Protein AF-0000000082343891 (afdb_homodimer)

Sequence (1034 aa):
MRSTQLPNGQSFSVTPVFGGFTFKSNNLSLGSSLLPPGWTVVLGTRRHPDELPDEELPDHERGRARELEKRGSNVSQVTRFTVPTLSQDELYISYIVNPPDTDFKPVTSPTRQIAMMLWVTLYWYFHEPEPERQLSTAASSNTPAAGRPKGDWRVNINREGIFTGRNVLQKLERMGLIACDNSSVGADPNSMDNWSHMFVSQHSFWQLDPRLYLFTLSPQSFTRSLGGSPFGRVASPSRESLYQNDPNSRPRSAGSGHYIPSEGPFASHSHLPTFFPAPPSQFTFTNGVRHPIRQKPPHQGEVFYVRYIPSVQQYLSFRVPYLPPRGDETKRPTPARAFSPVSTIDKQAENSPSDLDYLHKWMNDPRVNASWGEAGPIEHQEKFLRQNLSSKHSFPVIGCWDGQPFGYFEIYWVKEDRLGSLIGGADNYDRGIHLLIGEQDYRGPHRVNAWLSSLVHFCWLADMRTQTVMLEPRVDNTKVISYLQGAGFHKDGEVTFPHKQSALMKIRREHWDAPAKMRSTQLPNGQSFSVTPVFGGFTFKSNNLSLGSSLLPPGWTVVLGTRRHPDELPDEELPDHERGRARELEKRGSNVSQVTRFTVPTLSQDELYISYIVNPPDTDFKPVTSPTRQIAMMLWVTLYWYFHEPEPERQLSTAASSNTPAAGRPKGDWRVNINREGIFTGRNVLQKLERMGLIACDNSSVGADPNSMDNWSHMFVSQHSFWQLDPRLYLFTLSPQSFTRSLGGSPFGRVASPSRESLYQNDPNSRPRSAGSGHYIPSEGPFASHSHLPTFFPAPPSQFTFTNGVRHPIRQKPPHQGEVFYVRYIPSVQQYLSFRVPYLPPRGDETKRPTPARAFSPVSTIDKQAENSPSDLDYLHKWMNDPRVNASWGEAGPIEHQEKFLRQNLSSKHSFPVIGCWDGQPFGYFEIYWVKEDRLGSLIGGADNYDRGIHLLIGEQDYRGPHRVNAWLSSLVHFCWLADMRTQTVMLEPRVDNTKVISYLQGAGFHKDGEVTFPHKQSALMKIRREHWDAPAK

Radius of gyration: 30.87 Å; Cα contacts (8 Å, |Δi|>4): 1860; chains: 2; bounding box: 103×84×77 Å

Solvent-accessible surface area (backbone atoms only — not comparable to full-atom values): 57870 Å² total; per-residue (Å²): 127,51,68,46,66,42,52,75,38,49,36,30,43,43,40,81,47,94,56,25,37,33,39,31,44,64,75,64,66,53,88,80,59,91,65,64,34,29,38,33,34,39,33,29,28,55,36,52,71,90,70,57,67,84,82,73,55,56,76,78,58,43,55,58,46,49,54,43,53,69,68,67,61,86,62,65,44,72,37,76,62,84,68,62,48,36,66,38,26,36,32,33,46,56,49,74,41,72,66,57,64,81,55,26,49,76,73,72,46,67,67,56,51,51,48,27,52,50,49,53,50,47,55,49,57,73,65,47,72,77,45,74,42,55,46,87,43,84,90,35,66,85,42,56,71,91,69,25,57,70,57,71,50,27,38,30,43,46,74,36,58,59,42,60,42,86,62,42,56,57,50,38,34,57,55,38,68,36,45,43,80,61,17,24,51,38,54,40,76,78,48,65,70,63,63,62,58,28,30,39,38,48,47,38,54,65,49,53,54,59,36,64,44,52,58,50,83,48,66,38,74,74,74,73,67,76,65,68,52,83,72,65,75,81,68,85,74,57,87,73,74,58,67,66,59,68,84,71,66,60,75,70,73,71,69,84,67,68,79,56,62,74,53,47,70,60,62,42,93,61,35,45,56,72,61,56,58,67,56,59,82,46,75,45,73,52,96,85,34,78,37,52,65,48,76,58,56,68,47,52,32,22,44,73,46,56,40,55,28,69,75,76,70,39,37,41,34,36,23,24,56,50,58,74,58,87,84,54,72,81,58,67,62,73,65,59,66,44,64,30,63,73,46,77,60,63,77,65,55,94,83,58,80,49,57,60,50,50,49,35,57,30,29,56,33,68,77,47,22,74,75,68,66,60,54,64,58,62,67,53,41,50,53,52,52,38,51,37,25,52,25,56,54,35,42,50,30,33,33,17,55,64,44,40,77,36,31,44,34,33,49,29,41,29,39,75,33,73,64,9,65,72,66,78,53,54,55,86,47,24,32,28,49,49,82,45,76,49,42,71,89,67,58,55,71,72,50,47,42,34,56,53,32,43,55,53,46,47,51,44,48,66,30,82,74,32,50,38,41,34,38,60,53,49,59,84,46,53,67,62,53,50,53,39,43,74,69,61,29,44,76,70,55,71,44,79,50,99,88,45,54,19,34,31,31,38,33,46,51,91,76,51,50,67,56,54,91,129,52,68,45,64,43,52,76,37,50,35,30,43,42,41,82,47,96,57,25,37,32,42,30,46,63,76,66,66,53,89,80,59,91,68,65,35,30,36,33,33,38,34,28,26,52,37,53,71,89,70,57,66,84,80,74,55,56,75,79,57,44,54,58,46,50,53,44,52,69,71,67,59,87,64,65,46,72,39,76,60,84,68,62,48,37,66,39,26,35,32,33,46,56,51,75,41,73,65,57,65,81,54,26,50,74,74,74,44,66,66,56,52,52,49,26,53,51,49,52,49,47,55,49,56,72,67,46,72,79,45,73,42,55,46,87,44,83,88,35,66,84,42,57,70,90,69,25,57,70,58,69,49,28,38,31,44,47,74,37,56,58,41,60,41,86,62,43,56,58,50,39,35,57,55,36,68,36,46,45,80,61,17,25,50,38,54,41,74,77,47,64,70,62,64,62,58,27,30,40,38,47,49,36,54,66,48,53,54,59,36,64,44,50,58,50,82,47,68,37,74,74,73,73,68,75,67,68,52,84,72,65,75,81,66,84,74,59,88,73,72,59,67,64,60,67,86,70,67,58,75,70,72,71,70,82,64,67,80,54,62,74,52,46,68,58,60,42,96,62,36,44,57,72,61,57,59,68,55,59,81,46,76,46,74,52,96,86,35,78,37,54,64,47,76,59,56,68,47,53,33,23,42,73,46,56,39,55,27,68,77,77,69,40,37,43,35,35,22,24,56,49,58,71,57,87,84,54,71,81,58,67,66,73,62,58,66,43,62,30,63,72,46,77,60,62,77,64,54,95,82,59,80,49,57,59,51,49,49,33,56,29,30,54,32,68,77,48,21,74,75,69,66,60,54,65,59,62,68,52,41,50,53,50,51,40,52,38,24,52,26,55,53,36,40,51,32,35,33,19,56,66,44,42,76,35,29,43,33,34,48,29,41,28,40,76,34,75,63,9,64,74,65,77,52,52,54,84,48,25,33,29,49,49,81,46,74,50,42,71,88,65,57,56,70,73,49,46,42,35,56,52,32,43,54,52,48,47,52,44,49,65,30,83,74,32,50,39,41,34,37,61,52,48,60,83,46,53,65,61,53,49,53,39,43,74,68,60,31,43,75,70,56,70,46,80,50,98,88,46,54,20,33,30,33,37,33,46,52,93,77,52,50,67,57,54,93

Structure (mmCIF, N/CA/C/O backbone):
data_AF-0000000082343891-model_v1
#
loop_
_entity.id
_entity.type
_entity.pdbx_description
1 polymer 'Acyltransferase MbtK/IucB-like conserved domain-containing protein'
#
loop_
_atom_site.group_PDB
_atom_site.id
_atom_site.type_symbol
_atom_site.label_atom_id
_atom_site.label_alt_id
_atom_site.label_comp_id
_atom_site.label_asym_id
_atom_site.label_entity_id
_atom_site.label_seq_id
_atom_site.pdbx_PDB_ins_code
_atom_site.Cartn_x
_atom_site.Cartn_y
_atom_site.Cartn_z
_atom_site.occupancy
_atom_site.B_iso_or_equiv
_atom_site.auth_seq_id
_atom_site.auth_comp_id
_atom_site.auth_asym_id
_atom_site.auth_atom_id
_atom_site.pdbx_PDB_model_num
ATOM 1 N N . MET A 1 1 ? 26.312 -6.777 -26.938 1 51.5 1 MET A N 1
ATOM 2 C CA . MET A 1 1 ? 25.172 -5.945 -26.594 1 51.5 1 MET A CA 1
ATOM 3 C C . MET A 1 1 ? 24.281 -6.625 -25.562 1 51.5 1 MET A C 1
ATOM 5 O O . MET A 1 1 ? 23.906 -7.789 -25.719 1 51.5 1 MET A O 1
ATOM 9 N N . ARG A 1 2 ? 24.25 -6.027 -24.312 1 82.81 2 ARG A N 1
ATOM 10 C CA . ARG A 1 2 ? 23.453 -6.648 -23.266 1 82.81 2 ARG A CA 1
ATOM 11 C C . ARG A 1 2 ? 22 -6.176 -23.344 1 82.81 2 ARG A C 1
ATOM 13 O O . ARG A 1 2 ? 21.734 -5.043 -23.75 1 82.81 2 ARG A O 1
ATOM 20 N N . SER A 1 3 ? 21.109 -7.094 -23.438 1 88.75 3 SER A N 1
ATOM 21 C CA . SER A 1 3 ? 19.688 -6.773 -23.438 1 88.75 3 SER A CA 1
ATOM 22 C C . SER A 1 3 ? 19.047 -7.059 -22.094 1 88.75 3 SER A C 1
ATOM 24 O O . SER A 1 3 ? 19.547 -7.883 -21.328 1 88.75 3 SER A O 1
ATOM 26 N N . THR A 1 4 ? 18.188 -6.195 -21.797 1 92.75 4 THR A N 1
ATOM 27 C CA . THR A 1 4 ? 17.391 -6.43 -20.594 1 92.75 4 THR A CA 1
ATOM 28 C C . THR A 1 4 ? 15.93 -6.703 -20.953 1 92.75 4 THR A C 1
ATOM 30 O O . THR A 1 4 ? 15.305 -5.918 -21.672 1 92.75 4 THR A O 1
ATOM 33 N N . GLN A 1 5 ? 15.398 -7.859 -20.516 1 93.44 5 GLN A N 1
ATOM 34 C CA . GLN A 1 5 ? 14.016 -8.273 -20.75 1 93.44 5 GLN A CA 1
ATOM 35 C C . GLN A 1 5 ? 13.141 -7.977 -19.531 1 93.44 5 GLN A C 1
ATOM 37 O O . GLN A 1 5 ? 13.469 -8.391 -18.422 1 93.44 5 GLN A O 1
ATOM 42 N N . LEU A 1 6 ? 12.102 -7.246 -19.797 1 93.81 6 LEU A N 1
ATOM 43 C CA . LEU A 1 6 ? 11.242 -6.805 -18.703 1 93.81 6 LEU A CA 1
ATOM 44 C C . LEU A 1 6 ? 10.062 -7.758 -18.516 1 93.81 6 LEU A C 1
ATOM 46 O O . LEU A 1 6 ? 9.742 -8.539 -19.422 1 93.81 6 LEU A O 1
ATOM 50 N N . PRO A 1 7 ? 9.422 -7.707 -17.344 1 91.81 7 PRO A N 1
ATOM 51 C CA . PRO A 1 7 ? 8.289 -8.602 -17.062 1 91.81 7 PRO A CA 1
ATOM 52 C C . PRO A 1 7 ? 7.109 -8.375 -18 1 91.81 7 PRO A C 1
ATOM 54 O O . PRO A 1 7 ? 6.332 -9.297 -18.25 1 91.81 7 PRO A O 1
ATOM 57 N N . ASN A 1 8 ? 6.922 -7.184 -18.5 1 87.38 8 ASN A N 1
ATOM 58 C CA . ASN A 1 8 ? 5.781 -6.906 -19.375 1 87.38 8 ASN A CA 1
ATOM 59 C C . ASN A 1 8 ? 6.086 -7.242 -20.828 1 87.38 8 ASN A C 1
ATOM 61 O O . ASN A 1 8 ? 5.328 -6.875 -21.719 1 87.38 8 ASN A O 1
ATOM 65 N N . GLY A 1 9 ? 7.211 -7.875 -21.062 1 86.19 9 GLY A N 1
ATOM 66 C CA . GLY A 1 9 ? 7.559 -8.336 -22.391 1 86.19 9 GLY A CA 1
ATOM 67 C C . GLY A 1 9 ? 8.422 -7.348 -23.156 1 86.19 9 GLY A C 1
ATOM 68 O O . GLY A 1 9 ? 8.992 -7.688 -24.203 1 86.19 9 GLY A O 1
ATOM 69 N N . GLN A 1 10 ? 8.508 -6.129 -22.688 1 86.5 10 GLN A N 1
ATOM 70 C CA . GLN A 1 10 ? 9.398 -5.156 -23.312 1 86.5 10 GLN A CA 1
ATOM 71 C C . GLN A 1 10 ? 10.859 -5.535 -23.109 1 86.5 10 GLN A C 1
ATOM 73 O O . GLN A 1 10 ? 11.203 -6.227 -22.141 1 86.5 10 GLN A O 1
ATOM 78 N N . SER A 1 11 ? 11.602 -5.133 -24.094 1 90.25 11 SER A N 1
ATOM 79 C CA . SER A 1 11 ? 13.039 -5.383 -24.016 1 90.25 11 SER A CA 1
ATOM 80 C C . SER A 1 11 ? 13.836 -4.168 -24.484 1 90.25 11 SER A C 1
ATOM 82 O O . SER A 1 11 ? 13.383 -3.416 -25.344 1 90.25 11 SER A O 1
ATOM 84 N N . PHE A 1 12 ? 14.945 -4.027 -23.891 1 92.44 12 PHE A N 1
ATOM 85 C CA . PHE A 1 12 ? 15.812 -2.896 -24.203 1 92.44 12 PHE A CA 1
ATOM 86 C C . PHE A 1 12 ? 17.234 -3.361 -24.469 1 92.44 12 PHE A C 1
ATOM 88 O O . PHE A 1 12 ? 17.75 -4.254 -23.781 1 92.44 12 PHE A O 1
ATOM 95 N N . SER A 1 13 ? 17.844 -2.773 -25.516 1 93.81 13 SER A N 1
ATOM 96 C CA . SER A 1 13 ? 19.266 -2.947 -25.766 1 93.81 13 SER A CA 1
ATOM 97 C C . SER A 1 13 ? 20.094 -1.937 -24.969 1 93.81 13 SER A C 1
ATOM 99 O O . SER A 1 13 ? 19.812 -0.735 -25.016 1 93.81 13 SER A O 1
ATOM 101 N N . VAL A 1 14 ? 21.016 -2.432 -24.188 1 95.12 14 VAL A N 1
ATOM 102 C CA . VAL A 1 14 ? 21.875 -1.589 -23.359 1 95.12 14 VAL A CA 1
ATOM 103 C C . VAL A 1 14 ? 23.281 -1.538 -23.938 1 95.12 14 VAL A C 1
ATOM 105 O O . VAL A 1 14 ? 23.984 -2.555 -23.984 1 95.12 14 VAL A O 1
ATOM 108 N N . THR A 1 15 ? 23.719 -0.348 -24.375 1 94.06 15 THR A N 1
ATOM 109 C CA . THR A 1 15 ? 25.016 -0.176 -25.031 1 94.06 15 THR A CA 1
ATOM 110 C C . THR A 1 15 ? 25.891 0.792 -24.234 1 94.06 15 THR A C 1
ATOM 112 O O . THR A 1 15 ? 25.438 1.867 -23.844 1 94.06 15 THR A O 1
ATOM 115 N N . PRO A 1 16 ? 27.125 0.393 -24 1 93.44 16 PRO A N 1
ATOM 116 C CA . PRO A 1 16 ? 28.031 1.32 -23.312 1 93.44 16 PRO A CA 1
ATOM 117 C C . PRO A 1 16 ? 28.375 2.543 -24.156 1 93.44 16 PRO A C 1
ATOM 119 O O . PRO A 1 16 ? 28.562 2.428 -25.359 1 93.44 16 PRO A O 1
ATOM 122 N N . VAL A 1 17 ? 28.297 3.658 -23.594 1 91.31 17 VAL A N 1
ATOM 123 C CA . VAL A 1 17 ? 28.734 4.914 -24.188 1 91.31 17 VAL A CA 1
ATOM 124 C C . VAL A 1 17 ? 29.703 5.613 -23.234 1 91.31 17 VAL A C 1
ATOM 126 O O . VAL A 1 17 ? 30 5.098 -22.156 1 91.31 17 VAL A O 1
ATOM 129 N N . PHE A 1 18 ? 30.219 6.738 -23.703 1 86.12 18 PHE A N 1
ATOM 130 C CA . PHE A 1 18 ? 31.156 7.465 -22.859 1 86.12 18 PHE A CA 1
ATOM 131 C C . PHE A 1 18 ? 30.5 7.902 -21.562 1 86.12 18 PHE A C 1
ATOM 133 O O . PHE A 1 18 ? 29.562 8.688 -21.562 1 86.12 18 PHE A O 1
ATOM 140 N N . GLY A 1 19 ? 30.922 7.27 -20.484 1 90.19 19 GLY A N 1
ATOM 141 C CA . GLY A 1 19 ? 30.5 7.688 -19.156 1 90.19 19 GLY A CA 1
ATOM 142 C C . GLY A 1 19 ? 29.25 6.996 -18.688 1 90.19 19 GLY A C 1
ATOM 143 O O . GLY A 1 19 ? 28.734 7.293 -17.594 1 90.19 19 GLY A O 1
ATOM 144 N N . GLY A 1 20 ? 28.734 6.102 -19.547 1 95.06 20 GLY A N 1
ATOM 145 C CA . GLY A 1 20 ? 27.516 5.457 -19.094 1 95.06 20 GLY A CA 1
ATOM 146 C C . GLY A 1 20 ? 26.969 4.469 -20.109 1 95.06 20 GLY A C 1
ATOM 147 O O . GLY A 1 20 ? 27.719 3.686 -20.688 1 95.06 20 GLY A O 1
ATOM 148 N N . PHE A 1 21 ? 25.641 4.41 -20.125 1 96 21 PHE A N 1
ATOM 149 C CA . PHE A 1 21 ? 24.953 3.434 -20.969 1 96 21 PHE A CA 1
ATOM 150 C C . PHE A 1 21 ? 23.75 4.059 -21.656 1 96 21 PHE A C 1
ATOM 152 O O . PHE A 1 21 ? 23.094 4.934 -21.078 1 96 21 PHE A O 1
ATOM 159 N N . THR A 1 22 ? 23.469 3.604 -22.828 1 94.62 22 THR A N 1
ATOM 160 C CA . THR A 1 22 ? 22.25 3.984 -23.531 1 94.62 22 THR A CA 1
ATOM 161 C C . THR A 1 22 ? 21.266 2.814 -23.609 1 94.62 22 THR A C 1
ATOM 163 O O . THR A 1 22 ? 21.672 1.68 -23.875 1 94.62 22 THR A O 1
ATOM 166 N N . PHE A 1 23 ? 20.047 3.1 -23.297 1 95.12 23 PHE A N 1
ATOM 167 C CA . PHE A 1 23 ? 18.953 2.135 -23.391 1 95.12 23 PHE A CA 1
ATOM 168 C C . PHE A 1 23 ? 18.094 2.41 -24.609 1 95.12 23 PHE A C 1
ATOM 170 O O . PHE A 1 23 ? 17.562 3.514 -24.781 1 95.12 23 PHE A O 1
ATOM 177 N N . LYS A 1 24 ? 17.969 1.403 -25.453 1 91.31 24 LYS A N 1
ATOM 178 C CA . LYS A 1 24 ? 17.141 1.521 -26.656 1 91.31 24 LYS A CA 1
ATOM 179 C C . LYS A 1 24 ? 16.062 0.445 -26.688 1 91.31 24 LYS A C 1
ATOM 181 O O . LYS A 1 24 ? 16.344 -0.734 -26.469 1 91.31 24 LYS A O 1
ATOM 186 N N . SER A 1 25 ? 14.875 0.912 -26.922 1 88.5 25 SER A N 1
ATOM 187 C CA . SER A 1 25 ? 13.758 -0.025 -26.953 1 88.5 25 SER A CA 1
ATOM 188 C C . SER A 1 25 ? 13.828 -0.931 -28.172 1 88.5 25 SER A C 1
ATOM 190 O O . SER A 1 25 ? 14.055 -0.459 -29.297 1 88.5 25 SER A O 1
ATOM 192 N N . ASN A 1 26 ? 13.617 -2.193 -27.969 1 84.31 26 ASN A N 1
ATOM 193 C CA . ASN A 1 26 ? 13.594 -3.156 -29.062 1 84.31 26 ASN A CA 1
ATOM 194 C C . ASN A 1 26 ? 12.18 -3.33 -29.625 1 84.31 26 ASN A C 1
ATOM 196 O O . ASN A 1 26 ? 12.008 -3.914 -30.688 1 84.31 26 ASN A O 1
ATOM 200 N N . ASN A 1 27 ? 11.195 -2.979 -28.891 1 73.5 27 ASN A N 1
ATOM 201 C CA . ASN A 1 27 ? 9.805 -3.135 -29.297 1 73.5 27 ASN A CA 1
ATOM 202 C C . ASN A 1 27 ? 9.344 -1.968 -30.172 1 73.5 27 ASN A C 1
ATOM 204 O O . ASN A 1 27 ? 8.391 -2.102 -30.938 1 73.5 27 ASN A O 1
ATOM 208 N N . LEU A 1 28 ? 9.852 -0.84 -29.984 1 59.34 28 LEU A N 1
ATOM 209 C CA . LEU A 1 28 ? 9.406 0.35 -30.703 1 59.34 28 LEU A CA 1
ATOM 210 C C . LEU A 1 28 ? 10.211 0.558 -31.969 1 59.34 28 LEU A C 1
ATOM 212 O O . LEU A 1 28 ? 10.203 1.647 -32.562 1 59.34 28 LEU A O 1
ATOM 216 N N . SER A 1 29 ? 11.039 -0.386 -32.438 1 52 29 SER A N 1
ATOM 217 C CA . SER A 1 29 ? 11.812 -0.163 -33.656 1 52 29 SER A CA 1
ATOM 218 C C . SER A 1 29 ? 10.898 0.127 -34.844 1 52 29 SER A C 1
ATOM 220 O O . SER A 1 29 ? 10.273 -0.784 -35.375 1 52 29 SER A O 1
ATOM 222 N N . LEU A 1 30 ? 10.328 1.321 -34.719 1 49.75 30 LEU A N 1
ATOM 223 C CA . LEU A 1 30 ? 9.539 1.753 -35.844 1 49.75 30 LEU A CA 1
ATOM 224 C C . LEU A 1 30 ? 10.438 2.029 -37.062 1 49.75 30 LEU A C 1
ATOM 226 O O . LEU A 1 30 ? 11.602 2.402 -36.875 1 49.75 30 LEU A O 1
ATOM 230 N N . GLY A 1 31 ? 10.227 1.329 -38.094 1 43.66 31 GLY A N 1
ATOM 231 C CA . GLY A 1 31 ? 10.852 1.391 -39.406 1 43.66 31 GLY A CA 1
ATOM 232 C C . GLY A 1 31 ? 11.539 2.715 -39.688 1 43.66 31 GLY A C 1
ATOM 233 O O . GLY A 1 31 ? 12.547 2.764 -40.375 1 43.66 31 GLY A O 1
ATOM 234 N N . SER A 1 32 ? 10.844 3.85 -39.594 1 43.19 32 SER A N 1
ATOM 235 C CA . SER A 1 32 ? 11.281 5.062 -40.281 1 43.19 32 SER A CA 1
ATOM 236 C C . SER A 1 32 ? 12.125 5.938 -39.344 1 43.19 32 SER A C 1
ATOM 238 O O . SER A 1 32 ? 12.656 6.965 -39.781 1 43.19 32 SER A O 1
ATOM 240 N N . SER A 1 33 ? 12.023 5.805 -38.094 1 48.12 33 SER A N 1
ATOM 241 C CA . SER A 1 33 ? 12.672 6.844 -37.312 1 48.12 33 SER A CA 1
ATOM 242 C C . SER A 1 33 ? 14.156 6.547 -37.125 1 48.12 33 SER A C 1
ATOM 244 O O . SER A 1 33 ? 14.547 5.395 -36.906 1 48.12 33 SER A O 1
ATOM 246 N N . LEU A 1 34 ? 15.062 7.426 -37.594 1 49.34 34 LEU A N 1
ATOM 247 C CA . LEU A 1 34 ? 16.516 7.445 -37.562 1 49.34 34 LEU A CA 1
ATOM 248 C C . LEU A 1 34 ? 17.031 7.188 -36.125 1 49.34 34 LEU A C 1
ATOM 250 O O . LEU A 1 34 ? 18.109 6.629 -35.969 1 49.34 34 LEU A O 1
ATOM 254 N N . LEU A 1 35 ? 16.281 7.641 -35.062 1 51.75 35 LEU A N 1
ATOM 255 C CA . LEU A 1 35 ? 16.812 7.375 -33.719 1 51.75 35 LEU A CA 1
ATOM 256 C C . LEU A 1 35 ? 15.805 6.586 -32.906 1 51.75 35 LEU A C 1
ATOM 258 O O . LEU A 1 35 ? 14.703 7.066 -32.625 1 51.75 35 LEU A O 1
ATOM 262 N N . PRO A 1 36 ? 16.156 5.434 -32.562 1 60.25 36 PRO A N 1
ATOM 263 C CA . PRO A 1 36 ? 15.25 4.648 -31.719 1 60.25 36 PRO A CA 1
ATOM 264 C C . PRO A 1 36 ? 14.984 5.297 -30.359 1 60.25 36 PRO A C 1
ATOM 266 O O . PRO A 1 36 ? 15.898 5.871 -29.766 1 60.25 36 PRO A O 1
ATOM 269 N N . PRO A 1 37 ? 13.688 5.34 -29.922 1 79.81 37 PRO A N 1
ATOM 270 C CA . PRO A 1 37 ? 13.367 5.91 -28.609 1 79.81 37 PRO A CA 1
ATOM 271 C C . PRO A 1 37 ? 14.133 5.246 -27.484 1 79.81 37 PRO A C 1
ATOM 273 O O . PRO A 1 37 ? 14.406 4.047 -27.531 1 79.81 37 PRO A O 1
ATOM 276 N N . GLY A 1 38 ? 14.688 6.07 -26.703 1 89.31 38 GLY A N 1
ATOM 277 C CA . GLY A 1 38 ? 15.469 5.598 -25.562 1 89.31 38 GLY A CA 1
ATOM 278 C C . GLY A 1 38 ? 15.969 6.723 -24.688 1 89.31 38 GLY A C 1
ATOM 279 O O . GLY A 1 38 ? 15.391 7.809 -24.656 1 89.31 38 GLY A O 1
ATOM 280 N N . TRP A 1 39 ? 16.891 6.328 -23.828 1 94 39 TRP A N 1
ATOM 281 C CA . TRP A 1 39 ? 17.5 7.309 -22.938 1 94 39 TRP A CA 1
ATOM 282 C C . TRP A 1 39 ? 18.938 6.918 -22.594 1 94 39 TRP A C 1
ATOM 284 O O . TRP A 1 39 ? 19.344 5.785 -22.859 1 94 39 TRP A O 1
ATOM 294 N N . THR A 1 40 ? 19.703 7.898 -22.188 1 95.31 40 THR A N 1
ATOM 295 C CA . THR A 1 40 ? 21.094 7.676 -21.797 1 95.31 40 THR A CA 1
ATOM 296 C C . THR A 1 40 ? 21.297 7.953 -20.312 1 95.31 40 THR A C 1
ATOM 298 O O . THR A 1 40 ? 20.781 8.945 -19.781 1 95.31 40 THR A O 1
ATOM 301 N N . VAL A 1 41 ? 21.969 7.031 -19.703 1 96.62 41 VAL A N 1
ATOM 302 C CA . VAL A 1 41 ? 22.281 7.133 -18.281 1 96.62 41 VAL A CA 1
ATOM 303 C C . VAL A 1 41 ? 23.797 7.297 -18.094 1 96.62 41 VAL A C 1
ATOM 305 O O . VAL A 1 41 ? 24.578 6.598 -18.719 1 96.62 41 VAL A O 1
ATOM 308 N N . VAL A 1 42 ? 24.125 8.289 -17.328 1 96.75 42 VAL A N 1
ATOM 309 C CA . VAL A 1 42 ? 25.5 8.367 -16.844 1 96.75 42 VAL A CA 1
ATOM 310 C C . VAL A 1 42 ? 25.641 7.535 -15.57 1 96.75 42 VAL A C 1
ATOM 312 O O . VAL A 1 42 ? 24.828 7.641 -14.656 1 96.75 42 VAL A O 1
ATOM 315 N N . LEU A 1 43 ? 26.547 6.676 -15.562 1 96.81 43 LEU A N 1
ATOM 316 C CA . LEU A 1 43 ? 26.812 5.773 -14.445 1 96.81 43 LEU A CA 1
ATOM 317 C C . LEU A 1 43 ? 28.312 5.734 -14.133 1 96.81 43 LEU A C 1
ATOM 319 O O . LEU A 1 43 ? 29.125 5.395 -14.992 1 96.81 43 LEU A O 1
ATOM 323 N N . GLY A 1 44 ? 28.641 6.184 -12.961 1 95.75 44 GLY A N 1
ATOM 324 C CA . GLY A 1 44 ? 30.031 6.195 -12.531 1 95.75 44 GLY A CA 1
ATOM 325 C C . GLY A 1 44 ? 30.219 5.652 -11.125 1 95.75 44 GLY A C 1
ATOM 326 O O . GLY A 1 44 ? 29.234 5.367 -10.43 1 95.75 44 GLY A O 1
ATOM 327 N N . THR A 1 45 ? 31.438 5.395 -10.828 1 95.19 45 THR A N 1
ATOM 328 C CA . THR A 1 45 ? 31.797 4.91 -9.5 1 95.19 45 THR A CA 1
ATOM 329 C C . THR A 1 45 ? 32.656 5.93 -8.773 1 95.19 45 THR A C 1
ATOM 331 O O . THR A 1 45 ? 33.688 6.367 -9.297 1 95.19 45 THR A O 1
ATOM 334 N N . ARG A 1 46 ? 32.156 6.301 -7.598 1 92 46 ARG A N 1
ATOM 335 C CA . ARG A 1 46 ? 32.938 7.25 -6.793 1 92 46 ARG A CA 1
ATOM 336 C C . ARG A 1 46 ? 34.094 6.555 -6.082 1 92 46 ARG A C 1
ATOM 338 O O . ARG A 1 46 ? 33.906 5.527 -5.43 1 92 46 ARG A O 1
ATOM 345 N N . ARG A 1 47 ? 35.281 7.059 -6.266 1 85.25 47 ARG A N 1
ATOM 346 C CA . ARG A 1 47 ? 36.469 6.477 -5.629 1 85.25 47 ARG A CA 1
ATOM 347 C C . ARG A 1 47 ? 37.219 7.523 -4.805 1 85.25 47 ARG A C 1
ATOM 349 O O . ARG A 1 47 ? 37.281 8.688 -5.195 1 85.25 47 ARG A O 1
ATOM 356 N N . HIS A 1 48 ? 37.469 7.109 -3.623 1 72.75 48 HIS A N 1
ATOM 357 C CA . HIS A 1 48 ? 38.312 7.98 -2.818 1 72.75 48 HIS A CA 1
ATOM 358 C C . HIS A 1 48 ? 39.75 7.984 -3.336 1 72.75 48 HIS A C 1
ATOM 360 O O . HIS A 1 48 ? 40.25 6.977 -3.861 1 72.75 48 HIS A O 1
ATOM 366 N N . PRO A 1 49 ? 40.344 9.18 -3.418 1 59.75 49 PRO A N 1
ATOM 367 C CA . PRO A 1 49 ? 41.688 9.305 -3.934 1 59.75 49 PRO A CA 1
ATOM 368 C C . PRO A 1 49 ? 42.625 8.242 -3.363 1 59.75 49 PRO A C 1
ATOM 370 O O . PRO A 1 49 ? 43.562 7.785 -4.055 1 59.75 49 PRO A O 1
ATOM 373 N N . ASP A 1 50 ? 42.469 7.895 -2.139 1 56.88 50 ASP A N 1
ATOM 374 C CA . ASP A 1 50 ? 43.406 6.949 -1.543 1 56.88 50 ASP A CA 1
ATOM 375 C C . ASP A 1 50 ? 43.219 5.547 -2.123 1 56.88 50 ASP A C 1
ATOM 377 O O . ASP A 1 50 ? 44.062 4.668 -1.921 1 56.88 50 ASP A O 1
ATOM 381 N N . GLU A 1 51 ? 42.156 5.344 -2.879 1 56.22 51 GLU A N 1
ATOM 382 C CA . GLU A 1 51 ? 41.875 4.004 -3.381 1 56.22 51 GLU A CA 1
ATOM 383 C C . GLU A 1 51 ? 42.281 3.859 -4.84 1 56.22 51 GLU A C 1
ATOM 385 O O . GLU A 1 51 ? 42.125 2.793 -5.438 1 56.22 51 GLU A O 1
ATOM 390 N N . LEU A 1 52 ? 42.625 4.922 -5.535 1 47.41 52 LEU A N 1
ATOM 391 C CA . LEU A 1 52 ? 43 4.863 -6.945 1 47.41 52 LEU A CA 1
ATOM 392 C C . LEU A 1 52 ? 44.406 4.273 -7.121 1 47.41 52 LEU A C 1
ATOM 394 O O . LEU A 1 52 ? 45.344 4.711 -6.469 1 47.41 52 LEU A O 1
ATOM 398 N N . PRO A 1 53 ? 44.469 3.17 -7.75 1 45.75 53 PRO A N 1
ATOM 399 C CA . PRO A 1 53 ? 45.812 2.682 -8.047 1 45.75 53 PRO A CA 1
ATOM 400 C C . PRO A 1 53 ? 46.625 3.648 -8.914 1 45.75 53 PRO A C 1
ATOM 402 O O . PRO A 1 53 ? 46.062 4.395 -9.703 1 45.75 53 PRO A O 1
ATOM 405 N N . ASP A 1 54 ? 47.938 3.984 -8.586 1 43.91 54 ASP A N 1
ATOM 406 C CA . ASP A 1 54 ? 48.906 4.828 -9.289 1 43.91 54 ASP A CA 1
ATOM 407 C C . ASP A 1 54 ? 48.844 4.586 -10.797 1 43.91 54 ASP A C 1
ATOM 409 O O . ASP A 1 54 ? 49.094 5.504 -11.586 1 43.91 54 ASP A O 1
ATOM 413 N N . GLU A 1 55 ? 48.781 3.395 -11.25 1 43.81 55 GLU A N 1
ATOM 414 C CA . GLU A 1 55 ? 49.156 3.014 -12.609 1 43.81 55 GLU A CA 1
ATOM 415 C C . GLU A 1 55 ? 48.062 3.422 -13.602 1 43.81 55 GLU A C 1
ATOM 417 O O . GLU A 1 55 ? 48.281 3.387 -14.82 1 43.81 55 GLU A O 1
ATOM 422 N N . GLU A 1 56 ? 46.812 3.51 -13.258 1 41.19 56 GLU A N 1
ATOM 423 C CA . GLU A 1 56 ? 45.844 3.545 -14.328 1 41.19 56 GLU A CA 1
ATOM 424 C C . GLU A 1 56 ? 45.5 4.98 -14.734 1 41.19 56 GLU A C 1
ATOM 426 O O . GLU A 1 56 ? 44.562 5.223 -15.492 1 41.19 56 GLU A O 1
ATOM 431 N N . LEU A 1 57 ? 46.031 5.961 -14.148 1 37.94 57 LEU A N 1
ATOM 432 C CA . LEU A 1 57 ? 45.719 7.281 -14.695 1 37.94 57 LEU A CA 1
ATOM 433 C C . LEU A 1 57 ? 46.469 7.535 -15.984 1 37.94 57 LEU A C 1
ATOM 435 O O . LEU A 1 57 ? 47.688 7.328 -16.047 1 37.94 57 LEU A O 1
ATOM 439 N N . PRO A 1 58 ? 45.844 7.629 -17.094 1 35.91 58 PRO A N 1
ATOM 440 C CA . PRO A 1 58 ? 46.625 8.07 -18.25 1 35.91 58 PRO A CA 1
ATOM 441 C C . PRO A 1 58 ? 47.469 9.32 -17.953 1 35.91 58 PRO A C 1
ATOM 443 O O . PRO A 1 58 ? 47.156 10.07 -17.016 1 35.91 58 PRO A O 1
ATOM 446 N N . ASP A 1 59 ? 48.656 9.484 -18.609 1 39.12 59 ASP A N 1
ATOM 447 C CA . ASP A 1 59 ? 49.688 10.516 -18.438 1 39.12 59 ASP A CA 1
ATOM 448 C C . ASP A 1 59 ? 49.031 11.898 -18.266 1 39.12 59 ASP A C 1
ATOM 450 O O . ASP A 1 59 ? 49.469 12.695 -17.438 1 39.12 59 ASP A O 1
ATOM 454 N N . HIS A 1 60 ? 48.188 12.266 -19.219 1 38.78 60 HIS A N 1
ATOM 455 C CA . HIS A 1 60 ? 47.656 13.633 -19.281 1 38.78 60 HIS A CA 1
ATOM 456 C C . HIS A 1 60 ? 46.781 13.945 -18.094 1 38.78 60 HIS A C 1
ATOM 458 O O . HIS A 1 60 ? 46.594 15.117 -17.734 1 38.78 60 HIS A O 1
ATOM 464 N N . GLU A 1 61 ? 46.094 12.969 -17.594 1 37.12 61 GLU A N 1
ATOM 465 C CA . GLU A 1 61 ? 45.156 13.211 -16.484 1 37.12 61 GLU A CA 1
ATOM 466 C C . GLU A 1 61 ? 45.875 13.148 -15.141 1 37.12 61 GLU A C 1
ATOM 468 O O . GLU A 1 61 ? 45.312 13.477 -14.102 1 37.12 61 GLU A O 1
ATOM 473 N N . ARG A 1 62 ? 47.094 12.633 -15.117 1 41.53 62 ARG A N 1
ATOM 474 C CA . ARG A 1 62 ? 47.969 12.68 -13.938 1 41.53 62 ARG A CA 1
ATOM 475 C C . ARG A 1 62 ? 48.25 14.117 -13.539 1 41.53 62 ARG A C 1
ATOM 477 O O . ARG A 1 62 ? 48.406 14.422 -12.352 1 41.53 62 ARG A O 1
ATOM 484 N N . GLY A 1 63 ? 48.531 14.898 -14.586 1 36.94 63 GLY A N 1
ATOM 485 C CA . GLY A 1 63 ? 48.844 16.297 -14.305 1 36.94 63 GLY A CA 1
ATOM 486 C C . GLY A 1 63 ? 47.719 17.016 -13.57 1 36.94 63 GLY A C 1
ATOM 487 O O . GLY A 1 63 ? 47.969 17.703 -12.586 1 36.94 63 GLY A O 1
ATOM 488 N N . ARG A 1 64 ? 46.469 16.828 -14.094 1 37.78 64 ARG A N 1
ATOM 489 C CA . ARG A 1 64 ? 45.375 17.516 -13.43 1 37.78 64 ARG A CA 1
ATOM 490 C C . ARG A 1 64 ? 45.094 16.922 -12.062 1 37.78 64 ARG A C 1
ATOM 492 O O . ARG A 1 64 ? 44.594 17.609 -11.172 1 37.78 64 ARG A O 1
ATOM 499 N N . ALA A 1 65 ? 45.375 15.68 -11.914 1 39.56 65 ALA A N 1
ATOM 500 C CA . ALA A 1 65 ? 45.219 15.055 -10.609 1 39.56 65 ALA A CA 1
ATOM 501 C C . ALA A 1 65 ? 46.25 15.555 -9.625 1 39.56 65 ALA A C 1
ATOM 503 O O . ALA A 1 65 ? 45.969 15.789 -8.453 1 39.56 65 ALA A O 1
ATOM 504 N N . ARG A 1 66 ? 47.438 15.727 -10.086 1 41.41 66 ARG A N 1
ATOM 505 C CA . ARG A 1 66 ? 48.5 16.25 -9.227 1 41.41 66 ARG A CA 1
ATOM 506 C C . ARG A 1 66 ? 48.188 17.688 -8.805 1 41.41 66 ARG A C 1
ATOM 508 O O . ARG A 1 66 ? 48.469 18.078 -7.676 1 41.41 66 ARG A O 1
ATOM 515 N N . GLU A 1 67 ? 47.719 18.422 -9.789 1 40.69 67 GLU A N 1
ATOM 516 C CA . GLU A 1 67 ? 47.344 19.797 -9.43 1 40.69 67 GLU A CA 1
ATOM 517 C C . GLU A 1 67 ? 46.156 19.812 -8.492 1 40.69 67 GLU A C 1
ATOM 519 O O . GLU A 1 67 ? 46.062 20.641 -7.586 1 40.69 67 GLU A O 1
ATOM 524 N N . LEU A 1 68 ? 45.188 18.891 -8.766 1 39.72 68 LEU A N 1
ATOM 525 C CA . LEU A 1 68 ? 44.062 18.781 -7.828 1 39.72 68 LEU A CA 1
ATOM 526 C C . LEU A 1 68 ? 44.531 18.172 -6.512 1 39.72 68 LEU A C 1
ATOM 528 O O . LEU A 1 68 ? 43.938 18.422 -5.461 1 39.72 68 LEU A O 1
ATOM 532 N N . GLU A 1 69 ? 45.5 17.297 -6.488 1 41.34 69 GLU A N 1
ATOM 533 C CA . GLU A 1 69 ? 46.094 16.859 -5.223 1 41.34 69 GLU A CA 1
ATOM 534 C C . GLU A 1 69 ? 46.719 18.031 -4.469 1 41.34 69 GLU A C 1
ATOM 536 O O . GLU A 1 69 ? 46.625 18.109 -3.24 1 41.34 69 GLU A O 1
ATOM 541 N N . LYS A 1 70 ? 47.5 18.859 -5.113 1 40.22 70 LYS A N 1
ATOM 542 C CA . LYS A 1 70 ? 48.188 19.953 -4.426 1 40.22 70 LYS A CA 1
ATOM 543 C C . LYS A 1 70 ? 47.188 20.906 -3.768 1 40.22 70 LYS A C 1
ATOM 545 O O . LYS A 1 70 ? 47.562 21.656 -2.861 1 40.22 70 LYS A O 1
ATOM 550 N N . ARG A 1 71 ? 46.125 21.281 -4.543 1 39.06 71 ARG A N 1
ATOM 551 C CA . ARG A 1 71 ? 45.281 22.25 -3.861 1 39.06 71 ARG A CA 1
ATOM 552 C C . ARG A 1 71 ? 44.469 21.578 -2.773 1 39.06 71 ARG A C 1
ATOM 554 O O . ARG A 1 71 ? 43.562 22.203 -2.195 1 39.06 71 ARG A O 1
ATOM 561 N N . GLY A 1 72 ? 44.875 20.453 -1.991 1 40.78 72 GLY A N 1
ATOM 562 C CA . GLY A 1 72 ? 44.375 19.844 -0.764 1 40.78 72 GLY A CA 1
ATOM 563 C C . GLY A 1 72 ? 43 19.266 -0.901 1 40.78 72 GLY A C 1
ATOM 564 O O . GLY A 1 72 ? 42.375 18.891 0.094 1 40.78 72 GLY A O 1
ATOM 565 N N . SER A 1 73 ? 42.125 19.641 -1.846 1 40 73 SER A N 1
ATOM 566 C CA . SER A 1 73 ? 40.688 19.297 -1.826 1 40 73 SER A CA 1
ATOM 567 C C . SER A 1 73 ? 40.5 17.812 -2.119 1 40 73 SER A C 1
ATOM 569 O O . SER A 1 73 ? 40.969 17.297 -3.131 1 40 73 SER A O 1
ATOM 571 N N . ASN A 1 74 ? 40.531 16.781 -1.204 1 47.19 74 ASN A N 1
ATOM 572 C CA . ASN A 1 74 ? 40.062 15.391 -1.123 1 47.19 74 ASN A CA 1
ATOM 573 C C . ASN A 1 74 ? 38.812 15.164 -1.943 1 47.19 74 ASN A C 1
ATOM 575 O O . ASN A 1 74 ? 37.719 14.984 -1.383 1 47.19 74 ASN A O 1
ATOM 579 N N . VAL A 1 75 ? 38.688 15.734 -3.01 1 54.62 75 VAL A N 1
ATOM 580 C CA . VAL A 1 75 ? 37.438 15.641 -3.789 1 54.62 75 VAL A CA 1
ATOM 581 C C . VAL A 1 75 ? 37.344 14.25 -4.414 1 54.62 75 VAL A C 1
ATOM 583 O O . VAL A 1 75 ? 38.25 13.805 -5.121 1 54.62 75 VAL A O 1
ATOM 586 N N . SER A 1 76 ? 36.5 13.344 -3.99 1 66.44 76 SER A N 1
ATOM 587 C CA . SER A 1 76 ? 36.125 12.07 -4.613 1 66.44 76 SER A CA 1
ATOM 588 C C . SER A 1 76 ? 35.938 12.227 -6.117 1 66.44 76 SER A C 1
ATOM 590 O O . SER A 1 76 ? 35.5 13.273 -6.59 1 66.44 76 SER A O 1
ATOM 592 N N . GLN A 1 77 ? 36.781 11.383 -6.902 1 78.62 77 GLN A N 1
ATOM 593 C CA . GLN A 1 77 ? 36.656 11.383 -8.359 1 78.62 77 GLN A CA 1
ATOM 594 C C . GLN A 1 77 ? 35.719 10.273 -8.828 1 78.62 77 GLN A C 1
ATOM 596 O O . GLN A 1 77 ? 35.75 9.164 -8.297 1 78.62 77 GLN A O 1
ATOM 601 N N . VAL A 1 78 ? 34.844 10.609 -9.695 1 86 78 VAL A N 1
ATOM 602 C CA . VAL A 1 78 ? 33.969 9.633 -10.305 1 86 78 VAL A CA 1
ATOM 603 C C . VAL A 1 78 ? 34.656 8.969 -11.492 1 86 78 VAL A C 1
ATOM 605 O O . VAL A 1 78 ? 35.156 9.656 -12.391 1 86 78 VAL A O 1
ATOM 608 N N . THR A 1 79 ? 34.875 7.668 -11.352 1 89.25 79 THR A N 1
ATOM 609 C CA . THR A 1 79 ? 35.5 6.898 -12.43 1 89.25 79 THR A CA 1
ATOM 610 C C . THR A 1 79 ? 34.438 6.137 -13.219 1 89.25 79 THR A C 1
ATOM 612 O O . THR A 1 79 ? 33.281 6.117 -12.844 1 89.25 79 THR A O 1
ATOM 615 N N . ARG A 1 80 ? 34.938 5.582 -14.281 1 90.56 80 ARG A N 1
ATOM 616 C CA . ARG A 1 80 ? 34.062 4.809 -15.148 1 90.56 80 ARG A CA 1
ATOM 617 C C . ARG A 1 80 ? 33.531 3.574 -14.422 1 90.56 80 ARG A C 1
ATOM 619 O O . ARG A 1 80 ? 34.281 2.906 -13.703 1 90.56 80 ARG A O 1
ATOM 626 N N . PHE A 1 81 ? 32.312 3.236 -14.664 1 94 81 PHE A N 1
ATOM 627 C CA . PHE A 1 81 ? 31.656 2.059 -14.102 1 94 81 PHE A CA 1
ATOM 628 C C . PHE A 1 81 ? 32.156 0.788 -14.781 1 94 81 PHE A C 1
ATOM 630 O O . PHE A 1 81 ? 32.188 0.708 -16 1 94 81 PHE A O 1
ATOM 637 N N . THR A 1 82 ? 32.5 -0.212 -14.031 1 91.56 82 THR A N 1
ATOM 638 C CA . THR A 1 82 ? 32.906 -1.51 -14.555 1 91.56 82 THR A CA 1
ATOM 639 C C . THR A 1 82 ? 32.062 -2.627 -13.969 1 91.56 82 THR A C 1
ATOM 641 O O . THR A 1 82 ? 31.312 -3.287 -14.688 1 91.56 82 THR A O 1
ATOM 644 N N . VAL A 1 83 ? 32.125 -2.678 -12.672 1 93.38 83 VAL A N 1
ATOM 645 C CA . VAL A 1 83 ? 31.297 -3.625 -11.93 1 93.38 83 VAL A CA 1
ATOM 646 C C . VAL A 1 83 ? 30.625 -2.918 -10.758 1 93.38 83 VAL A C 1
ATOM 648 O O . VAL A 1 83 ? 31.172 -1.942 -10.227 1 93.38 83 VAL A O 1
ATOM 651 N N . PRO A 1 84 ? 29.516 -3.477 -10.414 1 95.81 84 PRO A N 1
ATOM 652 C CA . PRO A 1 84 ? 28.812 -2.807 -9.312 1 95.81 84 PRO A CA 1
ATOM 653 C C . PRO A 1 84 ? 29.641 -2.787 -8.023 1 95.81 84 PRO A C 1
ATOM 655 O O . PRO A 1 84 ? 30.344 -3.748 -7.723 1 95.81 84 PRO A O 1
ATOM 658 N N . THR A 1 85 ? 29.547 -1.737 -7.359 1 95.38 85 THR A N 1
ATOM 659 C CA . THR A 1 85 ? 30.078 -1.612 -6.004 1 95.38 85 THR A CA 1
ATOM 660 C C . THR A 1 85 ? 28.953 -1.58 -4.98 1 95.38 85 THR A C 1
ATOM 662 O O . THR A 1 85 ? 27.781 -1.467 -5.348 1 95.38 85 THR A O 1
ATOM 665 N N . LEU A 1 86 ? 29.328 -1.765 -3.771 1 94.69 86 LEU A N 1
ATOM 666 C CA . LEU A 1 86 ? 28.328 -1.857 -2.713 1 94.69 86 LEU A CA 1
ATOM 667 C C . LEU A 1 86 ? 27.594 -0.534 -2.545 1 94.69 86 LEU A C 1
ATOM 669 O O . LEU A 1 86 ? 26.359 -0.514 -2.408 1 94.69 86 LEU A O 1
ATOM 673 N N . SER A 1 87 ? 28.25 0.635 -2.562 1 93.75 87 SER A N 1
ATOM 674 C CA . SER A 1 87 ? 27.547 1.879 -2.273 1 93.75 87 SER A CA 1
ATOM 675 C C . SER A 1 87 ? 28.219 3.064 -2.967 1 93.75 87 SER A C 1
ATOM 677 O O . SER A 1 87 ? 27.922 4.219 -2.643 1 93.75 87 SER A O 1
ATOM 679 N N . GLN A 1 88 ? 29.078 2.865 -3.898 1 94.75 88 GLN A N 1
ATOM 680 C CA . GLN A 1 88 ? 29.875 3.957 -4.457 1 94.75 88 GLN A CA 1
ATOM 681 C C . GLN A 1 88 ? 29.406 4.316 -5.863 1 94.75 88 GLN A C 1
ATOM 683 O O . GLN A 1 88 ? 29.875 5.293 -6.449 1 94.75 88 GLN A O 1
ATOM 688 N N . ASP A 1 89 ? 28.531 3.516 -6.387 1 96.81 89 ASP A N 1
ATOM 689 C CA . ASP A 1 89 ? 28.047 3.801 -7.727 1 96.81 89 ASP A CA 1
ATOM 690 C C . ASP A 1 89 ? 27.031 4.941 -7.707 1 96.81 89 ASP A C 1
ATOM 692 O O . ASP A 1 89 ? 26.25 5.074 -6.754 1 96.81 89 ASP A O 1
ATOM 696 N N . GLU A 1 90 ? 27.031 5.777 -8.711 1 96.56 90 GLU A N 1
ATOM 697 C CA . GLU A 1 90 ? 26.109 6.895 -8.852 1 96.56 90 GLU A CA 1
ATOM 698 C C . GLU A 1 90 ? 25.594 7.008 -10.281 1 96.56 90 GLU A C 1
ATOM 700 O O . GLU A 1 90 ? 26.344 6.773 -11.234 1 96.56 90 GLU A O 1
ATOM 705 N N . LEU A 1 91 ? 24.328 7.359 -10.375 1 96.19 91 LEU A N 1
ATOM 706 C CA . LEU A 1 91 ? 23.828 7.473 -11.742 1 96.19 91 LEU A CA 1
ATOM 707 C C . LEU A 1 91 ? 22.797 8.602 -11.844 1 96.19 91 LEU A C 1
ATOM 709 O O . LEU A 1 91 ? 22.297 9.094 -10.828 1 96.19 91 LEU A O 1
ATOM 713 N N . TYR A 1 92 ? 22.625 9.117 -12.992 1 95.81 92 TYR A N 1
ATOM 714 C CA . TYR A 1 92 ? 21.531 10 -13.375 1 95.81 92 TYR A CA 1
ATOM 715 C C . TYR A 1 92 ? 21.188 9.828 -14.852 1 95.81 92 TYR A C 1
ATOM 717 O O . TYR A 1 92 ? 22 9.32 -15.625 1 95.81 92 TYR A O 1
ATOM 725 N N . ILE A 1 93 ? 20 10.125 -15.227 1 95.62 93 ILE A N 1
ATOM 726 C CA . ILE A 1 93 ? 19.578 10.109 -16.625 1 95.62 93 ILE A CA 1
ATOM 727 C C . ILE A 1 93 ? 20 11.414 -17.297 1 95.62 93 ILE A C 1
ATOM 729 O O . ILE A 1 93 ? 19.562 12.492 -16.906 1 95.62 93 ILE A O 1
ATOM 733 N N . SER A 1 94 ? 20.781 11.336 -18.328 1 94.12 94 SER A N 1
ATOM 734 C CA . SER A 1 94 ? 21.359 12.523 -18.953 1 94.12 94 SER A CA 1
ATOM 735 C C . SER A 1 94 ? 20.406 13.094 -20.016 1 94.12 94 SER A C 1
ATOM 737 O O . SER A 1 94 ? 20.203 14.305 -20.078 1 94.12 94 SER A O 1
ATOM 739 N N . TYR A 1 95 ? 19.891 12.266 -20.812 1 90.38 95 TYR A N 1
ATOM 740 C CA . TYR A 1 95 ? 18.953 12.766 -21.812 1 90.38 95 TYR A CA 1
ATOM 741 C C . TYR A 1 95 ? 17.984 11.664 -22.25 1 90.38 95 TYR A C 1
ATOM 743 O O . TYR A 1 95 ? 18.234 10.477 -22 1 90.38 95 TYR A O 1
ATOM 751 N N . ILE A 1 96 ? 16.875 12.078 -22.797 1 89.62 96 ILE A N 1
ATOM 752 C CA . ILE A 1 96 ? 15.789 11.211 -23.25 1 89.62 96 ILE A CA 1
ATOM 753 C C . ILE A 1 96 ? 15.523 11.445 -24.734 1 89.62 96 ILE A C 1
ATOM 755 O O . ILE A 1 96 ? 15.531 12.586 -25.203 1 89.62 96 ILE A O 1
ATOM 759 N N . VAL A 1 97 ? 15.391 10.406 -25.453 1 84.62 97 VAL A N 1
ATOM 760 C CA . VAL A 1 97 ? 14.945 10.461 -26.844 1 84.62 97 VAL A CA 1
ATOM 761 C C . VAL A 1 97 ? 13.516 9.938 -26.938 1 84.62 97 VAL A C 1
ATOM 763 O O . VAL A 1 97 ? 13.281 8.727 -26.844 1 84.62 97 VAL A O 1
ATOM 766 N N . ASN A 1 98 ? 12.594 10.812 -27.156 1 80.94 98 ASN A N 1
ATOM 767 C CA . ASN A 1 98 ? 11.195 10.43 -27.266 1 80.94 98 ASN A CA 1
ATOM 768 C C . ASN A 1 98 ? 10.852 9.953 -28.688 1 80.94 98 ASN A C 1
ATOM 770 O O . ASN A 1 98 ? 11.461 10.406 -29.656 1 80.94 98 ASN A O 1
ATOM 774 N N . PRO A 1 99 ? 9.906 9.062 -28.688 1 77.06 99 PRO A N 1
ATOM 775 C CA . PRO A 1 99 ? 9.445 8.711 -30.031 1 77.06 99 PRO A CA 1
ATOM 776 C C . PRO A 1 99 ? 8.719 9.859 -30.719 1 77.06 99 PRO A C 1
ATOM 778 O O . PRO A 1 99 ? 8.227 10.773 -30.062 1 77.06 99 PRO A O 1
ATOM 781 N N . PRO A 1 100 ? 8.703 9.742 -32.031 1 73.5 100 PRO A N 1
ATOM 782 C CA . PRO A 1 100 ? 8.016 10.805 -32.75 1 73.5 100 PRO A CA 1
ATOM 783 C C . PRO A 1 100 ? 6.523 10.875 -32.438 1 73.5 100 PRO A C 1
ATOM 785 O O . PRO A 1 100 ? 5.883 9.836 -32.219 1 73.5 100 PRO A O 1
ATOM 788 N N . ASP A 1 101 ? 5.973 12.039 -32.344 1 74.56 101 ASP A N 1
ATOM 789 C CA . ASP A 1 101 ? 4.562 12.266 -32.062 1 74.56 101 ASP A CA 1
ATOM 790 C C . ASP A 1 101 ? 3.672 11.664 -33.125 1 74.56 101 ASP A C 1
ATOM 792 O O . ASP A 1 101 ? 2.471 11.477 -32.938 1 74.56 101 ASP A O 1
ATOM 796 N N . THR A 1 102 ? 4.25 11.391 -34.25 1 70 102 THR A N 1
ATOM 797 C CA . THR A 1 102 ? 3.498 10.797 -35.344 1 70 102 THR A CA 1
ATOM 798 C C . THR A 1 102 ? 3.133 9.352 -35.031 1 70 102 THR A C 1
ATOM 800 O O . THR A 1 102 ? 2.117 8.836 -35.531 1 70 102 THR A O 1
ATOM 803 N N . ASP A 1 103 ? 3.945 8.844 -34.25 1 68.94 103 ASP A N 1
ATOM 804 C CA . ASP A 1 103 ? 3.758 7.422 -33.969 1 68.94 103 ASP A CA 1
ATOM 805 C C . ASP A 1 103 ? 3.09 7.203 -32.625 1 68.94 103 ASP A C 1
ATOM 807 O O . ASP A 1 103 ? 2.297 6.273 -32.469 1 68.94 103 ASP A O 1
ATOM 811 N N . PHE A 1 104 ? 3.412 8.055 -31.703 1 71.88 104 PHE A N 1
ATOM 812 C CA . PHE A 1 104 ? 2.889 7.887 -30.359 1 71.88 104 PHE A CA 1
ATOM 813 C C . PHE A 1 104 ? 2.377 9.211 -29.797 1 71.88 104 PHE A C 1
ATOM 815 O O . PHE A 1 104 ? 2.969 10.266 -30.062 1 71.88 104 PHE A O 1
ATOM 822 N N . LYS A 1 105 ? 1.27 9.047 -29.047 1 71.94 105 LYS A N 1
ATOM 823 C CA . LYS A 1 105 ? 0.779 10.227 -28.344 1 71.94 105 LYS A CA 1
ATOM 824 C C . LYS A 1 105 ? 1.782 10.695 -27.281 1 71.94 105 LYS A C 1
ATOM 826 O O . LYS A 1 105 ? 2.484 9.875 -26.688 1 71.94 105 LYS A O 1
ATOM 831 N N . PRO A 1 106 ? 1.864 11.969 -27.188 1 69.62 106 PRO A N 1
ATOM 832 C CA . PRO A 1 106 ? 2.723 12.453 -26.109 1 69.62 106 PRO A CA 1
ATOM 833 C C . PRO A 1 106 ? 2.354 11.852 -24.75 1 69.62 106 PRO A C 1
ATOM 835 O O . PRO A 1 106 ? 1.184 11.547 -24.516 1 69.62 106 PRO A O 1
ATOM 838 N N . VAL A 1 107 ? 3.367 11.711 -24 1 69.75 107 VAL A N 1
ATOM 839 C CA . VAL A 1 107 ? 3.16 11.102 -22.688 1 69.75 107 VAL A CA 1
ATOM 840 C C . VAL A 1 107 ? 2.287 12.016 -21.828 1 69.75 107 VAL A C 1
ATOM 842 O O . VAL A 1 107 ? 2.479 13.234 -21.828 1 69.75 107 VAL A O 1
ATOM 845 N N . THR A 1 108 ? 1.376 11.398 -21.188 1 70.38 108 THR A N 1
ATOM 846 C CA . THR A 1 108 ? 0.419 12.133 -20.359 1 70.38 108 THR A CA 1
ATOM 847 C C . THR A 1 108 ? 1.093 12.688 -19.109 1 70.38 108 THR A C 1
ATOM 849 O O . THR A 1 108 ? 0.752 13.773 -18.641 1 70.38 108 THR A O 1
ATOM 852 N N . SER A 1 109 ? 2.123 11.93 -18.656 1 77.75 109 SER A N 1
ATOM 853 C CA . SER A 1 109 ? 2.846 12.336 -17.453 1 77.75 109 SER A CA 1
ATOM 854 C C . SER A 1 109 ? 4.352 12.164 -17.641 1 77.75 109 SER A C 1
ATOM 856 O O . SER A 1 109 ? 4.863 11.047 -17.594 1 77.75 109 SER A O 1
ATOM 858 N N . PRO A 1 110 ? 5.059 13.227 -17.781 1 82.81 110 PRO A N 1
ATOM 859 C CA . PRO A 1 110 ? 6.508 13.148 -17.969 1 82.81 110 PRO A CA 1
ATOM 860 C C . PRO A 1 110 ? 7.211 12.484 -16.781 1 82.81 110 PRO A C 1
ATOM 862 O O . PRO A 1 110 ? 8.164 11.727 -16.969 1 82.81 110 PRO A O 1
ATOM 865 N N . THR A 1 111 ? 6.715 12.75 -15.586 1 86 111 THR A N 1
ATOM 866 C CA . THR A 1 111 ? 7.344 12.172 -14.406 1 86 111 THR A CA 1
ATOM 867 C C . THR A 1 111 ? 7.199 10.656 -14.406 1 86 111 THR A C 1
ATOM 869 O O . THR A 1 111 ? 8.125 9.938 -14.016 1 86 111 THR A O 1
ATOM 872 N N . ARG A 1 112 ? 6.07 10.195 -14.852 1 87.81 112 ARG A N 1
ATOM 873 C CA . ARG A 1 112 ? 5.867 8.75 -14.93 1 87.81 112 ARG A CA 1
ATOM 874 C C . ARG A 1 112 ? 6.805 8.117 -15.945 1 87.81 112 ARG A C 1
ATOM 876 O O . ARG A 1 112 ? 7.273 6.992 -15.75 1 87.81 112 ARG A O 1
ATOM 883 N N . GLN A 1 113 ? 7 8.797 -16.984 1 89.44 113 GLN A N 1
ATOM 884 C CA . GLN A 1 113 ? 7.934 8.297 -17.984 1 89.44 113 GLN A CA 1
ATOM 885 C C . GLN A 1 113 ? 9.352 8.203 -17.422 1 89.44 113 GLN A C 1
ATOM 887 O O . GLN A 1 113 ? 10.039 7.199 -17.625 1 89.44 113 GLN A O 1
ATOM 892 N N . ILE A 1 114 ? 9.734 9.25 -16.75 1 92.81 114 ILE A N 1
ATOM 893 C CA . ILE A 1 114 ? 11.055 9.273 -16.125 1 92.81 114 ILE A CA 1
ATOM 894 C C . ILE A 1 114 ? 11.156 8.148 -15.109 1 92.81 114 ILE A C 1
ATOM 896 O O . ILE A 1 114 ? 12.188 7.473 -15.023 1 92.81 114 ILE A O 1
ATOM 900 N N . ALA A 1 115 ? 10.078 7.977 -14.352 1 93.81 115 ALA A N 1
ATOM 901 C CA . ALA A 1 115 ? 10.047 6.902 -13.359 1 93.81 115 ALA A CA 1
ATOM 902 C C . ALA A 1 115 ? 10.227 5.539 -14.023 1 93.81 115 ALA A C 1
ATOM 904 O O . ALA A 1 115 ? 10.945 4.684 -13.508 1 93.81 115 ALA A O 1
ATOM 905 N N . MET A 1 116 ? 9.578 5.324 -15.094 1 93.81 116 MET A N 1
ATOM 906 C CA . MET A 1 116 ? 9.703 4.062 -15.82 1 93.81 116 MET A CA 1
ATOM 907 C C . MET A 1 116 ? 11.141 3.859 -16.312 1 93.81 116 MET A C 1
ATOM 909 O O . MET A 1 116 ? 11.703 2.773 -16.156 1 93.81 116 MET A O 1
ATOM 913 N N . MET A 1 117 ? 11.734 4.914 -16.859 1 95.19 117 MET A N 1
ATOM 914 C CA . MET A 1 117 ? 13.094 4.836 -17.375 1 95.19 117 MET A CA 1
ATOM 915 C C . MET A 1 117 ? 14.078 4.512 -16.25 1 95.19 117 MET A C 1
ATOM 917 O O . MET A 1 117 ? 14.977 3.688 -16.422 1 95.19 117 MET A O 1
ATOM 921 N N . LEU A 1 118 ? 13.859 5.188 -15.164 1 97.12 118 LEU A N 1
ATOM 922 C CA . LEU A 1 118 ? 14.727 4.914 -14.016 1 97.12 118 LEU A CA 1
ATOM 923 C C . LEU A 1 118 ? 14.516 3.49 -13.508 1 97.12 118 LEU A C 1
ATOM 925 O O . LEU A 1 118 ? 15.484 2.793 -13.195 1 97.12 118 LEU A O 1
ATOM 929 N N . TRP A 1 119 ? 13.281 3.061 -13.414 1 97.19 119 TRP A N 1
ATOM 930 C CA . TRP A 1 119 ? 12.984 1.703 -12.969 1 97.19 119 TRP A CA 1
ATOM 931 C C . TRP A 1 119 ? 13.664 0.675 -13.875 1 97.19 119 TRP A C 1
ATOM 933 O O . TRP A 1 119 ? 14.273 -0.278 -13.383 1 97.19 119 TRP A O 1
ATOM 943 N N . VAL A 1 120 ? 13.555 0.842 -15.141 1 96.94 120 VAL A N 1
ATOM 944 C CA . VAL A 1 120 ? 14.148 -0.078 -16.094 1 96.94 120 VAL A CA 1
ATOM 945 C C . VAL A 1 120 ? 15.672 -0.076 -15.938 1 96.94 120 VAL A C 1
ATOM 947 O O . VAL A 1 120 ? 16.312 -1.132 -15.984 1 96.94 120 VAL A O 1
ATOM 950 N N . THR A 1 121 ? 16.219 1.107 -15.773 1 97.56 121 THR A N 1
ATOM 951 C CA . THR A 1 121 ? 17.656 1.231 -15.555 1 97.56 121 THR A CA 1
ATOM 952 C C . THR A 1 121 ? 18.078 0.451 -14.312 1 97.56 121 THR A C 1
ATOM 954 O O . THR A 1 121 ? 19.062 -0.288 -14.344 1 97.56 121 THR A O 1
ATOM 957 N N . LEU A 1 122 ? 17.359 0.652 -13.297 1 98.12 122 LEU A N 1
ATOM 958 C CA . LEU A 1 122 ? 17.656 -0.018 -12.039 1 98.12 122 LEU A CA 1
ATOM 959 C C . LEU A 1 122 ? 17.453 -1.524 -12.164 1 98.12 122 LEU A C 1
ATOM 961 O O . LEU A 1 122 ? 18.188 -2.307 -11.547 1 98.12 122 LEU A O 1
ATOM 965 N N . TYR A 1 123 ? 16.406 -1.914 -12.914 1 97.81 123 TYR A N 1
ATOM 966 C CA . TYR A 1 123 ? 16.172 -3.326 -13.188 1 97.81 123 TYR A CA 1
ATOM 967 C C . TYR A 1 123 ? 17.391 -3.969 -13.836 1 97.81 123 TYR A C 1
ATOM 969 O O . TYR A 1 123 ? 17.828 -5.051 -13.438 1 97.81 123 TYR A O 1
ATOM 977 N N . TRP A 1 124 ? 17.938 -3.299 -14.781 1 96.94 124 TRP A N 1
ATOM 978 C CA . TRP A 1 124 ? 19.156 -3.752 -15.43 1 96.94 124 TRP A CA 1
ATOM 979 C C . TRP A 1 124 ? 20.312 -3.773 -14.438 1 96.94 124 TRP A C 1
ATOM 981 O O . TRP A 1 124 ? 21.031 -4.77 -14.328 1 96.94 124 TRP A O 1
ATOM 991 N N . TYR A 1 125 ? 20.5 -2.709 -13.688 1 97.38 125 TYR A N 1
ATOM 992 C CA . TYR A 1 125 ? 21.625 -2.545 -12.766 1 97.38 125 TYR A CA 1
ATOM 993 C C . TYR A 1 125 ? 21.625 -3.645 -11.711 1 97.38 125 TYR A C 1
ATOM 995 O O . TYR A 1 125 ? 22.656 -4.25 -11.438 1 97.38 125 TYR A O 1
ATOM 1003 N N . PHE A 1 126 ? 20.516 -3.949 -11.141 1 97.44 126 PHE A N 1
ATOM 1004 C CA . PHE A 1 126 ? 20.453 -4.902 -10.039 1 97.44 126 PHE A CA 1
ATOM 1005 C C . PHE A 1 126 ? 20.422 -6.332 -10.562 1 97.44 126 PHE A C 1
ATOM 1007 O O . PHE A 1 126 ? 20.312 -7.281 -9.781 1 97.44 126 PHE A O 1
ATOM 1014 N N . HIS A 1 127 ? 20.453 -6.516 -11.875 1 96.19 127 HIS A N 1
ATOM 1015 C CA . HIS A 1 127 ? 20.688 -7.836 -12.453 1 96.19 127 HIS A CA 1
ATOM 1016 C C . HIS A 1 127 ? 22.172 -8.07 -12.703 1 96.19 127 HIS A C 1
ATOM 1018 O O . HIS A 1 127 ? 22.594 -9.195 -13.008 1 96.19 127 HIS A O 1
ATOM 1024 N N . GLU A 1 128 ? 22.969 -7.008 -12.594 1 95.38 128 GLU A N 1
ATOM 1025 C CA . GLU A 1 128 ? 24.422 -7.164 -12.68 1 95.38 128 GLU A CA 1
ATOM 1026 C C . GLU A 1 128 ? 24.953 -8.023 -11.531 1 95.38 128 GLU A C 1
ATOM 1028 O O . GLU A 1 128 ? 24.25 -8.25 -10.547 1 95.38 128 GLU A O 1
ATOM 1033 N N . PRO A 1 129 ? 26.188 -8.555 -11.703 1 94.56 129 PRO A N 1
ATOM 1034 C CA . PRO A 1 129 ? 26.734 -9.383 -10.633 1 94.56 129 PRO A CA 1
ATOM 1035 C C . PRO A 1 129 ? 26.812 -8.656 -9.289 1 94.56 129 PRO A C 1
ATOM 1037 O O . PRO A 1 129 ? 27.234 -7.5 -9.227 1 94.56 129 PRO A O 1
ATOM 1040 N N . GLU A 1 130 ? 26.375 -9.312 -8.32 1 94.56 130 GLU A N 1
ATOM 1041 C CA . GLU A 1 130 ? 26.328 -8.727 -6.984 1 94.56 130 GLU A CA 1
ATOM 1042 C C . GLU A 1 130 ? 27.719 -8.453 -6.449 1 94.56 130 GLU A C 1
ATOM 1044 O O . GLU A 1 130 ? 28.609 -9.297 -6.555 1 94.56 130 GLU A O 1
ATOM 1049 N N . PRO A 1 131 ? 27.875 -7.277 -5.883 1 95.19 131 PRO A N 1
ATOM 1050 C CA . PRO A 1 131 ? 29.172 -6.984 -5.254 1 95.19 131 PRO A CA 1
ATOM 1051 C C . PRO A 1 131 ? 29.359 -7.715 -3.926 1 95.19 131 PRO A C 1
ATOM 1053 O O . PRO A 1 131 ? 28.391 -8.25 -3.369 1 95.19 131 PRO A O 1
ATOM 1056 N N . GLU A 1 132 ? 30.625 -7.742 -3.543 1 92 132 GLU A N 1
ATOM 1057 C CA . GLU A 1 132 ? 30.891 -8.266 -2.207 1 92 132 GLU A CA 1
ATOM 1058 C C . GLU A 1 132 ? 30.219 -7.418 -1.135 1 92 132 GLU A C 1
ATOM 1060 O O . GLU A 1 132 ? 30.375 -6.191 -1.118 1 92 132 GLU A O 1
ATOM 1065 N N . ARG A 1 133 ? 29.562 -8.07 -0.293 1 93.31 133 ARG A N 1
ATOM 1066 C CA . ARG A 1 133 ? 28.734 -7.336 0.666 1 93.31 133 ARG A CA 1
ATOM 1067 C C . ARG A 1 133 ? 29.516 -7.082 1.959 1 93.31 133 ARG A C 1
ATOM 1069 O O . ARG A 1 133 ? 29.094 -6.262 2.783 1 93.31 133 ARG A O 1
ATOM 1076 N N . GLN A 1 134 ? 30.594 -7.75 2.162 1 92.44 134 GLN A N 1
ATOM 1077 C CA . GLN A 1 134 ? 31.344 -7.652 3.408 1 92.44 134 GLN A CA 1
ATOM 1078 C C . GLN A 1 134 ? 32.094 -6.316 3.508 1 92.44 134 GLN A C 1
ATOM 1080 O O . GLN A 1 134 ? 32.719 -5.887 2.549 1 92.44 134 GLN A O 1
ATOM 1085 N N . LEU A 1 135 ? 31.938 -5.723 4.633 1 90.19 135 LEU A N 1
ATOM 1086 C CA . LEU A 1 135 ? 32.531 -4.422 4.887 1 90.19 135 LEU A CA 1
ATOM 1087 C C . LEU A 1 135 ? 33.875 -4.574 5.637 1 90.19 135 LEU A C 1
ATOM 1089 O O . LEU A 1 135 ? 33.969 -5.398 6.543 1 90.19 135 LEU A O 1
ATOM 1093 N N . SER A 1 136 ? 34.812 -3.812 5.16 1 87.88 136 SER A N 1
ATOM 1094 C CA . SER A 1 136 ? 36.094 -3.719 5.883 1 87.88 136 SER A CA 1
ATOM 1095 C C . SER A 1 136 ? 36.156 -2.428 6.691 1 87.88 136 SER A C 1
ATOM 1097 O O . SER A 1 136 ? 36.25 -1.339 6.125 1 87.88 136 SER A O 1
ATOM 1099 N N . THR A 1 137 ? 36 -2.57 7.926 1 88.06 137 THR A N 1
ATOM 1100 C CA . THR A 1 137 ? 36.094 -1.444 8.852 1 88.06 137 THR A CA 1
ATOM 1101 C C . THR A 1 137 ? 37.25 -1.643 9.828 1 88.06 137 THR A C 1
ATOM 1103 O O . THR A 1 137 ? 37.875 -2.711 9.867 1 88.06 137 THR A O 1
ATOM 1106 N N . ALA A 1 138 ? 37.531 -0.592 10.602 1 90.19 138 ALA A N 1
ATOM 1107 C CA . ALA A 1 138 ? 38.531 -0.721 11.656 1 90.19 138 ALA A CA 1
ATOM 1108 C C . ALA A 1 138 ? 38.125 -1.786 12.672 1 90.19 138 ALA A C 1
ATOM 1110 O O . ALA A 1 138 ? 38.969 -2.586 13.102 1 90.19 138 ALA A O 1
ATOM 1111 N N . ALA A 1 139 ? 36.938 -1.841 12.969 1 91.5 139 ALA A N 1
ATOM 1112 C CA . ALA A 1 139 ? 36.406 -2.768 13.977 1 91.5 139 ALA A CA 1
ATOM 1113 C C . ALA A 1 139 ? 36.469 -4.207 13.477 1 91.5 139 ALA A C 1
ATOM 1115 O O . ALA A 1 139 ? 36.625 -5.141 14.266 1 91.5 139 ALA A O 1
ATOM 1116 N N . SER A 1 140 ? 36.406 -4.434 12.164 1 90.75 140 SER A N 1
ATOM 1117 C CA . SER A 1 140 ? 36.375 -5.789 11.625 1 90.75 140 SER A CA 1
ATOM 1118 C C . SER A 1 140 ? 37.719 -6.211 11.078 1 90.75 140 SER A C 1
ATOM 1120 O O . SER A 1 140 ? 37.812 -7.172 10.305 1 90.75 140 SER A O 1
ATOM 1122 N N . SER A 1 141 ? 38.75 -5.504 11.414 1 90.88 141 SER A N 1
ATOM 1123 C CA . SER A 1 141 ? 40.062 -5.754 10.852 1 90.88 141 SER A CA 1
ATOM 1124 C C . SER A 1 141 ? 40.562 -7.156 11.188 1 90.88 141 SER A C 1
ATOM 1126 O O . SER A 1 141 ? 41.281 -7.777 10.398 1 90.88 141 SER A O 1
ATOM 1128 N N . ASN A 1 142 ? 40.125 -7.664 12.281 1 92.62 142 ASN A N 1
ATOM 1129 C CA . ASN A 1 142 ? 40.594 -8.984 12.711 1 92.62 142 ASN A CA 1
ATOM 1130 C C . ASN A 1 142 ? 39.531 -10.055 12.422 1 92.62 142 ASN A C 1
ATOM 1132 O O . ASN A 1 142 ? 39.719 -11.219 12.789 1 92.62 142 ASN A O 1
ATOM 1136 N N . THR A 1 143 ? 38.531 -9.648 11.852 1 93.44 143 THR A N 1
ATOM 1137 C CA . THR A 1 143 ? 37.469 -10.594 11.516 1 93.44 143 THR A CA 1
ATOM 1138 C C . THR A 1 143 ? 37.688 -11.203 10.133 1 93.44 143 THR A C 1
ATOM 1140 O O . THR A 1 143 ? 37.969 -10.484 9.172 1 93.44 143 THR A O 1
ATOM 1143 N N . PRO A 1 144 ? 37.656 -12.547 10.07 1 93.25 144 PRO A N 1
ATOM 1144 C CA . PRO A 1 144 ? 37.75 -13.141 8.734 1 93.25 144 PRO A CA 1
ATOM 1145 C C . PRO A 1 144 ? 36.719 -12.578 7.766 1 93.25 144 PRO A C 1
ATOM 1147 O O . PRO A 1 144 ? 35.625 -12.203 8.18 1 93.25 144 PRO A O 1
ATOM 1150 N N . ALA A 1 145 ? 37.031 -12.547 6.547 1 90.44 145 ALA A N 1
ATOM 1151 C CA . ALA A 1 145 ? 36.219 -11.906 5.52 1 90.44 145 ALA A CA 1
ATOM 1152 C C . ALA A 1 145 ? 34.781 -12.414 5.566 1 90.44 145 ALA A C 1
ATOM 1154 O O . ALA A 1 145 ? 33.844 -11.617 5.512 1 90.44 145 ALA A O 1
ATOM 1155 N N . ALA A 1 146 ? 34.656 -13.625 5.734 1 90.56 146 ALA A N 1
ATOM 1156 C CA . ALA A 1 146 ? 33.312 -14.234 5.688 1 90.56 146 ALA A CA 1
ATOM 1157 C C . ALA A 1 146 ? 32.5 -13.828 6.902 1 90.56 146 ALA A C 1
ATOM 1159 O O . ALA A 1 146 ? 31.266 -13.922 6.879 1 90.56 146 ALA A O 1
ATOM 1160 N N . GLY A 1 147 ? 33.156 -13.344 7.891 1 93.5 147 GLY A N 1
ATOM 1161 C CA . GLY A 1 147 ? 32.469 -12.984 9.125 1 93.5 147 GLY A CA 1
ATOM 1162 C C . GLY A 1 147 ? 32.281 -11.492 9.297 1 93.5 147 GLY A C 1
ATOM 1163 O O . GLY A 1 147 ? 31.766 -11.031 10.312 1 93.5 147 GLY A O 1
ATOM 1164 N N . ARG A 1 148 ? 32.75 -10.766 8.422 1 92.44 148 ARG A N 1
ATOM 1165 C CA . ARG A 1 148 ? 32.656 -9.312 8.508 1 92.44 148 ARG A CA 1
ATOM 1166 C C . ARG A 1 148 ? 31.234 -8.844 8.328 1 92.44 148 ARG A C 1
ATOM 1168 O O . ARG A 1 148 ? 30.406 -9.555 7.754 1 92.44 148 ARG A O 1
ATOM 1175 N N . PRO A 1 149 ? 30.906 -7.645 8.852 1 92.81 149 PRO A N 1
ATOM 1176 C CA . PRO A 1 149 ? 29.562 -7.102 8.648 1 92.81 149 PRO A CA 1
ATOM 1177 C C . PRO A 1 149 ? 29.234 -6.895 7.168 1 92.81 149 PRO A C 1
ATOM 1179 O O . PRO A 1 149 ? 30.141 -6.684 6.355 1 92.81 149 PRO A O 1
ATOM 1182 N N . LYS A 1 150 ? 27.984 -7.035 6.934 1 92.38 150 LYS A N 1
ATOM 1183 C CA . LYS A 1 150 ? 27.516 -6.883 5.555 1 92.38 150 LYS A CA 1
ATOM 1184 C C . LYS A 1 150 ? 26.812 -5.539 5.359 1 92.38 150 LYS A C 1
ATOM 1186 O O . LYS A 1 150 ? 26.078 -5.086 6.238 1 92.38 150 LYS A O 1
ATOM 1191 N N . GLY A 1 151 ? 27.062 -4.938 4.242 1 92 151 GLY A N 1
ATOM 1192 C CA . GLY A 1 151 ? 26.359 -3.725 3.855 1 92 151 GLY A CA 1
ATOM 1193 C C . GLY A 1 151 ? 25.266 -3.973 2.844 1 92 151 GLY A C 1
ATOM 1194 O O . GLY A 1 151 ? 25.125 -5.082 2.32 1 92 151 GLY A O 1
ATOM 1195 N N . ASP A 1 152 ? 24.484 -2.896 2.588 1 92.88 152 ASP A N 1
ATOM 1196 C CA . ASP A 1 152 ? 23.422 -2.961 1.595 1 92.88 152 ASP A CA 1
ATOM 1197 C C . ASP A 1 152 ? 23.922 -2.529 0.219 1 92.88 152 ASP A C 1
ATOM 1199 O O . ASP A 1 152 ? 24.672 -1.557 0.104 1 92.88 152 ASP A O 1
ATOM 1203 N N . TRP A 1 153 ? 23.609 -3.346 -0.743 1 97 153 TRP A N 1
ATOM 1204 C CA . TRP A 1 153 ? 23.906 -2.949 -2.117 1 97 153 TRP A CA 1
ATOM 1205 C C . TRP A 1 153 ? 23 -1.8 -2.553 1 97 153 TRP A C 1
ATOM 1207 O O . TRP A 1 153 ? 21.781 -1.957 -2.629 1 97 153 TRP A O 1
ATOM 1217 N N . ARG A 1 154 ? 23.609 -0.606 -2.779 1 96.44 154 ARG A N 1
ATOM 1218 C CA . ARG A 1 154 ? 22.828 0.569 -3.146 1 96.44 154 ARG A CA 1
ATOM 1219 C C . ARG A 1 154 ? 23.5 1.347 -4.27 1 96.44 154 ARG A C 1
ATOM 1221 O O . ARG A 1 154 ? 24.719 1.266 -4.445 1 96.44 154 ARG A O 1
ATOM 1228 N N . VAL A 1 155 ? 22.734 2.051 -5.043 1 97.81 155 VAL A N 1
ATOM 1229 C CA . VAL A 1 155 ? 23.219 2.977 -6.059 1 97.81 155 VAL A CA 1
ATOM 1230 C C . VAL A 1 155 ? 22.703 4.383 -5.77 1 97.81 155 VAL A C 1
ATOM 1232 O O . VAL A 1 155 ? 21.531 4.559 -5.402 1 97.81 155 VAL A O 1
ATOM 1235 N N . ASN A 1 156 ? 23.625 5.324 -5.844 1 97.06 156 ASN A N 1
ATOM 1236 C CA . ASN A 1 156 ? 23.266 6.711 -5.566 1 97.06 156 ASN A CA 1
ATOM 1237 C C . ASN A 1 156 ? 22.656 7.391 -6.789 1 97.06 156 ASN A C 1
ATOM 1239 O O . ASN A 1 156 ? 23.094 7.152 -7.918 1 97.06 156 ASN A O 1
ATOM 1243 N N . ILE A 1 157 ? 21.672 8.18 -6.574 1 96.88 157 ILE A N 1
ATOM 1244 C CA . ILE A 1 157 ? 21.016 8.961 -7.613 1 96.88 157 ILE A CA 1
ATOM 1245 C C . ILE A 1 157 ? 21.438 10.43 -7.5 1 96.88 157 ILE A C 1
ATOM 1247 O O . ILE A 1 157 ? 21.078 11.109 -6.535 1 96.88 157 ILE A O 1
ATOM 1251 N N . ASN A 1 158 ? 22.094 10.891 -8.484 1 93.38 158 ASN A N 1
ATOM 1252 C CA . ASN A 1 158 ? 22.609 12.25 -8.453 1 93.38 158 ASN A CA 1
ATOM 1253 C C . ASN A 1 158 ? 21.609 13.242 -9.039 1 93.38 158 ASN A C 1
ATOM 1255 O O . ASN A 1 158 ? 20.953 12.945 -10.039 1 93.38 158 ASN A O 1
ATOM 1259 N N . ARG A 1 159 ? 21.609 14.359 -8.43 1 91.5 159 ARG A N 1
ATOM 1260 C CA . ARG A 1 159 ? 20.781 15.438 -8.961 1 91.5 159 ARG A CA 1
ATOM 1261 C C . ARG A 1 159 ? 21.453 16.109 -10.148 1 91.5 159 ARG A C 1
ATOM 1263 O O . ARG A 1 159 ? 21.891 17.266 -10.055 1 91.5 159 ARG A O 1
ATOM 1270 N N . GLU A 1 160 ? 21.5 15.469 -11.227 1 91.94 160 GLU A N 1
ATOM 1271 C CA . GLU A 1 160 ? 22.078 15.93 -12.484 1 91.94 160 GLU A CA 1
ATOM 1272 C C . GLU A 1 160 ? 21.203 15.531 -13.672 1 91.94 160 GLU A C 1
ATOM 1274 O O . GLU A 1 160 ? 20.281 14.727 -13.523 1 91.94 160 GLU A O 1
ATOM 1279 N N . GLY A 1 161 ? 21.406 16.188 -14.742 1 92.81 161 GLY A N 1
ATOM 1280 C CA . GLY A 1 161 ? 20.625 15.867 -15.93 1 92.81 161 GLY A CA 1
ATOM 1281 C C . GLY A 1 161 ? 19.141 16.125 -15.75 1 92.81 161 GLY A C 1
ATOM 1282 O O . GLY A 1 161 ? 18.75 17.219 -15.32 1 92.81 161 GLY A O 1
ATOM 1283 N N . ILE A 1 162 ? 18.391 15.062 -16.078 1 91.88 162 ILE A N 1
ATOM 1284 C CA . ILE A 1 162 ? 16.938 15.18 -16.047 1 91.88 162 ILE A CA 1
ATOM 1285 C C . ILE A 1 162 ? 16.469 15.422 -14.609 1 91.88 162 ILE A C 1
ATOM 1287 O O . ILE A 1 162 ? 15.414 16.016 -14.383 1 91.88 162 ILE A O 1
ATOM 1291 N N . PHE A 1 163 ? 17.234 15.062 -13.648 1 91.12 163 PHE A N 1
ATOM 1292 C CA . PHE A 1 163 ? 16.828 15.102 -12.25 1 91.12 163 PHE A CA 1
ATOM 1293 C C . PHE A 1 163 ? 17 16.5 -11.68 1 91.12 163 PHE A C 1
ATOM 1295 O O . PHE A 1 163 ? 16.641 16.766 -10.523 1 91.12 163 PHE A O 1
ATOM 1302 N N . THR A 1 164 ? 17.484 17.391 -12.461 1 86.94 164 THR A N 1
ATOM 1303 C CA . THR A 1 164 ? 17.578 18.781 -12.039 1 86.94 164 THR A CA 1
ATOM 1304 C C . THR A 1 164 ? 16.234 19.484 -12.211 1 86.94 164 THR A C 1
ATOM 1306 O O . THR A 1 164 ? 16.031 20.578 -11.695 1 86.94 164 THR A O 1
ATOM 1309 N N . GLY A 1 165 ? 15.367 18.703 -12.961 1 80.75 165 GLY A N 1
ATOM 1310 C CA . GLY A 1 165 ? 14.047 19.281 -13.141 1 80.75 165 GLY A CA 1
ATOM 1311 C C . GLY A 1 165 ? 13.312 19.531 -11.836 1 80.75 165 GLY A C 1
ATOM 1312 O O . GLY A 1 165 ? 13.562 18.844 -10.844 1 80.75 165 GLY A O 1
ATOM 1313 N N . ARG A 1 166 ? 12.406 20.469 -11.938 1 76.25 166 ARG A N 1
ATOM 1314 C CA . ARG A 1 166 ? 11.664 20.875 -10.75 1 76.25 166 ARG A CA 1
ATOM 1315 C C . ARG A 1 166 ? 10.844 19.703 -10.188 1 76.25 166 ARG A C 1
ATOM 1317 O O 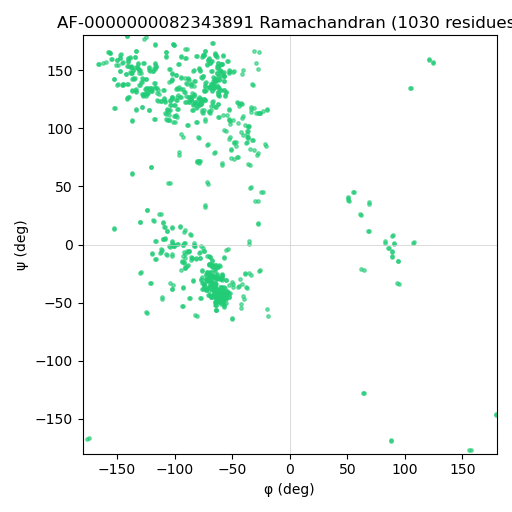. ARG A 1 166 ? 10.039 19.109 -10.906 1 76.25 166 ARG A O 1
ATOM 1324 N N . ASN A 1 167 ? 11.055 19.297 -8.984 1 80.5 167 ASN A N 1
ATOM 1325 C CA . ASN A 1 167 ? 10.297 18.391 -8.148 1 80.5 167 ASN A CA 1
ATOM 1326 C C . ASN A 1 167 ? 10.367 16.953 -8.68 1 80.5 167 ASN A C 1
ATOM 1328 O O . ASN A 1 167 ? 9.539 16.109 -8.32 1 80.5 167 ASN A O 1
ATOM 1332 N N . VAL A 1 168 ? 11.258 16.719 -9.625 1 87.88 168 VAL A N 1
ATOM 1333 C CA . VAL A 1 168 ? 11.32 15.383 -10.188 1 87.88 168 VAL A CA 1
ATOM 1334 C C . VAL A 1 168 ? 11.758 14.391 -9.117 1 87.88 168 VAL A C 1
ATOM 1336 O O . VAL A 1 168 ? 11.102 13.367 -8.906 1 87.88 168 VAL A O 1
ATOM 1339 N N . LEU A 1 169 ? 12.844 14.766 -8.438 1 89.81 169 LEU A N 1
ATOM 1340 C CA . LEU A 1 169 ? 13.359 13.859 -7.422 1 89.81 169 LEU A CA 1
ATOM 1341 C C . LEU A 1 169 ? 12.359 13.688 -6.281 1 89.81 169 LEU A C 1
ATOM 1343 O O . LEU A 1 169 ? 12.203 12.594 -5.746 1 89.81 169 LEU A O 1
ATOM 1347 N N . GLN A 1 170 ? 11.703 14.727 -6.008 1 87.12 170 GLN A N 1
ATOM 1348 C CA . GLN A 1 170 ? 10.688 14.688 -4.961 1 87.12 170 GLN A CA 1
ATOM 1349 C C . GLN A 1 170 ? 9.547 13.742 -5.34 1 87.12 170 GLN A C 1
ATOM 1351 O O . GLN A 1 170 ? 9.086 12.961 -4.512 1 87.12 170 GLN A O 1
ATOM 1356 N N . LYS A 1 171 ? 9.148 13.875 -6.504 1 88.81 171 LYS A N 1
ATOM 1357 C CA . LYS A 1 171 ? 8.062 13.016 -6.984 1 88.81 171 LYS A CA 1
ATOM 1358 C C . LYS A 1 171 ? 8.5 11.555 -7.035 1 88.81 171 LYS A C 1
ATOM 1360 O O . LYS A 1 171 ? 7.73 10.664 -6.672 1 88.81 171 LYS A O 1
ATOM 1365 N N . LEU A 1 172 ? 9.719 11.32 -7.461 1 93.12 172 LEU A N 1
ATOM 1366 C CA . LEU A 1 172 ? 10.234 9.953 -7.52 1 93.12 172 LEU A CA 1
ATOM 1367 C C . LEU A 1 172 ? 10.344 9.352 -6.125 1 93.12 172 LEU A C 1
ATOM 1369 O O . LEU A 1 172 ? 10.109 8.156 -5.938 1 93.12 172 LEU A O 1
ATOM 1373 N N . GLU A 1 173 ? 10.734 10.211 -5.18 1 93.25 173 GLU A N 1
ATOM 1374 C CA . GLU A 1 173 ? 10.781 9.766 -3.789 1 93.25 173 GLU A CA 1
ATOM 1375 C C . GLU A 1 173 ? 9.391 9.438 -3.262 1 93.25 173 GLU A C 1
ATOM 1377 O O . GLU A 1 173 ? 9.195 8.43 -2.588 1 93.25 173 GLU A O 1
ATOM 1382 N N . ARG A 1 174 ? 8.445 10.203 -3.609 1 89.44 174 ARG A N 1
ATOM 1383 C CA . ARG A 1 174 ? 7.066 9.977 -3.189 1 89.44 174 ARG A CA 1
ATOM 1384 C C . ARG A 1 174 ? 6.504 8.703 -3.809 1 89.44 174 ARG A C 1
ATOM 1386 O O . ARG A 1 174 ? 5.66 8.039 -3.209 1 89.44 174 ARG A O 1
ATOM 1393 N N . MET A 1 175 ? 7.035 8.383 -4.922 1 90.56 175 MET A N 1
ATOM 1394 C CA . MET A 1 175 ? 6.605 7.168 -5.605 1 90.56 175 MET A CA 1
ATOM 1395 C C . MET A 1 175 ? 7.238 5.934 -4.977 1 90.56 175 MET A C 1
ATOM 1397 O O . MET A 1 175 ? 6.914 4.805 -5.352 1 90.56 175 MET A O 1
ATOM 1401 N N . GLY A 1 176 ? 8.117 6.148 -4.09 1 92.44 176 GLY A N 1
ATOM 1402 C CA . GLY A 1 176 ? 8.805 5.051 -3.424 1 92.44 176 GLY A CA 1
ATOM 1403 C C . GLY A 1 176 ? 9.977 4.512 -4.219 1 92.44 176 GLY A C 1
ATOM 1404 O O . GLY A 1 176 ? 10.641 3.561 -3.793 1 92.44 176 GLY A O 1
ATOM 1405 N N . LEU A 1 177 ? 10.281 5.102 -5.355 1 95.12 177 LEU A N 1
ATOM 1406 C CA . LEU A 1 177 ? 11.312 4.602 -6.258 1 95.12 177 LEU A CA 1
ATOM 1407 C C . LEU A 1 177 ? 12.703 4.926 -5.723 1 95.12 177 LEU A C 1
ATOM 1409 O O . LEU A 1 177 ? 13.633 4.125 -5.863 1 95.12 177 LEU A O 1
ATOM 1413 N N . ILE A 1 178 ? 12.828 6.137 -5.129 1 95.69 178 ILE A N 1
ATOM 1414 C CA . ILE A 1 178 ? 14.109 6.559 -4.566 1 95.69 178 ILE A CA 1
ATOM 1415 C C . ILE A 1 178 ? 13.938 6.871 -3.082 1 95.69 178 ILE A C 1
ATOM 1417 O O . ILE A 1 178 ? 12.844 7.215 -2.633 1 95.69 178 ILE A O 1
ATOM 1421 N N . ALA A 1 179 ? 14.969 6.668 -2.373 1 96.38 179 ALA A N 1
ATOM 1422 C CA . ALA A 1 179 ? 14.984 6.977 -0.946 1 96.38 179 ALA A CA 1
ATOM 1423 C C . ALA A 1 179 ? 16.016 8.062 -0.63 1 96.38 179 ALA A C 1
ATOM 1425 O O . ALA A 1 179 ? 16.906 8.328 -1.429 1 96.38 179 ALA A O 1
ATOM 1426 N N . CYS A 1 180 ? 15.758 8.711 0.436 1 93.38 180 CYS A N 1
ATOM 1427 C CA . CYS A 1 180 ? 16.656 9.75 0.933 1 93.38 180 CYS A CA 1
ATOM 1428 C C . CYS A 1 180 ? 17.078 9.469 2.373 1 93.38 180 CYS A C 1
ATOM 1430 O O . CYS A 1 180 ? 16.219 9.18 3.221 1 93.38 180 CYS A O 1
ATOM 1432 N N . ASP A 1 181 ? 18.375 9.586 2.623 1 89.56 181 ASP A N 1
ATOM 1433 C CA . ASP A 1 181 ? 18.844 9.367 3.988 1 89.56 181 ASP A CA 1
ATOM 1434 C C . ASP A 1 181 ? 18.344 10.469 4.922 1 89.56 181 ASP A C 1
ATOM 1436 O O . ASP A 1 181 ? 18.141 10.227 6.117 1 89.56 181 ASP A O 1
ATOM 1440 N N . ASN A 1 182 ? 18.219 11.633 4.383 1 92.12 182 ASN A N 1
ATOM 1441 C CA . ASN A 1 182 ? 17.656 12.742 5.145 1 92.12 182 ASN A CA 1
ATOM 1442 C C . ASN A 1 182 ? 16.141 12.805 4.996 1 92.12 182 ASN A C 1
ATOM 1444 O O . ASN A 1 182 ? 15.633 13.32 4 1 92.12 182 ASN A O 1
ATOM 1448 N N . SER A 1 183 ? 15.453 12.367 5.984 1 93.25 183 SER A N 1
ATOM 1449 C CA . SER A 1 183 ? 14 12.281 5.906 1 93.25 183 SER A CA 1
ATOM 1450 C C . SER A 1 183 ? 13.336 13.516 6.508 1 93.25 183 SER A C 1
ATOM 1452 O O . SER A 1 183 ? 12.148 13.492 6.844 1 93.25 183 SER A O 1
ATOM 1454 N N . SER A 1 184 ? 14.047 14.602 6.711 1 95 184 SER A N 1
ATOM 1455 C CA . SER A 1 184 ? 13.461 15.828 7.242 1 95 184 SER A CA 1
ATOM 1456 C C . SER A 1 184 ? 12.758 16.625 6.145 1 95 184 SER A C 1
ATOM 1458 O O . SER A 1 184 ? 12.977 16.375 4.957 1 95 184 SER A O 1
ATOM 1460 N N . VAL A 1 185 ? 11.906 17.531 6.598 1 93.75 185 VAL A N 1
ATOM 1461 C CA . VAL A 1 185 ? 11.32 18.484 5.664 1 93.75 185 VAL A CA 1
ATOM 1462 C C . VAL A 1 185 ? 12.422 19.375 5.07 1 93.75 185 VAL A C 1
ATOM 1464 O O . VAL A 1 185 ? 12.445 19.609 3.863 1 93.75 185 VAL A O 1
ATOM 1467 N N . GLY A 1 186 ? 13.297 19.812 5.855 1 90.62 186 GLY A N 1
ATOM 1468 C CA . GLY A 1 186 ? 14.352 20.75 5.5 1 90.62 186 GLY A CA 1
ATOM 1469 C C . GLY A 1 186 ? 14.102 22.156 6.012 1 90.62 186 GLY A C 1
ATOM 1470 O O . GLY A 1 186 ? 12.992 22.672 5.875 1 90.62 186 GLY A O 1
ATOM 1471 N N . ALA A 1 187 ? 15.109 22.75 6.57 1 88.94 187 ALA A N 1
ATOM 1472 C CA . ALA A 1 187 ? 14.984 24.062 7.199 1 88.94 187 ALA A CA 1
ATOM 1473 C C . ALA A 1 187 ? 14.883 25.156 6.148 1 88.94 187 ALA A C 1
ATOM 1475 O O . ALA A 1 187 ? 14.258 26.203 6.391 1 88.94 187 ALA A O 1
ATOM 1476 N N . ASP A 1 188 ? 15.539 24.938 5.105 1 85.19 188 ASP A N 1
ATOM 1477 C CA . ASP A 1 188 ? 15.508 25.906 4.012 1 85.19 188 ASP A CA 1
ATOM 1478 C C . ASP A 1 188 ? 14.703 25.359 2.834 1 85.19 188 ASP A C 1
ATOM 1480 O O . ASP A 1 188 ? 15.109 24.406 2.18 1 85.19 188 ASP A O 1
ATOM 1484 N N . PRO A 1 189 ? 13.586 26 2.6 1 79.56 189 PRO A N 1
ATOM 1485 C CA . PRO A 1 189 ? 12.711 25.5 1.533 1 79.56 189 PRO A CA 1
ATOM 1486 C C . PRO A 1 189 ? 13.375 25.562 0.158 1 79.56 189 PRO A C 1
ATOM 1488 O O . PRO A 1 189 ? 12.961 24.844 -0.759 1 79.56 189 PRO A O 1
ATOM 1491 N N . ASN A 1 190 ? 14.406 26.375 0.052 1 75.62 190 ASN A N 1
ATOM 1492 C CA . ASN A 1 190 ? 15.062 26.562 -1.24 1 75.62 190 ASN A CA 1
ATOM 1493 C C . ASN A 1 190 ? 16.344 25.734 -1.343 1 75.62 190 ASN A C 1
ATOM 1495 O O . ASN A 1 190 ? 17 25.734 -2.383 1 75.62 190 ASN A O 1
ATOM 1499 N N . SER A 1 191 ? 16.578 25.078 -0.265 1 77.5 191 SER A N 1
ATOM 1500 C CA . SER A 1 191 ? 17.828 24.312 -0.276 1 77.5 191 SER A CA 1
ATOM 1501 C C . SER A 1 191 ? 17.688 23.031 -1.087 1 77.5 191 SER A C 1
ATOM 1503 O O . SER A 1 191 ? 16.812 22.203 -0.804 1 77.5 191 SER A O 1
ATOM 1505 N N . MET A 1 192 ? 18.531 23 -2.049 1 71.88 192 MET A N 1
ATOM 1506 C CA . MET A 1 192 ? 18.562 21.766 -2.846 1 71.88 192 MET A CA 1
ATOM 1507 C C . MET A 1 192 ? 19.312 20.672 -2.115 1 71.88 192 MET A C 1
ATOM 1509 O O . MET A 1 192 ? 19.219 19.5 -2.482 1 71.88 192 MET A O 1
ATOM 1513 N N . ASP A 1 193 ? 19.984 21.031 -1.076 1 74.56 193 ASP A N 1
ATOM 1514 C CA . ASP A 1 193 ? 20.781 20.078 -0.31 1 74.56 193 ASP A CA 1
ATOM 1515 C C . ASP A 1 193 ? 19.875 19.062 0.393 1 74.56 193 ASP A C 1
ATOM 1517 O O . ASP A 1 193 ? 20.328 17.969 0.723 1 74.56 193 ASP A O 1
ATOM 1521 N N . ASN A 1 194 ? 18.672 19.469 0.494 1 79.56 194 ASN A N 1
ATOM 1522 C CA . ASN A 1 194 ? 17.734 18.578 1.161 1 79.56 194 ASN A CA 1
ATOM 1523 C C . ASN A 1 194 ? 17.484 17.312 0.338 1 79.56 194 ASN A C 1
ATOM 1525 O O . ASN A 1 194 ? 16.969 16.328 0.858 1 79.56 194 ASN A O 1
ATOM 1529 N N . TRP A 1 195 ? 17.891 17.359 -0.871 1 79.62 195 TRP A N 1
ATOM 1530 C CA . TRP A 1 195 ? 17.672 16.25 -1.783 1 79.62 195 TRP A CA 1
ATOM 1531 C C . TRP A 1 195 ? 18.984 15.766 -2.383 1 79.62 195 TRP A C 1
ATOM 1533 O O . TRP A 1 195 ? 19.016 15.305 -3.529 1 79.62 195 TRP A O 1
ATOM 1543 N N . SER A 1 196 ? 20.078 15.875 -1.709 1 79.44 196 SER A N 1
ATOM 1544 C CA . SER A 1 196 ? 21.391 15.555 -2.248 1 79.44 196 SER A CA 1
ATOM 1545 C C . SER A 1 196 ? 21.766 14.102 -1.965 1 79.44 196 SER A C 1
ATOM 1547 O O . SER A 1 196 ? 22.641 13.539 -2.635 1 79.44 196 SER A O 1
ATOM 1549 N N . HIS A 1 197 ? 21.156 13.359 -1.1 1 86.81 197 HIS A N 1
ATOM 1550 C CA . HIS A 1 197 ? 21.578 12 -0.754 1 86.81 197 HIS A CA 1
ATOM 1551 C C . HIS A 1 197 ? 20.469 10.992 -1.048 1 86.81 197 HIS A C 1
ATOM 1553 O O . HIS A 1 197 ? 20 10.289 -0.146 1 86.81 197 HIS A O 1
ATOM 1559 N N . MET A 1 198 ? 20.297 10.945 -2.367 1 94.69 198 MET A N 1
ATOM 1560 C CA . MET A 1 198 ? 19.266 10.008 -2.812 1 94.69 198 MET A CA 1
ATOM 1561 C C . MET A 1 198 ? 19.875 8.695 -3.264 1 94.69 198 MET A C 1
ATOM 1563 O O . MET A 1 198 ? 21 8.672 -3.775 1 94.69 198 MET A O 1
ATOM 1567 N N . PHE A 1 199 ? 19.203 7.598 -3.047 1 97.19 199 PHE A N 1
ATOM 1568 C CA . PHE A 1 199 ? 19.734 6.293 -3.418 1 97.19 199 PHE A CA 1
ATOM 1569 C C . PHE A 1 199 ? 18.609 5.285 -3.623 1 97.19 199 PHE A C 1
ATOM 1571 O O . PHE A 1 199 ? 17.453 5.57 -3.314 1 97.19 199 PHE A O 1
ATOM 1578 N N . VAL A 1 200 ? 18.922 4.188 -4.242 1 98 200 VAL A N 1
ATOM 1579 C CA . VAL A 1 200 ? 18.078 3.006 -4.332 1 98 200 VAL A CA 1
ATOM 1580 C C . VAL A 1 200 ? 18.859 1.772 -3.885 1 98 200 VAL A C 1
ATOM 1582 O O . VAL A 1 200 ? 19.984 1.554 -4.324 1 98 200 VAL A O 1
ATOM 1585 N N . SER A 1 201 ? 18.297 1.015 -2.971 1 97.44 201 SER A N 1
ATOM 1586 C CA . SER A 1 201 ? 18.922 -0.24 -2.562 1 97.44 201 SER A CA 1
ATOM 1587 C C . SER A 1 201 ? 18.312 -1.427 -3.299 1 97.44 201 SER A C 1
ATOM 1589 O O . SER A 1 201 ? 17.172 -1.364 -3.744 1 97.44 201 SER A O 1
ATOM 1591 N N . GLN A 1 202 ? 19.078 -2.473 -3.41 1 97.69 202 GLN A N 1
ATOM 1592 C CA . GLN A 1 202 ? 18.578 -3.697 -4.027 1 97.69 202 GLN A CA 1
ATOM 1593 C C . GLN A 1 202 ? 17.344 -4.215 -3.295 1 97.69 202 GLN A C 1
ATOM 1595 O O . GLN A 1 202 ? 16.359 -4.594 -3.928 1 97.69 202 GLN A O 1
ATOM 1600 N N . HIS A 1 203 ? 17.453 -4.188 -2.004 1 96.38 203 HIS A N 1
ATOM 1601 C CA . HIS A 1 203 ? 16.375 -4.688 -1.15 1 96.38 203 HIS A CA 1
ATOM 1602 C C . HIS A 1 203 ? 15.07 -3.957 -1.431 1 96.38 203 HIS A C 1
ATOM 1604 O O . HIS A 1 203 ? 14.023 -4.59 -1.592 1 96.38 203 HIS A O 1
ATOM 1610 N N . SER A 1 204 ? 15.156 -2.691 -1.499 1 96.75 204 SER A N 1
ATOM 1611 C CA . SER A 1 204 ? 13.961 -1.884 -1.745 1 96.75 204 SER A CA 1
ATOM 1612 C C . SER A 1 204 ? 13.461 -2.057 -3.176 1 96.75 204 SER A C 1
ATOM 1614 O O . SER A 1 204 ? 12.266 -2.223 -3.404 1 96.75 204 SER A O 1
ATOM 1616 N N . PHE A 1 205 ? 14.375 -2.047 -4.113 1 97.94 205 PHE A N 1
ATOM 1617 C CA . PHE A 1 205 ? 14.008 -2.076 -5.523 1 97.94 205 PHE A CA 1
ATOM 1618 C C . PHE A 1 205 ? 13.164 -3.305 -5.84 1 97.94 205 PHE A C 1
ATOM 1620 O O . PHE A 1 205 ? 12.117 -3.199 -6.484 1 97.94 205 PHE A O 1
ATOM 1627 N N . TRP A 1 206 ? 13.578 -4.418 -5.391 1 98 206 TRP A N 1
ATOM 1628 C CA . TRP A 1 206 ? 12.922 -5.664 -5.789 1 98 206 TRP A CA 1
ATOM 1629 C C . TRP A 1 206 ? 11.578 -5.816 -5.098 1 98 206 TRP A C 1
ATOM 1631 O O . TRP A 1 206 ? 10.812 -6.734 -5.406 1 98 206 TRP A O 1
ATOM 1641 N N . GLN A 1 207 ? 11.258 -4.969 -4.23 1 96.81 207 GLN A N 1
ATOM 1642 C CA . GLN A 1 207 ? 9.953 -5.008 -3.582 1 96.81 207 GLN A CA 1
ATOM 1643 C C . GLN A 1 207 ? 9.008 -3.967 -4.176 1 96.81 207 GLN A C 1
ATOM 1645 O O . GLN A 1 207 ? 7.879 -3.807 -3.709 1 96.81 207 GLN A O 1
ATOM 1650 N N . LEU A 1 208 ? 9.492 -3.223 -5.16 1 95.81 208 LEU A N 1
ATOM 1651 C CA . LEU A 1 208 ? 8.641 -2.322 -5.93 1 95.81 208 LEU A CA 1
ATOM 1652 C C . LEU A 1 208 ? 7.84 -3.094 -6.973 1 95.81 208 LEU A C 1
ATOM 1654 O O . LEU A 1 208 ? 8.414 -3.773 -7.824 1 95.81 208 LEU A O 1
ATOM 1658 N N . ASP A 1 209 ? 6.551 -3.023 -6.867 1 94.12 209 ASP A N 1
ATOM 1659 C CA . ASP A 1 209 ? 5.707 -3.707 -7.844 1 94.12 209 ASP A CA 1
ATOM 1660 C C . ASP A 1 209 ? 5.887 -3.117 -9.234 1 94.12 209 ASP A C 1
ATOM 1662 O O . ASP A 1 209 ? 5.625 -1.932 -9.453 1 94.12 209 ASP A O 1
ATOM 1666 N N . PRO A 1 210 ? 6.344 -3.889 -10.219 1 93.81 210 PRO A N 1
ATOM 1667 C CA . PRO A 1 210 ? 6.582 -3.359 -11.562 1 93.81 210 PRO A CA 1
ATOM 1668 C C . PRO A 1 210 ? 5.328 -2.764 -12.195 1 93.81 210 PRO A C 1
ATOM 1670 O O . PRO A 1 210 ? 5.426 -1.915 -13.086 1 93.81 210 PRO A O 1
ATOM 1673 N N . ARG A 1 211 ? 4.137 -3.176 -11.82 1 91.19 211 ARG A N 1
ATOM 1674 C CA . ARG A 1 211 ? 2.885 -2.697 -12.398 1 91.19 211 ARG A CA 1
ATOM 1675 C C . ARG A 1 211 ? 2.682 -1.213 -12.109 1 91.19 211 ARG A C 1
ATOM 1677 O O . ARG A 1 211 ? 1.878 -0.551 -12.766 1 91.19 211 ARG A O 1
ATOM 1684 N N . LEU A 1 212 ? 3.381 -0.733 -11.117 1 90.5 212 LEU A N 1
ATOM 1685 C CA . LEU A 1 212 ? 3.32 0.685 -10.773 1 90.5 212 LEU A CA 1
ATOM 1686 C C . LEU A 1 212 ? 4.137 1.513 -11.766 1 90.5 212 LEU A C 1
ATOM 1688 O O . LEU A 1 212 ? 3.902 2.713 -11.914 1 90.5 212 LEU A O 1
ATOM 1692 N N . TYR A 1 213 ? 5.082 0.926 -12.453 1 91.31 213 TYR A N 1
ATOM 1693 C CA . TYR A 1 213 ? 6.07 1.712 -13.18 1 91.31 213 TYR A CA 1
ATOM 1694 C C . TYR A 1 213 ? 6.039 1.376 -14.664 1 91.31 213 TYR A C 1
ATOM 1696 O O . TYR A 1 213 ? 6.309 2.236 -15.508 1 91.31 213 TYR A O 1
ATOM 1704 N N . LEU A 1 214 ? 5.742 0.138 -14.945 1 89.38 214 LEU A N 1
ATOM 1705 C CA . LEU A 1 214 ? 5.812 -0.302 -16.328 1 89.38 214 LEU A CA 1
ATOM 1706 C C . LEU A 1 214 ? 4.496 -0.038 -17.047 1 89.38 214 LEU A C 1
ATOM 1708 O O . LEU A 1 214 ? 3.432 -0.444 -16.578 1 89.38 214 LEU A O 1
ATOM 1712 N N . PHE A 1 215 ? 4.531 0.679 -18.078 1 83.81 215 PHE A N 1
ATOM 1713 C CA . PHE A 1 215 ? 3.389 0.922 -18.953 1 83.81 215 PHE A CA 1
ATOM 1714 C C . PHE A 1 215 ? 3.836 1.073 -20.406 1 83.81 215 PHE A C 1
ATOM 1716 O O . PHE A 1 215 ? 5.035 1.109 -20.688 1 83.81 215 PHE A O 1
ATOM 1723 N N . THR A 1 216 ? 2.918 0.971 -21.25 1 77.88 216 THR A N 1
ATOM 1724 C CA . THR A 1 216 ? 3.213 1.109 -22.672 1 77.88 216 THR A CA 1
ATOM 1725 C C . THR A 1 216 ? 2.736 2.461 -23.188 1 77.88 216 THR A C 1
ATOM 1727 O O . THR A 1 216 ? 1.852 3.084 -22.609 1 77.88 216 THR A O 1
ATOM 1730 N N . LEU A 1 217 ? 3.443 2.926 -24.203 1 76.62 217 LEU A N 1
ATOM 1731 C CA . LEU A 1 217 ? 3.039 4.18 -24.828 1 76.62 217 LEU A CA 1
ATOM 1732 C C . LEU A 1 217 ? 1.812 3.98 -25.703 1 76.62 217 LEU A C 1
ATOM 1734 O O . LEU A 1 217 ? 1.668 2.938 -26.344 1 76.62 217 LEU A O 1
ATOM 1738 N N . SER A 1 218 ? 0.96 5 -25.719 1 73 218 SER A N 1
ATOM 1739 C CA . SER A 1 218 ? -0.251 4.941 -26.531 1 73 218 SER A CA 1
ATOM 1740 C C . SER A 1 218 ? 0.053 5.227 -28 1 73 218 SER A C 1
ATOM 1742 O O . SER A 1 218 ? 0.626 6.266 -28.328 1 73 218 SER A O 1
ATOM 1744 N N . PRO A 1 219 ? -0.252 4.328 -28.922 1 68.38 219 PRO A N 1
ATOM 1745 C CA . PRO A 1 219 ? -0.029 4.594 -30.344 1 68.38 219 PRO A CA 1
ATOM 1746 C C . PRO A 1 219 ? -0.919 5.711 -30.891 1 68.38 219 PRO A C 1
ATOM 1748 O O . PRO A 1 219 ? -1.999 5.961 -30.344 1 68.38 219 PRO A O 1
ATOM 1751 N N . GLN A 1 220 ? -0.352 6.621 -31.812 1 62.53 220 GLN A N 1
ATOM 1752 C CA . GLN A 1 220 ? -1.143 7.664 -32.438 1 62.53 220 GLN A CA 1
ATOM 1753 C C . GLN A 1 220 ? -2.211 7.062 -33.344 1 62.53 220 GLN A C 1
ATOM 1755 O O . GLN A 1 220 ? -3.104 7.77 -33.844 1 62.53 220 GLN A O 1
ATOM 1760 N N . SER A 1 221 ? -2.215 5.914 -33.781 1 53.31 221 SER A N 1
ATOM 1761 C CA . SER A 1 221 ? -3.098 5.477 -34.875 1 53.31 221 SER A CA 1
ATOM 1762 C C . SER A 1 221 ? -4.508 6.02 -34.688 1 53.31 221 SER A C 1
ATOM 1764 O O . SER A 1 221 ? -5.008 6.098 -33.562 1 53.31 221 SER A O 1
ATOM 1766 N N . PHE A 1 222 ? -4.938 6.855 -35.844 1 40.47 222 PHE A N 1
ATOM 1767 C CA . PHE A 1 222 ? -6.25 7.332 -36.25 1 40.47 222 PHE A CA 1
ATOM 1768 C C . PHE A 1 222 ? -7.297 6.23 -36.125 1 40.47 222 PHE A C 1
ATOM 1770 O O . PHE A 1 222 ? -8.414 6.359 -36.625 1 40.47 222 PHE A O 1
ATOM 1777 N N . THR A 1 223 ? -7.047 5.023 -36.25 1 34.34 223 THR A N 1
ATOM 1778 C CA . THR A 1 223 ? -8.266 4.254 -36.469 1 34.34 223 THR A CA 1
ATOM 1779 C C . THR A 1 223 ? -9.305 4.543 -35.406 1 34.34 223 THR A C 1
ATOM 1781 O O . THR A 1 223 ? -9.016 4.449 -34.219 1 34.34 223 THR A O 1
ATOM 1784 N N . ARG A 1 224 ? -10.352 5.305 -35.875 1 32.72 224 ARG A N 1
ATOM 1785 C CA . ARG A 1 224 ? -11.688 5.309 -35.312 1 32.72 224 ARG A CA 1
ATOM 1786 C C . ARG A 1 224 ? -12.07 3.924 -34.781 1 32.72 224 ARG A C 1
ATOM 1788 O O . ARG A 1 224 ? -12.344 3.016 -35.562 1 32.72 224 ARG A O 1
ATOM 1795 N N . SER A 1 225 ? -11.344 3.369 -34.094 1 29.52 225 SER A N 1
ATOM 1796 C CA . SER A 1 225 ? -12.031 2.188 -33.594 1 29.52 225 SER A CA 1
ATOM 1797 C C . SER A 1 225 ? -13.5 2.484 -33.312 1 29.52 225 SER A C 1
ATOM 1799 O O . SER A 1 225 ? -13.812 3.367 -32.5 1 29.52 225 SER A O 1
ATOM 1801 N N . LEU A 1 226 ? -14.336 2.352 -34.312 1 29.27 226 LEU A N 1
ATOM 1802 C CA . LEU A 1 226 ? -15.773 2.135 -34.219 1 29.27 226 LEU A CA 1
ATOM 1803 C C . LEU A 1 226 ? -16.109 1.247 -33 1 29.27 226 LEU A C 1
ATOM 1805 O O . LEU A 1 226 ? -16.578 0.124 -33.188 1 29.27 226 LEU A O 1
ATOM 1809 N N . GLY A 1 227 ? -15.195 0.891 -32.25 1 29.39 227 GLY A N 1
ATOM 1810 C CA . GLY A 1 227 ? -15.797 0.107 -31.188 1 29.39 227 GLY A CA 1
ATOM 1811 C C . GLY A 1 227 ? -16.938 0.822 -30.5 1 29.39 227 GLY A C 1
ATOM 1812 O O . GLY A 1 227 ? -16.812 1.981 -30.094 1 29.39 227 GLY A O 1
ATOM 1813 N N . GLY A 1 228 ? -18.125 0.572 -31.047 1 28.16 228 GLY A N 1
ATOM 1814 C CA . GLY A 1 228 ? -19.406 0.817 -30.406 1 28.16 228 GLY A CA 1
ATOM 1815 C C . GLY A 1 228 ? -19.344 0.739 -28.891 1 28.16 228 GLY A C 1
ATOM 1816 O O . GLY A 1 228 ? -18.859 -0.25 -28.344 1 28.16 228 GLY A O 1
ATOM 1817 N N . SER A 1 229 ? -18.859 1.724 -28.422 1 30.86 229 SER A N 1
ATOM 1818 C CA . SER A 1 229 ? -19.109 1.788 -26.984 1 30.86 229 SER A CA 1
ATOM 1819 C C . SER A 1 229 ? -20.453 1.172 -26.641 1 30.86 229 SER A C 1
ATOM 1821 O O . SER A 1 229 ? -21.484 1.574 -27.172 1 30.86 229 SER A O 1
ATOM 1823 N N . PRO A 1 230 ? -20.406 -0.107 -26.375 1 30.59 230 PRO A N 1
ATOM 1824 C CA . PRO A 1 230 ? -21.75 -0.612 -26.094 1 30.59 230 PRO A CA 1
ATOM 1825 C C . PRO A 1 230 ? -22.594 0.367 -25.281 1 30.59 230 PRO A C 1
ATOM 1827 O O . PRO A 1 230 ? -23.75 0.073 -24.953 1 30.59 230 PRO A O 1
ATOM 1830 N N . PHE A 1 231 ? -21.812 1.189 -24.562 1 30.38 231 PHE A N 1
ATOM 1831 C CA . PHE A 1 231 ? -22.75 2.08 -23.875 1 30.38 231 PHE A CA 1
ATOM 1832 C C . PHE A 1 231 ? -23.266 3.15 -24.828 1 30.38 231 PHE A C 1
ATOM 1834 O O . PHE A 1 231 ? -22.5 3.975 -25.328 1 30.38 231 PHE A O 1
ATOM 1841 N N . GLY A 1 232 ? -24.141 2.842 -25.828 1 26.83 232 GLY A N 1
ATOM 1842 C CA . GLY A 1 232 ? -24.859 3.744 -26.719 1 26.83 232 GLY A CA 1
ATOM 1843 C C . GLY A 1 232 ? -25.062 5.121 -26.109 1 26.83 232 GLY A C 1
ATOM 1844 O O . GLY A 1 232 ? -25.453 5.246 -24.953 1 26.83 232 GLY A O 1
ATOM 1845 N N . ARG A 1 233 ? -24.438 6.027 -26.688 1 30.3 233 ARG A N 1
ATOM 1846 C CA . ARG A 1 233 ? -24.797 7.43 -26.5 1 30.3 233 ARG A CA 1
ATOM 1847 C C . ARG A 1 233 ? -26.312 7.637 -26.672 1 30.3 233 ARG A C 1
ATOM 1849 O O . ARG A 1 233 ? -26.859 7.402 -27.75 1 30.3 233 ARG A O 1
ATOM 1856 N N . VAL A 1 234 ? -27.141 7.531 -25.75 1 28.42 234 VAL A N 1
ATOM 1857 C CA . VAL A 1 234 ? -28.5 8.039 -25.938 1 28.42 234 VAL A CA 1
ATOM 1858 C C . VAL A 1 234 ? -28.438 9.484 -26.438 1 28.42 234 VAL A C 1
ATOM 1860 O O . VAL A 1 234 ? -27.984 10.375 -25.719 1 28.42 234 VAL A O 1
ATOM 1863 N N . ALA A 1 235 ? -28.234 9.781 -27.75 1 26.67 235 ALA A N 1
ATOM 1864 C CA . ALA A 1 235 ? -28.516 11.07 -28.375 1 26.67 235 ALA A CA 1
ATOM 1865 C C . ALA A 1 235 ? -29.844 11.648 -27.859 1 26.67 235 ALA A C 1
ATOM 1867 O O . ALA A 1 235 ? -30.734 10.898 -27.453 1 26.67 235 ALA A O 1
ATOM 1868 N N . SER A 1 236 ? -30 12.961 -27.734 1 27.03 236 SER A N 1
ATOM 1869 C CA . SER A 1 236 ? -31.266 13.617 -27.422 1 27.03 236 SER A CA 1
ATOM 1870 C C . SER A 1 236 ? -32.375 13.203 -28.406 1 27.03 236 SER A C 1
ATOM 1872 O O . SER A 1 236 ? -32.156 13.227 -29.609 1 27.03 236 SER A O 1
ATOM 1874 N N . PRO A 1 237 ? -33.469 12.453 -28.141 1 26.77 237 PRO A N 1
ATOM 1875 C CA . PRO A 1 237 ? -34.562 12.148 -29.047 1 26.77 237 PRO A CA 1
ATOM 1876 C C . PRO A 1 237 ? -35.156 13.398 -29.703 1 26.77 237 PRO A C 1
ATOM 1878 O O . PRO A 1 237 ? -35.375 14.406 -29.031 1 26.77 237 PRO A O 1
ATOM 1881 N N . SER A 1 238 ? -34.938 13.789 -30.938 1 26.73 238 SER A N 1
ATOM 1882 C CA . SER A 1 238 ? -35.969 14.578 -31.625 1 26.73 238 SER A CA 1
ATOM 1883 C C . SER A 1 238 ? -37.312 13.883 -31.594 1 26.73 238 SER A C 1
ATOM 1885 O O . SER A 1 238 ? -37.375 12.664 -31.391 1 26.73 238 SER A O 1
ATOM 1887 N N . ARG A 1 239 ? -38.656 14.641 -31.766 1 27.3 239 ARG A N 1
ATOM 1888 C CA . ARG A 1 239 ? -40 14.109 -31.594 1 27.3 239 ARG A CA 1
ATOM 1889 C C . ARG A 1 239 ? -40.188 12.812 -32.375 1 27.3 239 ARG A C 1
ATOM 1891 O O . ARG A 1 239 ? -40.875 11.891 -31.906 1 27.3 239 ARG A O 1
ATOM 1898 N N . GLU A 1 240 ? -40.094 12.961 -33.75 1 27.02 240 GLU A N 1
ATOM 1899 C CA . GLU A 1 240 ? -40.594 11.945 -34.656 1 27.02 240 GLU A CA 1
ATOM 1900 C C . GLU A 1 240 ? -39.812 10.641 -34.531 1 27.02 240 GLU A C 1
ATOM 1902 O O . GLU A 1 240 ? -40.375 9.555 -34.656 1 27.02 240 GLU A O 1
ATOM 1907 N N . SER A 1 241 ? -38.5 10.742 -34.625 1 26.67 241 SER A N 1
ATOM 1908 C CA . SER A 1 241 ? -37.719 9.523 -34.812 1 26.67 241 SER A CA 1
ATOM 1909 C C . SER A 1 241 ? -37.594 8.758 -33.5 1 26.67 241 SER A C 1
ATOM 1911 O O . SER A 1 241 ? -36.812 7.809 -33.406 1 26.67 241 SER A O 1
ATOM 1913 N N . LEU A 1 242 ? -38.125 9.227 -32.406 1 27.34 242 LEU A N 1
ATOM 1914 C CA . LEU A 1 242 ? -38.125 8.461 -31.156 1 27.34 242 LEU A CA 1
ATOM 1915 C C . LEU A 1 242 ? -38.75 7.078 -31.359 1 27.34 242 LEU A C 1
ATOM 1917 O O . LEU A 1 242 ? -38.531 6.176 -30.547 1 27.34 242 LEU A O 1
ATOM 1921 N N . TYR A 1 243 ? -39.906 7.043 -32.156 1 26.62 243 TYR A N 1
ATOM 1922 C CA . TYR A 1 243 ? -40.875 5.945 -32.188 1 26.62 243 TYR A CA 1
ATOM 1923 C C . TYR A 1 243 ? -40.312 4.789 -33.031 1 26.62 243 TYR A C 1
ATOM 1925 O O . TYR A 1 243 ? -40.938 3.715 -33.062 1 26.62 243 TYR A O 1
ATOM 1933 N N . GLN A 1 244 ? -39.781 5.141 -34.156 1 26.92 244 GLN A N 1
ATOM 1934 C CA . GLN A 1 244 ? -39.781 3.996 -35.062 1 26.92 244 GLN A CA 1
ATOM 1935 C C . GLN A 1 244 ? -38.812 2.926 -34.594 1 26.92 244 GLN A C 1
ATOM 1937 O O . GLN A 1 244 ? -38.781 1.817 -35.125 1 26.92 244 GLN A O 1
ATOM 1942 N N . ASN A 1 245 ? -37.656 3.443 -34.188 1 26.5 245 ASN A N 1
ATOM 1943 C CA . ASN A 1 245 ? -36.781 2.27 -34.094 1 26.5 245 ASN A CA 1
ATOM 1944 C C . ASN A 1 245 ? -37.188 1.37 -32.938 1 26.5 245 ASN A C 1
ATOM 1946 O O . ASN A 1 245 ? -37.594 1.859 -31.875 1 26.5 245 ASN A O 1
ATOM 1950 N N . ASP A 1 246 ? -37.656 0.121 -33.25 1 26.22 246 ASP A N 1
ATOM 1951 C CA . ASP A 1 246 ? -38.219 -0.85 -32.312 1 26.22 246 ASP A CA 1
ATOM 1952 C C . ASP A 1 246 ? -37.438 -0.885 -31 1 26.22 246 ASP A C 1
ATOM 1954 O O . ASP A 1 246 ? -36.219 -1.054 -31.016 1 26.22 246 ASP A O 1
ATOM 1958 N N . PRO A 1 247 ? -37.906 -0.114 -30.016 1 28.19 247 PRO A N 1
ATOM 1959 C CA . PRO A 1 247 ? -37.312 -0.032 -28.672 1 28.19 247 PRO A CA 1
ATOM 1960 C C . PRO A 1 247 ? -36.75 -1.364 -28.188 1 28.19 247 PRO A C 1
ATOM 1962 O O . PRO A 1 247 ? -36.188 -1.446 -27.094 1 28.19 247 PRO A O 1
ATOM 1965 N N . ASN A 1 248 ? -37.312 -2.441 -28.766 1 26.06 248 ASN A N 1
ATOM 1966 C CA . ASN A 1 248 ? -37.062 -3.811 -28.328 1 26.06 248 ASN A CA 1
ATOM 1967 C C . ASN A 1 248 ? -35.688 -4.277 -28.703 1 26.06 248 ASN A C 1
ATOM 1969 O O . ASN A 1 248 ? -35.375 -5.469 -28.641 1 26.06 248 ASN A O 1
ATOM 1973 N N . SER A 1 249 ? -35.188 -3.668 -29.719 1 23.58 249 SER A N 1
ATOM 1974 C CA . SER A 1 249 ? -33.969 -4.395 -30.016 1 23.58 249 SER A CA 1
ATOM 1975 C C . SER A 1 249 ? -32.969 -4.262 -28.891 1 23.58 249 SER A C 1
ATOM 1977 O O . SER A 1 249 ? -32.406 -3.184 -28.672 1 23.58 249 SER A O 1
ATOM 1979 N N . ARG A 1 250 ? -33.219 -5.051 -27.891 1 25.61 250 ARG A N 1
ATOM 1980 C CA . ARG A 1 250 ? -32.25 -5.316 -26.812 1 25.61 250 ARG A CA 1
ATOM 1981 C C . ARG A 1 250 ? -30.828 -5.348 -27.359 1 25.61 250 ARG A C 1
ATOM 1983 O O . ARG A 1 250 ? -30.562 -5.961 -28.391 1 25.61 250 ARG A O 1
ATOM 1990 N N . PRO A 1 251 ? -30.172 -4.234 -27.109 1 27.27 251 PRO A N 1
ATOM 1991 C CA . PRO A 1 251 ? -28.781 -4.453 -27.531 1 27.27 251 PRO A CA 1
ATOM 1992 C C . PRO A 1 251 ? -28.359 -5.918 -27.422 1 27.27 251 PRO A C 1
ATOM 1994 O O . PRO A 1 251 ? -28.844 -6.641 -26.547 1 27.27 251 PRO A O 1
ATOM 1997 N N . ARG A 1 252 ? -28.094 -6.574 -28.547 1 25.22 252 ARG A N 1
ATOM 1998 C CA . ARG A 1 252 ? -27.578 -7.938 -28.547 1 25.22 252 ARG A CA 1
ATOM 1999 C C . ARG A 1 252 ? -26.672 -8.188 -27.344 1 25.22 252 ARG A C 1
ATOM 2001 O O . ARG A 1 252 ? -26.094 -7.246 -26.781 1 25.22 252 ARG A O 1
ATOM 2008 N N . SER A 1 253 ? -26.938 -9.367 -26.844 1 24.08 253 SER A N 1
ATOM 2009 C CA . SER A 1 253 ? -26.234 -10.008 -25.734 1 24.08 253 SER A CA 1
ATOM 2010 C C . SER A 1 253 ? -24.734 -9.68 -25.781 1 24.08 253 SER A C 1
ATOM 2012 O O . SER A 1 253 ? -24.078 -9.945 -26.797 1 24.08 253 SER A O 1
ATOM 2014 N N . ALA A 1 254 ? -24.375 -8.516 -25.531 1 27.95 254 ALA A N 1
ATOM 2015 C CA . ALA A 1 254 ? -22.953 -8.516 -25.25 1 27.95 254 ALA A CA 1
ATOM 2016 C C . ALA A 1 254 ? -22.469 -9.906 -24.844 1 27.95 254 ALA A C 1
ATOM 2018 O O . ALA A 1 254 ? -22.969 -10.477 -23.859 1 27.95 254 ALA A O 1
ATOM 2019 N N . GLY A 1 255 ? -22.156 -10.75 -25.781 1 25.33 255 GLY A N 1
ATOM 2020 C CA . GLY A 1 255 ? -21.75 -12.125 -25.531 1 25.33 255 GLY A CA 1
ATOM 2021 C C . GLY A 1 255 ? -21.141 -12.344 -24.172 1 25.33 255 GLY A C 1
ATOM 2022 O O . GLY A 1 255 ? -20.484 -11.453 -23.625 1 25.33 255 GLY A O 1
ATOM 2023 N N . SER A 1 256 ? -21.766 -13.07 -23.297 1 30.42 256 SER A N 1
ATOM 2024 C CA . SER A 1 256 ? -21.281 -13.727 -22.078 1 30.42 256 SER A CA 1
ATOM 2025 C C . SER A 1 256 ? -19.812 -14.078 -22.188 1 30.42 256 SER A C 1
ATOM 2027 O O . SER A 1 256 ? -19.453 -15.258 -22.172 1 30.42 256 SER A O 1
ATOM 2029 N N . GLY A 1 257 ? -19.094 -13.508 -23.047 1 31.02 257 GLY A N 1
ATOM 2030 C CA . GLY A 1 257 ? -17.719 -14 -23.141 1 31.02 257 GLY A CA 1
ATOM 2031 C C . GLY A 1 257 ? -17 -14.008 -21.812 1 31.02 257 GLY A C 1
ATOM 2032 O O . GLY A 1 257 ? -17.266 -13.18 -20.953 1 31.02 257 GLY A O 1
ATOM 2033 N N . HIS A 1 258 ? -16.656 -15.172 -21.406 1 35.5 258 HIS A N 1
ATOM 2034 C CA . HIS A 1 258 ? -15.805 -15.586 -20.297 1 35.5 258 HIS A CA 1
ATOM 2035 C C . HIS A 1 258 ? -14.633 -14.633 -20.125 1 35.5 258 HIS A C 1
ATOM 2037 O O . HIS A 1 258 ? -13.914 -14.336 -21.078 1 35.5 258 HIS A O 1
ATOM 2043 N N . TYR A 1 259 ? -14.766 -13.781 -19.344 1 38.81 259 TYR A N 1
ATOM 2044 C CA . TYR A 1 259 ? -13.633 -12.898 -19.125 1 38.81 259 TYR A CA 1
ATOM 2045 C C . TYR A 1 259 ? -12.359 -13.695 -18.859 1 38.81 259 TYR A C 1
ATOM 2047 O O . TYR A 1 259 ? -12.258 -14.414 -17.859 1 38.81 259 TYR A O 1
ATOM 2055 N N . ILE A 1 260 ? -11.789 -14.281 -19.812 1 41.72 260 ILE A N 1
ATOM 2056 C CA . ILE A 1 260 ? -10.406 -14.688 -19.594 1 41.72 260 ILE A CA 1
ATOM 2057 C C . ILE A 1 260 ? -9.477 -13.492 -19.781 1 41.72 260 ILE A C 1
ATOM 2059 O O . ILE A 1 260 ? -9.367 -12.945 -20.875 1 41.72 260 ILE A O 1
ATOM 2063 N N . PRO A 1 261 ? -9.18 -12.789 -18.703 1 47.31 261 PRO A N 1
ATOM 2064 C CA . PRO A 1 261 ? -8.234 -11.695 -18.938 1 47.31 261 PRO A CA 1
ATOM 2065 C C . PRO A 1 261 ? -7.035 -12.133 -19.781 1 47.31 261 PRO A C 1
ATOM 2067 O O . PRO A 1 261 ? -6.285 -13.023 -19.375 1 47.31 261 PRO A O 1
ATOM 2070 N N . SER A 1 262 ? -7.145 -12.312 -20.984 1 49.5 262 SER A N 1
ATOM 2071 C CA . SER A 1 262 ? -6.039 -12.695 -21.859 1 49.5 262 SER A CA 1
ATOM 2072 C C . SER A 1 262 ? -4.871 -11.727 -21.75 1 49.5 262 SER A C 1
ATOM 2074 O O . SER A 1 262 ? -3.77 -12.008 -22.219 1 49.5 262 SER A O 1
ATOM 2076 N N . GLU A 1 263 ? -5.16 -10.594 -20.891 1 63.75 263 GLU A N 1
ATOM 2077 C CA . GLU A 1 263 ? -4.047 -9.656 -20.969 1 63.75 263 GLU A CA 1
ATOM 2078 C C . GLU A 1 263 ? -3.182 -9.727 -19.703 1 63.75 263 GLU A C 1
ATOM 2080 O O . GLU A 1 263 ? -3.684 -10.008 -18.625 1 63.75 263 GLU A O 1
ATOM 2085 N N . GLY A 1 264 ? -2.016 -10.188 -19.766 1 73.19 264 GLY A N 1
ATOM 2086 C CA . GLY A 1 264 ? -1.016 -10.258 -18.719 1 73.19 264 GLY A CA 1
ATOM 2087 C C . GLY A 1 264 ? -1.196 -9.188 -17.656 1 73.19 264 GLY A C 1
ATOM 2088 O O . GLY A 1 264 ? -2.098 -8.352 -17.75 1 73.19 264 GLY A O 1
ATOM 2089 N N . PRO A 1 265 ? -0.567 -9.305 -16.562 1 80.94 265 PRO A N 1
ATOM 2090 C CA . PRO A 1 265 ? -0.726 -8.414 -15.406 1 80.94 265 PRO A CA 1
ATOM 2091 C C . PRO A 1 265 ? -0.452 -6.953 -15.75 1 80.94 265 PRO A C 1
ATOM 2093 O O . PRO A 1 265 ? -0.774 -6.059 -14.961 1 80.94 265 PRO A O 1
ATOM 2096 N N . PHE A 1 266 ? 0.078 -6.691 -16.891 1 83.81 266 PHE A N 1
ATOM 2097 C CA . PHE A 1 266 ? 0.477 -5.332 -17.234 1 83.81 266 PHE A CA 1
ATOM 2098 C C . PHE A 1 266 ? -0.435 -4.754 -18.312 1 83.81 266 PHE A C 1
ATOM 2100 O O . PHE A 1 266 ? -0.226 -3.629 -18.766 1 83.81 266 PHE A O 1
ATOM 2107 N N . ALA A 1 267 ? -1.424 -5.484 -18.672 1 75.12 267 ALA A N 1
ATOM 2108 C CA . ALA A 1 267 ? -2.301 -5.027 -19.75 1 75.12 267 ALA A CA 1
ATOM 2109 C C . ALA A 1 267 ? -3.225 -3.912 -19.266 1 75.12 267 ALA A C 1
ATOM 2111 O O . ALA A 1 267 ? -3.82 -4.012 -18.188 1 75.12 267 ALA A O 1
ATOM 2112 N N . SER A 1 268 ? -3.174 -2.805 -19.984 1 74.25 268 SER A N 1
ATOM 2113 C CA . SER A 1 268 ? -4.039 -1.66 -19.734 1 74.25 268 SER A CA 1
ATOM 2114 C C . SER A 1 268 ? -4.508 -1.01 -21.031 1 74.25 268 SER A C 1
ATOM 2116 O O . SER A 1 268 ? -3.688 -0.627 -21.859 1 74.25 268 SER A O 1
ATOM 2118 N N . HIS A 1 269 ? -5.75 -0.916 -21.125 1 70.12 269 HIS A N 1
ATOM 2119 C CA . HIS A 1 269 ? -6.285 -0.272 -22.328 1 70.12 269 HIS A CA 1
ATOM 2120 C C . HIS A 1 269 ? -5.934 1.212 -22.359 1 70.12 269 HIS A C 1
ATOM 2122 O O . HIS A 1 269 ? -5.789 1.798 -23.422 1 70.12 269 HIS A O 1
ATOM 2128 N N . SER A 1 270 ? -5.758 1.774 -21.203 1 71.25 270 SER A N 1
ATOM 2129 C CA . SER A 1 270 ? -5.434 3.193 -21.109 1 71.25 270 SER A CA 1
ATOM 2130 C C . SER A 1 270 ? -3.93 3.424 -21.203 1 71.25 270 SER A C 1
ATOM 2132 O O . SER A 1 270 ? -3.473 4.57 -21.25 1 71.25 270 SER A O 1
ATOM 2134 N N . HIS A 1 271 ? -3.139 2.369 -21.234 1 74.44 271 HIS A N 1
ATOM 2135 C CA . HIS A 1 271 ? -1.682 2.436 -21.281 1 74.44 271 HIS A CA 1
ATOM 2136 C C . HIS A 1 271 ? -1.123 3.129 -20.047 1 74.44 271 HIS A C 1
ATOM 2138 O O . HIS A 1 271 ? -0.127 3.852 -20.125 1 74.44 271 HIS A O 1
ATOM 2144 N N . LEU A 1 272 ? -1.925 3.062 -18.953 1 75.25 272 LEU A N 1
ATOM 2145 C CA . LEU A 1 272 ? -1.502 3.572 -17.641 1 75.25 272 LEU A CA 1
ATOM 2146 C C . LEU A 1 272 ? -1.198 2.428 -16.688 1 75.25 272 LEU A C 1
ATOM 2148 O O . LEU A 1 272 ? -1.621 1.291 -16.906 1 75.25 272 LEU A O 1
ATOM 2152 N N . PRO A 1 273 ? -0.445 2.803 -15.656 1 75.19 273 PRO A N 1
ATOM 2153 C CA . PRO A 1 273 ? -0.172 1.757 -14.664 1 75.19 273 PRO A CA 1
ATOM 2154 C C . PRO A 1 273 ? -1.445 1.156 -14.07 1 75.19 273 PRO A C 1
ATOM 2156 O O . PRO A 1 273 ? -2.439 1.864 -13.891 1 75.19 273 PRO A O 1
ATOM 2159 N N . THR A 1 274 ? -1.42 -0.152 -13.766 1 73.06 274 THR A N 1
ATOM 2160 C CA . THR A 1 274 ? -2.584 -0.906 -13.312 1 73.06 274 THR A CA 1
ATOM 2161 C C . THR A 1 274 ? -2.457 -1.258 -11.836 1 73.06 274 THR A C 1
ATOM 2163 O O . THR A 1 274 ? -3.234 -2.061 -11.312 1 73.06 274 THR A O 1
ATOM 2166 N N . PHE A 1 275 ? -1.592 -0.646 -11.141 1 76.38 275 PHE A N 1
ATOM 2167 C CA . PHE A 1 275 ? -1.345 -1.036 -9.758 1 76.38 275 PHE A CA 1
ATOM 2168 C C . PHE A 1 275 ? -2.322 -0.342 -8.82 1 76.38 275 PHE A C 1
ATOM 2170 O O . PHE A 1 275 ? -2.627 0.839 -8.992 1 76.38 275 PHE A O 1
ATOM 2177 N N . PHE A 1 276 ? -2.83 -1.248 -7.855 1 81.56 276 PHE A N 1
ATOM 2178 C CA . PHE A 1 276 ? -3.586 -0.717 -6.727 1 81.56 276 PHE A CA 1
ATOM 2179 C C . PHE A 1 276 ? -3.049 -1.264 -5.406 1 81.56 276 PHE A C 1
ATOM 2181 O O . PHE A 1 276 ? -2.559 -2.395 -5.352 1 81.56 276 PHE A O 1
ATOM 2188 N N . PRO A 1 277 ? -3.119 -0.502 -4.398 1 85.31 277 PRO A N 1
ATOM 2189 C CA . PRO A 1 277 ? -2.633 -0.96 -3.094 1 85.31 277 PRO A CA 1
ATOM 2190 C C . PRO A 1 277 ? -3.516 -2.047 -2.484 1 85.31 277 PRO A C 1
ATOM 2192 O O . PRO A 1 277 ? -4.652 -2.24 -2.922 1 85.31 277 PRO A O 1
ATOM 2195 N N . ALA A 1 278 ? -2.969 -2.791 -1.541 1 92.44 278 ALA A N 1
ATOM 2196 C CA . ALA A 1 278 ? -3.744 -3.74 -0.747 1 92.44 278 ALA A CA 1
ATOM 2197 C C . ALA A 1 278 ? -4.902 -3.043 -0.036 1 92.44 278 ALA A C 1
ATOM 2199 O O . ALA A 1 278 ? -4.777 -1.887 0.377 1 92.44 278 ALA A O 1
ATOM 2200 N N . PRO A 1 279 ? -5.996 -3.73 0.092 1 94.06 279 PRO A N 1
ATOM 2201 C CA . PRO A 1 279 ? -7.16 -3.115 0.73 1 94.06 279 PRO A CA 1
ATOM 2202 C C . PRO A 1 279 ? -6.98 -2.924 2.234 1 94.06 279 PRO A C 1
ATOM 2204 O O . PRO A 1 279 ? -6.152 -3.602 2.852 1 94.06 279 PRO A O 1
ATOM 2207 N N . PRO A 1 280 ? -7.77 -1.995 2.836 1 94.19 280 PRO A N 1
ATOM 2208 C CA . PRO A 1 280 ? -7.734 -1.838 4.293 1 94.19 280 PRO A CA 1
ATOM 2209 C C . PRO A 1 280 ? -8.18 -3.096 5.031 1 94.19 280 PRO A C 1
ATOM 2211 O O . PRO A 1 280 ? -9 -3.863 4.516 1 94.19 280 PRO A O 1
ATOM 2214 N N . SER A 1 281 ? -7.699 -3.248 6.242 1 94.38 281 SER A N 1
ATOM 2215 C CA . SER A 1 281 ? -8.016 -4.434 7.027 1 94.38 281 SER A CA 1
ATOM 2216 C C . SER A 1 281 ? -9.422 -4.352 7.613 1 94.38 281 SER A C 1
ATOM 2218 O O . SER A 1 281 ? -9.812 -3.314 8.156 1 94.38 281 SER A O 1
ATOM 2220 N N . GLN A 1 282 ? -10.18 -5.273 7.371 1 94.25 282 GLN A N 1
ATOM 2221 C CA . GLN A 1 282 ? -11.422 -5.598 8.062 1 94.25 282 GLN A CA 1
ATOM 2222 C C . GLN A 1 282 ? -11.477 -7.078 8.422 1 94.25 282 GLN A C 1
ATOM 2224 O O . GLN A 1 282 ? -10.859 -7.91 7.758 1 94.25 282 GLN A O 1
ATOM 2229 N N . PHE A 1 283 ? -12.164 -7.41 9.469 1 94.81 283 PHE A N 1
ATOM 2230 C CA . PHE A 1 283 ? -11.914 -8.727 10.031 1 94.81 283 PHE A CA 1
ATOM 2231 C C . PHE A 1 283 ? -13.164 -9.594 9.969 1 94.81 283 PHE A C 1
ATOM 2233 O O . PHE A 1 283 ? -14.281 -9.078 9.906 1 94.81 283 PHE A O 1
ATOM 2240 N N . THR A 1 284 ? -12.945 -10.805 9.891 1 94.06 284 THR A N 1
ATOM 2241 C CA . THR A 1 284 ? -13.945 -11.867 9.945 1 94.06 284 THR A CA 1
ATOM 2242 C C . THR A 1 284 ? -13.422 -13.062 10.734 1 94.06 284 THR A C 1
ATOM 2244 O O . THR A 1 284 ? -12.352 -12.992 11.344 1 94.06 284 THR A O 1
ATOM 2247 N N . PHE A 1 285 ? -14.258 -14.102 10.867 1 94.69 285 PHE A N 1
ATOM 2248 C CA . PHE A 1 285 ? -13.875 -15.305 11.602 1 94.69 285 PHE A CA 1
ATOM 2249 C C . PHE A 1 285 ? -14.016 -16.547 10.734 1 94.69 285 PHE A C 1
ATOM 2251 O O . PHE A 1 285 ? -14.969 -16.672 9.969 1 94.69 285 PHE A O 1
ATOM 2258 N N . THR A 1 286 ? -13.016 -17.391 10.781 1 94.62 286 THR A N 1
ATOM 2259 C CA . THR A 1 286 ? -13.094 -18.734 10.219 1 94.62 286 THR A CA 1
ATOM 2260 C C . THR A 1 286 ? -12.664 -19.781 11.242 1 94.62 286 THR A C 1
ATOM 2262 O O . THR A 1 286 ? -11.531 -19.734 11.742 1 94.62 286 THR A O 1
ATOM 2265 N N . ASN A 1 287 ? -13.555 -20.656 11.586 1 92.94 287 ASN A N 1
ATOM 2266 C CA . ASN A 1 287 ? -13.281 -21.703 12.562 1 92.94 287 ASN A CA 1
ATOM 2267 C C . ASN A 1 287 ? -12.68 -21.141 13.844 1 92.94 287 ASN A C 1
ATOM 2269 O O . ASN A 1 287 ? -11.68 -21.656 14.344 1 92.94 287 ASN A O 1
ATOM 2273 N N . GLY A 1 288 ? -13.18 -20.078 14.227 1 93.38 288 GLY A N 1
ATOM 2274 C CA . GLY A 1 288 ? -12.789 -19.5 15.5 1 93.38 288 GLY A CA 1
ATOM 2275 C C . GLY A 1 288 ? -11.547 -18.625 15.406 1 93.38 288 GLY A C 1
ATOM 2276 O O . GLY A 1 288 ? -11.102 -18.062 16.406 1 93.38 288 GLY A O 1
ATOM 2277 N N . VAL A 1 289 ? -10.953 -18.547 14.258 1 96.31 289 VAL A N 1
ATOM 2278 C CA . VAL A 1 289 ? -9.75 -17.734 14.078 1 96.31 289 VAL A CA 1
ATOM 2279 C C . VAL A 1 289 ? -10.117 -16.406 13.438 1 96.31 289 VAL A C 1
ATOM 2281 O O . VAL A 1 289 ? -10.711 -16.359 12.359 1 96.31 289 VAL A O 1
ATOM 2284 N N . ARG A 1 290 ? -9.812 -15.312 14.164 1 96 290 ARG A N 1
ATOM 2285 C CA . ARG A 1 290 ? -10.031 -13.969 13.625 1 96 290 ARG A CA 1
ATOM 2286 C C . ARG A 1 290 ? -8.945 -13.609 12.617 1 96 290 ARG A C 1
ATOM 2288 O O . ARG A 1 290 ? -7.754 -13.727 12.906 1 96 290 ARG A O 1
ATOM 2295 N N . HIS A 1 291 ? -9.328 -13.266 11.438 1 97.06 291 HIS A N 1
ATOM 2296 C CA . HIS A 1 291 ? -8.391 -12.875 10.391 1 97.06 291 HIS A CA 1
ATOM 2297 C C . HIS A 1 291 ? -9 -11.828 9.469 1 97.06 291 HIS A C 1
ATOM 2299 O O . HIS A 1 291 ? -10.219 -11.641 9.453 1 97.06 291 HIS A O 1
ATOM 2305 N N . PRO A 1 292 ? -8.164 -11.086 8.727 1 96.69 292 PRO A N 1
ATOM 2306 C CA . PRO A 1 292 ? -8.719 -10.125 7.777 1 96.69 292 PRO A CA 1
ATOM 2307 C C . PRO A 1 292 ? -9.531 -10.781 6.668 1 96.69 292 PRO A C 1
ATOM 2309 O O . PRO A 1 292 ? -9.25 -11.922 6.289 1 96.69 292 PRO A O 1
ATOM 2312 N N . ILE A 1 293 ? -10.531 -10.047 6.234 1 95.69 293 ILE A N 1
ATOM 2313 C CA . ILE A 1 293 ? -11.164 -10.445 4.984 1 95.69 293 ILE A CA 1
ATOM 2314 C C . ILE A 1 293 ? -10.141 -10.391 3.85 1 95.69 293 ILE A C 1
ATOM 2316 O O . ILE A 1 293 ? -9.422 -9.398 3.707 1 95.69 293 ILE A O 1
ATOM 2320 N N . ARG A 1 294 ? -10.062 -11.492 3.139 1 96.88 294 ARG A N 1
ATOM 2321 C CA . ARG A 1 294 ? -9.008 -11.625 2.141 1 96.88 294 ARG A CA 1
ATOM 2322 C C . ARG A 1 294 ? -9.461 -11.094 0.785 1 96.88 294 ARG A C 1
ATOM 2324 O O . ARG A 1 294 ? -10.609 -11.312 0.386 1 96.88 294 ARG A O 1
ATOM 2331 N N . GLN A 1 295 ? -8.57 -10.375 0.098 1 94.94 295 GLN A N 1
ATOM 2332 C CA . GLN A 1 295 ? -8.812 -10.023 -1.298 1 94.94 295 GLN A CA 1
ATOM 2333 C C . GLN A 1 295 ? -8.922 -11.273 -2.168 1 94.94 295 GLN A C 1
ATOM 2335 O O . GLN A 1 295 ? -8.18 -12.242 -1.978 1 94.94 295 GLN A O 1
ATOM 2340 N N . LYS A 1 296 ? -9.773 -11.195 -3.139 1 93.81 296 LYS A N 1
ATOM 2341 C CA . LYS A 1 296 ? -9.922 -12.336 -4.043 1 93.81 296 LYS A CA 1
ATOM 2342 C C . LYS A 1 296 ? -8.656 -12.555 -4.863 1 93.81 296 LYS A C 1
ATOM 2344 O O . LYS A 1 296 ? -8.031 -11.594 -5.328 1 93.81 296 LYS A O 1
ATOM 2349 N N . PRO A 1 297 ? -8.273 -13.828 -5.02 1 94.94 297 PRO A N 1
ATOM 2350 C CA . PRO A 1 297 ? -7.152 -14.125 -5.91 1 94.94 297 PRO A CA 1
ATOM 2351 C C . PRO A 1 297 ? -7.477 -13.852 -7.379 1 94.94 297 PRO A C 1
ATOM 2353 O O . PRO A 1 297 ? -8.609 -13.492 -7.707 1 94.94 297 PRO A O 1
ATOM 2356 N N . PRO A 1 298 ? -6.445 -13.961 -8.258 1 91.69 298 PRO A N 1
ATOM 2357 C CA . PRO A 1 298 ? -6.691 -13.82 -9.695 1 91.69 298 PRO A CA 1
ATOM 2358 C C . PRO A 1 298 ? -7.703 -14.836 -10.219 1 91.69 298 PRO A C 1
ATOM 2360 O O . PRO A 1 298 ? -7.914 -15.883 -9.602 1 91.69 298 PRO A O 1
ATOM 2363 N N . HIS A 1 299 ? -8.219 -14.562 -11.352 1 89.62 299 HIS A N 1
ATOM 2364 C CA . HIS A 1 299 ? -9.227 -15.422 -11.961 1 89.62 299 HIS A CA 1
ATOM 2365 C C . HIS A 1 299 ? -8.594 -16.688 -12.539 1 89.62 299 HIS A C 1
ATOM 2367 O O . HIS A 1 299 ? -7.383 -16.719 -12.789 1 89.62 299 HIS A O 1
ATOM 2373 N N . GLN A 1 300 ? -9.492 -17.672 -12.758 1 92.38 300 GLN A N 1
ATOM 2374 C CA . GLN A 1 300 ? -9 -18.875 -13.43 1 92.38 300 GLN A CA 1
ATOM 2375 C C . GLN A 1 300 ? -8.352 -18.531 -14.773 1 92.38 300 GLN A C 1
ATOM 2377 O O . GLN A 1 300 ? -8.906 -17.75 -15.547 1 92.38 300 GLN A O 1
ATOM 2382 N N . GLY A 1 301 ? -7.188 -19 -14.914 1 90.25 301 GLY A N 1
ATOM 2383 C CA . GLY A 1 301 ? -6.484 -18.797 -16.172 1 90.25 301 GLY A CA 1
ATOM 2384 C C . GLY A 1 301 ? -5.672 -17.516 -16.219 1 90.25 301 GLY A C 1
ATOM 2385 O O . GLY A 1 301 ? -4.883 -17.312 -17.141 1 90.25 301 GLY A O 1
ATOM 2386 N N . GLU A 1 302 ? -5.785 -16.719 -15.219 1 90.44 302 GLU A N 1
ATOM 2387 C CA . GLU A 1 302 ? -5.137 -15.406 -15.219 1 90.44 302 GLU A CA 1
ATOM 2388 C C . GLU A 1 302 ? -3.672 -15.523 -14.797 1 90.44 302 GLU A C 1
ATOM 2390 O O . GLU A 1 302 ? -3.361 -16.125 -13.773 1 90.44 302 GLU A O 1
ATOM 2395 N N . VAL A 1 303 ? -2.801 -14.938 -15.641 1 93.31 303 VAL A N 1
ATOM 2396 C CA . VAL A 1 303 ? -1.397 -14.805 -15.273 1 93.31 303 VAL A CA 1
ATOM 2397 C C . VAL A 1 303 ? -1.225 -13.617 -14.328 1 93.31 303 VAL A C 1
ATOM 2399 O O . VAL A 1 303 ? -1.597 -12.492 -14.664 1 93.31 303 VAL A O 1
ATOM 2402 N N . PHE A 1 304 ? -0.614 -13.906 -13.156 1 93.44 304 PHE A N 1
ATOM 2403 C CA . PHE A 1 304 ? -0.573 -12.82 -12.172 1 93.44 304 PHE A CA 1
ATOM 2404 C C . PHE A 1 304 ? 0.866 -12.461 -11.828 1 93.44 304 PHE A C 1
ATOM 2406 O O . PHE A 1 304 ? 1.113 -11.469 -11.141 1 93.44 304 PHE A O 1
ATOM 2413 N N . TYR A 1 305 ? 1.814 -13.188 -12.281 1 95.88 305 TYR A N 1
ATOM 2414 C CA . TYR A 1 305 ? 3.23 -12.93 -12.047 1 95.88 305 TYR A CA 1
ATOM 2415 C C . TYR A 1 305 ? 4.062 -13.336 -13.266 1 95.88 305 TYR A C 1
ATOM 2417 O O . TYR A 1 305 ? 3.832 -14.383 -13.859 1 95.88 305 TYR A O 1
ATOM 2425 N N . VAL A 1 306 ? 5.055 -12.477 -13.633 1 94.69 306 VAL A N 1
ATOM 2426 C CA . VAL A 1 306 ? 5.945 -12.758 -14.758 1 94.69 306 VAL A CA 1
ATOM 2427 C C . VAL A 1 306 ? 7.312 -12.125 -14.5 1 94.69 306 VAL A C 1
ATOM 2429 O O . VAL A 1 306 ? 7.395 -10.992 -14.023 1 94.69 306 VAL A O 1
ATOM 2432 N N . ARG A 1 307 ? 8.32 -12.883 -14.812 1 95.25 307 ARG A N 1
ATOM 2433 C CA . ARG A 1 307 ? 9.68 -12.359 -14.766 1 95.25 307 ARG A CA 1
ATOM 2434 C C . ARG A 1 307 ? 10.578 -13.094 -15.758 1 95.25 307 ARG A C 1
ATOM 2436 O O . ARG A 1 307 ? 10.438 -14.297 -15.961 1 95.25 307 ARG A O 1
ATOM 2443 N N . TYR A 1 308 ? 11.445 -12.367 -16.359 1 94.56 308 TYR A N 1
ATOM 2444 C CA . TYR A 1 308 ? 12.492 -12.992 -17.156 1 94.56 308 TYR A CA 1
ATOM 2445 C C . TYR A 1 308 ? 13.664 -13.43 -16.281 1 94.56 308 TYR A C 1
ATOM 2447 O O . TYR A 1 308 ? 14.148 -12.656 -15.453 1 94.56 308 TYR A O 1
ATOM 2455 N N . ILE A 1 309 ? 14.047 -14.656 -16.453 1 95.69 309 ILE A N 1
ATOM 2456 C CA . ILE A 1 309 ? 15.164 -15.219 -15.703 1 95.69 309 ILE A CA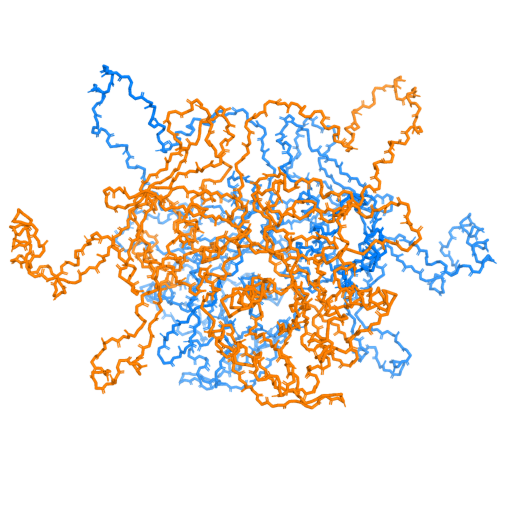 1
ATOM 2457 C C . ILE A 1 309 ? 16.391 -15.328 -16.609 1 95.69 309 ILE A C 1
ATOM 2459 O O . ILE A 1 309 ? 16.516 -16.266 -17.391 1 95.69 309 ILE A O 1
ATOM 2463 N N . PRO A 1 310 ? 17.328 -14.492 -16.391 1 93.62 310 PRO A N 1
ATOM 2464 C CA . PRO A 1 310 ? 18.469 -14.445 -17.312 1 93.62 310 PRO A CA 1
ATOM 2465 C C . PRO A 1 310 ? 19.297 -15.734 -17.297 1 93.62 310 PRO A C 1
ATOM 2467 O O . PRO A 1 310 ? 19.734 -16.203 -18.344 1 93.62 310 PRO A O 1
ATOM 2470 N N . SER A 1 311 ? 19.547 -16.391 -16.219 1 92.75 311 SER A N 1
ATOM 2471 C CA . SER A 1 311 ? 20.422 -17.547 -16.094 1 92.75 311 SER A CA 1
ATOM 2472 C C . SER A 1 311 ? 19.891 -18.719 -16.906 1 92.75 311 SER A C 1
ATOM 2474 O O . SER A 1 311 ? 20.656 -19.594 -17.328 1 92.75 311 SER A O 1
ATOM 2476 N N . VAL A 1 312 ? 18.594 -18.766 -17.062 1 92.69 312 VAL A N 1
ATOM 2477 C CA . VAL A 1 312 ? 18.016 -19.859 -17.844 1 92.69 312 VAL A CA 1
ATOM 2478 C C . VAL A 1 312 ? 17.453 -19.312 -19.156 1 92.69 312 VAL A C 1
ATOM 2480 O O . VAL A 1 312 ? 16.984 -20.094 -20 1 92.69 312 VAL A O 1
ATOM 2483 N N . GLN A 1 313 ? 17.469 -18.016 -19.344 1 93.06 313 GLN A N 1
ATOM 2484 C CA . GLN A 1 313 ? 17.031 -17.312 -20.547 1 93.06 313 GLN A CA 1
ATOM 2485 C C . GLN A 1 313 ? 15.594 -17.656 -20.906 1 93.06 313 GLN A C 1
ATOM 2487 O O . GLN A 1 313 ? 15.297 -17.969 -22.062 1 93.06 313 GLN A O 1
ATOM 2492 N N . GLN A 1 314 ? 14.703 -17.672 -19.922 1 93.75 314 GLN A N 1
ATOM 2493 C CA . GLN A 1 314 ? 13.281 -17.953 -20.109 1 93.75 314 GLN A CA 1
ATOM 2494 C C . GLN A 1 314 ? 12.422 -17.047 -19.234 1 93.75 314 GLN A C 1
ATOM 2496 O O . GLN A 1 314 ? 12.906 -16.5 -18.234 1 93.75 314 GLN A O 1
ATOM 2501 N N . TYR A 1 315 ? 11.195 -16.891 -19.656 1 93.94 315 TYR A N 1
ATOM 2502 C CA . TYR A 1 315 ? 10.211 -16.234 -18.797 1 93.94 315 TYR A CA 1
ATOM 2503 C C . TYR A 1 315 ? 9.562 -17.219 -17.844 1 93.94 315 TYR A C 1
ATOM 2505 O O . TYR A 1 315 ? 9.117 -18.297 -18.25 1 93.94 315 TYR A O 1
ATOM 2513 N N . LEU A 1 316 ? 9.609 -16.891 -16.625 1 96.19 316 LEU A N 1
ATOM 2514 C CA . LEU A 1 316 ? 8.852 -17.578 -15.594 1 96.19 316 LEU A CA 1
ATOM 2515 C C . LEU A 1 316 ? 7.523 -16.875 -15.328 1 96.19 316 LEU A C 1
ATOM 2517 O O . LEU A 1 316 ? 7.48 -15.656 -15.18 1 96.19 316 LEU A O 1
ATOM 2521 N N . SER A 1 317 ? 6.449 -17.578 -15.391 1 95.81 317 SER A N 1
ATOM 2522 C CA . SER A 1 317 ? 5.156 -16.984 -15.078 1 95.81 317 SER A CA 1
ATOM 2523 C C . SER A 1 317 ? 4.32 -17.906 -14.195 1 95.81 317 SER A C 1
ATOM 2525 O O . SER A 1 317 ? 4.531 -19.125 -14.18 1 95.81 317 SER A O 1
ATOM 2527 N N . PHE A 1 318 ? 3.482 -17.328 -13.383 1 97.25 318 PHE A N 1
ATOM 2528 C CA . PHE A 1 318 ? 2.514 -18.031 -12.547 1 97.25 318 PHE A CA 1
ATOM 2529 C C . PHE A 1 318 ? 1.09 -17.656 -12.938 1 97.25 318 PHE A C 1
ATOM 2531 O O . PHE A 1 318 ? 0.801 -16.484 -13.188 1 97.25 318 PHE A O 1
ATOM 2538 N N . ARG A 1 319 ? 0.219 -18.641 -13.039 1 95.69 319 ARG A N 1
ATOM 2539 C CA . ARG A 1 319 ? -1.185 -18.406 -13.359 1 95.69 319 ARG A CA 1
ATOM 2540 C C . ARG A 1 319 ? -2.096 -19.328 -12.555 1 95.69 319 ARG A C 1
ATOM 2542 O O . ARG A 1 319 ? -1.662 -20.375 -12.078 1 95.69 319 ARG A O 1
ATOM 2549 N N . VAL A 1 320 ? -3.289 -18.859 -12.352 1 96.44 320 VAL A N 1
ATOM 2550 C CA . VAL A 1 320 ? -4.293 -19.734 -11.742 1 96.44 320 VAL A CA 1
ATOM 2551 C C . VAL A 1 320 ? -4.762 -20.766 -12.758 1 96.44 320 VAL A C 1
ATOM 2553 O O . VAL A 1 320 ? -4.98 -20.453 -13.93 1 96.44 320 VAL A O 1
ATOM 2556 N N . PRO A 1 321 ? -4.898 -22.031 -12.344 1 96.12 321 PRO A N 1
ATOM 2557 C CA . PRO A 1 321 ? -5.371 -23.047 -13.289 1 96.12 321 PRO A CA 1
ATOM 2558 C C . PRO A 1 321 ? -6.785 -22.781 -13.789 1 96.12 321 PRO A C 1
ATOM 2560 O O . PRO A 1 321 ? -7.574 -22.141 -13.094 1 96.12 321 PRO A O 1
ATOM 2563 N N . TYR A 1 322 ? -7.008 -23.281 -14.945 1 92.88 322 TYR A N 1
ATOM 2564 C CA . TYR A 1 322 ? -8.344 -23.188 -15.539 1 92.88 322 TYR A CA 1
ATOM 2565 C C . TYR A 1 322 ? -9.023 -24.547 -15.547 1 92.88 322 TYR A C 1
ATOM 2567 O O . TYR A 1 322 ? -8.477 -25.531 -16.062 1 92.88 322 TYR A O 1
ATOM 2575 N N . LEU A 1 323 ? -10.164 -24.656 -14.953 1 92.69 323 LEU A N 1
ATOM 2576 C CA . LEU A 1 323 ? -11 -25.844 -14.922 1 92.69 323 LEU A CA 1
ATOM 2577 C C . LEU A 1 323 ? -12.344 -25.594 -15.602 1 92.69 323 LEU A C 1
ATOM 2579 O O . LEU A 1 323 ? -13.18 -24.875 -15.062 1 92.69 323 LEU A O 1
ATOM 2583 N N . PRO A 1 324 ? -12.562 -26.141 -16.734 1 83.94 324 PRO A N 1
ATOM 2584 C CA . PRO A 1 324 ? -13.828 -25.906 -17.438 1 83.94 324 PRO A CA 1
ATOM 2585 C C . PRO A 1 324 ? -15.039 -26.375 -16.625 1 83.94 324 PRO A C 1
ATOM 2587 O O . PRO A 1 324 ? -14.922 -27.297 -15.82 1 83.94 324 PRO A O 1
ATOM 2590 N N . PRO A 1 325 ? -16.219 -25.641 -16.859 1 81.56 325 PRO A N 1
ATOM 2591 C CA . PRO A 1 325 ? -17.422 -26.078 -16.156 1 81.56 325 PRO A CA 1
ATOM 2592 C C . PRO A 1 325 ? -17.812 -27.516 -16.469 1 81.56 325 PRO A C 1
ATOM 2594 O O . PRO A 1 325 ? -17.516 -28.016 -17.562 1 81.56 325 PRO A O 1
ATOM 2597 N N . ARG A 1 326 ? -18.578 -28.156 -15.461 1 73 326 ARG A N 1
ATOM 2598 C CA . ARG A 1 326 ? -19.047 -29.531 -15.656 1 73 326 ARG A CA 1
ATOM 2599 C C . ARG A 1 326 ? -20.109 -29.594 -16.75 1 73 326 ARG A C 1
ATOM 2601 O O . ARG A 1 326 ? -20.969 -28.719 -16.828 1 73 326 ARG A O 1
ATOM 2608 N N . GLY A 1 327 ? -20.109 -30.547 -17.625 1 62.72 327 GLY A N 1
ATOM 2609 C CA . GLY A 1 327 ? -21.109 -30.812 -18.641 1 62.72 327 GLY A CA 1
ATOM 2610 C C . GLY A 1 327 ? -20.766 -30.203 -19.984 1 62.72 327 GLY A C 1
ATOM 2611 O O . GLY A 1 327 ? -21.422 -30.469 -20.984 1 62.72 327 GLY A O 1
ATOM 2612 N N . ASP A 1 328 ? -20.125 -29.047 -19.953 1 53.25 328 ASP A N 1
ATOM 2613 C CA . ASP A 1 328 ? -19.797 -28.5 -21.266 1 53.25 328 ASP A CA 1
ATOM 2614 C C . ASP A 1 328 ? -18.703 -29.312 -21.953 1 53.25 328 ASP A C 1
ATOM 2616 O O . ASP A 1 328 ? -17.516 -28.969 -21.859 1 53.25 328 ASP A O 1
ATOM 2620 N N . GLU A 1 329 ? -18.891 -30.547 -22.031 1 46.38 329 GLU A N 1
ATOM 2621 C CA . GLU A 1 329 ? -17.938 -31.438 -22.688 1 46.38 329 GLU A CA 1
ATOM 2622 C C . GLU A 1 329 ? -17.547 -30.922 -24.062 1 46.38 329 GLU A C 1
ATOM 2624 O O . GLU A 1 329 ? -16.594 -31.406 -24.672 1 46.38 329 GLU A O 1
ATOM 2629 N N . THR A 1 330 ? -18.422 -30.344 -24.797 1 43.72 330 THR A N 1
ATOM 2630 C CA . THR A 1 330 ? -18.188 -30.031 -26.203 1 43.72 330 THR A CA 1
ATOM 2631 C C . THR A 1 330 ? -17.188 -28.875 -26.359 1 43.72 330 THR A C 1
ATOM 2633 O O . THR A 1 330 ? -16.672 -28.641 -27.453 1 43.72 330 THR A O 1
ATOM 2636 N N . LYS A 1 331 ? -17.188 -27.984 -25.422 1 45.28 331 LYS A N 1
ATOM 2637 C CA . LYS A 1 331 ? -16.297 -26.875 -25.703 1 45.28 331 LYS A CA 1
ATOM 2638 C C . LYS A 1 331 ? -14.945 -27.062 -25.031 1 45.28 331 LYS A C 1
ATOM 2640 O O . LYS A 1 331 ? -14.859 -27.094 -23.797 1 45.28 331 LYS A O 1
ATOM 2645 N N . ARG A 1 332 ? -14.219 -27.859 -25.703 1 40.5 332 ARG A N 1
ATOM 2646 C CA . ARG A 1 332 ? -12.836 -27.984 -25.266 1 40.5 332 ARG A CA 1
ATOM 2647 C C . ARG A 1 332 ? -12.312 -26.672 -24.703 1 40.5 332 ARG A C 1
ATOM 2649 O O . ARG A 1 332 ? -12.469 -25.609 -25.312 1 40.5 332 ARG A O 1
ATOM 2656 N N . PRO A 1 333 ? -12.023 -26.672 -23.438 1 43.75 333 PRO A N 1
ATOM 2657 C CA . PRO A 1 333 ? -11.57 -25.453 -22.781 1 43.75 333 PRO A CA 1
ATOM 2658 C C . PRO A 1 333 ? -10.516 -24.703 -23.578 1 43.75 333 PRO A C 1
ATOM 2660 O O . PRO A 1 333 ? -9.641 -25.328 -24.188 1 43.75 333 PRO A O 1
ATOM 2663 N N . THR A 1 334 ? -10.891 -23.641 -24.203 1 42.94 334 THR A N 1
ATOM 2664 C CA . THR A 1 334 ? -9.836 -22.797 -24.734 1 42.94 334 THR A CA 1
ATOM 2665 C C . THR A 1 334 ? -8.625 -22.781 -23.797 1 42.94 334 THR A C 1
ATOM 2667 O O . THR A 1 334 ? -8.766 -22.547 -22.594 1 42.94 334 THR A O 1
ATOM 2670 N N . PRO A 1 335 ? -7.656 -23.547 -24.219 1 40.91 335 PRO A N 1
ATOM 2671 C CA . PRO A 1 335 ? -6.43 -23.516 -23.422 1 40.91 335 PRO A CA 1
ATOM 2672 C C . PRO A 1 335 ? -6.164 -22.125 -22.812 1 40.91 335 PRO A C 1
ATOM 2674 O O . PRO A 1 335 ? -6.539 -21.109 -23.391 1 40.91 335 PRO A O 1
ATOM 2677 N N . ALA A 1 336 ? -6.141 -22.078 -21.562 1 42.94 336 ALA A N 1
ATOM 2678 C CA . ALA A 1 336 ? -5.68 -20.844 -20.922 1 42.94 336 ALA A CA 1
ATOM 2679 C C . ALA A 1 336 ? -4.539 -20.219 -21.719 1 42.94 336 ALA A C 1
ATOM 2681 O O . ALA A 1 336 ? -3.578 -20.891 -22.078 1 42.94 336 ALA A O 1
ATOM 2682 N N . ARG A 1 337 ? -4.766 -19.297 -22.516 1 43.84 337 ARG A N 1
ATOM 2683 C CA . ARG A 1 337 ? -3.756 -18.547 -23.266 1 43.84 337 ARG A CA 1
ATOM 2684 C C . ARG A 1 337 ? -2.502 -18.328 -22.422 1 43.84 337 ARG A C 1
ATOM 2686 O O . ARG A 1 337 ? -2.572 -17.766 -21.328 1 43.84 337 ARG A O 1
ATOM 2693 N N . ALA A 1 338 ? -1.548 -19.25 -22.562 1 47.47 338 ALA A N 1
ATOM 2694 C CA . ALA A 1 338 ? -0.224 -19.031 -21.984 1 47.47 338 ALA A CA 1
ATOM 2695 C C . ALA A 1 338 ? 0.296 -17.641 -22.297 1 47.47 338 ALA A C 1
ATOM 2697 O O . ALA A 1 338 ? 0.403 -17.266 -23.469 1 47.47 338 ALA A O 1
ATOM 2698 N N . PHE A 1 339 ? -0.024 -16.688 -21.469 1 49.5 339 PHE A N 1
ATOM 2699 C CA . PHE A 1 339 ? 0.61 -15.398 -21.672 1 49.5 339 PHE A CA 1
ATOM 2700 C C . PHE A 1 339 ? 2.129 -15.523 -21.625 1 49.5 339 PHE A C 1
ATOM 2702 O O . PHE A 1 339 ? 2.676 -16.172 -20.75 1 49.5 339 PHE A O 1
ATOM 2709 N N . SER A 1 340 ? 2.758 -15.594 -22.734 1 52.44 340 SER A N 1
ATOM 2710 C CA . SER A 1 340 ? 4.168 -15.219 -22.75 1 52.44 340 SER A CA 1
ATOM 2711 C C . SER A 1 340 ? 4.359 -13.797 -23.266 1 52.44 340 SER A C 1
ATOM 2713 O O . SER A 1 340 ? 3.789 -13.422 -24.297 1 52.44 340 SER A O 1
ATOM 2715 N N . PRO A 1 341 ? 4.781 -12.844 -22.266 1 51.44 341 PRO A N 1
ATOM 2716 C CA . PRO A 1 341 ? 4.988 -11.5 -22.828 1 51.44 341 PRO A CA 1
ATOM 2717 C C . PRO A 1 341 ? 5.602 -11.531 -24.219 1 51.44 341 PRO A C 1
ATOM 2719 O O . PRO A 1 341 ? 5.531 -10.539 -24.953 1 51.44 341 PRO A O 1
ATOM 2722 N N . VAL A 1 342 ? 6.504 -12.461 -24.5 1 46.06 342 VAL A N 1
ATOM 2723 C CA . VAL A 1 342 ? 7.164 -12.492 -25.797 1 46.06 342 VAL A CA 1
ATOM 2724 C C . VAL A 1 342 ? 6.262 -13.188 -26.812 1 46.06 342 VAL A C 1
ATOM 2726 O O . VAL A 1 342 ? 6.219 -12.789 -27.984 1 46.06 342 VAL A O 1
ATOM 2729 N N . SER A 1 343 ? 5.961 -14.414 -26.531 1 44.69 343 SER A N 1
ATOM 2730 C CA . SER A 1 343 ? 5.473 -15.227 -27.641 1 44.69 343 SER A CA 1
ATOM 2731 C C . SER A 1 343 ? 3.951 -15.219 -27.703 1 44.69 343 SER A C 1
ATOM 2733 O O . SER A 1 343 ? 3.277 -15.211 -26.672 1 44.69 343 SER A O 1
ATOM 2735 N N . THR A 1 344 ? 3.406 -14.312 -28.531 1 41.53 344 THR A N 1
ATOM 2736 C CA . THR A 1 344 ? 2.053 -14.641 -28.969 1 41.53 344 THR A CA 1
ATOM 2737 C C . THR A 1 344 ? 1.814 -16.141 -28.906 1 41.53 344 THR A C 1
ATOM 2739 O O . THR A 1 344 ? 2.209 -16.875 -29.812 1 41.53 344 THR A O 1
ATOM 2742 N N . ILE A 1 345 ? 2.143 -16.719 -28 1 39.5 345 ILE A N 1
ATOM 2743 C CA . ILE A 1 345 ? 1.957 -18.156 -28.141 1 39.5 345 ILE A CA 1
ATOM 2744 C C . ILE A 1 345 ? 0.615 -18.453 -28.812 1 39.5 345 ILE A C 1
ATOM 2746 O O . ILE A 1 345 ? -0.425 -17.953 -28.359 1 39.5 345 ILE A O 1
ATOM 2750 N N . ASP A 1 346 ? 0.756 -18.906 -30.062 1 42.12 346 ASP A N 1
ATOM 2751 C CA . ASP A 1 346 ? -0.224 -19.453 -31 1 42.12 346 ASP A CA 1
ATOM 2752 C C . ASP A 1 346 ? -1.368 -20.141 -30.25 1 42.12 346 ASP A C 1
ATOM 2754 O O . ASP A 1 346 ? -1.188 -20.609 -29.125 1 42.12 346 ASP A O 1
ATOM 2758 N N . LYS A 1 347 ? -2.359 -20.188 -30.891 1 48.12 347 LYS A N 1
ATOM 2759 C CA . LYS A 1 347 ? -3.525 -21.031 -30.641 1 48.12 347 LYS A CA 1
ATOM 2760 C C . LYS A 1 347 ? -3.117 -22.391 -30.062 1 48.12 347 LYS A C 1
ATOM 2762 O O . LYS A 1 347 ? -2.336 -23.125 -30.672 1 48.12 347 LYS A O 1
ATOM 2767 N N . GLN A 1 348 ? -2.893 -22.375 -28.688 1 48.72 348 GLN A N 1
ATOM 2768 C CA . GLN A 1 348 ? -2.719 -23.734 -28.203 1 48.72 348 GLN A CA 1
ATOM 2769 C C . GLN A 1 348 ? -3.293 -24.75 -29.188 1 48.72 348 GLN A C 1
ATOM 2771 O O . GLN A 1 348 ? -4.426 -24.609 -29.656 1 48.72 348 GLN A O 1
ATOM 2776 N N . ALA A 1 349 ? -2.471 -25.5 -29.656 1 49.91 349 ALA A N 1
ATOM 2777 C CA . ALA A 1 349 ? -2.902 -26.578 -30.547 1 49.91 349 ALA A CA 1
ATOM 2778 C C . ALA A 1 349 ? -4.109 -27.312 -29.984 1 49.91 349 ALA A C 1
ATOM 2780 O O . ALA A 1 349 ? -4.254 -27.438 -28.766 1 49.91 349 ALA A O 1
ATOM 2781 N N . GLU A 1 350 ? -5.145 -27.375 -30.641 1 53.06 350 GLU A N 1
ATOM 2782 C CA . GLU A 1 350 ? -6.371 -28.109 -30.344 1 53.06 350 GLU A CA 1
ATOM 2783 C C . GLU A 1 350 ? -6.082 -29.328 -29.469 1 53.06 350 GLU A C 1
ATOM 2785 O O . GLU A 1 350 ? -6.914 -29.719 -28.656 1 53.06 350 GLU A O 1
ATOM 2790 N N . ASN A 1 351 ? -4.754 -29.875 -29.484 1 64.62 351 ASN A N 1
ATOM 2791 C CA . ASN A 1 351 ? -4.484 -31.125 -28.781 1 64.62 351 ASN A CA 1
ATOM 2792 C C . ASN A 1 351 ? -3.578 -30.891 -27.562 1 64.62 351 ASN A C 1
ATOM 2794 O O . ASN A 1 351 ? -2.93 -31.828 -27.094 1 64.62 351 ASN A O 1
ATOM 2798 N N . SER A 1 352 ? -3.584 -29.672 -26.969 1 79 352 SER A N 1
ATOM 2799 C CA . SER A 1 352 ? -2.723 -29.453 -25.812 1 79 352 SER A CA 1
ATOM 2800 C C . SER A 1 352 ? -3.408 -29.891 -24.531 1 79 352 SER A C 1
ATOM 2802 O O . SER A 1 352 ? -4.621 -29.719 -24.375 1 79 352 SER A O 1
ATOM 2804 N N . PRO A 1 353 ? -2.623 -30.562 -23.641 1 89.88 353 PRO A N 1
ATOM 2805 C CA . PRO A 1 353 ? -3.205 -31 -22.375 1 89.88 353 PRO A CA 1
ATOM 2806 C C . PRO A 1 353 ? -3.807 -29.844 -21.578 1 89.88 353 PRO A C 1
ATOM 2808 O O . PRO A 1 353 ? -3.277 -28.734 -21.594 1 89.88 353 PRO A O 1
ATOM 2811 N N . SER A 1 354 ? -4.922 -30.078 -20.953 1 91.69 354 SER A N 1
ATOM 2812 C CA . SER A 1 354 ? -5.527 -29.125 -20.031 1 91.69 354 SER A CA 1
ATOM 2813 C C . SER A 1 354 ? -4.762 -29.062 -18.719 1 91.69 354 SER A C 1
ATOM 2815 O O . SER A 1 354 ? -3.896 -29.906 -18.453 1 91.69 354 SER A O 1
ATOM 2817 N N . ASP A 1 355 ? -5.043 -28.078 -17.953 1 94.62 355 ASP A N 1
ATOM 2818 C CA . ASP A 1 355 ? -4.422 -28 -16.625 1 94.62 355 ASP A CA 1
ATOM 2819 C C . ASP A 1 355 ? -4.754 -29.234 -15.789 1 94.62 355 ASP A C 1
ATOM 2821 O O . ASP A 1 355 ? -3.918 -29.703 -15.023 1 94.62 355 ASP A O 1
ATOM 2825 N N . LEU A 1 356 ? -5.988 -29.719 -15.938 1 95.38 356 LEU A N 1
ATOM 2826 C CA . LEU A 1 356 ? -6.395 -30.938 -15.25 1 95.38 356 LEU A CA 1
ATOM 2827 C C . LEU A 1 356 ? -5.551 -32.125 -15.703 1 95.38 356 LEU A C 1
ATOM 2829 O O . LEU A 1 356 ? -5.168 -32.969 -14.891 1 95.38 356 LEU A O 1
ATOM 2833 N N . ASP A 1 357 ? -5.324 -32.188 -16.984 1 95.44 357 ASP A N 1
ATOM 2834 C CA . ASP A 1 357 ? -4.484 -33.25 -17.516 1 95.44 357 ASP A CA 1
ATOM 2835 C C . ASP A 1 357 ? -3.088 -33.219 -16.906 1 95.44 357 ASP A C 1
ATOM 2837 O O . ASP A 1 357 ? -2.545 -34.25 -16.516 1 95.44 357 ASP A O 1
ATOM 2841 N N . TYR A 1 358 ? -2.527 -32 -16.891 1 95.81 358 TYR A N 1
ATOM 2842 C CA . TYR A 1 358 ? -1.208 -31.859 -16.281 1 95.81 358 TYR A CA 1
ATOM 2843 C C . TYR A 1 358 ? -1.221 -32.312 -14.828 1 95.81 358 TYR A C 1
ATOM 2845 O O . TYR A 1 358 ? -0.355 -33.094 -14.398 1 95.81 358 TYR A O 1
ATOM 2853 N N . LEU A 1 359 ? -2.174 -31.859 -14.117 1 97.25 359 LEU A N 1
ATOM 2854 C CA . LEU A 1 359 ? -2.252 -32.188 -12.703 1 97.25 359 LEU A CA 1
ATOM 2855 C C . LEU A 1 359 ? -2.412 -33.719 -12.516 1 97.25 359 LEU A C 1
ATOM 2857 O O . LEU A 1 359 ? -1.791 -34.281 -11.625 1 97.25 359 LEU A O 1
ATOM 2861 N N . HIS A 1 360 ? -3.262 -34.312 -13.336 1 97.5 360 HIS A N 1
ATOM 2862 C CA . HIS A 1 360 ? -3.455 -35.75 -13.297 1 97.5 360 HIS A CA 1
ATOM 2863 C C . HIS A 1 360 ? -2.143 -36.5 -13.531 1 97.5 360 HIS A C 1
ATOM 2865 O O . HIS A 1 360 ? -1.811 -37.438 -12.797 1 97.5 360 HIS A O 1
ATOM 2871 N N . LYS A 1 361 ? -1.507 -36.125 -14.562 1 97.44 361 LYS A N 1
ATOM 2872 C CA . LYS A 1 361 ? -0.206 -36.688 -14.875 1 97.44 361 LYS A CA 1
ATOM 2873 C C . LYS A 1 361 ? 0.764 -36.531 -13.711 1 97.44 361 LYS A C 1
ATOM 2875 O O . LYS A 1 361 ? 1.398 -37.5 -13.289 1 97.44 361 LYS A O 1
ATOM 2880 N N . TRP A 1 362 ? 0.912 -35.375 -13.148 1 97.88 362 TRP A N 1
ATOM 2881 C CA . TRP A 1 362 ? 1.899 -35.031 -12.125 1 97.88 362 TRP A CA 1
ATOM 2882 C C . TRP A 1 362 ? 1.584 -35.75 -10.82 1 97.88 362 TRP A C 1
ATOM 2884 O O . TRP A 1 362 ? 2.473 -36.344 -10.195 1 97.88 362 TRP A O 1
ATOM 2894 N N . MET A 1 363 ? 0.342 -35.75 -10.406 1 97.56 363 MET A N 1
ATOM 2895 C CA . MET A 1 363 ? -0.053 -36.312 -9.125 1 97.56 363 MET A CA 1
ATOM 2896 C C . MET A 1 363 ? 0.093 -37.844 -9.133 1 97.56 363 MET A C 1
ATOM 2898 O O . MET A 1 363 ? 0.193 -38.469 -8.078 1 97.56 363 MET A O 1
ATOM 2902 N N . ASN A 1 364 ? 0.06 -38.406 -10.297 1 97.69 364 ASN A N 1
ATOM 2903 C CA . ASN A 1 364 ? 0.199 -39.875 -10.406 1 97.69 364 ASN A CA 1
ATOM 2904 C C . ASN A 1 364 ? 1.656 -40.281 -10.602 1 97.69 364 ASN A C 1
ATOM 2906 O O . ASN A 1 364 ? 1.965 -41.469 -10.695 1 97.69 364 ASN A O 1
ATOM 2910 N N . ASP A 1 365 ? 2.555 -39.344 -10.773 1 96.5 365 ASP A N 1
ATOM 2911 C CA . ASP A 1 365 ? 3.982 -39.625 -10.688 1 96.5 365 ASP A CA 1
ATOM 2912 C C . ASP A 1 365 ? 4.359 -40.125 -9.289 1 96.5 365 ASP A C 1
ATOM 2914 O O . ASP A 1 365 ? 4.051 -39.469 -8.289 1 96.5 365 ASP A O 1
ATOM 2918 N N . PRO A 1 366 ? 5.051 -41.219 -9.172 1 95.81 366 PRO A N 1
ATOM 2919 C CA . PRO A 1 366 ? 5.375 -41.812 -7.859 1 95.81 366 PRO A CA 1
ATOM 2920 C C . PRO A 1 366 ? 6.156 -40.844 -6.973 1 95.81 366 PRO A C 1
ATOM 2922 O O . PRO A 1 366 ? 5.945 -40.812 -5.758 1 95.81 366 PRO A O 1
ATOM 2925 N N . ARG A 1 367 ? 7.066 -40.094 -7.477 1 92.12 367 ARG A N 1
ATOM 2926 C CA . ARG A 1 367 ? 7.844 -39.125 -6.719 1 92.12 367 ARG A CA 1
ATOM 2927 C C . ARG A 1 367 ? 6.938 -38.062 -6.086 1 92.12 367 ARG A C 1
ATOM 2929 O O . ARG A 1 367 ? 7.094 -37.75 -4.906 1 92.12 367 ARG A O 1
ATOM 2936 N N . VAL A 1 368 ? 6.047 -37.531 -6.852 1 94.12 368 VAL A N 1
ATOM 2937 C CA . VAL A 1 368 ? 5.117 -36.5 -6.391 1 94.12 368 VAL A CA 1
ATOM 2938 C C . VAL A 1 368 ? 4.133 -37.094 -5.395 1 94.12 368 VAL A C 1
ATOM 2940 O O . VAL A 1 368 ? 3.883 -36.531 -4.332 1 94.12 368 VAL A O 1
ATOM 2943 N N . ASN A 1 369 ? 3.643 -38.25 -5.75 1 95.19 369 ASN A N 1
ATOM 2944 C CA . ASN A 1 369 ? 2.641 -38.906 -4.914 1 95.19 369 ASN A CA 1
ATOM 2945 C C . ASN A 1 369 ? 3.195 -39.25 -3.531 1 95.19 369 ASN A C 1
ATOM 2947 O O . ASN A 1 369 ? 2.451 -39.281 -2.551 1 95.19 369 ASN A O 1
ATOM 2951 N N . ALA A 1 370 ? 4.445 -39.5 -3.412 1 91.44 370 ALA A N 1
ATOM 2952 C CA . ALA A 1 370 ? 5.074 -39.812 -2.133 1 91.44 370 ALA A CA 1
ATOM 2953 C C . ALA A 1 370 ? 4.883 -38.688 -1.128 1 91.44 370 ALA A C 1
ATOM 2955 O O . ALA A 1 370 ? 4.781 -38.938 0.077 1 91.44 370 ALA A O 1
ATOM 2956 N N . SER A 1 371 ? 4.801 -37.5 -1.597 1 90.31 371 SER A N 1
ATOM 2957 C CA . SER A 1 371 ? 4.684 -36.344 -0.706 1 90.31 371 SER A CA 1
ATOM 2958 C C . SER A 1 371 ? 3.248 -35.844 -0.647 1 90.31 371 SER A C 1
ATOM 2960 O O . SER A 1 371 ? 2.77 -35.438 0.415 1 90.31 371 SER A O 1
ATOM 2962 N N . TRP A 1 372 ? 2.539 -35.844 -1.732 1 93.5 372 TRP A N 1
ATOM 2963 C CA . TRP A 1 372 ? 1.223 -35.219 -1.812 1 93.5 372 TRP A CA 1
ATOM 2964 C C . TRP A 1 372 ? 0.12 -36.219 -1.514 1 93.5 372 TRP A C 1
ATOM 2966 O O . TRP A 1 372 ? -0.903 -35.875 -0.918 1 93.5 372 TRP A O 1
ATOM 2976 N N . GLY A 1 373 ? 0.296 -37.469 -1.971 1 93.12 373 GLY A N 1
ATOM 2977 C CA . GLY A 1 373 ? -0.673 -38.531 -1.696 1 93.12 373 GLY A CA 1
ATOM 2978 C C . GLY A 1 373 ? -1.992 -38.312 -2.418 1 93.12 373 GLY A C 1
ATOM 2979 O O . GLY A 1 373 ? -3.055 -38.625 -1.877 1 93.12 373 GLY A O 1
ATOM 2980 N N . GLU A 1 374 ? -1.963 -37.781 -3.643 1 95.5 374 GLU A N 1
ATOM 2981 C CA . GLU A 1 374 ? -3.195 -37.438 -4.34 1 95.5 374 GLU A CA 1
ATOM 2982 C C . GLU A 1 374 ? -3.346 -38.219 -5.633 1 95.5 374 GLU A C 1
ATOM 2984 O O . GLU A 1 374 ? -4.074 -37.812 -6.539 1 95.5 374 GLU A O 1
ATOM 2989 N N . ALA A 1 375 ? -2.658 -39.344 -5.777 1 97.25 375 ALA A N 1
ATOM 2990 C CA . ALA A 1 375 ? -2.795 -40.188 -6.965 1 97.25 375 ALA A CA 1
ATOM 2991 C C . ALA A 1 375 ? -4.215 -40.719 -7.09 1 97.25 375 ALA A C 1
ATOM 2993 O O . ALA A 1 375 ? -4.906 -40.906 -6.082 1 97.25 375 ALA A O 1
ATOM 2994 N N . GLY A 1 376 ? -4.621 -40.969 -8.344 1 97.88 376 GLY A N 1
ATOM 2995 C CA . GLY A 1 376 ? -5.953 -41.5 -8.609 1 97.88 376 GLY A CA 1
ATOM 2996 C C . GLY A 1 376 ? -6.441 -41.219 -10.016 1 97.88 376 GLY A C 1
ATOM 2997 O O . GLY A 1 376 ? -5.684 -40.719 -10.852 1 97.88 376 GLY A O 1
ATOM 2998 N N . PRO A 1 377 ? -7.656 -41.625 -10.273 1 98 377 PRO A N 1
ATOM 2999 C CA . PRO A 1 377 ? -8.234 -41.312 -11.578 1 98 377 PRO A CA 1
ATOM 3000 C C . PRO A 1 377 ? -8.438 -39.812 -11.789 1 98 377 PRO A C 1
ATOM 3002 O O . PRO A 1 377 ? -8.289 -39.031 -10.844 1 98 377 PRO A O 1
ATOM 3005 N N . ILE A 1 378 ? -8.641 -39.406 -12.953 1 96.81 378 ILE A N 1
ATOM 3006 C CA . ILE A 1 378 ? -8.703 -38 -13.32 1 96.81 378 ILE A CA 1
ATOM 3007 C C . ILE A 1 378 ? -9.812 -37.312 -12.539 1 96.81 378 ILE A C 1
ATOM 3009 O O . ILE A 1 378 ? -9.695 -36.125 -12.195 1 96.81 378 ILE A O 1
ATOM 3013 N N . GLU A 1 379 ? -10.883 -38.062 -12.148 1 96.62 379 GLU A N 1
ATOM 3014 C CA . GLU A 1 379 ? -11.984 -37.5 -11.375 1 96.62 379 GLU A CA 1
ATOM 3015 C C . GLU A 1 379 ? -11.516 -37.031 -9.992 1 96.62 379 GLU A C 1
ATOM 3017 O O . GLU A 1 379 ? -12.039 -36.062 -9.438 1 96.62 379 GLU A O 1
ATOM 3022 N N . HIS A 1 380 ? -10.602 -37.781 -9.539 1 97.56 380 HIS A N 1
ATOM 3023 C CA . HIS A 1 380 ? -10.031 -37.406 -8.25 1 97.56 380 HIS A CA 1
ATOM 3024 C C . HIS A 1 380 ? -9.328 -36.062 -8.328 1 97.56 380 HIS A C 1
ATOM 3026 O O . HIS A 1 380 ? -9.523 -35.188 -7.461 1 97.56 380 HIS A O 1
ATOM 3032 N N . GLN A 1 381 ? -8.531 -35.875 -9.352 1 96.75 381 GLN A N 1
ATOM 3033 C CA . GLN A 1 381 ? -7.809 -34.594 -9.516 1 96.75 381 GLN A CA 1
ATOM 3034 C C . GLN A 1 381 ? -8.766 -33.469 -9.82 1 96.75 381 GLN A C 1
ATOM 3036 O O . GLN A 1 381 ? -8.523 -32.312 -9.43 1 96.75 381 GLN A O 1
ATOM 3041 N N . GLU A 1 382 ? -9.75 -33.781 -10.508 1 96.38 382 GLU A N 1
ATOM 3042 C CA . GLU A 1 382 ? -10.758 -32.75 -10.766 1 96.38 382 GLU A CA 1
ATOM 3043 C C . GLU A 1 382 ? -11.375 -32.25 -9.461 1 96.38 382 GLU A C 1
ATOM 3045 O O . GLU A 1 382 ? -11.516 -31.047 -9.266 1 96.38 382 GLU A O 1
ATOM 3050 N N . LYS A 1 383 ? -11.789 -33.188 -8.656 1 96.56 383 LYS A N 1
ATOM 3051 C CA . LYS A 1 383 ? -12.352 -32.844 -7.352 1 96.56 383 LYS A CA 1
ATOM 3052 C C . LYS A 1 383 ? -11.344 -32.031 -6.523 1 96.56 383 LYS A C 1
ATOM 3054 O O . LYS A 1 383 ? -11.703 -31.047 -5.887 1 96.56 383 LYS A O 1
ATOM 3059 N N . PHE A 1 384 ? -10.141 -32.5 -6.555 1 97.25 384 PHE A N 1
ATOM 3060 C CA . PHE A 1 384 ? -9.047 -31.844 -5.84 1 97.25 384 PHE A CA 1
ATOM 3061 C C . PHE A 1 384 ? -8.898 -30.391 -6.289 1 97.25 384 PHE A C 1
ATOM 3063 O O . PHE A 1 384 ? -8.867 -29.484 -5.457 1 97.25 384 PHE A O 1
ATOM 3070 N N . LEU A 1 385 ? -8.789 -30.203 -7.52 1 97.25 385 LEU A N 1
ATOM 3071 C CA . LEU A 1 385 ? -8.586 -28.875 -8.078 1 97.25 385 LEU A CA 1
ATOM 3072 C C . LEU A 1 385 ? -9.789 -27.984 -7.809 1 97.25 385 LEU A C 1
ATOM 3074 O O . LEU A 1 385 ? -9.633 -26.812 -7.461 1 97.25 385 LEU A O 1
ATOM 3078 N N . ARG A 1 386 ? -10.953 -28.5 -7.93 1 96.19 386 ARG A N 1
ATOM 3079 C CA . ARG A 1 386 ? -12.172 -27.75 -7.668 1 96.19 386 ARG A CA 1
ATOM 3080 C C . ARG A 1 386 ? -12.234 -27.281 -6.215 1 96.19 386 ARG A C 1
ATOM 3082 O O . ARG A 1 386 ? -12.648 -26.156 -5.93 1 96.19 386 ARG A O 1
ATOM 3089 N N . GLN A 1 387 ? -11.93 -28.141 -5.375 1 96.44 387 GLN A N 1
ATOM 3090 C CA . GLN A 1 387 ? -11.898 -27.797 -3.959 1 96.44 387 GLN A CA 1
ATOM 3091 C C . GLN A 1 387 ? -10.914 -26.672 -3.691 1 96.44 387 GLN A C 1
ATOM 3093 O O . GLN A 1 387 ? -11.219 -25.734 -2.938 1 96.44 387 GLN A O 1
ATOM 3098 N N . ASN A 1 388 ? -9.773 -26.766 -4.27 1 97.12 388 ASN A N 1
ATOM 3099 C CA . ASN A 1 388 ? -8.766 -25.734 -4.066 1 97.12 388 ASN A CA 1
ATOM 3100 C C . ASN A 1 388 ? -9.188 -24.406 -4.676 1 97.12 388 ASN A C 1
ATOM 3102 O O . ASN A 1 388 ? -8.898 -23.344 -4.125 1 97.12 388 ASN A O 1
ATOM 3106 N N . LEU A 1 389 ? -9.836 -24.438 -5.777 1 96.88 389 LEU A N 1
ATOM 3107 C CA . LEU A 1 389 ? -10.359 -23.234 -6.418 1 96.88 389 LEU A CA 1
ATOM 3108 C C . LEU A 1 389 ? -11.469 -22.609 -5.578 1 96.88 389 LEU A C 1
ATOM 3110 O O . LEU A 1 389 ? -11.797 -21.438 -5.754 1 96.88 389 LEU A O 1
ATOM 3114 N N . SER A 1 390 ? -12.039 -23.391 -4.664 1 95.62 390 SER A N 1
ATOM 3115 C CA . SER A 1 390 ? -13.156 -22.922 -3.84 1 95.62 390 SER A CA 1
ATOM 3116 C C . SER A 1 390 ? -12.688 -22.531 -2.443 1 95.62 390 SER A C 1
ATOM 3118 O O . SER A 1 390 ? -13.492 -22.141 -1.597 1 95.62 390 SER A O 1
ATOM 3120 N N . SER A 1 391 ? -11.445 -22.688 -2.209 1 96.81 391 SER A N 1
ATOM 3121 C CA . SER A 1 391 ? -10.906 -22.328 -0.905 1 96.81 391 SER A CA 1
ATOM 3122 C C . SER A 1 391 ? -10.836 -20.812 -0.738 1 96.81 391 SER A C 1
ATOM 3124 O O . SER A 1 391 ? -10.453 -20.094 -1.667 1 96.81 391 SER A O 1
ATOM 3126 N N . LYS A 1 392 ? -11.172 -20.344 0.458 1 95.94 392 LYS A N 1
ATOM 3127 C CA . LYS A 1 392 ? -11.195 -18.906 0.713 1 95.94 392 LYS A CA 1
ATOM 3128 C C . LYS A 1 392 ? -9.828 -18.406 1.187 1 95.94 392 LYS A C 1
ATOM 3130 O O . LYS A 1 392 ? -9.578 -17.203 1.209 1 95.94 392 LYS A O 1
ATOM 3135 N N . HIS A 1 393 ? -8.961 -19.281 1.65 1 97.69 393 HIS A N 1
ATOM 3136 C CA . HIS A 1 393 ? -7.703 -18.828 2.227 1 97.69 393 HIS A CA 1
ATOM 3137 C C . HIS A 1 393 ? -6.512 -19.312 1.409 1 97.69 393 HIS A C 1
ATOM 3139 O O . HIS A 1 393 ? -5.359 -19.125 1.806 1 97.69 393 HIS A O 1
ATOM 3145 N N . SER A 1 394 ? -6.816 -20.016 0.258 1 98.06 394 SER A N 1
ATOM 3146 C CA . SER A 1 394 ? -5.777 -20.609 -0.585 1 98.06 394 SER A CA 1
ATOM 3147 C C . SER A 1 394 ? -6.195 -20.609 -2.053 1 98.06 394 SER A C 1
ATOM 3149 O O . SER A 1 394 ? -7.387 -20.625 -2.365 1 98.06 394 SER A O 1
ATOM 3151 N N . PHE A 1 395 ? -5.168 -20.5 -2.914 1 98.19 395 PHE A N 1
ATOM 3152 C CA . PHE A 1 395 ? -5.5 -20.688 -4.324 1 98.19 395 PHE A CA 1
ATOM 3153 C C . PHE A 1 395 ? -4.391 -21.438 -5.047 1 98.19 395 PHE A C 1
ATOM 3155 O O . PHE A 1 395 ? -3.219 -21.328 -4.68 1 98.19 395 PHE A O 1
ATOM 3162 N N . PRO A 1 396 ? -4.785 -22.219 -6.004 1 98.5 396 PRO A N 1
ATOM 3163 C CA . PRO A 1 396 ? -3.826 -23.016 -6.777 1 98.5 396 PRO A CA 1
ATOM 3164 C C . PRO A 1 396 ? -3.107 -22.188 -7.844 1 98.5 396 PRO A C 1
ATOM 3166 O O . PRO A 1 396 ? -3.656 -21.203 -8.344 1 98.5 396 PRO A O 1
ATOM 3169 N N . VAL A 1 397 ? -1.895 -22.625 -8.141 1 98.56 397 VAL A N 1
ATOM 3170 C CA . VAL A 1 397 ? -1.033 -21.922 -9.086 1 98.56 397 VAL A CA 1
ATOM 3171 C C . VAL A 1 397 ? -0.35 -22.922 -10.016 1 98.56 397 VAL A C 1
ATOM 3173 O O . VAL A 1 397 ? 0.142 -23.953 -9.57 1 98.56 397 VAL A O 1
ATOM 3176 N N . ILE A 1 398 ? -0.389 -22.625 -11.297 1 97.5 398 ILE A N 1
ATOM 3177 C CA . ILE A 1 398 ? 0.434 -23.344 -12.266 1 97.5 398 ILE A CA 1
ATOM 3178 C C . ILE A 1 398 ? 1.643 -22.484 -12.641 1 97.5 398 ILE A C 1
ATOM 3180 O O . ILE A 1 398 ? 1.496 -21.312 -13.008 1 97.5 398 ILE A O 1
ATOM 3184 N N . GLY A 1 399 ? 2.836 -23.078 -12.484 1 97.44 399 GLY A N 1
ATOM 3185 C CA . GLY A 1 399 ? 4.043 -22.422 -12.969 1 97.44 399 GLY A CA 1
ATOM 3186 C C . GLY A 1 399 ? 4.355 -22.75 -14.414 1 97.44 399 GLY A C 1
ATOM 3187 O O . GLY A 1 399 ? 4.18 -23.891 -14.852 1 97.44 399 GLY A O 1
ATOM 3188 N N . CYS A 1 400 ? 4.848 -21.734 -15.148 1 95.56 400 CYS A N 1
ATOM 3189 C CA . CYS A 1 400 ? 5.145 -21.938 -16.562 1 95.56 400 CYS A CA 1
ATOM 3190 C C . CYS A 1 400 ? 6.512 -21.359 -16.922 1 95.56 400 CYS A C 1
ATOM 3192 O O . CYS A 1 400 ? 6.867 -20.281 -16.453 1 95.56 400 CYS A O 1
ATOM 3194 N N . TRP A 1 401 ? 7.277 -22.156 -17.641 1 94.62 401 TRP A N 1
ATOM 3195 C CA . TRP A 1 401 ? 8.438 -21.641 -18.359 1 94.62 401 TRP A CA 1
ATOM 3196 C C . TRP A 1 401 ? 8.109 -21.359 -19.828 1 94.62 401 TRP A C 1
ATOM 3198 O O . TRP A 1 401 ? 7.766 -22.281 -20.578 1 94.62 401 TRP A O 1
ATOM 3208 N N . ASP A 1 402 ? 8.203 -20.109 -20.172 1 91.62 402 ASP A N 1
ATOM 3209 C CA . ASP A 1 402 ? 7.832 -19.703 -21.531 1 91.62 402 ASP A CA 1
ATOM 3210 C C . ASP A 1 402 ? 6.449 -20.219 -21.906 1 91.62 402 ASP A C 1
ATOM 3212 O O . ASP A 1 402 ? 6.258 -20.766 -23 1 91.62 402 ASP A O 1
ATOM 3216 N N . GLY A 1 403 ? 5.594 -20.188 -20.922 1 89.12 403 GLY A N 1
ATOM 3217 C CA . GLY A 1 403 ? 4.207 -20.547 -21.172 1 89.12 403 GLY A CA 1
ATOM 3218 C C . GLY A 1 403 ? 3.945 -22.031 -21 1 89.12 403 GLY A C 1
ATOM 3219 O O . GLY A 1 403 ? 2.791 -22.469 -20.984 1 89.12 403 GLY A O 1
ATOM 3220 N N . GLN A 1 404 ? 4.93 -22.828 -20.859 1 91.38 404 GLN A N 1
ATOM 3221 C CA . GLN A 1 404 ? 4.773 -24.266 -20.703 1 91.38 404 GLN A CA 1
ATOM 3222 C C . GLN A 1 404 ? 4.664 -24.656 -19.234 1 91.38 404 GLN A C 1
ATOM 3224 O O . GLN A 1 404 ? 5.594 -24.422 -18.453 1 91.38 404 GLN A O 1
ATOM 3229 N N . PRO A 1 405 ? 3.543 -25.328 -18.875 1 94.94 405 PRO A N 1
ATOM 3230 C CA . PRO A 1 405 ? 3.375 -25.719 -17.469 1 94.94 405 PRO A CA 1
ATOM 3231 C C . PRO A 1 405 ? 4.457 -26.688 -16.984 1 94.94 405 PRO A C 1
ATOM 3233 O O . PRO A 1 405 ? 4.84 -27.594 -17.719 1 94.94 405 PRO A O 1
ATOM 3236 N N . PHE A 1 406 ? 4.992 -26.453 -15.812 1 96.56 406 PHE A N 1
ATOM 3237 C CA . PHE A 1 406 ? 6.027 -27.359 -15.312 1 96.56 406 PHE A CA 1
ATOM 3238 C C . PHE A 1 406 ? 5.699 -27.828 -13.898 1 96.56 406 PHE A C 1
ATOM 3240 O O . PHE A 1 406 ? 6.246 -28.828 -13.43 1 96.56 406 PHE A O 1
ATOM 3247 N N . GLY A 1 407 ? 4.891 -27.062 -13.164 1 97.62 407 GLY A N 1
ATOM 3248 C CA . GLY A 1 407 ? 4.652 -27.375 -11.766 1 97.62 407 GLY A CA 1
ATOM 3249 C C . GLY A 1 407 ? 3.355 -26.797 -11.234 1 97.62 407 GLY A C 1
ATOM 3250 O O . GLY A 1 407 ? 2.719 -25.984 -11.906 1 97.62 407 GLY A O 1
ATOM 3251 N N . TYR A 1 408 ? 2.959 -27.312 -10.055 1 98.25 408 TYR A N 1
ATOM 3252 C CA . TYR A 1 408 ? 1.761 -26.906 -9.336 1 98.25 408 TYR A CA 1
ATOM 3253 C C . TYR A 1 408 ? 2.113 -26.375 -7.949 1 98.25 408 TYR A C 1
ATOM 3255 O O . TYR A 1 408 ? 2.947 -26.953 -7.25 1 98.25 408 TYR A O 1
ATOM 3263 N N . PHE A 1 409 ? 1.521 -25.266 -7.594 1 98.75 409 PHE A N 1
ATOM 3264 C CA . PHE A 1 409 ? 1.747 -24.641 -6.293 1 98.75 409 PHE A CA 1
ATOM 3265 C C . PHE A 1 409 ? 0.429 -24.219 -5.66 1 98.75 409 PHE A C 1
ATOM 3267 O O . PHE A 1 409 ? -0.605 -24.188 -6.332 1 98.75 409 PHE A O 1
ATOM 3274 N N . GLU A 1 410 ? 0.447 -24 -4.398 1 98.75 410 GLU A N 1
ATOM 3275 C CA . GLU A 1 410 ? -0.613 -23.344 -3.643 1 98.75 410 GLU A CA 1
ATOM 3276 C C . GLU A 1 410 ? -0.057 -22.203 -2.795 1 98.75 410 GLU A C 1
ATOM 3278 O O . GLU A 1 410 ? 0.979 -22.344 -2.145 1 98.75 410 GLU A O 1
ATOM 3283 N N . ILE A 1 411 ? -0.625 -21.078 -2.891 1 98.81 411 ILE A N 1
ATOM 3284 C CA . ILE A 1 411 ? -0.309 -19.938 -2.025 1 98.81 411 ILE A CA 1
ATOM 3285 C C . ILE A 1 411 ? -1.468 -19.688 -1.064 1 98.81 411 ILE A C 1
ATOM 3287 O O . ILE A 1 411 ? -2.619 -19.562 -1.49 1 98.81 411 ILE A O 1
ATOM 3291 N N . TYR A 1 412 ? -1.189 -19.656 0.23 1 98.69 412 TYR A N 1
ATOM 3292 C CA . TYR A 1 412 ? -2.311 -19.578 1.161 1 98.69 412 TYR A CA 1
ATOM 3293 C C . TYR A 1 412 ? -1.984 -18.641 2.326 1 98.69 412 TYR A C 1
ATOM 3295 O O . TYR A 1 412 ? -0.826 -18.266 2.525 1 98.69 412 TYR A O 1
ATOM 3303 N N . TRP A 1 413 ? -3 -18.156 3.014 1 98.75 413 TRP A N 1
ATOM 3304 C CA . TRP A 1 413 ? -2.887 -17.391 4.25 1 98.75 413 TRP A CA 1
ATOM 3305 C C . TRP A 1 413 ? -2.729 -18.312 5.449 1 98.75 413 TRP A C 1
ATOM 3307 O O . TRP A 1 413 ? -3.607 -19.141 5.734 1 98.75 413 TRP A O 1
ATOM 3317 N N . VAL A 1 414 ? -1.688 -18.188 6.207 1 98.75 414 VAL A N 1
ATOM 3318 C CA . VAL A 1 414 ? -1.297 -19.141 7.234 1 98.75 414 VAL A CA 1
ATOM 3319 C C . VAL A 1 414 ? -2.25 -19.047 8.422 1 98.75 414 VAL A C 1
ATOM 3321 O O . VAL A 1 414 ? -2.59 -20.062 9.039 1 98.75 414 VAL A O 1
ATOM 3324 N N . LYS A 1 415 ? -2.633 -17.828 8.734 1 98.31 415 LYS A N 1
ATOM 3325 C CA . LYS A 1 415 ? -3.34 -17.578 9.984 1 98.31 415 LYS A CA 1
ATOM 3326 C C . LYS A 1 415 ? -4.586 -18.453 10.102 1 98.31 415 LYS A C 1
ATOM 3328 O O . LYS A 1 415 ? -4.828 -19.062 11.141 1 98.31 415 LYS A O 1
ATOM 3333 N N . GLU A 1 416 ? -5.379 -18.531 9.055 1 97 416 GLU A N 1
ATOM 3334 C CA . GLU A 1 416 ? -6.617 -19.297 9.125 1 97 416 GLU A CA 1
ATOM 3335 C C . GLU A 1 416 ? -6.43 -20.688 8.539 1 97 416 GLU A C 1
ATOM 3337 O O . GLU A 1 416 ? -7.383 -21.469 8.461 1 97 416 GLU A O 1
ATOM 3342 N N . ASP A 1 417 ? -5.285 -21.016 8.086 1 97.44 417 ASP A N 1
ATOM 3343 C CA . ASP A 1 417 ? -4.926 -22.375 7.695 1 97.44 417 ASP A CA 1
ATOM 3344 C C . ASP A 1 417 ? -4.695 -23.25 8.922 1 97.44 417 ASP A C 1
ATOM 3346 O O . ASP A 1 417 ? -4.441 -22.75 10.016 1 97.44 417 ASP A O 1
ATOM 3350 N N . ARG A 1 418 ? -4.719 -24.531 8.695 1 95.44 418 ARG A N 1
ATOM 3351 C CA . ARG A 1 418 ? -4.445 -25.469 9.781 1 95.44 418 ARG A CA 1
ATOM 3352 C C . ARG A 1 418 ? -3.086 -25.188 10.414 1 95.44 418 ARG A C 1
ATOM 3354 O O . ARG A 1 418 ? -2.922 -25.328 11.625 1 95.44 418 ARG A O 1
ATOM 3361 N N . LEU A 1 419 ? -2.121 -24.828 9.641 1 97.44 419 LEU A N 1
ATOM 3362 C CA . LEU A 1 419 ? -0.778 -24.547 10.133 1 97.44 419 LEU A CA 1
ATOM 3363 C C . LEU A 1 419 ? -0.809 -23.469 11.211 1 97.44 419 LEU A C 1
ATOM 3365 O O . LEU A 1 419 ? -0.097 -23.562 12.211 1 97.44 419 LEU A O 1
ATOM 3369 N N . GLY A 1 420 ? -1.578 -22.422 11.023 1 97.44 420 GLY A N 1
ATOM 3370 C CA . GLY A 1 420 ? -1.649 -21.328 11.977 1 97.44 420 GLY A CA 1
ATOM 3371 C C . GLY A 1 420 ? -1.95 -21.781 13.391 1 97.44 420 GLY A C 1
ATOM 3372 O O . GLY A 1 420 ? -1.267 -21.391 14.336 1 97.44 420 GLY A O 1
ATOM 3373 N N . SER A 1 421 ? -2.9 -22.656 13.531 1 94.94 421 SER A N 1
ATOM 3374 C CA . SER A 1 421 ? -3.293 -23.172 14.844 1 94.94 421 SER A CA 1
ATOM 3375 C C . SER A 1 421 ? -2.217 -24.078 15.43 1 94.94 421 SER A C 1
ATOM 3377 O O . SER A 1 421 ? -1.983 -24.062 16.641 1 94.94 421 SER A O 1
ATOM 3379 N N . LEU A 1 422 ? -1.592 -24.797 14.602 1 95.75 422 LEU A N 1
ATOM 3380 C CA . LEU A 1 422 ? -0.617 -25.781 15.055 1 95.75 422 LEU A CA 1
ATOM 3381 C C . LEU A 1 422 ? 0.648 -25.094 15.562 1 95.75 422 LEU A C 1
ATOM 3383 O O . LEU A 1 422 ? 1.365 -25.656 16.391 1 95.75 422 LEU A O 1
ATOM 3387 N N . ILE A 1 423 ? 0.896 -23.906 15.109 1 96.31 423 ILE A N 1
ATOM 3388 C CA . ILE A 1 423 ? 2.148 -23.266 15.508 1 96.31 423 ILE A CA 1
ATOM 3389 C C . ILE A 1 423 ? 1.865 -22.156 16.531 1 96.31 423 ILE A C 1
ATOM 3391 O O . ILE A 1 423 ? 2.719 -21.312 16.781 1 96.31 423 ILE A O 1
ATOM 3395 N N . GLY A 1 424 ? 0.742 -22.078 17.047 1 92.88 424 GLY A N 1
ATOM 3396 C CA . GLY A 1 424 ? 0.402 -21.141 18.109 1 92.88 424 GLY A CA 1
ATOM 3397 C C . GLY A 1 424 ? -0.094 -19.797 17.594 1 92.88 424 GLY A C 1
ATOM 3398 O O . GLY A 1 424 ? -0.212 -18.844 18.359 1 92.88 424 GLY A O 1
ATOM 3399 N N . GLY A 1 425 ? -0.274 -19.766 16.359 1 93.44 425 GLY A N 1
ATOM 3400 C CA . GLY A 1 425 ? -0.773 -18.547 15.758 1 93.44 425 GLY A CA 1
ATOM 3401 C C . GLY A 1 425 ? 0.155 -17.969 14.703 1 93.44 425 GLY A C 1
ATOM 3402 O O . GLY A 1 425 ? 1.325 -18.359 14.625 1 93.44 425 GLY A O 1
ATOM 3403 N N . ALA A 1 426 ? -0.407 -17.125 13.828 1 97.06 426 ALA A N 1
ATOM 3404 C CA . ALA A 1 426 ? 0.317 -16.422 12.766 1 97.06 426 ALA A CA 1
ATOM 3405 C C . ALA A 1 426 ? -0.159 -14.984 12.633 1 97.06 426 ALA A C 1
ATOM 3407 O O . ALA A 1 426 ? -1.26 -14.641 13.078 1 97.06 426 ALA A O 1
ATOM 3408 N N . ASP A 1 427 ? 0.753 -14.141 12.148 1 97.06 427 ASP A N 1
ATOM 3409 C CA . ASP A 1 427 ? 0.364 -12.758 11.898 1 97.06 427 ASP A CA 1
ATOM 3410 C C . ASP A 1 427 ? -0.697 -12.672 10.805 1 97.06 427 ASP A C 1
ATOM 3412 O O . ASP A 1 427 ? -0.878 -13.609 10.031 1 97.06 427 ASP A O 1
ATOM 3416 N N . ASN A 1 428 ? -1.364 -11.555 10.727 1 97.75 428 ASN A N 1
ATOM 3417 C CA . ASN A 1 428 ? -2.539 -11.344 9.891 1 97.75 428 ASN A CA 1
ATOM 3418 C C . ASN A 1 428 ? -2.229 -11.594 8.414 1 97.75 428 ASN A C 1
ATOM 3420 O O . ASN A 1 428 ? -3.117 -11.961 7.645 1 97.75 428 ASN A O 1
ATOM 3424 N N . TYR A 1 429 ? -0.991 -11.445 7.984 1 98.25 429 TYR A N 1
ATOM 3425 C CA . TYR A 1 429 ? -0.734 -11.469 6.551 1 98.25 429 TYR A CA 1
ATOM 3426 C C . TYR A 1 429 ? 0.405 -12.422 6.215 1 98.25 429 TYR A C 1
ATOM 3428 O O . TYR A 1 429 ? 1.047 -12.289 5.172 1 98.25 429 TYR A O 1
ATOM 3436 N N . ASP A 1 430 ? 0.73 -13.359 7.125 1 98.75 430 ASP A N 1
ATOM 3437 C CA . ASP A 1 430 ? 1.695 -14.414 6.824 1 98.75 430 ASP A CA 1
ATOM 3438 C C . ASP A 1 430 ? 1.18 -15.336 5.719 1 98.75 430 ASP A C 1
ATOM 3440 O O . ASP A 1 430 ? -0.006 -15.672 5.688 1 98.75 430 ASP A O 1
ATOM 3444 N N . ARG A 1 431 ? 2.125 -15.742 4.832 1 98.75 431 ARG A N 1
ATOM 3445 C CA . ARG A 1 431 ? 1.767 -16.578 3.689 1 98.75 431 ARG A CA 1
ATOM 3446 C C . ARG A 1 431 ? 2.438 -17.938 3.773 1 98.75 431 ARG A C 1
ATOM 3448 O O . ARG A 1 431 ? 3.486 -18.078 4.406 1 98.75 431 ARG A O 1
ATOM 3455 N N . GLY A 1 432 ? 1.777 -18.891 3.162 1 98.81 432 GLY A N 1
ATOM 3456 C CA . GLY A 1 432 ? 2.35 -20.219 2.99 1 98.81 432 GLY A CA 1
ATOM 3457 C C . GLY A 1 432 ? 2.342 -20.688 1.549 1 98.81 432 GLY A C 1
ATOM 3458 O O . GLY A 1 432 ? 1.551 -20.203 0.737 1 98.81 432 GLY A O 1
ATOM 3459 N N . ILE A 1 433 ? 3.246 -21.609 1.248 1 98.75 433 ILE A N 1
ATOM 3460 C CA . ILE A 1 433 ? 3.365 -22.141 -0.105 1 98.75 433 ILE A CA 1
ATOM 3461 C C . ILE A 1 433 ? 3.469 -23.656 -0.055 1 98.75 433 ILE A C 1
ATOM 3463 O O . ILE A 1 433 ? 4.211 -24.203 0.76 1 98.75 433 ILE A O 1
ATOM 3467 N N . HIS A 1 434 ? 2.707 -24.344 -0.847 1 98.12 434 HIS A N 1
ATOM 3468 C CA . HIS A 1 434 ? 2.936 -25.734 -1.22 1 98.12 434 HIS A CA 1
ATOM 3469 C C . HIS A 1 434 ? 3.527 -25.844 -2.621 1 98.12 434 HIS A C 1
ATOM 3471 O O . HIS A 1 434 ? 3.24 -25.016 -3.484 1 98.12 434 HIS A O 1
ATOM 3477 N N . LEU A 1 435 ? 4.34 -26.828 -2.838 1 97.12 435 LEU A N 1
ATOM 3478 C CA . LEU A 1 435 ? 5.016 -26.875 -4.129 1 97.12 435 LEU A CA 1
ATOM 3479 C C . LEU A 1 435 ? 5.113 -28.297 -4.648 1 97.12 435 LEU A C 1
ATOM 3481 O O . LEU A 1 435 ? 5.297 -29.234 -3.867 1 97.12 435 LEU A O 1
ATOM 3485 N N . LEU A 1 436 ? 4.875 -28.453 -5.887 1 95.19 436 LEU A N 1
ATOM 3486 C CA . LEU A 1 436 ? 5.086 -29.688 -6.633 1 95.19 436 LEU A CA 1
ATOM 3487 C C . LEU A 1 436 ? 5.648 -29.406 -8.016 1 95.19 436 LEU A C 1
ATOM 3489 O O . LEU A 1 436 ? 5.125 -28.562 -8.742 1 95.19 436 LEU A O 1
ATOM 3493 N N . ILE A 1 437 ? 6.777 -30.078 -8.336 1 95 437 ILE A N 1
ATOM 3494 C CA . ILE A 1 437 ? 7.301 -30.016 -9.695 1 95 437 ILE A CA 1
ATOM 3495 C C . ILE A 1 437 ? 6.988 -31.297 -10.445 1 95 437 ILE A C 1
ATOM 3497 O O . ILE A 1 437 ? 7.391 -32.375 -10.016 1 95 437 ILE A O 1
ATOM 3501 N N . GLY A 1 438 ? 6.266 -31.141 -11.531 1 94.62 438 GLY A N 1
ATOM 3502 C CA . GLY A 1 438 ? 5.828 -32.312 -12.289 1 94.62 438 GLY A CA 1
ATOM 3503 C C . GLY A 1 438 ? 6.773 -32.688 -13.414 1 94.62 438 GLY A C 1
ATOM 3504 O O . GLY A 1 438 ? 7.25 -33.812 -13.484 1 94.62 438 GLY A O 1
ATOM 3505 N N . GLU A 1 439 ? 7.051 -31.734 -14.219 1 93.38 439 GLU A N 1
ATOM 3506 C CA . GLU A 1 439 ? 7.855 -32 -15.406 1 93.38 439 GLU A CA 1
ATOM 3507 C C . GLU A 1 439 ? 9.32 -32.219 -15.047 1 93.38 439 GLU A C 1
ATOM 3509 O O . GLU A 1 439 ? 9.984 -31.312 -14.531 1 93.38 439 GLU A O 1
ATOM 3514 N N . GLN A 1 440 ? 9.82 -33.312 -15.453 1 90.88 440 GLN A N 1
ATOM 3515 C CA . GLN A 1 440 ? 11.172 -33.719 -15.094 1 90.88 440 GLN A CA 1
ATOM 3516 C C . GLN A 1 440 ? 12.211 -32.812 -15.734 1 90.88 440 GLN A C 1
ATOM 3518 O O . GLN A 1 440 ? 13.242 -32.5 -15.133 1 90.88 440 GLN A O 1
ATOM 3523 N N . ASP A 1 441 ? 11.891 -32.344 -16.844 1 90.62 441 ASP A N 1
ATOM 3524 C CA . ASP A 1 441 ? 12.844 -31.562 -17.609 1 90.62 441 ASP A CA 1
ATOM 3525 C C . ASP A 1 441 ? 13.086 -30.203 -16.953 1 90.62 441 ASP A C 1
ATOM 3527 O O . ASP A 1 441 ? 14.047 -29.516 -17.281 1 90.62 441 ASP A O 1
ATOM 3531 N N . TYR A 1 442 ? 12.258 -29.828 -16.109 1 91.94 442 TYR A N 1
ATOM 3532 C CA . TYR A 1 442 ? 12.367 -28.516 -15.492 1 91.94 442 TYR A CA 1
ATOM 3533 C C . TYR A 1 442 ? 12.773 -28.641 -14.023 1 91.94 442 TYR A C 1
ATOM 3535 O O . TYR A 1 442 ? 12.539 -27.719 -13.234 1 91.94 442 TYR A O 1
ATOM 3543 N N . ARG A 1 443 ? 13.305 -29.781 -13.742 1 90.25 443 ARG A N 1
ATOM 3544 C CA . ARG A 1 443 ? 13.82 -29.969 -12.391 1 90.25 443 ARG A CA 1
ATOM 3545 C C . ARG A 1 443 ? 15.289 -29.562 -12.305 1 90.25 443 ARG A C 1
ATOM 3547 O O . ARG A 1 443 ? 15.914 -29.25 -13.328 1 90.25 443 ARG A O 1
ATOM 3554 N N . GLY A 1 444 ? 15.891 -29.438 -11.055 1 87.62 444 GLY A N 1
ATOM 3555 C CA . GLY A 1 444 ? 17.266 -29.047 -10.828 1 87.62 444 GLY A CA 1
ATOM 3556 C C . GLY A 1 444 ? 17.406 -27.844 -9.906 1 87.62 444 GLY A C 1
ATOM 3557 O O . GLY A 1 444 ? 16.484 -27.031 -9.805 1 87.62 444 GLY A O 1
ATOM 3558 N N . PRO A 1 445 ? 18.562 -27.766 -9.297 1 86.31 445 PRO A N 1
ATOM 3559 C CA . PRO A 1 445 ? 18.734 -26.75 -8.258 1 86.31 445 PRO A CA 1
ATOM 3560 C C . PRO A 1 445 ? 18.625 -25.328 -8.789 1 86.31 445 PRO A C 1
ATOM 3562 O O . PRO A 1 445 ? 18.109 -24.453 -8.102 1 86.31 445 PRO A O 1
ATOM 3565 N N . HIS A 1 446 ? 19.156 -25.156 -9.953 1 87.31 446 HIS A N 1
ATOM 3566 C CA . HIS A 1 446 ? 19.125 -23.797 -10.508 1 87.31 446 HIS A CA 1
ATOM 3567 C C . HIS A 1 446 ? 17.703 -23.344 -10.766 1 87.31 446 HIS A C 1
ATOM 3569 O O . HIS A 1 446 ? 17.359 -22.188 -10.484 1 87.31 446 HIS A O 1
ATOM 3575 N N . ARG A 1 447 ? 16.859 -24.141 -11.219 1 93.44 447 ARG A N 1
ATOM 3576 C CA . ARG A 1 447 ? 15.484 -23.766 -11.516 1 93.44 447 ARG A CA 1
ATOM 3577 C C . ARG A 1 447 ? 14.656 -23.672 -10.242 1 93.44 447 ARG A C 1
ATOM 3579 O O . ARG A 1 447 ? 13.758 -22.828 -10.141 1 93.44 447 ARG A O 1
ATOM 3586 N N . VAL A 1 448 ? 15.07 -24.5 -9.273 1 95.31 448 VAL A N 1
ATOM 3587 C CA . VAL A 1 448 ? 14.352 -24.453 -8.008 1 95.31 448 VAL A CA 1
ATOM 3588 C C . VAL A 1 448 ? 14.5 -23.078 -7.371 1 95.31 448 VAL A C 1
ATOM 3590 O O . VAL A 1 448 ? 13.516 -22.469 -6.941 1 95.31 448 VAL A O 1
ATOM 3593 N N . ASN A 1 449 ? 15.703 -22.594 -7.383 1 95.69 449 ASN A N 1
ATOM 3594 C CA . ASN A 1 449 ? 15.945 -21.281 -6.793 1 95.69 449 ASN A CA 1
ATOM 3595 C C . ASN A 1 449 ? 15.188 -20.188 -7.531 1 95.69 449 ASN A C 1
ATOM 3597 O O . ASN A 1 449 ? 14.641 -19.281 -6.91 1 95.69 449 ASN A O 1
ATOM 3601 N N . ALA A 1 450 ? 15.133 -20.312 -8.805 1 96.56 450 ALA A N 1
ATOM 3602 C CA . ALA A 1 450 ? 14.477 -19.312 -9.633 1 96.56 450 ALA A CA 1
ATOM 3603 C C . ALA A 1 450 ? 12.984 -19.234 -9.328 1 96.56 450 ALA A C 1
ATOM 3605 O O . ALA A 1 450 ? 12.461 -18.172 -8.984 1 96.56 450 ALA A O 1
ATOM 3606 N N . TRP A 1 451 ? 12.289 -20.359 -9.438 1 97.44 451 TRP A N 1
ATOM 3607 C CA . TRP A 1 451 ? 10.836 -20.297 -9.281 1 97.44 451 TRP A CA 1
ATOM 3608 C C . TRP A 1 451 ? 10.461 -20.156 -7.809 1 97.44 451 TRP A C 1
ATOM 3610 O O . TRP A 1 451 ? 9.461 -19.531 -7.477 1 97.44 451 TRP A O 1
ATOM 3620 N N . LEU A 1 452 ? 11.219 -20.734 -6.836 1 98.06 452 LEU A N 1
ATOM 3621 C CA . LEU A 1 452 ? 10.922 -20.625 -5.41 1 98.06 452 LEU A CA 1
ATOM 3622 C C . LEU A 1 452 ? 11.055 -19.172 -4.949 1 98.06 452 LEU A C 1
ATOM 3624 O O . LEU A 1 452 ? 10.156 -18.641 -4.285 1 98.06 452 LEU A O 1
ATOM 3628 N N . SER A 1 453 ? 12.172 -18.516 -5.297 1 97.88 453 SER A N 1
ATOM 3629 C CA . SER A 1 453 ? 12.367 -17.125 -4.918 1 97.88 453 SER A CA 1
ATOM 3630 C C . SER A 1 453 ? 11.344 -16.219 -5.594 1 97.88 453 SER A C 1
ATOM 3632 O O . SER A 1 453 ? 10.961 -15.188 -5.039 1 97.88 453 SER A O 1
ATOM 3634 N N . SER A 1 454 ? 10.859 -16.609 -6.762 1 98.19 454 SER A N 1
ATOM 3635 C CA . SER A 1 454 ? 9.828 -15.836 -7.461 1 98.19 454 SER A CA 1
ATOM 3636 C C . SER A 1 454 ? 8.477 -15.953 -6.762 1 98.19 454 SER A C 1
ATOM 3638 O O . SER A 1 454 ? 7.715 -14.984 -6.707 1 98.19 454 SER A O 1
ATOM 3640 N N . LEU A 1 455 ? 8.133 -17.141 -6.227 1 98.69 455 LEU A N 1
ATOM 3641 C CA . LEU A 1 455 ? 6.91 -17.297 -5.445 1 98.69 455 LEU A CA 1
ATOM 3642 C C . LEU A 1 455 ? 6.945 -16.422 -4.203 1 98.69 455 LEU A C 1
ATOM 3644 O O . LEU A 1 455 ? 5.957 -15.758 -3.881 1 98.69 455 LEU A O 1
ATOM 3648 N N . VAL A 1 456 ? 8.062 -16.422 -3.566 1 98.75 456 VAL A N 1
ATOM 3649 C CA . VAL A 1 456 ? 8.242 -15.586 -2.389 1 98.75 456 VAL A CA 1
ATOM 3650 C C . VAL A 1 456 ? 8.125 -14.117 -2.781 1 98.75 456 VAL A C 1
ATOM 3652 O O . VAL A 1 456 ? 7.465 -13.336 -2.096 1 98.75 456 VAL A O 1
ATOM 3655 N N . HIS A 1 457 ? 8.781 -13.805 -3.9 1 98.62 457 HIS A N 1
ATOM 3656 C CA . HIS A 1 457 ? 8.734 -12.445 -4.43 1 98.62 457 HIS A CA 1
ATOM 3657 C C . HIS A 1 457 ? 7.293 -11.992 -4.664 1 98.62 457 HIS A C 1
ATOM 3659 O O . HIS A 1 457 ? 6.918 -10.883 -4.289 1 98.62 457 HIS A O 1
ATOM 3665 N N . PHE A 1 458 ? 6.484 -12.844 -5.211 1 98.31 458 PHE A N 1
ATOM 3666 C CA . PHE A 1 458 ? 5.078 -12.508 -5.418 1 98.31 458 PHE A CA 1
ATOM 3667 C C . PHE A 1 458 ? 4.406 -12.148 -4.098 1 98.31 458 PHE A C 1
ATOM 3669 O O . PHE A 1 458 ? 3.643 -11.188 -4.027 1 98.31 458 PHE A O 1
ATOM 3676 N N . CYS A 1 459 ? 4.656 -12.945 -3.08 1 98.56 459 CYS A N 1
ATOM 3677 C CA . CYS A 1 459 ? 4.023 -12.703 -1.786 1 98.56 459 CYS A CA 1
ATOM 3678 C C . CYS A 1 459 ? 4.367 -11.32 -1.258 1 98.56 459 CYS A C 1
ATOM 3680 O O . CYS A 1 459 ? 3.504 -10.625 -0.715 1 98.56 459 CYS A O 1
ATOM 3682 N N . TRP A 1 460 ? 5.664 -10.906 -1.418 1 97.81 460 TRP A N 1
ATOM 3683 C CA . TRP A 1 460 ? 6.09 -9.586 -0.972 1 97.81 460 TRP A CA 1
ATOM 3684 C C . TRP A 1 460 ? 5.391 -8.492 -1.775 1 97.81 460 TRP A C 1
ATOM 3686 O O . TRP A 1 460 ? 5.004 -7.461 -1.225 1 97.81 460 TRP A O 1
ATOM 3696 N N . LEU A 1 461 ? 5.219 -8.68 -3.045 1 96.5 461 LEU A N 1
ATOM 3697 C CA . LEU A 1 461 ? 4.648 -7.668 -3.93 1 96.5 461 LEU A CA 1
ATOM 3698 C C . LEU A 1 461 ? 3.145 -7.547 -3.717 1 96.5 461 LEU A C 1
ATOM 3700 O O . LEU A 1 461 ? 2.586 -6.449 -3.803 1 96.5 461 LEU A O 1
ATOM 3704 N N . ALA A 1 462 ? 2.518 -8.633 -3.439 1 95.88 462 ALA A N 1
ATOM 3705 C CA . ALA A 1 462 ? 1.059 -8.695 -3.385 1 95.88 462 ALA A CA 1
ATOM 3706 C C . ALA A 1 462 ? 0.518 -7.887 -2.211 1 95.88 462 ALA A C 1
ATOM 3708 O O . ALA A 1 462 ? -0.564 -7.301 -2.299 1 95.88 462 ALA A O 1
ATOM 3709 N N . ASP A 1 463 ? 1.217 -7.895 -1.132 1 96.44 463 ASP A N 1
ATOM 3710 C CA . ASP A 1 463 ? 0.805 -7.168 0.065 1 96.44 463 ASP A CA 1
ATOM 3711 C C . ASP A 1 463 ? 2.014 -6.77 0.908 1 96.44 463 ASP A C 1
ATOM 3713 O O . ASP A 1 463 ? 2.713 -7.629 1.446 1 96.44 463 ASP A O 1
ATOM 3717 N N . MET A 1 464 ? 2.221 -5.484 1.081 1 95 464 MET A N 1
ATOM 3718 C CA . MET A 1 464 ? 3.408 -4.996 1.774 1 95 464 MET A CA 1
ATOM 3719 C C . MET A 1 464 ? 3.352 -5.34 3.26 1 95 464 MET A C 1
ATOM 3721 O O . MET A 1 464 ? 4.355 -5.227 3.965 1 95 464 MET A O 1
ATOM 3725 N N . ARG A 1 465 ? 2.221 -5.805 3.797 1 96.31 465 ARG A N 1
ATOM 3726 C CA . ARG A 1 465 ? 2.084 -6.168 5.203 1 96.31 465 ARG A CA 1
ATOM 3727 C C . ARG A 1 465 ? 2.549 -7.602 5.449 1 96.31 465 ARG A C 1
ATOM 3729 O O . ARG A 1 465 ? 2.732 -8.008 6.598 1 96.31 465 ARG A O 1
ATOM 3736 N N . THR A 1 466 ? 2.775 -8.367 4.414 1 98.19 466 THR A N 1
ATOM 3737 C CA . THR A 1 466 ? 3.352 -9.695 4.57 1 98.19 466 THR A CA 1
ATOM 3738 C C . THR A 1 466 ? 4.793 -9.609 5.062 1 98.19 466 THR A C 1
ATOM 3740 O O . THR A 1 466 ? 5.648 -9.023 4.395 1 98.19 466 THR A O 1
ATOM 3743 N N . GLN A 1 467 ? 5.051 -10.258 6.219 1 97.75 467 GLN A N 1
ATOM 3744 C CA . GLN A 1 467 ? 6.383 -10.156 6.801 1 97.75 467 GLN A CA 1
ATOM 3745 C C . GLN A 1 467 ? 7.074 -11.516 6.844 1 97.75 467 GLN A C 1
ATOM 3747 O O . GLN A 1 467 ? 8.281 -11.602 7.066 1 97.75 467 GLN A O 1
ATOM 3752 N N . THR A 1 468 ? 6.242 -12.594 6.602 1 98.69 468 THR A N 1
ATOM 3753 C CA . THR A 1 468 ? 6.797 -13.938 6.672 1 98.69 468 THR A CA 1
ATOM 3754 C C . THR A 1 468 ? 6.137 -14.852 5.641 1 98.69 468 THR A C 1
ATOM 3756 O O . THR A 1 468 ? 4.922 -14.789 5.438 1 98.69 468 THR A O 1
ATOM 3759 N N . VAL A 1 469 ? 6.918 -15.664 4.988 1 98.81 469 VAL A N 1
ATOM 3760 C CA . VAL A 1 469 ? 6.449 -16.734 4.125 1 98.81 469 VAL A CA 1
ATOM 3761 C C . VAL A 1 469 ? 6.918 -18.078 4.676 1 98.81 469 VAL A C 1
ATOM 3763 O O . VAL A 1 469 ? 8.062 -18.219 5.109 1 98.81 469 VAL A O 1
ATOM 3766 N N . MET A 1 470 ? 6.02 -19.109 4.629 1 98.88 470 MET A N 1
ATOM 3767 C CA . MET A 1 470 ? 6.316 -20.375 5.293 1 98.88 470 MET A CA 1
ATOM 3768 C C . MET A 1 470 ? 6.074 -21.547 4.355 1 98.88 470 MET A C 1
ATOM 3770 O O . MET A 1 470 ? 5.258 -21.453 3.436 1 98.88 470 MET A O 1
ATOM 3774 N N . LEU A 1 471 ? 6.797 -22.594 4.539 1 98.62 471 LEU A N 1
ATOM 3775 C CA . LEU A 1 471 ? 6.559 -23.922 3.99 1 98.62 471 LEU A CA 1
ATOM 3776 C C . LEU A 1 471 ? 6.68 -24.984 5.078 1 98.62 471 LEU A C 1
ATOM 3778 O O . LEU A 1 471 ? 7.32 -24.766 6.105 1 98.62 471 LEU A O 1
ATOM 3782 N N . GLU A 1 472 ? 6.031 -26.141 4.879 1 97.94 472 GLU A N 1
ATOM 3783 C CA . GLU A 1 472 ? 6.066 -27.188 5.887 1 97.94 472 GLU A CA 1
ATOM 3784 C C . GLU A 1 472 ? 6.266 -28.562 5.246 1 97.94 472 GLU A C 1
ATOM 3786 O O . GLU A 1 472 ? 5.492 -29.484 5.496 1 97.94 472 GLU A O 1
ATOM 3791 N N . PRO A 1 473 ? 7.34 -28.734 4.578 1 97.06 473 PRO A N 1
ATOM 3792 C CA . PRO A 1 473 ? 7.625 -30.062 4.027 1 97.06 473 PRO A CA 1
ATOM 3793 C C . PRO A 1 473 ? 7.785 -31.141 5.105 1 97.06 473 PRO A C 1
ATOM 3795 O O . PRO A 1 473 ? 8.102 -30.812 6.254 1 97.06 473 PRO A O 1
ATOM 3798 N N . ARG A 1 474 ? 7.555 -32.344 4.676 1 96.62 474 ARG A N 1
ATOM 3799 C CA . ARG A 1 474 ? 7.832 -33.438 5.586 1 96.62 474 ARG A CA 1
ATOM 3800 C C . ARG A 1 474 ? 9.289 -33.438 6.035 1 96.62 474 ARG A C 1
ATOM 3802 O O . ARG A 1 474 ? 10.18 -33.094 5.258 1 96.62 474 ARG A O 1
ATOM 3809 N N . VAL A 1 475 ? 9.555 -33.875 7.242 1 96.62 475 VAL A N 1
ATOM 3810 C CA . VAL A 1 475 ? 10.867 -33.75 7.867 1 96.62 475 VAL A CA 1
ATOM 3811 C C . VAL A 1 475 ? 11.875 -34.625 7.117 1 96.62 475 VAL A C 1
ATOM 3813 O O . VAL A 1 475 ? 13.07 -34.344 7.117 1 96.62 475 VAL A O 1
ATOM 3816 N N . ASP A 1 476 ? 11.383 -35.688 6.465 1 96 476 ASP A N 1
ATOM 3817 C CA . ASP A 1 476 ? 12.305 -36.625 5.801 1 96 476 ASP A CA 1
ATOM 3818 C C . ASP A 1 476 ? 12.57 -36.188 4.363 1 96 476 ASP A C 1
ATOM 3820 O O . ASP A 1 476 ? 13.359 -36.812 3.652 1 96 476 ASP A O 1
ATOM 3824 N N . ASN A 1 477 ? 11.898 -35.188 3.91 1 94.69 477 ASN A N 1
ATOM 3825 C CA . ASN A 1 477 ? 12.203 -34.625 2.6 1 94.69 477 ASN A CA 1
ATOM 3826 C C . ASN A 1 477 ? 13.398 -33.688 2.664 1 94.69 477 ASN A C 1
ATOM 3828 O O . ASN A 1 477 ? 13.25 -32.469 2.459 1 94.69 477 ASN A O 1
ATOM 3832 N N . THR A 1 478 ? 14.531 -34.188 2.852 1 95.5 478 THR A N 1
ATOM 3833 C CA . THR A 1 478 ? 15.75 -33.438 3.113 1 95.5 478 THR A CA 1
ATOM 3834 C C . THR A 1 478 ? 16.156 -32.656 1.883 1 95.5 478 THR A C 1
ATOM 3836 O O . THR A 1 478 ? 16.766 -31.578 2.006 1 95.5 478 THR A O 1
ATOM 3839 N N . LYS A 1 479 ? 15.812 -33.156 0.779 1 93.12 479 LYS A N 1
ATOM 3840 C CA . LYS A 1 479 ? 16.172 -32.438 -0.456 1 93.12 479 LYS A CA 1
ATOM 3841 C C . LYS A 1 479 ? 15.484 -31.078 -0.532 1 93.12 479 LYS A C 1
ATOM 3843 O O . LYS A 1 479 ? 16.141 -30.062 -0.739 1 93.12 479 LYS A O 1
ATOM 3848 N N . VAL A 1 480 ? 14.195 -31.047 -0.368 1 94.69 480 VAL A N 1
ATOM 3849 C CA . VAL A 1 480 ? 13.445 -29.797 -0.434 1 94.69 480 VAL A CA 1
ATOM 3850 C C . VAL A 1 480 ? 13.898 -28.859 0.687 1 94.69 480 VAL A C 1
ATOM 3852 O O . VAL A 1 480 ? 14.023 -27.656 0.483 1 94.69 480 VAL A O 1
ATOM 3855 N N . ILE A 1 481 ? 14.125 -29.406 1.873 1 97.06 481 ILE A N 1
ATOM 3856 C CA . ILE A 1 481 ? 14.57 -28.609 3.014 1 97.06 481 ILE A CA 1
ATOM 3857 C C . ILE A 1 481 ? 15.898 -27.922 2.684 1 97.06 481 ILE A C 1
ATOM 3859 O O . ILE A 1 481 ? 16.094 -26.75 2.98 1 97.06 481 ILE A O 1
ATOM 3863 N N . SER A 1 482 ? 16.766 -28.656 2.047 1 96.62 482 SER A N 1
ATOM 3864 C CA . SER A 1 482 ? 18.047 -28.078 1.646 1 96.62 482 SER A CA 1
ATOM 3865 C C . SER A 1 482 ? 17.859 -26.969 0.626 1 96.62 482 SER A C 1
ATOM 3867 O O . SER A 1 482 ? 18.547 -25.938 0.697 1 96.62 482 SER A O 1
ATOM 3869 N N . TYR A 1 483 ? 17 -27.172 -0.348 1 95.75 483 TYR A N 1
ATOM 3870 C CA . TYR A 1 483 ? 16.703 -26.141 -1.321 1 95.75 483 TYR A CA 1
ATOM 3871 C C . TYR A 1 483 ? 16.172 -24.875 -0.633 1 95.75 483 TYR A C 1
ATOM 3873 O O . TYR A 1 483 ? 16.578 -23.766 -0.977 1 95.75 483 TYR A O 1
ATOM 3881 N N . LEU A 1 484 ? 15.281 -25.062 0.34 1 97.56 484 LEU A N 1
ATOM 3882 C CA . LEU A 1 484 ? 14.703 -23.953 1.073 1 97.56 484 LEU A CA 1
ATOM 3883 C C . LEU A 1 484 ? 15.781 -23.188 1.84 1 97.56 484 LEU A C 1
ATOM 3885 O O . LEU A 1 484 ? 15.812 -21.953 1.816 1 97.56 484 LEU A O 1
ATOM 3889 N N . GLN A 1 485 ? 16.641 -23.891 2.451 1 96.56 485 GLN A N 1
ATOM 3890 C CA . GLN A 1 485 ? 17.734 -23.25 3.176 1 96.56 485 GLN A CA 1
ATOM 3891 C C . GLN A 1 485 ? 18.641 -22.469 2.227 1 96.56 485 GLN A C 1
ATOM 3893 O O . GLN A 1 485 ? 19.047 -21.359 2.539 1 96.56 485 GLN A O 1
ATOM 3898 N N . GLY A 1 486 ? 18.875 -23.062 1.131 1 93.56 486 GLY A N 1
ATOM 3899 C CA . GLY A 1 486 ? 19.656 -22.375 0.117 1 93.56 486 GLY A CA 1
ATOM 3900 C C . GLY A 1 486 ? 19 -21.125 -0.402 1 93.56 486 GLY A C 1
ATOM 3901 O O . GLY A 1 486 ? 19.688 -20.188 -0.825 1 93.56 486 GLY A O 1
ATOM 3902 N N . ALA A 1 487 ? 17.688 -21.062 -0.32 1 94.12 487 ALA A N 1
ATOM 3903 C CA . ALA A 1 487 ? 16.906 -19.938 -0.826 1 94.12 487 ALA A CA 1
ATOM 3904 C C . ALA A 1 487 ? 16.688 -18.891 0.264 1 94.12 487 ALA A C 1
ATOM 3906 O O . ALA A 1 487 ? 15.992 -17.891 0.045 1 94.12 487 ALA A O 1
ATOM 3907 N N . GLY A 1 488 ? 17.219 -19.094 1.441 1 94.88 488 GLY A N 1
ATOM 3908 C CA . GLY A 1 488 ? 17.156 -18.094 2.492 1 94.88 488 GLY A CA 1
ATOM 3909 C C . GLY A 1 488 ? 16.188 -18.438 3.605 1 94.88 488 GLY A C 1
ATOM 3910 O O . GLY A 1 488 ? 16.078 -17.703 4.59 1 94.88 488 GLY A O 1
ATOM 3911 N N . PHE A 1 489 ? 15.531 -19.625 3.51 1 98.06 489 PHE A N 1
ATOM 3912 C CA . PHE A 1 489 ? 14.641 -20.062 4.582 1 98.06 489 PHE A CA 1
ATOM 3913 C C . PHE A 1 489 ? 15.438 -20.609 5.758 1 98.06 489 PHE A C 1
ATOM 3915 O O . PHE A 1 489 ? 16.531 -21.141 5.574 1 98.06 489 PHE A O 1
ATOM 3922 N N . HIS A 1 490 ? 14.891 -20.438 6.938 1 97.88 490 HIS A N 1
ATOM 3923 C CA . HIS A 1 490 ? 15.43 -21.109 8.117 1 97.88 490 HIS A CA 1
ATOM 3924 C C . HIS A 1 490 ? 14.406 -22.047 8.742 1 97.88 490 HIS A C 1
ATOM 3926 O O . HIS A 1 490 ? 13.203 -21.828 8.625 1 97.88 490 HIS A O 1
ATOM 3932 N N . LYS A 1 491 ? 14.852 -23.062 9.328 1 97.81 491 LYS A N 1
ATOM 3933 C CA . LYS A 1 491 ? 13.977 -24 10.023 1 97.81 491 LYS A CA 1
ATOM 3934 C C . LYS A 1 491 ? 13.609 -23.484 11.414 1 97.81 491 LYS A C 1
ATOM 3936 O O . LYS A 1 491 ? 14.484 -23.266 12.25 1 97.81 491 LYS A O 1
ATOM 3941 N N . ASP A 1 492 ? 12.383 -23.281 11.586 1 97.5 492 ASP A N 1
ATOM 3942 C CA . ASP A 1 492 ? 11.875 -22.812 12.875 1 97.5 492 ASP A CA 1
ATOM 3943 C C . ASP A 1 492 ? 11.172 -23.938 13.625 1 97.5 492 ASP A C 1
ATOM 3945 O O . ASP A 1 492 ? 10.008 -23.797 14.016 1 97.5 492 ASP A O 1
ATOM 3949 N N . GLY A 1 493 ? 11.82 -25.031 13.797 1 96.75 493 GLY A N 1
ATOM 3950 C CA . GLY A 1 493 ? 11.281 -26.172 14.508 1 96.75 493 GLY A CA 1
ATOM 3951 C C . GLY A 1 493 ? 10.5 -27.109 13.609 1 96.75 493 GLY A C 1
ATOM 3952 O O . GLY A 1 493 ? 10.688 -27.125 12.391 1 96.75 493 GLY A O 1
ATOM 3953 N N . GLU A 1 494 ? 9.812 -28.016 14.281 1 97.31 494 GLU A N 1
ATOM 3954 C CA . GLU A 1 494 ? 8.961 -29 13.602 1 97.31 494 GLU A CA 1
ATOM 3955 C C . GLU A 1 494 ? 7.523 -28.906 14.094 1 97.31 494 GLU A C 1
ATOM 3957 O O . GLU A 1 494 ? 7.27 -28.438 15.203 1 97.31 494 GLU A O 1
ATOM 3962 N N . VAL A 1 495 ? 6.652 -29.266 13.227 1 97.31 495 VAL A N 1
ATOM 3963 C CA . VAL A 1 495 ? 5.23 -29.25 13.562 1 97.31 495 VAL A CA 1
ATOM 3964 C C . VAL A 1 495 ? 4.594 -30.594 13.227 1 97.31 495 VAL A C 1
ATOM 3966 O O . VAL A 1 495 ? 4.902 -31.188 12.195 1 97.31 495 VAL A O 1
ATOM 3969 N N . THR A 1 496 ? 3.736 -31.031 14.094 1 96.5 496 THR A N 1
ATOM 3970 C CA . THR A 1 496 ? 3.062 -32.312 13.93 1 96.5 496 THR A CA 1
ATOM 3971 C C . THR A 1 496 ? 1.66 -32.125 13.359 1 96.5 496 THR A C 1
ATOM 3973 O O . THR A 1 496 ? 0.795 -31.531 14.016 1 96.5 496 THR A O 1
ATOM 3976 N N . PHE A 1 497 ? 1.513 -32.562 12.156 1 93.88 497 PHE A N 1
ATOM 3977 C CA . PHE A 1 497 ? 0.18 -32.688 11.586 1 93.88 497 PHE A CA 1
ATOM 3978 C C . PHE A 1 497 ? -0.383 -34.094 11.852 1 93.88 497 PHE A C 1
ATOM 3980 O O . PHE A 1 497 ? 0.363 -35 12.188 1 93.88 497 PHE A O 1
ATOM 3987 N N . PRO A 1 498 ? -1.718 -34.25 11.75 1 91.69 498 PRO A N 1
ATOM 3988 C CA . PRO A 1 498 ? -2.271 -35.594 11.969 1 91.69 498 PRO A CA 1
ATOM 3989 C C . PRO A 1 498 ? -1.656 -36.656 11.055 1 91.69 498 PRO A C 1
ATOM 3991 O O . PRO A 1 498 ? -1.462 -37.781 11.461 1 91.69 498 PRO A O 1
ATOM 3994 N N . HIS A 1 499 ? -1.246 -36.219 9.852 1 90.81 499 HIS A N 1
ATOM 3995 C CA . HIS A 1 499 ? -0.852 -37.188 8.844 1 90.81 499 HIS A CA 1
ATOM 3996 C C . HIS A 1 499 ? 0.644 -37.125 8.562 1 90.81 499 HIS A C 1
ATOM 3998 O O . HIS A 1 499 ? 1.185 -37.969 7.832 1 90.81 499 HIS A O 1
ATOM 4004 N N . LYS A 1 500 ? 1.351 -36.156 9.125 1 92.62 500 LYS A N 1
ATOM 4005 C CA . LYS A 1 500 ? 2.777 -36.062 8.836 1 92.62 500 LYS A CA 1
ATOM 4006 C C . LYS A 1 500 ? 3.488 -35.188 9.883 1 92.62 500 LYS A C 1
ATOM 4008 O O . LYS A 1 500 ? 2.852 -34.406 10.594 1 92.62 500 LYS A O 1
ATOM 4013 N N . GLN A 1 501 ? 4.848 -35.5 9.953 1 96.62 501 GLN A N 1
ATOM 4014 C CA . GLN A 1 501 ? 5.77 -34.594 10.656 1 96.62 501 GLN A CA 1
ATOM 4015 C C . GLN A 1 501 ? 6.48 -33.656 9.68 1 96.62 501 GLN A C 1
ATOM 4017 O O . GLN A 1 501 ? 7 -34.094 8.656 1 96.62 501 GLN A O 1
ATOM 4022 N N . SER A 1 502 ? 6.375 -32.312 10.055 1 97.31 502 SER A N 1
ATOM 4023 C CA . SER A 1 502 ? 6.848 -31.344 9.055 1 97.31 502 SER A CA 1
ATOM 4024 C C . SER A 1 502 ? 7.91 -30.422 9.641 1 97.31 502 SER A C 1
ATOM 4026 O O . SER A 1 502 ? 7.891 -30.125 10.836 1 97.31 502 SER A O 1
ATOM 4028 N N . ALA A 1 503 ? 8.883 -30.094 8.828 1 98.38 503 ALA A N 1
ATOM 4029 C CA . ALA A 1 503 ? 9.789 -29 9.141 1 98.38 503 ALA A CA 1
ATOM 4030 C C . ALA A 1 503 ? 9.133 -27.641 8.867 1 98.38 503 ALA A C 1
ATOM 4032 O O . ALA A 1 503 ? 8.617 -27.406 7.77 1 98.38 503 ALA A O 1
ATOM 4033 N N . LEU A 1 504 ? 9.055 -26.812 9.883 1 98.62 504 LEU A N 1
ATOM 4034 C CA . LEU A 1 504 ? 8.547 -25.453 9.672 1 98.62 504 LEU A CA 1
ATOM 4035 C C . LEU A 1 504 ? 9.633 -24.547 9.109 1 98.62 504 LEU A C 1
ATOM 4037 O O . LEU A 1 504 ? 10.57 -24.172 9.82 1 98.62 504 LEU A O 1
ATOM 4041 N N . MET A 1 505 ? 9.531 -24.25 7.82 1 98.75 505 MET A N 1
ATOM 4042 C CA . MET A 1 505 ? 10.5 -23.406 7.129 1 98.75 505 MET A CA 1
ATOM 4043 C C . MET A 1 505 ? 9.953 -22 6.941 1 98.75 505 MET A C 1
ATOM 4045 O O . MET A 1 505 ? 8.852 -21.812 6.426 1 98.75 505 MET A O 1
ATOM 4049 N N . LYS A 1 506 ? 10.75 -20.922 7.395 1 98.75 506 LYS A N 1
ATOM 4050 C CA . LYS A 1 506 ? 10.297 -19.547 7.324 1 98.75 506 LYS A CA 1
ATOM 4051 C C . LYS A 1 506 ? 11.328 -18.656 6.629 1 98.75 506 LYS A C 1
ATOM 4053 O O . LYS A 1 506 ? 12.531 -18.906 6.727 1 98.75 506 LYS A O 1
ATOM 4058 N N . ILE A 1 507 ? 10.898 -17.75 5.887 1 98.5 507 ILE A N 1
ATOM 4059 C CA . ILE A 1 507 ? 11.727 -16.641 5.43 1 98.5 507 ILE A CA 1
ATOM 4060 C C . ILE A 1 507 ? 11.055 -15.312 5.789 1 98.5 507 ILE A C 1
ATOM 4062 O O . ILE A 1 507 ? 9.852 -15.141 5.574 1 98.5 507 ILE A O 1
ATOM 4066 N N . ARG A 1 508 ? 11.812 -14.438 6.41 1 97.75 508 ARG A N 1
ATOM 4067 C CA . ARG A 1 508 ? 11.312 -13.125 6.805 1 97.75 508 ARG A CA 1
ATOM 4068 C C . ARG A 1 508 ? 11.633 -12.07 5.746 1 97.75 508 ARG A C 1
ATOM 4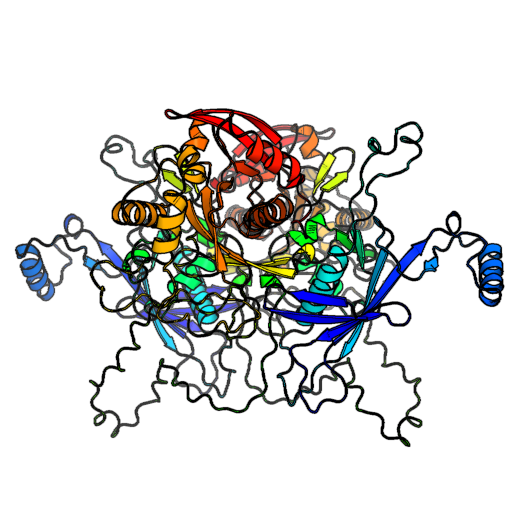070 O O . ARG A 1 508 ? 12.711 -12.102 5.145 1 97.75 508 ARG A O 1
ATOM 4077 N N . ARG A 1 509 ? 10.727 -11.156 5.566 1 97.38 509 ARG A N 1
ATOM 4078 C CA . ARG A 1 509 ? 10.875 -10.086 4.59 1 97.38 509 ARG A CA 1
ATOM 4079 C C . ARG A 1 509 ? 12.172 -9.312 4.812 1 97.38 509 ARG A C 1
ATOM 4081 O O . ARG A 1 509 ? 12.859 -8.961 3.854 1 97.38 509 ARG A O 1
ATOM 4088 N N . GLU A 1 510 ? 12.562 -9.047 6.051 1 93.62 510 GLU A N 1
ATOM 4089 C CA . GLU A 1 510 ? 13.727 -8.234 6.383 1 93.62 510 GLU A CA 1
ATOM 4090 C C . GLU A 1 510 ? 15.023 -8.922 5.969 1 93.62 510 GLU A C 1
ATOM 4092 O O . GLU A 1 510 ? 16.062 -8.281 5.84 1 93.62 510 GLU A O 1
ATOM 4097 N N . HIS A 1 511 ? 14.922 -10.234 5.742 1 93.06 511 HIS A N 1
ATOM 4098 C CA . HIS A 1 511 ? 16.141 -10.984 5.426 1 93.06 511 HIS A CA 1
ATOM 4099 C C . HIS A 1 511 ? 16.156 -11.398 3.957 1 93.06 511 HIS A C 1
ATOM 4101 O O . HIS A 1 511 ? 17.016 -12.172 3.537 1 93.06 511 HIS A O 1
ATOM 4107 N N . TRP A 1 512 ? 15.219 -10.977 3.217 1 95.69 512 TRP A N 1
ATOM 4108 C CA . TRP A 1 512 ? 15.125 -11.242 1.786 1 95.69 512 TRP A CA 1
ATOM 4109 C C . TRP A 1 512 ? 15.672 -10.078 0.976 1 95.69 512 TRP A C 1
ATOM 4111 O O . TRP A 1 512 ? 15.352 -8.914 1.255 1 95.69 512 TRP A O 1
ATOM 4121 N N . ASP A 1 513 ? 16.469 -10.312 0.005 1 93.06 513 ASP A N 1
ATOM 4122 C CA . ASP A 1 513 ? 17.078 -9.211 -0.735 1 93.06 513 ASP A CA 1
ATOM 4123 C C . ASP A 1 513 ? 16.531 -9.133 -2.158 1 93.06 513 ASP A C 1
ATOM 4125 O O . ASP A 1 513 ? 16.172 -8.055 -2.631 1 93.06 513 ASP A O 1
ATOM 4129 N N . ALA A 1 514 ? 16.438 -10.25 -2.838 1 96.38 514 ALA A N 1
ATOM 4130 C CA . ALA A 1 514 ? 16.047 -10.258 -4.242 1 96.38 514 ALA A CA 1
ATOM 4131 C C . ALA A 1 514 ? 15.688 -11.664 -4.711 1 96.38 514 ALA A C 1
ATOM 4133 O O . ALA A 1 514 ? 16.094 -12.648 -4.094 1 96.38 514 ALA A O 1
ATOM 4134 N N . PRO A 1 515 ? 14.867 -11.766 -5.746 1 96.56 515 PRO A N 1
ATOM 4135 C CA . PRO A 1 515 ? 14.688 -13.078 -6.367 1 96.56 515 PRO A CA 1
ATOM 4136 C C . PRO A 1 515 ? 15.914 -13.523 -7.16 1 96.56 515 PRO A C 1
ATOM 4138 O O . PRO A 1 515 ? 16.688 -12.688 -7.621 1 96.56 515 PRO A O 1
ATOM 4141 N N . ALA A 1 516 ? 15.984 -14.797 -7.262 1 94 516 ALA A N 1
ATOM 4142 C CA . ALA A 1 516 ? 17.125 -15.359 -7.984 1 94 516 ALA A CA 1
ATOM 4143 C C . ALA A 1 516 ? 17.062 -14.992 -9.461 1 94 516 ALA A C 1
ATOM 4145 O O . ALA A 1 516 ? 15.984 -14.891 -10.047 1 94 516 ALA A O 1
ATOM 4146 N N . LYS A 1 517 ? 18.281 -14.758 -10.008 1 88.69 517 LYS A N 1
ATOM 4147 C CA . LYS A 1 517 ? 18.359 -14.359 -11.406 1 88.69 517 LYS A CA 1
ATOM 4148 C C . LYS A 1 517 ? 19.016 -15.445 -12.25 1 88.69 517 LYS A C 1
ATOM 4150 O O . LYS A 1 517 ? 19.781 -16.266 -11.734 1 88.69 517 LYS A O 1
ATOM 4155 N N . MET B 1 1 ? -32.125 20.078 -0.81 1 51.59 1 MET B N 1
ATOM 4156 C CA . MET B 1 1 ? -31.062 19.5 -1.651 1 51.59 1 MET B CA 1
ATOM 4157 C C . MET B 1 1 ? -29.766 19.312 -0.86 1 51.59 1 MET B C 1
ATOM 4159 O O . MET B 1 1 ? -29.297 20.25 -0.2 1 51.59 1 MET B O 1
ATOM 4163 N N . ARG B 1 2 ? -29.391 18 -0.645 1 82.75 2 ARG B N 1
ATOM 4164 C CA . ARG B 1 2 ? -28.188 17.75 0.125 1 82.75 2 ARG B CA 1
ATOM 4165 C C . ARG B 1 2 ? -26.953 17.75 -0.777 1 82.75 2 ARG B C 1
ATOM 4167 O O . ARG B 1 2 ? -27.047 17.391 -1.954 1 82.75 2 ARG B O 1
ATOM 4174 N N . SER B 1 3 ? -26.016 18.562 -0.443 1 88.75 3 SER B N 1
ATOM 4175 C CA . SER B 1 3 ? -24.766 18.609 -1.191 1 88.75 3 SER B CA 1
ATOM 4176 C C . SER B 1 3 ? -23.641 17.875 -0.451 1 88.75 3 SER B C 1
ATOM 4178 O O . SER B 1 3 ? -23.688 17.734 0.773 1 88.75 3 SER B O 1
ATOM 4180 N N . THR B 1 4 ? -22.906 17.25 -1.244 1 92.75 4 THR B N 1
ATOM 4181 C CA . THR B 1 4 ? -21.703 16.625 -0.679 1 92.75 4 THR B CA 1
ATOM 4182 C C . THR B 1 4 ? -20.438 17.312 -1.188 1 92.75 4 THR B C 1
ATOM 4184 O O . THR B 1 4 ? -20.266 17.469 -2.396 1 92.75 4 THR B O 1
ATOM 4187 N N . GLN B 1 5 ? -19.594 17.812 -0.252 1 93.38 5 GLN B N 1
ATOM 4188 C CA . GLN B 1 5 ? -18.328 18.469 -0.558 1 93.38 5 GLN B CA 1
ATOM 4189 C C . GLN B 1 5 ? -17.156 17.516 -0.408 1 93.38 5 GLN B C 1
ATOM 4191 O O . GLN B 1 5 ? -17 16.875 0.632 1 93.38 5 GLN B O 1
ATOM 4196 N N . LEU B 1 6 ? -16.406 17.406 -1.471 1 93.81 6 LEU B N 1
ATOM 4197 C CA . LEU B 1 6 ? -15.312 16.453 -1.493 1 93.81 6 LEU B CA 1
ATOM 4198 C C . LEU B 1 6 ? -14 17.125 -1.081 1 93.81 6 LEU B C 1
ATOM 4200 O O . LEU B 1 6 ? -13.891 18.344 -1.108 1 93.81 6 LEU B O 1
ATOM 4204 N N . PRO B 1 7 ? -13 16.312 -0.696 1 91.75 7 PRO B N 1
ATOM 4205 C CA . PRO B 1 7 ? -11.711 16.859 -0.259 1 91.75 7 PRO B CA 1
ATOM 4206 C C . PRO B 1 7 ? -10.992 17.625 -1.364 1 91.75 7 PRO B C 1
ATOM 4208 O O . PRO B 1 7 ? -10.203 18.531 -1.079 1 91.75 7 PRO B O 1
ATOM 4211 N N . ASN B 1 8 ? -11.203 17.281 -2.607 1 87.25 8 ASN B N 1
ATOM 4212 C CA . ASN B 1 8 ? -10.5 17.953 -3.695 1 87.25 8 ASN B CA 1
ATOM 4213 C C . ASN B 1 8 ? -11.234 19.219 -4.141 1 87.25 8 ASN B C 1
ATOM 4215 O O . ASN B 1 8 ? -10.914 19.797 -5.18 1 87.25 8 ASN B O 1
ATOM 4219 N N . GLY B 1 9 ? -12.242 19.609 -3.404 1 86.12 9 GLY B N 1
ATOM 4220 C CA . GLY B 1 9 ? -12.953 20.844 -3.674 1 86.12 9 GLY B CA 1
ATOM 4221 C C . GLY B 1 9 ? -14.188 20.641 -4.543 1 86.12 9 GLY B C 1
ATOM 4222 O O . GLY B 1 9 ? -15.023 21.547 -4.656 1 86.12 9 GLY B O 1
ATOM 4223 N N . GLN B 1 10 ? -14.305 19.484 -5.16 1 86.44 10 GLN B N 1
ATOM 4224 C CA . GLN B 1 10 ? -15.5 19.203 -5.938 1 86.44 10 GLN B CA 1
ATOM 4225 C C . GLN B 1 10 ? -16.719 19.047 -5.031 1 86.44 10 GLN B C 1
ATOM 4227 O O . GLN B 1 10 ? -16.578 18.703 -3.855 1 86.44 10 GLN B O 1
ATOM 4232 N N . SER B 1 11 ? -17.812 19.422 -5.617 1 90.12 11 SER B N 1
ATOM 4233 C CA . SER B 1 11 ? -19.078 19.266 -4.883 1 90.12 11 SER B CA 1
ATOM 4234 C C . SER B 1 11 ? -20.172 18.719 -5.777 1 90.12 11 SER B C 1
ATOM 4236 O O . SER B 1 11 ? -20.188 18.969 -6.984 1 90.12 11 SER B O 1
ATOM 4238 N N . PHE B 1 12 ? -21.016 17.984 -5.172 1 92.38 12 PHE B N 1
ATOM 4239 C CA . PHE B 1 12 ? -22.109 17.359 -5.895 1 92.38 12 PHE B CA 1
ATOM 4240 C C . PHE B 1 12 ? -23.438 17.625 -5.195 1 92.38 12 PHE B C 1
ATOM 4242 O O . PHE B 1 12 ? -23.516 17.578 -3.965 1 92.38 12 PHE B O 1
ATOM 4249 N N . SER B 1 13 ? -24.469 17.938 -6.02 1 93.81 13 SER B N 1
ATOM 4250 C CA . SER B 1 13 ? -25.844 17.984 -5.52 1 93.81 13 SER B CA 1
ATOM 4251 C C . SER B 1 13 ? -26.484 16.609 -5.555 1 93.81 13 SER B C 1
ATOM 4253 O O . SER B 1 13 ? -26.438 15.922 -6.574 1 93.81 13 SER B O 1
ATOM 4255 N N . VAL B 1 14 ? -26.984 16.172 -4.418 1 95.06 14 VAL B N 1
ATOM 4256 C CA . VAL B 1 14 ? -27.625 14.875 -4.289 1 95.06 14 VAL B CA 1
ATOM 4257 C C . VAL B 1 14 ? -29.141 15.055 -4.164 1 95.06 14 VAL B C 1
ATOM 4259 O O . VAL B 1 14 ? -29.625 15.617 -3.182 1 95.06 14 VAL B O 1
ATOM 4262 N N . THR B 1 15 ? -29.891 14.539 -5.148 1 94.06 15 THR B N 1
ATOM 4263 C CA . THR B 1 15 ? -31.328 14.703 -5.184 1 94.06 15 THR B CA 1
ATOM 4264 C C . THR B 1 15 ? -32.031 13.344 -5.168 1 94.06 15 THR B C 1
ATOM 4266 O O . THR B 1 15 ? -31.656 12.438 -5.914 1 94.06 15 THR B O 1
ATOM 4269 N N . PRO B 1 16 ? -33.031 13.211 -4.293 1 93.38 16 PRO B N 1
ATOM 4270 C CA . PRO B 1 16 ? -33.781 11.953 -4.293 1 93.38 16 PRO B CA 1
ATOM 4271 C C . PRO B 1 16 ? -34.594 11.758 -5.562 1 93.38 16 PRO B C 1
ATOM 4273 O O . PRO B 1 16 ? -35.156 12.711 -6.09 1 93.38 16 PRO B O 1
ATOM 4276 N N . VAL B 1 17 ? -34.5 10.648 -6.121 1 91.31 17 VAL B N 1
ATOM 4277 C CA . VAL B 1 17 ? -35.344 10.219 -7.238 1 91.31 17 VAL B CA 1
ATOM 4278 C C . VAL B 1 17 ? -36.031 8.891 -6.895 1 91.31 17 VAL B C 1
ATOM 4280 O O . VAL B 1 17 ? -35.812 8.352 -5.805 1 91.31 17 VAL B O 1
ATOM 4283 N N . PHE B 1 18 ? -36.844 8.445 -7.836 1 86.06 18 PHE B N 1
ATOM 4284 C CA . PHE B 1 18 ? -37.562 7.188 -7.582 1 86.06 18 PHE B CA 1
ATOM 4285 C C . PHE B 1 18 ? -36.562 6.039 -7.418 1 86.06 18 PHE B C 1
ATOM 4287 O O . PHE B 1 18 ? -35.812 5.711 -8.352 1 86.06 18 PHE B O 1
ATOM 4294 N N . GLY B 1 19 ? -36.469 5.562 -6.195 1 90.06 19 GLY B N 1
ATOM 4295 C CA . GLY B 1 19 ? -35.688 4.367 -5.918 1 90.06 19 GLY B CA 1
ATOM 4296 C C . GLY B 1 19 ? -34.25 4.66 -5.578 1 90.06 19 GLY B C 1
ATOM 4297 O O . GLY B 1 19 ? -33.438 3.738 -5.391 1 90.06 19 GLY B O 1
ATOM 4298 N N . GLY B 1 20 ? -33.938 5.953 -5.559 1 95.06 20 GLY B N 1
ATOM 4299 C CA . GLY B 1 20 ? -32.531 6.23 -5.258 1 95.06 20 GLY B CA 1
ATOM 4300 C C . GLY B 1 20 ? -32.219 7.711 -5.266 1 95.06 20 GLY B C 1
ATOM 4301 O O . GLY B 1 20 ? -32.969 8.523 -4.734 1 95.06 20 GLY B O 1
ATOM 4302 N N . PHE B 1 21 ? -30.984 7.988 -5.699 1 95.94 21 PHE B N 1
ATOM 4303 C CA . PHE B 1 21 ? -30.5 9.359 -5.676 1 95.94 21 PHE B CA 1
ATOM 4304 C C . PHE B 1 21 ? -29.719 9.68 -6.949 1 95.94 21 PHE B C 1
ATOM 4306 O O . PHE B 1 21 ? -29.078 8.805 -7.523 1 95.94 21 PHE B O 1
ATOM 4313 N N . THR B 1 22 ? -29.781 10.906 -7.348 1 94.62 22 THR B N 1
ATOM 4314 C CA . THR B 1 22 ? -28.984 11.406 -8.461 1 94.62 22 THR B CA 1
ATOM 4315 C C . THR B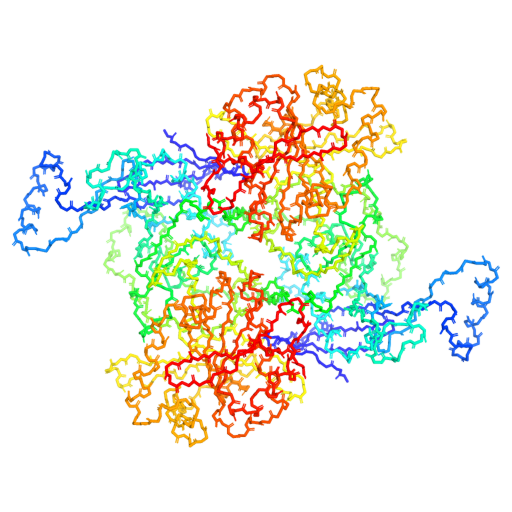 1 22 ? -27.906 12.359 -7.957 1 94.62 22 THR B C 1
ATOM 4317 O O . THR B 1 22 ? -28.172 13.219 -7.109 1 94.62 22 THR B O 1
ATOM 4320 N N . PHE B 1 23 ? -26.719 12.148 -8.43 1 95.06 23 PHE B N 1
ATOM 4321 C CA . PHE B 1 23 ? -25.578 13.016 -8.141 1 95.06 23 PHE B CA 1
ATOM 4322 C C . PHE B 1 23 ? -25.266 13.906 -9.328 1 95.06 23 PHE B C 1
ATOM 4324 O O . PHE B 1 23 ? -25.031 13.414 -10.438 1 95.06 23 PHE B O 1
ATOM 4331 N N . LYS B 1 24 ? -25.25 15.203 -9.086 1 91.19 24 LYS B N 1
ATOM 4332 C CA . LYS B 1 24 ? -24.938 16.172 -10.133 1 91.19 24 LYS B CA 1
ATOM 4333 C C . LYS B 1 24 ? -23.766 17.062 -9.719 1 91.19 24 LYS B C 1
ATOM 4335 O O . LYS B 1 24 ? -23.75 17.594 -8.602 1 91.19 24 LYS B O 1
ATOM 4340 N N . SER B 1 25 ? -22.828 17.156 -10.617 1 88.44 25 SER B N 1
ATOM 4341 C CA . SER B 1 25 ? -21.656 17.953 -10.312 1 88.44 25 SER B CA 1
ATOM 4342 C C . SER B 1 25 ? -22 19.438 -10.281 1 88.44 25 SER B C 1
ATOM 4344 O O . SER B 1 25 ? -22.688 19.953 -11.172 1 88.44 25 SER B O 1
ATOM 4346 N N . ASN B 1 26 ? -21.516 20.125 -9.289 1 84.12 26 ASN B N 1
ATOM 4347 C CA . ASN B 1 26 ? -21.703 21.562 -9.18 1 84.12 26 ASN B CA 1
ATOM 4348 C C . ASN B 1 26 ? -20.578 22.344 -9.844 1 84.12 26 ASN B C 1
ATOM 4350 O O . ASN B 1 26 ? -20.688 23.547 -10.055 1 84.12 26 ASN B O 1
ATOM 4354 N N . ASN B 1 27 ? -19.469 21.734 -10.062 1 73.31 27 ASN B N 1
ATOM 4355 C CA . ASN B 1 27 ? -18.312 22.375 -10.656 1 73.31 27 ASN B CA 1
ATOM 4356 C C . ASN B 1 27 ? -18.391 22.375 -12.18 1 73.31 27 ASN B C 1
ATOM 4358 O O . ASN B 1 27 ? -17.75 23.203 -12.836 1 73.31 27 ASN B O 1
ATOM 4362 N N . LEU B 1 28 ? -18.969 21.438 -12.758 1 59.31 28 LEU B N 1
ATOM 4363 C CA . LEU B 1 28 ? -19 21.297 -14.211 1 59.31 28 LEU B CA 1
ATOM 4364 C C . LEU B 1 28 ? -20.234 22 -14.789 1 59.31 28 LEU B C 1
ATOM 4366 O O . LEU B 1 28 ? -20.609 21.734 -15.93 1 59.31 28 LEU B O 1
ATOM 4370 N N . SER B 1 29 ? -20.953 22.828 -14.047 1 51.47 29 SER B N 1
ATOM 4371 C CA . SER B 1 29 ? -22.125 23.484 -14.625 1 51.47 29 SER B CA 1
ATOM 4372 C C . SER B 1 29 ? -21.75 24.312 -15.844 1 51.47 29 SER B C 1
ATOM 4374 O O . SER B 1 29 ? -21.203 25.406 -15.711 1 51.47 29 SER B O 1
ATOM 4376 N N . LEU B 1 30 ? -21.375 23.547 -16.859 1 49.47 30 LEU B N 1
ATOM 4377 C CA . LEU B 1 30 ? -21.141 24.25 -18.109 1 49.47 30 LEU B CA 1
ATOM 4378 C C . LEU B 1 30 ? -22.438 24.828 -18.672 1 49.47 30 LEU B C 1
ATOM 4380 O O . LEU B 1 30 ? -23.516 24.266 -18.438 1 49.47 30 LEU B O 1
ATOM 4384 N N . GLY B 1 31 ? -22.469 26.078 -18.828 1 43.28 31 GLY B N 1
ATOM 4385 C CA . GLY B 1 31 ? -23.516 26.922 -19.391 1 43.28 31 GLY B CA 1
ATOM 4386 C C . GLY B 1 31 ? -24.5 26.156 -20.25 1 43.28 31 GLY B C 1
ATOM 4387 O O . GLY B 1 31 ? -25.688 26.453 -20.25 1 43.28 31 GLY B O 1
ATOM 4388 N N . SER B 1 32 ? -24.047 25.531 -21.344 1 42.5 32 SER B N 1
ATOM 4389 C CA . SER B 1 32 ? -24.938 25.188 -22.469 1 42.5 32 SER B CA 1
ATOM 4390 C C . SER B 1 32 ? -25.531 23.797 -22.312 1 42.5 32 SER B C 1
ATOM 4392 O O . SER B 1 32 ? -26.344 23.375 -23.125 1 42.5 32 SER B O 1
ATOM 4394 N N . SER B 1 33 ? -24.953 22.953 -21.531 1 47.91 33 SER B N 1
ATOM 4395 C CA . SER B 1 33 ? -25.469 21.578 -21.656 1 47.91 33 SER B CA 1
ATOM 4396 C C . SER B 1 33 ? -26.719 21.391 -20.797 1 47.91 33 SER B C 1
ATOM 4398 O O . SER B 1 33 ? -26.797 21.906 -19.672 1 47.91 33 SER B O 1
ATOM 4400 N N . LEU B 1 34 ? -27.859 21.031 -21.391 1 49.06 34 LEU B N 1
ATOM 4401 C CA . LEU B 1 34 ? -29.188 20.75 -20.859 1 49.06 34 LEU B CA 1
ATOM 4402 C C . LEU B 1 34 ? -29.125 19.781 -19.688 1 49.06 34 LEU B C 1
ATOM 4404 O O . LEU B 1 34 ? -29.953 19.828 -18.781 1 49.06 34 LEU B O 1
ATOM 4408 N N . LEU 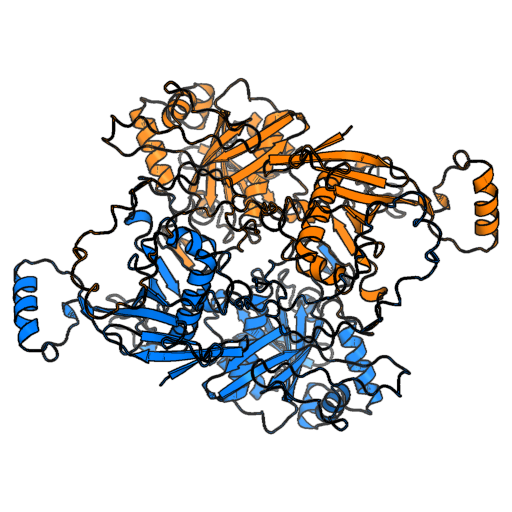B 1 35 ? -28.141 18.781 -19.688 1 51.28 35 LEU B N 1
ATOM 4409 C CA . LEU B 1 35 ? -28.109 17.875 -18.562 1 51.28 35 LEU B CA 1
ATOM 4410 C C . LEU B 1 35 ? -26.766 17.906 -17.859 1 51.28 35 LEU B C 1
ATOM 4412 O O . LEU B 1 35 ? -25.734 17.562 -18.469 1 51.28 35 LEU B O 1
ATOM 4416 N N . PRO B 1 36 ? -26.75 18.328 -16.672 1 60.09 36 PRO B N 1
ATOM 4417 C CA . PRO B 1 36 ? -25.469 18.344 -15.953 1 60.09 36 PRO B CA 1
ATOM 4418 C C . PRO B 1 36 ? -24.875 16.938 -15.781 1 60.09 36 PRO B C 1
ATOM 4420 O O . PRO B 1 36 ? -25.609 15.984 -15.555 1 60.09 36 PRO B O 1
ATOM 4423 N N . PRO B 1 37 ? -23.531 16.797 -16.031 1 79.75 37 PRO B N 1
ATOM 4424 C CA . PRO B 1 37 ? -22.891 15.492 -15.844 1 79.75 37 PRO B CA 1
ATOM 4425 C C . PRO B 1 37 ? -23.094 14.922 -14.445 1 79.75 37 PRO B C 1
ATOM 4427 O O . PRO B 1 37 ? -23.141 15.68 -13.469 1 79.75 37 PRO B O 1
ATOM 4430 N N . GLY B 1 38 ? -23.484 13.742 -14.43 1 89.25 38 GLY B N 1
ATOM 4431 C CA . GLY B 1 38 ? -23.719 13.047 -13.172 1 89.25 38 GLY B CA 1
ATOM 4432 C C . GLY B 1 38 ? -24.062 11.586 -13.352 1 89.25 38 GLY B C 1
ATOM 4433 O O . GLY B 1 38 ? -23.703 10.977 -14.367 1 89.25 38 GLY B O 1
ATOM 4434 N N . TRP B 1 39 ? -24.547 11.031 -12.258 1 93.88 39 TRP B N 1
ATOM 4435 C CA . TRP B 1 39 ? -24.969 9.633 -12.289 1 93.88 39 TRP B CA 1
ATOM 4436 C C . TRP B 1 39 ? -26.109 9.383 -11.305 1 93.88 39 TRP B C 1
ATOM 4438 O O . TRP B 1 39 ? -26.375 10.227 -10.445 1 93.88 39 TRP B O 1
ATOM 4448 N N . THR B 1 40 ? -26.828 8.328 -11.539 1 95.25 40 THR B N 1
ATOM 4449 C CA . THR B 1 40 ? -27.938 7.945 -10.672 1 95.25 40 THR B CA 1
ATOM 4450 C C . THR B 1 40 ? -27.641 6.613 -9.984 1 95.25 40 THR B C 1
ATOM 4452 O O . THR B 1 40 ? -27.156 5.676 -10.625 1 95.25 40 THR B O 1
ATOM 4455 N N . VAL B 1 41 ? -27.922 6.621 -8.719 1 96.56 41 VAL B N 1
ATOM 4456 C CA . VAL B 1 41 ? -27.719 5.43 -7.895 1 96.56 41 VAL B CA 1
ATOM 4457 C C . VAL B 1 41 ? -29.078 4.934 -7.383 1 96.56 41 VAL B C 1
ATOM 4459 O O . VAL B 1 41 ? -29.906 5.727 -6.945 1 96.56 41 VAL B O 1
ATOM 4462 N N . VAL B 1 42 ? -29.266 3.672 -7.586 1 96.69 42 VAL B N 1
ATOM 4463 C CA . VAL B 1 42 ? -30.375 3.023 -6.895 1 96.69 42 VAL B CA 1
ATOM 4464 C C . VAL B 1 42 ? -29.922 2.566 -5.508 1 96.69 42 VAL B C 1
ATOM 4466 O O . VAL B 1 42 ? -28.875 1.945 -5.367 1 96.69 42 VAL B O 1
ATOM 4469 N N . LEU B 1 43 ? -30.625 2.953 -4.543 1 96.75 43 LEU B N 1
ATOM 4470 C CA . LEU B 1 43 ? -30.328 2.637 -3.15 1 96.75 43 LEU B CA 1
ATOM 4471 C C . LEU B 1 43 ? -31.578 2.17 -2.422 1 96.75 43 LEU B C 1
ATOM 4473 O O . LEU B 1 43 ? -32.562 2.898 -2.359 1 96.75 43 LEU B O 1
ATOM 4477 N N . GLY B 1 44 ? -31.547 0.953 -1.992 1 95.75 44 GLY B N 1
ATOM 4478 C CA . GLY B 1 44 ? -32.688 0.382 -1.273 1 95.75 44 GLY B CA 1
ATOM 4479 C C . GLY B 1 44 ? -32.25 -0.365 -0.018 1 95.75 44 GLY B C 1
ATOM 4480 O O . GLY B 1 44 ? -31.078 -0.545 0.243 1 95.75 44 GLY B O 1
ATOM 4481 N N . THR B 1 45 ? -33.25 -0.636 0.768 1 95.12 45 THR B N 1
ATOM 4482 C CA . THR B 1 45 ? -33.031 -1.388 2 1 95.12 45 THR B CA 1
ATOM 4483 C C . THR B 1 45 ? -33.75 -2.732 1.943 1 95.12 45 THR B C 1
ATOM 4485 O O . THR B 1 45 ? -34.969 -2.785 1.682 1 95.12 45 THR B O 1
ATOM 4488 N N . ARG B 1 46 ? -32.938 -3.764 2.148 1 92 46 ARG B N 1
ATOM 4489 C CA . ARG B 1 46 ? -33.531 -5.102 2.154 1 92 46 ARG B CA 1
ATOM 4490 C C . ARG B 1 46 ? -34.219 -5.383 3.477 1 92 46 ARG B C 1
ATOM 4492 O O . ARG B 1 46 ? -33.656 -5.191 4.547 1 92 46 ARG B O 1
ATOM 4499 N N . ARG B 1 47 ? -35.469 -5.77 3.412 1 85 47 ARG B N 1
ATOM 4500 C CA . ARG B 1 47 ? -36.25 -6.078 4.613 1 85 47 ARG B CA 1
ATOM 4501 C C . ARG B 1 47 ? -36.844 -7.484 4.547 1 85 47 ARG B C 1
ATOM 4503 O O . ARG B 1 47 ? -37.219 -7.945 3.475 1 85 47 ARG B O 1
ATOM 4510 N N . HIS B 1 48 ? -36.562 -8.164 5.605 1 72.38 48 HIS B N 1
ATOM 4511 C CA . HIS B 1 48 ? -37.219 -9.469 5.691 1 72.38 48 HIS B CA 1
ATOM 4512 C C . HIS B 1 48 ? -38.719 -9.32 5.91 1 72.38 48 HIS B C 1
ATOM 4514 O O . HIS B 1 48 ? -39.188 -8.359 6.543 1 72.38 48 HIS B O 1
ATOM 4520 N N . PRO B 1 49 ? -39.5 -10.109 5.168 1 59.59 49 PRO B N 1
ATOM 4521 C CA . PRO B 1 49 ? -40.938 -10.023 5.277 1 59.59 49 PRO B CA 1
ATOM 4522 C C . PRO B 1 49 ? -41.438 -9.938 6.723 1 59.59 49 PRO B C 1
ATOM 4524 O O . PRO B 1 49 ? -42.438 -9.281 7.004 1 59.59 49 PRO B O 1
ATOM 4527 N N . ASP B 1 50 ? -40.781 -10.609 7.617 1 56.69 50 ASP B N 1
ATOM 4528 C CA . ASP B 1 50 ? -41.281 -10.609 8.992 1 56.69 50 ASP B CA 1
ATOM 4529 C C . ASP B 1 50 ? -41.062 -9.258 9.656 1 56.69 50 ASP B C 1
ATOM 4531 O O . ASP B 1 50 ? -41.625 -8.992 10.727 1 56.69 50 ASP B O 1
ATOM 4535 N N . GLU B 1 51 ? -40.312 -8.383 9.016 1 55.75 51 GLU B N 1
ATOM 4536 C CA . GLU B 1 51 ? -40 -7.102 9.641 1 55.75 51 GLU B CA 1
ATOM 4537 C C . GLU B 1 51 ? -40.844 -5.98 9.086 1 55.75 51 GLU B C 1
ATOM 4539 O O . GLU B 1 51 ? -40.719 -4.824 9.492 1 55.75 51 GLU B O 1
ATOM 4544 N N . LEU B 1 52 ? -41.625 -6.195 8.016 1 47.06 52 LEU B N 1
ATOM 4545 C CA . LEU B 1 52 ? -42.438 -5.156 7.398 1 47.06 52 LEU B CA 1
ATOM 4546 C C . LEU B 1 52 ? -43.688 -4.883 8.234 1 47.06 52 LEU B C 1
ATOM 4548 O O . LEU B 1 52 ? -44.406 -5.812 8.602 1 47.06 52 LEU B O 1
ATOM 4552 N N . PRO B 1 53 ? -43.781 -3.711 8.742 1 45.72 53 PRO B N 1
ATOM 4553 C CA . PRO B 1 53 ? -45.031 -3.402 9.422 1 45.72 53 PRO B CA 1
ATOM 4554 C C . PRO B 1 53 ? -46.25 -3.5 8.492 1 45.72 53 PRO B C 1
ATOM 4556 O O . PRO B 1 53 ? -46.125 -3.277 7.285 1 45.72 53 PRO B O 1
ATOM 4559 N N . ASP B 1 54 ? -47.406 -4.188 8.891 1 43.44 54 ASP B N 1
ATOM 4560 C CA . ASP B 1 54 ? -48.688 -4.355 8.195 1 43.44 54 ASP B CA 1
ATOM 4561 C C . ASP B 1 54 ? -49.094 -3.061 7.504 1 43.44 54 ASP B C 1
ATOM 4563 O O . ASP B 1 54 ? -49.75 -3.094 6.457 1 43.44 54 ASP B O 1
ATOM 4567 N N . GLU B 1 55 ? -49.031 -1.958 8.133 1 43.5 55 GLU B N 1
ATOM 4568 C CA . GLU B 1 55 ? -49.75 -0.752 7.781 1 43.5 55 GLU B CA 1
ATOM 4569 C C . GLU B 1 55 ? -49.188 -0.079 6.543 1 43.5 55 GLU B C 1
ATOM 4571 O O . GLU B 1 55 ? -49.812 0.809 5.961 1 43.5 55 GLU B O 1
ATOM 4576 N N . GLU B 1 56 ? -47.938 -0.183 6.254 1 41.31 56 GLU B N 1
ATOM 4577 C CA . GLU B 1 56 ? -47.406 0.771 5.289 1 41.31 56 GLU B CA 1
ATOM 4578 C C . GLU B 1 56 ? -47.469 0.216 3.869 1 41.31 56 GLU B C 1
ATOM 4580 O O . GLU B 1 56 ? -46.875 0.788 2.943 1 41.31 56 GLU B O 1
ATOM 4585 N N . LEU B 1 57 ? -47.938 -0.94 3.643 1 37.69 57 LEU B N 1
ATOM 4586 C CA . LEU B 1 57 ? -48.031 -1.327 2.24 1 37.69 57 LEU B CA 1
ATOM 4587 C C . LEU B 1 57 ? -49.219 -0.628 1.583 1 37.69 57 LEU B C 1
ATOM 4589 O O . LEU B 1 57 ? -50.344 -0.641 2.121 1 37.69 57 LEU B O 1
ATOM 4593 N N . PRO B 1 58 ? -49 0.24 0.667 1 35.94 58 PRO B N 1
ATOM 4594 C CA . PRO B 1 58 ? -50.188 0.706 -0.044 1 35.94 58 PRO B CA 1
ATOM 4595 C C . PRO B 1 58 ? -51.094 -0.441 -0.54 1 35.94 58 PRO B C 1
ATOM 4597 O O . PRO B 1 58 ? -50.594 -1.564 -0.707 1 35.94 58 PRO B O 1
ATOM 4600 N N . ASP B 1 59 ? -52.438 -0.235 -0.604 1 40.09 59 ASP B N 1
ATOM 4601 C CA . ASP B 1 59 ? -53.5 -1.188 -0.935 1 40.09 59 ASP B CA 1
ATOM 4602 C C . ASP B 1 59 ? -53.094 -2.074 -2.109 1 40.09 59 ASP B C 1
ATOM 4604 O O . ASP B 1 59 ? -53.344 -3.279 -2.104 1 40.09 59 ASP B O 1
ATOM 4608 N N . HIS B 1 60 ? -52.656 -1.432 -3.182 1 39.72 60 HIS B N 1
ATOM 4609 C CA . HIS B 1 60 ? -52.5 -2.133 -4.449 1 39.72 60 HIS B CA 1
ATOM 4610 C C . HIS B 1 60 ? -51.344 -3.125 -4.367 1 39.72 60 HIS B C 1
ATOM 4612 O O . HIS B 1 60 ? -51.281 -4.09 -5.133 1 39.72 60 HIS B O 1
ATOM 4618 N N . GLU B 1 61 ? -50.344 -2.756 -3.557 1 38.5 61 GLU B N 1
ATOM 4619 C CA . GLU B 1 61 ? -49.188 -3.656 -3.508 1 38.5 61 GLU B CA 1
ATOM 4620 C C . GLU B 1 61 ? -49.406 -4.773 -2.49 1 38.5 61 GLU B C 1
ATOM 4622 O O . GLU B 1 61 ? -48.625 -5.707 -2.408 1 38.5 61 GLU B O 1
ATOM 4627 N N . ARG B 1 62 ? -50.469 -4.652 -1.648 1 41.41 62 ARG B N 1
ATOM 4628 C CA . ARG B 1 62 ? -50.906 -5.711 -0.735 1 41.41 62 ARG B CA 1
ATOM 4629 C C . ARG B 1 62 ? -51.281 -6.977 -1.497 1 41.41 62 ARG B C 1
ATOM 4631 O O . ARG B 1 62 ? -51.062 -8.086 -1.009 1 41.41 62 ARG B O 1
ATOM 4638 N N . GLY B 1 63 ? -51.969 -6.75 -2.598 1 37.81 63 GLY B N 1
ATOM 4639 C CA . GLY B 1 63 ? -52.344 -7.902 -3.393 1 37.81 63 GLY B CA 1
ATOM 4640 C C . GLY B 1 63 ? -51.156 -8.711 -3.891 1 37.81 63 GLY B C 1
ATOM 4641 O O . GLY B 1 63 ? -51.156 -9.938 -3.76 1 37.81 63 GLY B O 1
ATOM 4642 N N . ARG B 1 64 ? -50.188 -7.984 -4.477 1 37.66 64 ARG B N 1
ATOM 4643 C CA . ARG B 1 64 ? -49.031 -8.719 -5.012 1 37.66 64 ARG B CA 1
ATOM 4644 C C . ARG B 1 64 ? -48.188 -9.32 -3.889 1 37.66 64 ARG B C 1
ATOM 4646 O O . ARG B 1 64 ? -47.531 -10.352 -4.078 1 37.66 64 ARG B O 1
ATOM 4653 N N . ALA B 1 65 ? -48.25 -8.711 -2.781 1 39.62 65 ALA B N 1
ATOM 4654 C CA . ALA B 1 65 ? -47.531 -9.273 -1.626 1 39.62 65 ALA B CA 1
ATOM 4655 C C . ALA B 1 65 ? -48.281 -10.508 -1.092 1 39.62 65 ALA B C 1
ATOM 4657 O O . ALA B 1 65 ? -47.625 -11.484 -0.705 1 39.62 65 ALA B O 1
ATOM 4658 N N . ARG B 1 66 ? -49.531 -10.469 -1.097 1 41.09 66 ARG B N 1
ATOM 4659 C CA . ARG B 1 66 ? -50.312 -11.625 -0.652 1 41.09 66 ARG B CA 1
ATOM 4660 C C . ARG B 1 66 ? -50.094 -12.805 -1.598 1 41.09 66 ARG B C 1
ATOM 4662 O O . ARG B 1 66 ? -50.031 -13.961 -1.157 1 41.09 66 ARG B O 1
ATOM 4669 N N . GLU B 1 67 ? -50.094 -12.453 -2.877 1 40.62 67 GLU B N 1
ATOM 4670 C CA . GLU B 1 67 ? -49.844 -13.531 -3.83 1 40.62 67 GLU B CA 1
ATOM 4671 C C . GLU B 1 67 ? -48.406 -14.039 -3.717 1 40.62 67 GLU B C 1
ATOM 4673 O O . GLU B 1 67 ? -48.188 -15.242 -3.842 1 40.62 67 GLU B O 1
ATOM 4678 N N . LEU B 1 68 ? -47.5 -13.086 -3.5 1 39.53 68 LEU B N 1
ATOM 4679 C CA . LEU B 1 68 ? -46.125 -13.523 -3.26 1 39.53 68 LEU B CA 1
ATOM 4680 C C . LEU B 1 68 ? -46 -14.188 -1.892 1 39.53 68 LEU B C 1
ATOM 4682 O O . LEU B 1 68 ? -45.125 -15.039 -1.688 1 39.53 68 LEU B O 1
ATOM 4686 N N . GLU B 1 69 ? -46.75 -13.828 -0.907 1 41.25 69 GLU B N 1
ATOM 4687 C CA . GLU B 1 69 ? -46.812 -14.586 0.339 1 41.25 69 GLU B CA 1
ATOM 4688 C C . GLU B 1 69 ? -47.312 -16 0.103 1 41.25 69 GLU B C 1
ATOM 4690 O O . GLU B 1 69 ? -46.812 -16.953 0.732 1 41.25 69 GLU B O 1
ATOM 4695 N N . LYS B 1 70 ? -48.406 -16.188 -0.599 1 39.88 70 LYS B N 1
ATOM 4696 C CA . LYS B 1 70 ? -48.969 -17.516 -0.796 1 39.88 70 LYS B CA 1
ATOM 4697 C C . LYS B 1 70 ? -47.969 -18.453 -1.474 1 39.88 70 LYS B C 1
ATOM 4699 O O . LYS B 1 70 ? -48.094 -19.672 -1.387 1 39.88 70 LYS B O 1
ATOM 4704 N N . ARG B 1 71 ? -47.312 -17.938 -2.564 1 38.84 71 ARG B N 1
ATOM 4705 C CA . ARG B 1 71 ? -46.438 -18.906 -3.197 1 38.84 71 ARG B CA 1
ATOM 4706 C C . ARG B 1 71 ? -45.188 -19.141 -2.367 1 38.84 71 ARG B C 1
ATOM 4708 O O . ARG B 1 71 ? -44.25 -19.812 -2.814 1 38.84 71 ARG B O 1
ATOM 4715 N N . GLY B 1 72 ? -45.125 -19.125 -0.928 1 40.56 72 GLY B N 1
ATOM 4716 C CA . GLY B 1 72 ? -44.156 -19.578 0.067 1 40.56 72 GLY B CA 1
ATOM 4717 C C . GLY B 1 72 ? -42.812 -18.875 -0.055 1 40.56 72 GLY B C 1
ATOM 4718 O O . GLY B 1 72 ? -41.844 -19.281 0.592 1 40.56 72 GLY B O 1
ATOM 4719 N N . SER B 1 73 ? -42.375 -18.266 -1.161 1 39.72 73 SER B N 1
ATOM 4720 C CA . SER B 1 73 ? -41 -17.859 -1.388 1 39.72 73 SER B CA 1
ATOM 4721 C C . SER B 1 73 ? -40.625 -16.656 -0.521 1 39.72 73 SER B C 1
ATOM 4723 O O . SER B 1 73 ? -41.344 -15.633 -0.537 1 39.72 73 SER B O 1
ATOM 4725 N N . ASN B 1 74 ? -40.156 -16.672 0.788 1 47.06 74 ASN B N 1
ATOM 4726 C CA . ASN B 1 74 ? -39.438 -15.789 1.713 1 47.06 74 ASN B CA 1
ATOM 4727 C C . ASN B 1 74 ? -38.531 -14.812 0.973 1 47.06 74 ASN B C 1
ATOM 4729 O O . ASN B 1 74 ? -37.312 -14.945 1.023 1 47.06 74 ASN B O 1
ATOM 4733 N N . VAL B 1 75 ? -38.906 -14.336 -0.09 1 54.47 75 VAL B N 1
ATOM 4734 C CA . VAL B 1 75 ? -38.031 -13.477 -0.893 1 54.47 75 VAL B CA 1
ATOM 4735 C C . VAL B 1 75 ? -37.906 -12.102 -0.24 1 54.47 75 VAL B C 1
ATOM 4737 O O . VAL B 1 75 ? -38.938 -11.438 0.017 1 54.47 75 VAL B O 1
ATOM 4740 N N . SER B 1 76 ? -36.844 -11.688 0.381 1 66.62 76 SER B N 1
ATOM 4741 C CA . SER B 1 76 ? -36.5 -10.352 0.854 1 66.62 76 SER B CA 1
ATOM 4742 C C . SER B 1 76 ? -36.875 -9.289 -0.166 1 66.62 76 SER B C 1
ATOM 4744 O O . SER B 1 76 ? -36.812 -9.531 -1.374 1 66.62 76 SER B O 1
ATOM 4746 N N . GLN B 1 77 ? -37.812 -8.297 0.322 1 78.69 77 GLN B N 1
ATOM 4747 C CA . GLN B 1 77 ? -38.219 -7.184 -0.528 1 78.69 77 GLN B CA 1
ATOM 4748 C C . GLN B 1 77 ? -37.312 -5.965 -0.289 1 78.69 77 GLN B C 1
ATOM 4750 O O . GLN B 1 77 ? -36.969 -5.656 0.853 1 78.69 77 GLN B O 1
ATOM 4755 N N . VAL B 1 78 ? -36.875 -5.371 -1.331 1 86.06 78 VAL B N 1
ATOM 4756 C CA . VAL B 1 78 ? -36.094 -4.137 -1.247 1 86.06 78 VAL B CA 1
ATOM 4757 C C . VAL B 1 78 ? -37.062 -2.939 -1.166 1 86.06 78 VAL B C 1
ATOM 4759 O O . VAL B 1 78 ? -37.938 -2.789 -2.006 1 86.06 78 VAL B O 1
ATOM 4762 N N . THR B 1 79 ? -37 -2.256 -0.035 1 89.25 79 THR B N 1
ATOM 4763 C CA . THR B 1 79 ? -37.812 -1.061 0.164 1 89.25 79 THR B CA 1
ATOM 4764 C C . THR B 1 79 ? -36.969 0.2 -0.07 1 89.25 79 THR B C 1
ATOM 4766 O O . THR B 1 79 ? -35.75 0.126 -0.253 1 89.25 79 THR B O 1
ATOM 4769 N N . ARG B 1 80 ? -37.719 1.265 -0.066 1 90.38 80 ARG B N 1
ATOM 4770 C CA . ARG B 1 80 ? -37.094 2.561 -0.273 1 90.38 80 ARG B CA 1
ATOM 4771 C C . ARG B 1 80 ? -36.125 2.889 0.871 1 90.38 80 ARG B C 1
ATOM 4773 O O . ARG B 1 80 ? -36.438 2.641 2.037 1 90.38 80 ARG B O 1
ATOM 4780 N N . PHE B 1 81 ? -35.031 3.488 0.56 1 93.88 81 PHE B N 1
ATOM 4781 C CA . PHE B 1 81 ? -34.031 3.92 1.532 1 93.88 81 PHE B CA 1
ATOM 4782 C C . PHE B 1 81 ? -34.5 5.152 2.289 1 93.88 81 PHE B C 1
ATOM 4784 O O . PHE B 1 81 ? -34.969 6.121 1.68 1 93.88 81 PHE B O 1
ATOM 4791 N N . THR B 1 82 ? -34.406 5.168 3.57 1 91.44 82 THR B N 1
ATOM 4792 C CA . THR B 1 82 ? -34.75 6.32 4.402 1 91.44 82 THR B CA 1
ATOM 4793 C C . THR B 1 82 ? -33.562 6.73 5.27 1 91.44 82 THR B C 1
ATOM 4795 O O . THR B 1 82 ? -33 7.812 5.094 1 91.44 82 THR B O 1
ATOM 4798 N N . VAL B 1 83 ? -33.156 5.762 6.07 1 93.19 83 VAL B N 1
ATOM 4799 C CA . VAL B 1 83 ? -31.984 5.945 6.902 1 93.19 83 VAL B CA 1
ATOM 4800 C C . VAL B 1 83 ? -31.078 4.727 6.785 1 93.19 83 VAL B C 1
ATOM 4802 O O . VAL B 1 83 ? -31.547 3.615 6.527 1 93.19 83 VAL B O 1
ATOM 4805 N N . PRO B 1 84 ? -29.828 5.02 7.004 1 95.81 84 PRO B N 1
ATOM 4806 C CA . PRO B 1 84 ? -28.922 3.881 6.871 1 95.81 84 PRO B CA 1
ATOM 4807 C C . PRO B 1 84 ? -29.234 2.758 7.859 1 95.81 84 PRO B C 1
ATOM 4809 O O . PRO B 1 84 ? -29.625 3.023 9 1 95.81 84 PRO B O 1
ATOM 4812 N N . THR B 1 85 ? -29.094 1.609 7.406 1 95.31 85 THR B N 1
ATOM 4813 C CA . THR B 1 85 ? -29.125 0.42 8.25 1 95.31 85 THR B CA 1
ATOM 4814 C C . THR B 1 85 ? -27.734 -0.182 8.398 1 95.31 85 THR B C 1
ATOM 4816 O O . THR B 1 85 ? -26.797 0.221 7.699 1 95.31 85 THR B O 1
ATOM 4819 N N . LEU B 1 86 ? -27.625 -1.043 9.344 1 94.69 86 LEU B N 1
ATOM 4820 C CA . LEU B 1 86 ? -26.328 -1.614 9.656 1 94.69 86 LEU B CA 1
ATOM 4821 C C . LEU B 1 86 ? -25.812 -2.459 8.5 1 94.69 86 LEU B C 1
ATOM 4823 O O . LEU B 1 86 ? -24.641 -2.365 8.125 1 94.69 86 LEU B O 1
ATOM 4827 N N . SER B 1 87 ? -26.625 -3.303 7.828 1 93.69 87 SER B N 1
ATOM 4828 C CA . SER B 1 87 ? -26.094 -4.195 6.809 1 93.69 87 SER B CA 1
ATOM 4829 C C . SER B 1 87 ? -27.141 -4.535 5.762 1 93.69 87 SER B C 1
ATOM 4831 O O . SER B 1 87 ? -26.969 -5.461 4.969 1 93.69 87 SER B O 1
ATOM 4833 N N . GLN B 1 88 ? -28.234 -3.848 5.703 1 94.69 88 GLN B N 1
ATOM 4834 C CA . GLN B 1 88 ? -29.344 -4.25 4.844 1 94.69 88 GLN B CA 1
ATOM 4835 C C . GLN B 1 88 ? -29.469 -3.34 3.625 1 94.69 88 GLN B C 1
ATOM 4837 O O . GLN B 1 88 ? -30.266 -3.602 2.721 1 94.69 88 GLN B O 1
ATOM 4842 N N . ASP B 1 89 ? -28.719 -2.291 3.633 1 96.81 89 ASP B N 1
ATOM 4843 C CA . ASP B 1 89 ? -28.781 -1.377 2.498 1 96.81 89 ASP B CA 1
ATOM 4844 C C . ASP B 1 89 ? -28.031 -1.945 1.295 1 96.81 89 ASP B C 1
ATOM 4846 O O . ASP B 1 89 ? -27 -2.615 1.455 1 96.81 89 ASP B O 1
ATOM 4850 N N . GLU B 1 90 ? -28.531 -1.729 0.114 1 96.56 90 GLU B N 1
ATOM 4851 C CA . GLU B 1 90 ? -27.906 -2.178 -1.134 1 96.56 90 GLU B CA 1
ATOM 4852 C C . GLU B 1 90 ? -27.953 -1.08 -2.193 1 96.56 90 GLU B C 1
ATOM 4854 O O . GLU B 1 90 ? -28.938 -0.336 -2.287 1 96.56 90 GLU B O 1
ATOM 4859 N N . LEU B 1 91 ? -26.891 -1.02 -2.949 1 96.12 91 LEU B N 1
ATOM 4860 C CA . LEU B 1 91 ? -26.906 0.021 -3.971 1 96.12 91 LEU B CA 1
ATOM 4861 C C . LEU B 1 91 ? -26.203 -0.444 -5.238 1 96.12 91 LEU B C 1
ATOM 4863 O O . LEU B 1 91 ? -25.469 -1.435 -5.219 1 96.12 91 LEU B O 1
ATOM 4867 N N . TYR B 1 92 ? -26.5 0.127 -6.324 1 95.81 92 TYR B N 1
ATOM 4868 C CA . TYR B 1 92 ? -25.781 0.041 -7.59 1 95.81 92 TYR B CA 1
ATOM 4869 C C . TYR B 1 92 ? -25.953 1.318 -8.406 1 95.81 92 TYR B C 1
ATOM 4871 O O . TYR B 1 92 ? -26.891 2.092 -8.164 1 95.81 92 TYR B O 1
ATOM 4879 N N . ILE B 1 93 ? -25.047 1.615 -9.25 1 95.56 93 ILE B N 1
ATOM 4880 C CA . ILE B 1 93 ? -25.156 2.75 -10.156 1 95.56 93 ILE B CA 1
ATOM 4881 C C . ILE B 1 93 ? -26 2.361 -11.367 1 95.56 93 ILE B C 1
ATOM 4883 O O . ILE B 1 93 ? -25.641 1.444 -12.109 1 95.56 93 ILE B O 1
ATOM 4887 N N . SER B 1 94 ? -27.062 3.055 -11.609 1 94.06 94 SER B N 1
ATOM 4888 C CA . SER B 1 94 ? -28.016 2.686 -12.656 1 94.06 94 SER B CA 1
ATOM 4889 C C . SER B 1 94 ? -27.609 3.271 -14 1 94.06 94 SER B C 1
ATOM 4891 O O . SER B 1 94 ? -27.656 2.582 -15.023 1 94.06 94 SER B O 1
ATOM 4893 N N . TYR B 1 95 ? -27.266 4.484 -14.008 1 90.25 95 TYR B N 1
ATOM 4894 C CA . TYR B 1 95 ? -26.828 5.074 -15.266 1 90.25 95 TYR B CA 1
ATOM 4895 C C . TYR B 1 95 ? -25.906 6.266 -15.016 1 90.25 95 TYR B C 1
ATOM 4897 O O . TYR B 1 95 ? -25.844 6.785 -13.898 1 90.25 95 TYR B O 1
ATOM 4905 N N . ILE B 1 96 ? -25.141 6.602 -16.031 1 89.38 96 ILE B N 1
ATOM 4906 C CA . ILE B 1 96 ? -24.156 7.676 -16 1 89.38 96 ILE B CA 1
ATOM 4907 C C . ILE B 1 96 ? -24.469 8.695 -17.094 1 89.38 96 ILE B C 1
ATOM 4909 O O . ILE B 1 96 ? -24.844 8.32 -18.219 1 89.38 96 ILE B O 1
ATOM 4913 N N . VAL B 1 97 ? -24.422 9.914 -16.766 1 84.12 97 VAL B N 1
ATOM 4914 C CA . VAL B 1 97 ? -24.5 11 -17.734 1 84.12 97 VAL B CA 1
ATOM 4915 C C . VAL B 1 97 ? -23.141 11.648 -17.906 1 84.12 97 VAL B C 1
ATOM 4917 O O . VAL B 1 97 ? -22.672 12.375 -17.016 1 84.12 97 VAL B O 1
ATOM 4920 N N . ASN B 1 98 ? -22.516 11.406 -19 1 80.44 98 ASN B N 1
ATOM 4921 C CA . ASN B 1 98 ? -21.203 11.977 -19.266 1 80.44 98 ASN B CA 1
ATOM 4922 C C . ASN B 1 98 ? -21.297 13.391 -19.812 1 80.44 98 ASN B C 1
ATOM 4924 O O . ASN B 1 98 ? -22.281 13.742 -20.484 1 80.44 98 ASN B O 1
ATOM 4928 N N . PRO B 1 99 ? -20.266 14.125 -19.484 1 76.38 99 PRO B N 1
ATOM 4929 C CA . PRO B 1 99 ? -20.25 15.445 -20.125 1 76.38 99 PRO B CA 1
ATOM 4930 C C . PRO B 1 99 ? -20.016 15.359 -21.625 1 76.38 99 PRO B C 1
ATOM 4932 O O . PRO B 1 99 ? -19.484 14.367 -22.125 1 76.38 99 PRO B O 1
ATOM 4935 N N . PRO B 1 100 ? -20.438 16.422 -22.266 1 72.75 100 PRO B N 1
ATOM 4936 C CA . PRO B 1 100 ? -20.234 16.422 -23.719 1 72.75 100 PRO B CA 1
ATOM 4937 C C . PRO B 1 100 ? -18.766 16.391 -24.109 1 72.75 100 PRO B C 1
ATOM 4939 O O . PRO B 1 100 ? -17.922 17 -23.438 1 72.75 100 PRO B O 1
ATOM 4942 N N . ASP B 1 101 ? -18.422 15.672 -25.141 1 73.5 101 ASP B N 1
ATOM 4943 C CA . ASP B 1 101 ? -17.062 15.547 -25.641 1 73.5 101 ASP B CA 1
ATOM 4944 C C . ASP B 1 101 ? -16.516 16.891 -26.094 1 73.5 101 ASP B C 1
ATOM 4946 O O . ASP B 1 101 ? -15.305 17.062 -26.266 1 73.5 101 ASP B O 1
ATOM 4950 N N . THR B 1 102 ? -17.406 17.812 -26.312 1 69.25 102 THR B N 1
ATOM 4951 C CA . THR B 1 102 ? -16.984 19.141 -26.734 1 69.25 102 THR B CA 1
ATOM 4952 C C . THR B 1 102 ? -16.297 19.891 -25.594 1 69.25 102 THR B C 1
ATOM 4954 O O . THR B 1 102 ? -15.438 20.734 -25.828 1 69.25 102 THR B O 1
ATOM 4957 N N . ASP B 1 103 ? -16.672 19.453 -24.484 1 67.62 103 ASP B N 1
ATOM 4958 C CA . ASP B 1 103 ? -16.156 20.188 -23.328 1 67.62 103 ASP B CA 1
ATOM 4959 C C . ASP B 1 103 ? -15.031 19.406 -22.641 1 67.62 103 ASP B C 1
ATOM 4961 O O . ASP B 1 103 ? -14.086 20.016 -22.141 1 67.62 103 ASP B O 1
ATOM 4965 N N . PHE B 1 104 ? -15.148 18.141 -22.672 1 70.56 104 PHE B N 1
ATOM 4966 C CA . PHE B 1 104 ? -14.172 17.297 -21.969 1 70.56 104 PHE B CA 1
ATOM 4967 C C . PHE B 1 104 ? -13.742 16.125 -22.844 1 70.56 104 PHE B C 1
ATOM 4969 O O . PHE B 1 104 ? -14.562 15.555 -23.562 1 70.56 104 PHE B O 1
ATOM 4976 N N . LYS B 1 105 ? -12.422 15.852 -22.688 1 70.88 105 LYS B N 1
ATOM 4977 C CA . LYS B 1 105 ? -11.93 14.648 -23.359 1 70.88 105 LYS B CA 1
ATOM 4978 C C . LYS B 1 105 ? -12.57 13.391 -22.766 1 70.88 105 LYS B C 1
ATOM 4980 O O . LYS B 1 105 ? -12.867 13.344 -21.578 1 70.88 105 LYS B O 1
ATOM 4985 N N . PRO B 1 106 ? -12.836 12.508 -23.656 1 68.94 106 PRO B N 1
ATOM 4986 C CA . PRO B 1 106 ? -13.328 11.242 -23.109 1 68.94 106 PRO B CA 1
ATOM 4987 C C . PRO B 1 106 ? -12.414 10.664 -22.031 1 68.94 106 PRO B C 1
ATOM 4989 O O . PRO B 1 106 ? -11.195 10.859 -22.078 1 68.94 106 PRO B O 1
ATOM 4992 N N . VAL B 1 107 ? -13.055 10.016 -21.156 1 68.94 107 VAL B N 1
ATOM 4993 C CA . VAL B 1 107 ? -12.305 9.438 -20.047 1 68.94 107 VAL B CA 1
ATOM 4994 C C . VAL B 1 107 ? -11.359 8.359 -20.562 1 68.94 107 VAL B C 1
ATOM 4996 O O . VAL B 1 107 ? -11.742 7.539 -21.391 1 68.94 107 VAL B O 1
ATOM 4999 N N . THR B 1 108 ? -10.188 8.422 -20.047 1 69.75 108 THR B N 1
ATOM 5000 C CA . THR B 1 108 ? -9.148 7.496 -20.484 1 69.75 108 THR B CA 1
ATOM 5001 C C . THR B 1 108 ? -9.422 6.09 -19.953 1 69.75 108 THR B C 1
ATOM 5003 O O . THR B 1 108 ? -9.133 5.102 -20.641 1 69.75 108 THR B O 1
ATOM 5006 N N . SER B 1 109 ? -10.086 6.059 -18.766 1 77.44 109 SER B N 1
ATOM 5007 C CA . SER B 1 109 ? -10.398 4.773 -18.156 1 77.44 109 SER B CA 1
ATOM 5008 C C . SER B 1 109 ? -11.82 4.758 -17.594 1 77.44 109 SER B C 1
ATOM 5010 O O . SER B 1 109 ? -12.086 5.348 -16.547 1 77.44 109 SER B O 1
ATOM 5012 N N . PRO B 1 110 ? -12.703 4.082 -18.234 1 82.5 110 PRO B N 1
ATOM 5013 C CA . PRO B 1 110 ? -14.094 4.023 -17.766 1 82.5 110 PRO B CA 1
ATOM 5014 C C . PRO B 1 110 ? -14.211 3.43 -16.359 1 82.5 110 PRO B C 1
ATOM 5016 O O . PRO B 1 110 ? -15.023 3.895 -15.562 1 82.5 110 PRO B O 1
ATOM 5019 N N . THR B 1 111 ? -13.383 2.443 -16.062 1 85.75 111 THR B N 1
ATOM 5020 C CA . THR B 1 111 ? -13.445 1.813 -14.758 1 85.75 111 THR B CA 1
ATOM 5021 C C . THR B 1 111 ? -13.055 2.805 -13.664 1 85.75 111 THR B C 1
ATOM 5023 O O . THR B 1 111 ? -13.656 2.812 -12.586 1 85.75 111 THR B O 1
ATOM 5026 N N . ARG B 1 112 ? -12.102 3.625 -13.969 1 87.56 112 ARG B N 1
ATOM 5027 C CA . ARG B 1 112 ? -11.695 4.633 -12.992 1 87.56 112 ARG B CA 1
ATOM 5028 C C . ARG B 1 112 ? -12.805 5.645 -12.75 1 87.56 112 ARG B C 1
ATOM 5030 O O . ARG B 1 112 ? -12.977 6.137 -11.633 1 87.56 112 ARG B O 1
ATOM 5037 N N . GLN B 1 113 ? -13.461 5.957 -13.766 1 89.31 113 GLN B N 1
ATOM 5038 C CA . GLN B 1 113 ? -14.586 6.875 -13.617 1 89.31 113 GLN B CA 1
ATOM 5039 C C . GLN B 1 113 ? -15.672 6.273 -12.734 1 89.31 113 GLN B C 1
ATOM 5041 O O . GLN B 1 113 ? -16.219 6.949 -11.859 1 89.31 113 GLN B O 1
ATOM 5046 N N . ILE B 1 114 ? -15.977 5.039 -13.023 1 92.75 114 ILE B N 1
ATOM 5047 C CA . ILE B 1 114 ? -16.984 4.332 -12.234 1 92.75 114 ILE B CA 1
ATOM 5048 C C . ILE B 1 114 ? -16.531 4.262 -10.773 1 92.75 114 ILE B C 1
ATOM 5050 O O . ILE B 1 114 ? -17.328 4.457 -9.859 1 92.75 114 ILE B O 1
ATOM 5054 N N . ALA B 1 115 ? -15.234 3.986 -10.602 1 93.75 115 ALA B N 1
ATOM 5055 C CA . ALA B 1 115 ? -14.68 3.93 -9.258 1 93.75 115 ALA B CA 1
ATOM 5056 C C . ALA B 1 115 ? -14.844 5.266 -8.539 1 93.75 115 ALA B C 1
ATOM 5058 O O . ALA B 1 115 ? -15.18 5.301 -7.352 1 93.75 115 ALA B O 1
ATOM 5059 N N . MET B 1 116 ? -14.586 6.312 -9.203 1 93.69 116 MET B N 1
ATOM 5060 C CA . MET B 1 116 ? -14.75 7.641 -8.617 1 93.69 116 MET B CA 1
ATOM 5061 C C . MET B 1 116 ? -16.203 7.895 -8.227 1 93.69 116 MET B C 1
ATOM 5063 O O . MET B 1 116 ? -16.484 8.375 -7.133 1 93.69 116 MET B O 1
ATOM 5067 N N . MET B 1 117 ? -17.125 7.535 -9.117 1 95.06 117 MET B N 1
ATOM 5068 C CA . MET B 1 117 ? -18.547 7.742 -8.867 1 95.06 117 MET B CA 1
ATOM 5069 C C . MET B 1 117 ? -19 6.938 -7.652 1 95.06 117 MET B C 1
ATOM 5071 O O . MET B 1 117 ? -19.75 7.445 -6.812 1 95.06 117 MET B O 1
ATOM 5075 N N . LEU B 1 118 ? -18.531 5.734 -7.637 1 97.06 118 LEU B N 1
ATOM 5076 C CA . LEU B 1 118 ? -18.891 4.902 -6.492 1 97.06 118 LEU B CA 1
ATOM 5077 C C . LEU B 1 118 ? -18.281 5.457 -5.211 1 97.06 118 LEU B C 1
ATOM 5079 O O . LEU B 1 118 ? -18.938 5.496 -4.168 1 97.06 118 LEU B O 1
ATOM 5083 N N . TRP B 1 119 ? -17.031 5.871 -5.27 1 97.12 119 TRP B N 1
ATOM 5084 C CA . TRP B 1 119 ? -16.375 6.445 -4.102 1 97.12 119 TRP B CA 1
ATOM 5085 C C . TRP B 1 119 ? -17.141 7.664 -3.594 1 97.12 119 TRP B C 1
ATOM 5087 O O . TRP B 1 119 ? -17.375 7.801 -2.391 1 97.12 119 TRP B O 1
ATOM 5097 N N . VAL B 1 120 ? -17.5 8.539 -4.465 1 96.88 120 VAL B N 1
ATOM 5098 C CA . VAL B 1 120 ? -18.234 9.742 -4.098 1 96.88 120 VAL B CA 1
ATOM 5099 C C . VAL B 1 120 ? -19.578 9.367 -3.477 1 96.88 120 VAL B C 1
ATOM 5101 O O . VAL B 1 120 ? -20 9.961 -2.482 1 96.88 120 VAL B O 1
ATOM 5104 N N . THR B 1 121 ? -20.234 8.398 -4.078 1 97.56 121 THR B N 1
ATOM 5105 C CA . THR B 1 121 ? -21.5 7.91 -3.543 1 97.56 121 THR B CA 1
ATOM 5106 C C . THR B 1 121 ? -21.312 7.395 -2.117 1 97.56 121 THR B C 1
ATOM 5108 O O . THR B 1 121 ? -22.109 7.723 -1.231 1 97.56 121 THR B O 1
ATOM 5111 N N . LEU B 1 122 ? -20.328 6.629 -1.963 1 98.12 122 LEU B N 1
ATOM 5112 C CA . LEU B 1 122 ? -20.062 6.055 -0.651 1 98.12 122 LEU B CA 1
ATOM 5113 C C . LEU B 1 122 ? -19.656 7.137 0.344 1 98.12 122 LEU B C 1
ATOM 5115 O O . LEU B 1 122 ? -19.984 7.051 1.529 1 98.12 122 LEU B O 1
ATOM 5119 N N . TYR B 1 123 ? -18.891 8.125 -0.149 1 97.81 123 TYR B N 1
ATOM 5120 C CA . TYR B 1 123 ? -18.531 9.273 0.679 1 97.81 123 TYR B CA 1
ATOM 5121 C C . TYR B 1 123 ? -19.781 9.961 1.225 1 97.81 123 TYR B C 1
ATOM 5123 O O . TYR B 1 123 ? -19.844 10.281 2.414 1 97.81 123 TYR B O 1
ATOM 5131 N N . TRP B 1 124 ? -20.703 10.156 0.387 1 96.88 124 TRP B N 1
ATOM 5132 C CA . TRP B 1 124 ? -21.984 10.719 0.801 1 96.88 124 TRP B CA 1
ATOM 5133 C C . TRP B 1 124 ? -22.703 9.789 1.774 1 96.88 124 TRP B C 1
ATOM 5135 O O . TRP B 1 124 ? -23.156 10.219 2.836 1 96.88 124 TRP B O 1
ATOM 5145 N N . TYR B 1 125 ? -22.797 8.523 1.457 1 97.31 125 TYR B N 1
ATOM 5146 C CA . TYR B 1 125 ? -23.531 7.531 2.238 1 97.31 125 TYR B CA 1
ATOM 5147 C C . TYR B 1 125 ? -22.984 7.434 3.654 1 97.31 125 TYR B C 1
ATOM 5149 O O . TYR B 1 125 ? -23.734 7.438 4.625 1 97.31 125 TYR B O 1
ATOM 5157 N N . PHE B 1 126 ? -21.703 7.391 3.809 1 97.38 126 PHE B N 1
ATOM 5158 C CA . PHE B 1 126 ? -21.109 7.176 5.121 1 97.38 126 PHE B CA 1
ATOM 5159 C C . PHE B 1 126 ? -21.016 8.484 5.898 1 97.38 126 PHE B C 1
ATOM 5161 O O . PHE B 1 126 ? -20.484 8.516 7.012 1 97.38 126 PHE B O 1
ATOM 5168 N N . HIS B 1 127 ? -21.484 9.586 5.312 1 96.19 127 HIS B N 1
ATOM 5169 C CA . HIS B 1 127 ? -21.672 10.812 6.07 1 96.19 127 HIS B CA 1
ATOM 5170 C C . HIS B 1 127 ? -23.094 10.906 6.625 1 96.19 127 HIS B C 1
ATOM 5172 O O . HIS B 1 127 ? -23.391 11.781 7.441 1 96.19 127 HIS B O 1
ATOM 5178 N N . GLU B 1 128 ? -23.969 10.008 6.172 1 95.38 128 GLU B N 1
ATOM 5179 C CA . GLU B 1 128 ? -25.312 9.93 6.746 1 95.38 128 GLU B CA 1
ATOM 5180 C C . GLU B 1 128 ? -25.25 9.523 8.211 1 95.38 128 GLU B C 1
ATOM 5182 O O . GLU B 1 128 ? -24.219 9.047 8.695 1 95.38 128 GLU B O 1
ATOM 5187 N N . PRO B 1 129 ? -26.359 9.773 8.945 1 94.44 129 PRO B N 1
ATOM 5188 C CA . PRO B 1 129 ? -26.359 9.406 10.367 1 94.44 129 PRO B CA 1
ATOM 5189 C C . PRO B 1 129 ? -26.078 7.922 10.586 1 94.44 129 PRO B C 1
ATOM 5191 O O . PRO B 1 129 ? -26.641 7.07 9.898 1 94.44 129 PRO B O 1
ATOM 5194 N N . GLU B 1 130 ? -25.234 7.688 11.469 1 94.56 130 GLU B N 1
ATOM 5195 C CA . GLU B 1 130 ? -24.812 6.32 11.758 1 94.56 130 GLU B CA 1
ATOM 5196 C C . GLU B 1 130 ? -25.969 5.5 12.328 1 94.56 130 GLU B C 1
ATOM 5198 O O . GLU B 1 130 ? -26.688 5.965 13.219 1 94.56 130 GLU B O 1
ATOM 5203 N N . PRO B 1 131 ? -26.109 4.301 11.82 1 95.12 131 PRO B N 1
ATOM 5204 C CA . PRO B 1 131 ? -27.125 3.42 12.391 1 95.12 131 PRO B CA 1
ATOM 5205 C C . PRO B 1 131 ? -26.703 2.852 13.75 1 95.12 131 PRO B C 1
ATOM 5207 O O . PRO B 1 131 ? -25.531 2.934 14.125 1 95.12 131 PRO B O 1
ATOM 5210 N N . GLU B 1 132 ? -27.75 2.361 14.43 1 92.06 132 GLU B N 1
ATOM 5211 C CA . GLU B 1 132 ? -27.438 1.643 15.664 1 92.06 132 GLU B CA 1
ATOM 5212 C C . GLU B 1 132 ? -26.594 0.406 15.383 1 92.06 132 GLU B C 1
ATOM 5214 O O . GLU B 1 132 ? -26.938 -0.41 14.531 1 92.06 132 GLU B O 1
ATOM 5219 N N . ARG B 1 133 ? -25.594 0.307 16.125 1 93.31 133 ARG B N 1
ATOM 5220 C CA . ARG B 1 133 ? -24.625 -0.744 15.812 1 93.31 133 ARG B CA 1
ATOM 5221 C C . ARG B 1 133 ? -24.922 -2.01 16.609 1 93.31 133 ARG B C 1
ATOM 5223 O O . ARG B 1 133 ? -24.391 -3.08 16.312 1 93.31 133 ARG B O 1
ATOM 5230 N N . GLN B 1 134 ? -25.734 -1.925 17.609 1 92.44 134 GLN B N 1
ATOM 5231 C CA . GLN B 1 134 ? -26 -3.055 18.484 1 92.44 134 GLN B CA 1
ATOM 5232 C C . GLN B 1 134 ? -26.859 -4.102 17.797 1 92.44 134 GLN B C 1
ATOM 5234 O O . GLN B 1 134 ? -27.875 -3.768 17.156 1 92.44 134 GLN B O 1
ATOM 5239 N N . LEU B 1 135 ? -26.438 -5.312 17.922 1 90.25 135 LEU B N 1
ATOM 5240 C CA . LEU B 1 135 ? -27.125 -6.434 17.297 1 90.25 135 LEU B CA 1
ATOM 5241 C C . LEU B 1 135 ? -28.047 -7.129 18.281 1 90.25 135 LEU B C 1
ATOM 5243 O O . LEU B 1 135 ? -27.688 -7.32 19.453 1 90.25 135 LEU B O 1
ATOM 5247 N N . SER B 1 136 ? -29.234 -7.402 17.781 1 88.06 136 SER B N 1
ATOM 5248 C CA . SER B 1 136 ? -30.156 -8.227 18.547 1 88.06 136 SER B CA 1
ATOM 5249 C C . SER B 1 136 ? -30.156 -9.664 18.062 1 88.06 136 SER B C 1
ATOM 5251 O O . SER B 1 136 ? -30.625 -9.953 16.953 1 88.06 136 SER B O 1
ATOM 5253 N N . THR B 1 137 ? -29.562 -10.484 18.797 1 88.06 137 THR B N 1
ATOM 5254 C CA . THR B 1 137 ? -29.516 -11.914 18.5 1 88.06 137 THR B CA 1
ATOM 5255 C C . THR B 1 137 ? -30.203 -12.727 19.594 1 88.06 137 THR B C 1
ATOM 5257 O O . THR B 1 137 ? -30.578 -12.188 20.641 1 88.06 137 THR B O 1
ATOM 5260 N N . ALA B 1 138 ? -30.344 -14.016 19.328 1 90.19 138 ALA B N 1
ATOM 5261 C CA . ALA B 1 138 ? -30.875 -14.906 20.359 1 90.19 138 ALA B CA 1
ATOM 5262 C C . ALA B 1 138 ? -29.969 -14.922 21.578 1 90.19 138 ALA B C 1
ATOM 5264 O O . ALA B 1 138 ? -30.453 -14.891 22.719 1 90.19 138 ALA B O 1
ATOM 5265 N N . ALA B 1 139 ? -28.766 -14.906 21.375 1 91.44 139 ALA B N 1
ATOM 5266 C CA . ALA B 1 139 ? -27.781 -14.984 22.453 1 91.44 139 ALA B CA 1
ATOM 5267 C C . ALA B 1 139 ? -27.766 -13.703 23.266 1 91.44 139 ALA B C 1
ATOM 5269 O O . ALA B 1 139 ? -27.469 -13.727 24.469 1 91.44 139 ALA B O 1
ATOM 5270 N N . SER B 1 140 ? -28.141 -12.562 22.703 1 90.75 140 SER B N 1
ATOM 5271 C CA . SER B 1 140 ? -28.078 -11.281 23.406 1 90.75 140 SER B CA 1
ATOM 5272 C C . SER B 1 140 ? -29.453 -10.836 23.891 1 90.75 140 SER B C 1
ATOM 5274 O O . SER B 1 140 ? -29.641 -9.664 24.219 1 90.75 140 SER B O 1
ATOM 5276 N N . SER B 1 141 ? -30.375 -11.719 23.891 1 91 141 SER B N 1
ATOM 5277 C CA . SER B 1 141 ? -31.75 -11.367 24.234 1 91 141 SER B CA 1
ATOM 5278 C C . SER B 1 141 ? -31.844 -10.805 25.656 1 91 141 SER B C 1
ATOM 5280 O O . SER B 1 141 ? -32.688 -9.945 25.922 1 91 141 SER B O 1
ATOM 5282 N N . ASN B 1 142 ? -30.984 -11.234 26.484 1 92.75 142 ASN B N 1
ATOM 5283 C CA . ASN B 1 142 ? -31.047 -10.789 27.875 1 92.75 142 ASN B CA 1
ATOM 5284 C C . ASN B 1 142 ? -30 -9.711 28.156 1 92.75 142 ASN B C 1
ATOM 5286 O O . ASN B 1 142 ? -29.844 -9.281 29.312 1 92.75 142 ASN B O 1
ATOM 5290 N N . THR B 1 143 ? -29.328 -9.375 27.188 1 93.69 143 THR B N 1
ATOM 5291 C CA . THR B 1 143 ? -28.312 -8.344 27.344 1 93.69 143 THR B CA 1
ATOM 5292 C C . THR B 1 143 ? -28.906 -6.957 27.109 1 93.69 143 THR B C 1
ATOM 5294 O O . THR B 1 143 ? -29.625 -6.738 26.141 1 93.69 143 THR B O 1
ATOM 5297 N N . PRO B 1 144 ? -28.688 -6.043 28.094 1 93.44 144 PRO B N 1
ATOM 5298 C CA . PRO B 1 144 ? -29.125 -4.676 27.828 1 93.44 144 PRO B CA 1
ATOM 5299 C C . PRO B 1 144 ? -28.609 -4.129 26.5 1 93.44 144 PRO B C 1
ATOM 5301 O O . PRO B 1 144 ? -27.516 -4.492 26.078 1 93.44 144 PRO B O 1
ATOM 5304 N N . ALA B 1 145 ? -29.344 -3.287 25.906 1 90.5 145 ALA B N 1
ATOM 5305 C CA . ALA B 1 145 ? -29.062 -2.777 24.562 1 90.5 145 ALA B CA 1
ATOM 5306 C C . ALA B 1 145 ? -27.625 -2.246 24.469 1 90.5 145 ALA B C 1
ATOM 5308 O O . ALA B 1 145 ? -26.906 -2.549 23.516 1 90.5 145 ALA B O 1
ATOM 5309 N N . ALA B 1 146 ? -27.234 -1.582 25.438 1 90.62 146 ALA B N 1
ATOM 5310 C CA . ALA B 1 146 ? -25.938 -0.934 25.422 1 90.62 146 ALA B CA 1
ATOM 5311 C C . ALA B 1 146 ? -24.812 -1.963 25.5 1 90.62 146 ALA B C 1
ATOM 5313 O O . ALA B 1 146 ? -23.672 -1.679 25.125 1 90.62 146 ALA B O 1
ATOM 5314 N N . GLY B 1 147 ? -25.141 -3.125 25.906 1 93.62 147 GLY B N 1
ATOM 5315 C CA . GLY B 1 147 ? -24.141 -4.164 26.094 1 93.62 147 GLY B CA 1
ATOM 5316 C C . GLY B 1 147 ? -24.172 -5.219 25 1 93.62 147 GLY B C 1
ATOM 5317 O O . GLY B 1 147 ? -23.391 -6.18 25.047 1 93.62 147 GLY B O 1
ATOM 5318 N N . ARG B 1 148 ? -25.031 -5.098 24.125 1 92.5 148 ARG B N 1
ATOM 5319 C CA . ARG B 1 148 ? -25.156 -6.074 23.047 1 92.5 148 ARG B CA 1
ATOM 5320 C C . ARG B 1 148 ? -23.969 -5.988 22.094 1 92.5 148 ARG B C 1
ATOM 5322 O O . ARG B 1 148 ? -23.297 -4.957 22.016 1 92.5 148 ARG B O 1
ATOM 5329 N N . PRO B 1 149 ? -23.688 -7.086 21.375 1 92.81 149 PRO B N 1
ATOM 5330 C CA . PRO B 1 149 ? -22.609 -7.047 20.375 1 92.81 149 PRO B CA 1
ATOM 5331 C C . PRO B 1 149 ? -22.859 -6.012 19.281 1 92.81 149 PRO B C 1
ATOM 5333 O O . PRO B 1 149 ? -24.016 -5.691 18.984 1 92.81 149 PRO B O 1
ATOM 5336 N N . LYS B 1 150 ? -21.766 -5.512 18.828 1 92.44 150 LYS B N 1
ATOM 5337 C CA . LYS B 1 150 ? -21.844 -4.5 17.781 1 92.44 150 LYS B CA 1
ATOM 5338 C C . LYS B 1 150 ? -21.5 -5.086 16.422 1 92.44 150 LYS B C 1
ATOM 5340 O O . LYS B 1 150 ? -20.594 -5.914 16.297 1 92.44 150 LYS B O 1
ATOM 5345 N N . GLY B 1 151 ? -22.219 -4.672 15.422 1 91.94 151 GLY B N 1
ATOM 5346 C CA . GLY B 1 151 ? -21.906 -5.035 14.047 1 91.94 151 GLY B CA 1
ATOM 5347 C C . GLY B 1 151 ? -21.203 -3.93 13.281 1 91.94 151 GLY B C 1
ATOM 5348 O O . GLY B 1 151 ? -21.078 -2.809 13.781 1 91.94 151 GLY B O 1
ATOM 5349 N N . ASP B 1 152 ? -20.766 -4.297 12.07 1 92.88 152 ASP B N 1
ATOM 5350 C CA . ASP B 1 152 ? -20.109 -3.328 11.188 1 92.88 152 ASP B CA 1
ATOM 5351 C C . ASP B 1 152 ? -21.125 -2.654 10.273 1 92.88 152 ASP B C 1
ATOM 5353 O O . ASP B 1 152 ? -22.016 -3.314 9.734 1 92.88 152 ASP B O 1
ATOM 5357 N N . TRP B 1 153 ? -21.031 -1.358 10.234 1 96.94 153 TRP B N 1
ATOM 5358 C CA . TRP B 1 153 ? -21.859 -0.625 9.266 1 96.94 153 TRP B CA 1
ATOM 5359 C C . TRP B 1 153 ? -21.359 -0.875 7.844 1 96.94 153 TRP B C 1
ATOM 5361 O O . TRP B 1 153 ? -20.234 -0.516 7.496 1 96.94 153 TRP B O 1
ATOM 5371 N N . ARG B 1 154 ? -22.219 -1.561 7.027 1 96.44 154 ARG B N 1
ATOM 5372 C CA . ARG B 1 154 ? -21.812 -1.891 5.66 1 96.44 154 ARG B CA 1
ATOM 5373 C C . ARG B 1 154 ? -22.969 -1.658 4.684 1 96.44 154 ARG B C 1
ATOM 5375 O O . ARG B 1 154 ? -24.125 -1.688 5.074 1 96.44 154 ARG B O 1
ATOM 5382 N N . VAL B 1 155 ? -22.641 -1.394 3.457 1 97.81 155 VAL B N 1
ATOM 5383 C CA . VAL B 1 155 ? -23.609 -1.301 2.365 1 97.81 155 VAL B CA 1
ATOM 5384 C C . VAL B 1 155 ? -23.266 -2.326 1.287 1 97.81 155 VAL B C 1
ATOM 5386 O O . VAL B 1 155 ? -22.094 -2.52 0.955 1 97.81 155 VAL B O 1
ATOM 5389 N N . ASN B 1 156 ? -24.297 -3.027 0.857 1 97 156 ASN B N 1
ATOM 5390 C CA . ASN B 1 156 ? -24.109 -4.059 -0.158 1 97 156 ASN B CA 1
ATOM 5391 C C . ASN B 1 156 ? -24.078 -3.463 -1.563 1 97 156 ASN B C 1
ATOM 5393 O O . ASN B 1 156 ? -24.844 -2.537 -1.861 1 97 156 ASN B O 1
ATOM 5397 N N . ILE B 1 157 ? -23.234 -3.961 -2.381 1 96.81 157 ILE B N 1
ATOM 5398 C CA . ILE B 1 157 ? -23.125 -3.561 -3.779 1 96.81 157 ILE B CA 1
ATOM 5399 C C . ILE B 1 157 ? -23.719 -4.645 -4.676 1 96.81 157 ILE B C 1
ATOM 5401 O O . ILE B 1 157 ? -23.172 -5.742 -4.785 1 96.81 157 ILE B O 1
ATOM 5405 N N . ASN B 1 158 ? -24.766 -4.309 -5.324 1 93.31 158 ASN B N 1
ATOM 5406 C CA . ASN B 1 158 ? -25.469 -5.281 -6.156 1 93.31 158 ASN B CA 1
ATOM 5407 C C . ASN B 1 158 ? -24.906 -5.301 -7.582 1 93.31 158 ASN B C 1
ATOM 5409 O O . ASN B 1 158 ? -24.609 -4.246 -8.141 1 93.31 158 ASN B O 1
ATOM 5413 N N . ARG B 1 159 ? -24.891 -6.473 -8.078 1 91.5 159 ARG B N 1
ATOM 5414 C CA . ARG B 1 159 ? -24.5 -6.617 -9.477 1 91.5 159 ARG B CA 1
ATOM 5415 C C . ARG B 1 159 ? -25.641 -6.266 -10.414 1 91.5 159 ARG B C 1
ATOM 5417 O O . ARG B 1 159 ? -26.203 -7.145 -11.078 1 91.5 159 ARG B O 1
ATOM 5424 N N . GLU B 1 160 ? -25.953 -5.059 -10.508 1 91.94 160 GLU B N 1
ATOM 5425 C CA . GLU B 1 160 ? -27 -4.496 -11.359 1 91.94 160 GLU B CA 1
ATOM 5426 C C . GLU B 1 160 ? -26.547 -3.203 -12.023 1 91.94 160 GLU B C 1
ATOM 5428 O O . GLU B 1 160 ? -25.5 -2.648 -11.656 1 91.94 160 GLU B O 1
ATOM 5433 N N . GLY B 1 161 ? -27.219 -2.85 -13.055 1 92.81 161 GLY B N 1
ATOM 5434 C CA . GLY B 1 161 ? -26.844 -1.62 -13.742 1 92.81 161 GLY B CA 1
ATOM 5435 C C . GLY B 1 161 ? -25.469 -1.669 -14.359 1 92.81 161 GLY B C 1
ATOM 5436 O O . GLY B 1 161 ? -25.141 -2.613 -15.078 1 92.81 161 GLY B O 1
ATOM 5437 N N . ILE B 1 162 ? -24.703 -0.62 -13.992 1 91.88 162 ILE B N 1
ATOM 5438 C CA . ILE B 1 162 ? -23.375 -0.477 -14.578 1 91.88 162 ILE B CA 1
ATOM 5439 C C . ILE B 1 162 ? -22.484 -1.632 -14.125 1 91.88 162 ILE B C 1
ATOM 5441 O O . ILE B 1 162 ? -21.531 -2.002 -14.812 1 91.88 162 ILE B O 1
ATOM 5445 N N . PHE B 1 163 ? -22.797 -2.252 -13.055 1 91.12 163 PHE B N 1
ATOM 5446 C CA . PHE B 1 163 ? -21.938 -3.266 -12.453 1 91.12 163 PHE B CA 1
ATOM 5447 C C . PHE B 1 163 ? -22.141 -4.617 -13.125 1 91.12 163 PHE B C 1
ATOM 5449 O O . PHE B 1 163 ? -21.438 -5.586 -12.805 1 91.12 163 PHE B O 1
ATOM 5456 N N . THR B 1 164 ? -23 -4.664 -14.055 1 86.94 164 THR B N 1
ATOM 5457 C CA . THR B 1 164 ? -23.172 -5.879 -14.844 1 86.94 164 THR B CA 1
ATOM 5458 C C . THR B 1 164 ? -22.109 -5.965 -15.938 1 86.94 164 THR B C 1
ATOM 5460 O O . THR B 1 164 ? -21.938 -7.02 -16.547 1 86.94 164 THR B O 1
ATOM 5463 N N . GLY B 1 165 ? -21.438 -4.77 -16.078 1 80.94 165 GLY B N 1
ATOM 5464 C CA . GLY B 1 165 ? -20.375 -4.773 -17.062 1 80.94 165 GLY B CA 1
ATOM 5465 C C . GLY B 1 165 ? -19.297 -5.793 -16.781 1 80.94 165 GLY B C 1
ATOM 5466 O O . GLY B 1 165 ? -19.062 -6.152 -15.625 1 80.94 165 GLY B O 1
ATOM 5467 N N . ARG B 1 166 ? -18.656 -6.148 -17.859 1 76.44 166 ARG B N 1
ATOM 5468 C CA . ARG B 1 166 ? -17.625 -7.18 -17.766 1 76.44 166 ARG B CA 1
ATOM 5469 C C . ARG B 1 166 ? -16.484 -6.73 -16.859 1 76.44 166 ARG B C 1
ATOM 5471 O O . ARG B 1 166 ? -15.883 -5.676 -17.094 1 76.44 166 ARG B O 1
ATOM 5478 N N . ASN B 1 167 ? -16.188 -7.418 -15.805 1 80.5 167 ASN B N 1
ATOM 5479 C CA . ASN B 1 167 ? -15.031 -7.34 -14.906 1 80.5 167 ASN B CA 1
ATOM 5480 C C . ASN B 1 167 ? -15.039 -6.043 -14.102 1 80.5 167 ASN B C 1
ATOM 5482 O O . ASN B 1 167 ? -14.016 -5.641 -13.555 1 80.5 167 ASN B O 1
ATOM 5486 N N . VAL B 1 168 ? -16.156 -5.332 -14.156 1 87.88 168 VAL B N 1
ATOM 5487 C CA . VAL B 1 168 ? -16.188 -4.062 -13.438 1 87.88 168 VAL B CA 1
ATOM 5488 C C . VAL B 1 168 ? -16.047 -4.312 -11.938 1 87.88 168 VAL B C 1
ATOM 5490 O O . VAL B 1 168 ? -15.195 -3.713 -11.281 1 87.88 168 VAL B O 1
ATOM 5493 N N . LEU B 1 169 ? -16.875 -5.25 -11.469 1 89.81 169 LEU B N 1
ATOM 5494 C CA . LEU B 1 169 ? -16.844 -5.52 -10.031 1 89.81 169 LEU B CA 1
ATOM 5495 C C . LEU B 1 169 ? -15.492 -6.105 -9.617 1 89.81 169 LEU B C 1
ATOM 5497 O O . LEU B 1 169 ? -14.977 -5.785 -8.547 1 89.81 169 LEU B O 1
ATOM 5501 N N . GLN B 1 170 ? -14.961 -6.859 -10.477 1 87.06 170 GLN B N 1
ATOM 5502 C CA . GLN B 1 170 ? -13.648 -7.445 -10.219 1 87.06 170 GLN B CA 1
ATOM 5503 C C . GLN B 1 170 ? -12.578 -6.371 -10.117 1 87.06 170 GLN B C 1
ATOM 5505 O O . GLN B 1 170 ? -11.727 -6.418 -9.227 1 87.06 170 GLN B O 1
ATOM 5510 N N . LYS B 1 171 ? -12.633 -5.512 -11.008 1 88.69 171 LYS B N 1
ATOM 5511 C CA . LYS B 1 171 ? -11.664 -4.426 -11.008 1 88.69 171 LYS B CA 1
ATOM 5512 C C . LYS B 1 171 ? -11.828 -3.531 -9.789 1 88.69 171 LYS B C 1
ATOM 5514 O O . LYS B 1 171 ? -10.844 -3.104 -9.18 1 88.69 171 LYS B O 1
ATOM 5519 N N . LEU B 1 172 ? -13.062 -3.262 -9.422 1 93.06 172 LEU B N 1
ATOM 5520 C CA . LEU B 1 172 ? -13.328 -2.436 -8.242 1 93.06 172 LEU B CA 1
ATOM 5521 C C . LEU B 1 172 ? -12.844 -3.125 -6.973 1 93.06 172 LEU B C 1
ATOM 5523 O O . LEU B 1 172 ? -12.359 -2.467 -6.051 1 93.06 172 LEU B O 1
ATOM 5527 N N . GLU B 1 173 ? -13.008 -4.445 -6.957 1 93.25 173 GLU B N 1
ATOM 5528 C CA . GLU B 1 173 ? -12.5 -5.223 -5.832 1 93.25 173 GLU B CA 1
ATOM 5529 C C . GLU B 1 173 ? -10.969 -5.176 -5.781 1 93.25 173 GLU B C 1
ATOM 5531 O O . GLU B 1 173 ? -10.383 -5.008 -4.711 1 93.25 173 GLU B O 1
ATOM 5536 N N . ARG B 1 174 ? -10.352 -5.23 -6.871 1 89.38 174 ARG B N 1
ATOM 5537 C CA . ARG B 1 174 ? -8.898 -5.176 -6.949 1 89.38 174 ARG B CA 1
ATOM 5538 C C . ARG B 1 174 ? -8.375 -3.803 -6.535 1 89.38 174 ARG B C 1
ATOM 5540 O O . ARG B 1 174 ? -7.273 -3.688 -6 1 89.38 174 ARG B O 1
ATOM 5547 N N . MET B 1 175 ? -9.203 -2.848 -6.734 1 90.5 175 MET B N 1
ATOM 5548 C CA . MET B 1 175 ? -8.844 -1.486 -6.352 1 90.5 175 MET B CA 1
ATOM 5549 C C . MET B 1 175 ? -9 -1.282 -4.848 1 90.5 175 MET B C 1
ATOM 5551 O O . MET B 1 175 ? -8.641 -0.229 -4.32 1 90.5 175 MET B O 1
ATOM 5555 N N . GLY B 1 176 ? -9.531 -2.256 -4.199 1 92.44 176 GLY B N 1
ATOM 5556 C CA . GLY B 1 176 ? -9.742 -2.17 -2.762 1 92.44 176 GLY B CA 1
ATOM 5557 C C . GLY B 1 176 ? -11.023 -1.438 -2.389 1 92.44 176 GLY B C 1
ATOM 5558 O O . GLY B 1 176 ? -11.32 -1.272 -1.204 1 92.44 176 GLY B O 1
ATOM 5559 N N . LEU B 1 177 ? -11.789 -1.004 -3.359 1 95.06 177 LEU B N 1
ATOM 5560 C CA . LEU B 1 177 ? -12.977 -0.185 -3.127 1 95.06 177 LEU B CA 1
ATOM 5561 C C . LEU B 1 177 ? -14.125 -1.032 -2.588 1 95.06 177 LEU B C 1
ATOM 5563 O O . LEU B 1 177 ? -14.898 -0.573 -1.745 1 95.06 177 LEU B O 1
ATOM 5567 N N . ILE B 1 178 ? -14.227 -2.26 -3.129 1 95.69 178 ILE B N 1
ATOM 5568 C CA . ILE B 1 178 ? -15.281 -3.172 -2.701 1 95.69 178 ILE B CA 1
ATOM 5569 C C . ILE B 1 178 ? -14.664 -4.461 -2.164 1 95.69 178 ILE B C 1
ATOM 5571 O O . ILE B 1 178 ? -13.555 -4.836 -2.559 1 95.69 178 ILE B O 1
ATOM 5575 N N . ALA B 1 179 ? -15.344 -5.035 -1.248 1 96.38 179 ALA B N 1
ATOM 5576 C CA . ALA B 1 179 ? -14.906 -6.309 -0.68 1 96.38 179 ALA B CA 1
ATOM 5577 C C . ALA B 1 179 ? -15.922 -7.41 -0.972 1 96.38 179 ALA B C 1
ATOM 5579 O O . ALA B 1 179 ? -17.078 -7.129 -1.302 1 96.38 179 ALA B O 1
ATOM 5580 N N . CYS B 1 180 ? -15.414 -8.586 -0.948 1 93.44 180 CYS B N 1
ATOM 5581 C CA . CYS B 1 180 ? -16.25 -9.773 -1.138 1 93.44 180 CYS B CA 1
ATOM 5582 C C . CYS B 1 180 ? -16.078 -10.75 0.021 1 93.44 180 CYS B C 1
ATOM 5584 O O . CYS B 1 180 ? -14.953 -11.062 0.415 1 93.44 180 CYS B O 1
ATOM 5586 N N . ASP B 1 181 ? -17.219 -11.234 0.51 1 89.62 181 ASP B N 1
ATOM 5587 C CA . ASP B 1 181 ? -17.141 -12.211 1.597 1 89.62 181 ASP B CA 1
ATOM 5588 C C . ASP B 1 181 ? -16.531 -13.523 1.114 1 89.62 181 ASP B C 1
ATOM 5590 O O . ASP B 1 181 ? -15.891 -14.242 1.887 1 89.62 181 ASP B O 1
ATOM 5594 N N . ASN B 1 182 ? -16.812 -13.836 -0.098 1 92.06 182 ASN B N 1
ATOM 5595 C CA . ASN B 1 182 ? -16.203 -15.016 -0.711 1 92.06 182 ASN B CA 1
ATOM 5596 C C . ASN B 1 182 ? -14.867 -14.688 -1.367 1 92.06 182 ASN B C 1
ATOM 5598 O O . ASN B 1 182 ? -14.828 -14.172 -2.486 1 92.06 182 ASN B O 1
ATOM 5602 N N . SER B 1 183 ? -13.82 -15.039 -0.728 1 93.31 183 SER B N 1
ATOM 5603 C CA . SER B 1 183 ? -12.492 -14.68 -1.207 1 93.31 183 SER B CA 1
ATOM 5604 C C . SER B 1 183 ? -11.883 -15.805 -2.037 1 93.31 183 SER B C 1
ATOM 5606 O O . SER B 1 183 ? -10.664 -15.828 -2.248 1 93.31 183 SER B O 1
ATOM 5608 N N . SER B 1 184 ? -12.641 -16.766 -2.486 1 95.12 184 SER B N 1
ATOM 5609 C CA . SER B 1 184 ? -12.117 -17.844 -3.32 1 95.12 184 SER B CA 1
ATOM 5610 C C . SER B 1 184 ? -11.992 -17.406 -4.777 1 95.12 184 SER B C 1
ATOM 5612 O O . SER B 1 184 ? -12.562 -16.391 -5.176 1 95.12 184 SER B O 1
ATOM 5614 N N . VAL B 1 185 ? -11.195 -18.188 -5.504 1 93.88 185 VAL B N 1
ATOM 5615 C CA . VAL B 1 185 ? -11.148 -17.984 -6.949 1 93.88 185 VAL B CA 1
ATOM 5616 C C . VAL B 1 185 ? -12.523 -18.281 -7.555 1 93.88 185 VAL B C 1
ATOM 5618 O O . VAL B 1 185 ? -13.008 -17.531 -8.398 1 93.88 185 VAL B O 1
ATOM 5621 N N . GLY B 1 186 ? -13.141 -19.297 -7.152 1 90.88 186 GLY B N 1
ATOM 5622 C CA . GLY B 1 186 ? -14.391 -19.797 -7.688 1 90.88 186 GLY B CA 1
ATOM 5623 C C . GLY B 1 186 ? -14.219 -21.047 -8.547 1 90.88 186 GLY B C 1
ATOM 5624 O O . GLY B 1 186 ? -13.336 -21.094 -9.406 1 90.88 186 GLY B O 1
ATOM 5625 N N . ALA B 1 187 ? -15.055 -22.016 -8.328 1 89.12 187 ALA B N 1
ATOM 5626 C CA . ALA B 1 187 ? -14.945 -23.312 -9.008 1 89.12 187 ALA B CA 1
ATOM 5627 C C . ALA B 1 187 ? -15.398 -23.203 -10.461 1 89.12 187 ALA B C 1
ATOM 5629 O O . ALA B 1 187 ? -14.914 -23.938 -11.32 1 89.12 187 ALA B O 1
ATOM 5630 N N . ASP B 1 188 ? -16.328 -22.391 -10.641 1 85.31 188 ASP B N 1
ATOM 5631 C CA . ASP B 1 188 ? -16.844 -22.172 -11.992 1 85.31 188 ASP B CA 1
ATOM 5632 C C . ASP B 1 188 ? -16.422 -20.812 -12.523 1 85.31 188 ASP B C 1
ATOM 5634 O O . ASP B 1 188 ? -16.859 -19.766 -12.023 1 85.31 188 ASP B O 1
ATOM 5638 N N . PRO B 1 189 ? -15.578 -20.844 -13.516 1 79.88 189 PRO B N 1
ATOM 5639 C CA . PRO B 1 189 ? -15.062 -19.578 -14.031 1 79.88 189 PRO B CA 1
ATOM 5640 C C . PRO B 1 189 ? -16.156 -18.688 -14.609 1 79.88 189 PRO B C 1
ATOM 5642 O O . PRO B 1 189 ? -15.977 -17.469 -14.727 1 79.88 189 PRO B O 1
ATOM 5645 N N . ASN B 1 190 ? -17.297 -19.297 -14.938 1 75.88 190 ASN B N 1
ATOM 5646 C CA . ASN B 1 190 ? -18.375 -18.547 -15.57 1 75.88 190 ASN B CA 1
ATOM 5647 C C . ASN B 1 190 ? -19.453 -18.172 -14.555 1 75.88 190 ASN B C 1
ATOM 5649 O O . ASN B 1 190 ? -20.422 -17.5 -14.906 1 75.88 190 ASN B O 1
ATOM 5653 N N . SER B 1 191 ? -19.188 -18.609 -13.375 1 77.81 191 SER B N 1
ATOM 5654 C CA . SER B 1 191 ? -20.203 -18.328 -12.375 1 77.81 191 SER B CA 1
ATOM 5655 C C . SER B 1 191 ? -20.141 -16.875 -11.906 1 77.81 191 SER B C 1
ATOM 5657 O O . SER B 1 191 ? -19.109 -16.406 -11.43 1 77.81 191 SER B O 1
ATOM 5659 N N . MET B 1 192 ? -21.266 -16.266 -12.125 1 72.06 192 MET B N 1
ATOM 5660 C CA . MET B 1 192 ? -21.359 -14.891 -11.633 1 72.06 192 MET B CA 1
ATOM 5661 C C . MET B 1 192 ? -21.609 -14.867 -10.133 1 72.06 192 MET B C 1
ATOM 5663 O O . MET B 1 192 ? -21.453 -13.828 -9.484 1 72.06 192 MET B O 1
ATOM 5667 N N . ASP B 1 193 ? -21.922 -15.992 -9.586 1 74.69 193 ASP B N 1
ATOM 5668 C CA . ASP B 1 193 ? -22.219 -16.094 -8.156 1 74.69 193 ASP B CA 1
ATOM 5669 C C . ASP B 1 193 ? -20.969 -15.828 -7.32 1 74.69 193 ASP B C 1
ATOM 5671 O O . ASP B 1 193 ? -21.078 -15.461 -6.148 1 74.69 193 ASP B O 1
ATOM 5675 N N . ASN B 1 194 ? -19.891 -15.953 -8 1 79.62 194 ASN B N 1
ATOM 5676 C CA . ASN B 1 194 ? -18.641 -15.727 -7.285 1 79.62 194 ASN B CA 1
ATOM 5677 C C . ASN B 1 194 ? -18.484 -14.266 -6.879 1 79.62 194 ASN B C 1
ATOM 5679 O O . ASN B 1 194 ? -17.672 -13.945 -6.02 1 79.62 194 ASN B O 1
ATOM 5683 N N . TRP B 1 195 ? -19.297 -13.461 -7.461 1 79.62 195 TRP B N 1
ATOM 5684 C CA . TRP B 1 195 ? -19.219 -12.023 -7.207 1 79.62 195 TRP B CA 1
ATOM 5685 C C . TRP B 1 195 ? -20.562 -11.484 -6.715 1 79.62 195 TRP B C 1
ATOM 5687 O O . TRP B 1 195 ? -20.906 -10.336 -7 1 79.62 195 TRP B O 1
ATOM 5697 N N . SER B 1 196 ? -21.359 -12.242 -6.039 1 79.56 196 SER B N 1
ATOM 5698 C CA . SER B 1 196 ? -22.703 -11.859 -5.641 1 79.56 196 SER B CA 1
ATOM 5699 C C . SER B 1 196 ? -22.703 -11.219 -4.258 1 79.56 196 SER B C 1
ATOM 5701 O O . SER B 1 196 ? -23.656 -10.508 -3.9 1 79.56 196 SER B O 1
ATOM 5703 N N . HIS B 1 197 ? -21.734 -11.289 -3.414 1 86.88 197 HIS B N 1
ATOM 5704 C CA . HIS B 1 197 ? -21.766 -10.766 -2.055 1 86.88 197 HIS B CA 1
ATOM 5705 C C . HIS B 1 197 ? -20.672 -9.719 -1.845 1 86.88 197 HIS B C 1
ATOM 5707 O O . HIS B 1 197 ? -19.812 -9.883 -0.978 1 86.88 197 HIS B O 1
ATOM 5713 N N . MET B 1 198 ? -20.969 -8.656 -2.607 1 94.75 198 MET B N 1
ATOM 5714 C CA . MET B 1 198 ? -20 -7.555 -2.51 1 94.75 198 MET B CA 1
ATOM 5715 C C . MET B 1 198 ? -20.5 -6.477 -1.555 1 94.75 198 MET B C 1
ATOM 5717 O O . MET B 1 198 ? -21.719 -6.266 -1.433 1 94.75 198 MET B O 1
ATOM 5721 N N . PHE B 1 199 ? -19.625 -5.832 -0.844 1 97.19 199 PHE B N 1
ATOM 5722 C CA . PHE B 1 199 ? -20.031 -4.812 0.12 1 97.19 199 PHE B CA 1
ATOM 5723 C C . PHE B 1 199 ? -18.891 -3.832 0.371 1 97.19 199 PHE B C 1
ATOM 5725 O O . PHE B 1 199 ? -17.766 -4.051 -0.076 1 97.19 199 PHE B O 1
ATOM 5732 N N . VAL B 1 200 ? -19.203 -2.719 0.96 1 98 200 VAL B N 1
ATOM 5733 C CA . VAL B 1 200 ? -18.25 -1.755 1.503 1 98 200 VAL B CA 1
ATOM 5734 C C . VAL B 1 200 ? -18.609 -1.438 2.953 1 98 200 VAL B C 1
ATOM 5736 O O . VAL B 1 200 ? -19.766 -1.154 3.268 1 98 200 VAL B O 1
ATOM 5739 N N . SER B 1 201 ? -17.656 -1.557 3.844 1 97.38 201 SER B N 1
ATOM 5740 C CA . SER B 1 201 ? -17.875 -1.173 5.234 1 97.38 201 SER B CA 1
ATOM 5741 C C . SER B 1 201 ? -17.375 0.24 5.508 1 97.38 201 SER B C 1
ATOM 5743 O O . SER B 1 201 ? -16.484 0.73 4.809 1 97.38 201 SER B O 1
ATOM 5745 N N . GLN B 1 202 ? -17.938 0.859 6.504 1 97.62 202 GLN B N 1
ATOM 5746 C CA . GLN B 1 202 ? -17.484 2.186 6.906 1 97.62 202 GLN B CA 1
ATOM 5747 C C . GLN B 1 202 ? -16 2.172 7.273 1 97.62 202 GLN B C 1
ATOM 5749 O O . GLN B 1 202 ? -15.25 3.055 6.863 1 97.62 202 GLN B O 1
ATOM 5754 N N . HIS B 1 203 ? -15.664 1.158 8.008 1 96.31 203 HIS B N 1
ATOM 5755 C CA . HIS B 1 203 ? -14.297 1.012 8.484 1 96.31 203 HIS B CA 1
ATOM 5756 C C . HIS B 1 203 ? -13.312 0.978 7.324 1 96.31 203 HIS B C 1
ATOM 5758 O O . HIS B 1 203 ? -12.297 1.676 7.348 1 96.31 203 HIS B O 1
ATOM 5764 N N . SER B 1 204 ? -13.617 0.214 6.363 1 96.75 204 SER B N 1
ATOM 5765 C CA . SER B 1 204 ? -12.742 0.086 5.203 1 96.75 204 SER B CA 1
ATOM 5766 C C . SER B 1 204 ? -12.75 1.357 4.359 1 96.75 204 SER B C 1
ATOM 5768 O O . SER B 1 204 ? -11.695 1.834 3.936 1 96.75 204 SER B O 1
ATOM 5770 N N . PHE B 1 205 ? -13.922 1.911 4.148 1 97.94 205 PHE B N 1
ATOM 5771 C CA . PHE B 1 205 ? -14.07 3.055 3.256 1 97.94 205 PHE B CA 1
ATOM 5772 C C . PHE B 1 205 ? -13.195 4.215 3.711 1 97.94 205 PHE B C 1
ATOM 5774 O O . PHE B 1 205 ? -12.477 4.809 2.904 1 97.94 205 PHE B O 1
ATOM 5781 N N . TRP B 1 206 ? -13.219 4.52 4.945 1 97.94 206 TRP B N 1
ATOM 5782 C CA . TRP B 1 206 ? -12.547 5.719 5.434 1 97.94 206 TRP B CA 1
ATOM 5783 C C . TRP B 1 206 ? -11.039 5.523 5.465 1 97.94 206 TRP B C 1
ATOM 5785 O O . TRP B 1 206 ? -10.289 6.473 5.715 1 97.94 206 TRP B O 1
ATOM 5795 N N . GLN B 1 207 ? -10.594 4.383 5.191 1 96.81 207 GLN B N 1
ATOM 5796 C CA . GLN B 1 207 ? -9.156 4.137 5.125 1 96.81 207 GLN B CA 1
ATOM 5797 C C . GLN B 1 207 ? -8.672 4.082 3.676 1 96.81 207 GLN B C 1
ATOM 5799 O O . GLN B 1 207 ? -7.496 3.82 3.418 1 96.81 207 GLN B O 1
ATOM 5804 N N . LEU B 1 208 ? -9.594 4.27 2.742 1 95.81 208 LEU B N 1
ATOM 5805 C CA . LEU B 1 208 ? -9.227 4.418 1.338 1 95.81 208 LEU B CA 1
ATOM 5806 C C . LEU B 1 208 ? -8.719 5.824 1.055 1 95.81 208 LEU B C 1
ATOM 5808 O O . LEU B 1 208 ? -9.422 6.805 1.293 1 95.81 208 LEU B O 1
ATOM 5812 N N . ASP B 1 209 ? -7.508 5.918 0.606 1 94.19 209 ASP B N 1
ATOM 5813 C CA . ASP B 1 209 ? -6.949 7.23 0.284 1 94.19 209 ASP B CA 1
ATOM 5814 C C . ASP B 1 209 ? -7.703 7.879 -0.875 1 94.19 209 ASP B C 1
ATOM 5816 O O . ASP B 1 209 ? -7.738 7.332 -1.98 1 94.19 209 ASP B O 1
ATOM 5820 N N . PRO B 1 210 ? -8.32 9.023 -0.671 1 93.81 210 PRO B N 1
ATOM 5821 C CA . PRO B 1 210 ? -9.109 9.664 -1.732 1 93.81 210 PRO B CA 1
ATOM 5822 C C . PRO B 1 210 ? -8.273 9.969 -2.975 1 93.81 210 PRO B C 1
ATOM 5824 O O . PRO B 1 210 ? -8.82 10.086 -4.074 1 93.81 210 PRO B O 1
ATOM 5827 N N . ARG B 1 211 ? -6.98 10.164 -2.875 1 91.06 211 ARG B N 1
ATOM 5828 C CA . ARG B 1 211 ? -6.113 10.5 -3.998 1 91.06 211 ARG B CA 1
ATOM 5829 C C . ARG B 1 211 ? -6.078 9.375 -5.023 1 91.06 211 ARG B C 1
ATOM 5831 O O . ARG B 1 211 ? -5.676 9.586 -6.172 1 91.06 211 ARG B O 1
ATOM 5838 N N . LEU B 1 212 ? -6.453 8.211 -4.578 1 90.5 212 LEU B N 1
ATOM 5839 C CA . LEU B 1 212 ? -6.523 7.062 -5.477 1 90.5 212 LEU B CA 1
ATOM 5840 C C . LEU B 1 212 ? -7.758 7.145 -6.367 1 90.5 212 LEU B C 1
ATOM 5842 O O . LEU B 1 212 ? -7.789 6.551 -7.449 1 90.5 212 LEU B O 1
ATOM 5846 N N . TYR B 1 213 ? -8.766 7.867 -5.969 1 91.38 213 TYR B N 1
ATOM 5847 C CA . TYR B 1 213 ? -10.062 7.754 -6.629 1 91.38 213 TYR B CA 1
ATOM 5848 C C . TYR B 1 213 ? -10.492 9.094 -7.215 1 91.38 213 TYR B C 1
ATOM 5850 O O . TYR B 1 213 ? -11.18 9.141 -8.234 1 91.38 213 TYR B O 1
ATOM 5858 N N . LEU B 1 214 ? -10.102 10.141 -6.539 1 89.25 214 LEU B N 1
ATOM 5859 C CA . LEU B 1 214 ? -10.57 11.453 -6.957 1 89.25 214 LEU B CA 1
ATOM 5860 C C . LEU B 1 214 ? -9.648 12.055 -8.016 1 89.25 214 LEU B C 1
ATOM 5862 O O . LEU B 1 214 ? -8.438 12.133 -7.812 1 89.25 214 LEU B O 1
ATOM 5866 N N . PHE B 1 215 ? -10.164 12.375 -9.125 1 83.56 215 PHE B N 1
ATOM 5867 C CA . PHE B 1 215 ? -9.453 13.07 -10.195 1 83.56 215 PHE B CA 1
ATOM 5868 C C . PHE B 1 215 ? -10.398 13.984 -10.961 1 83.56 215 PHE B C 1
ATOM 5870 O O . PHE B 1 215 ? -11.609 13.969 -10.734 1 83.56 215 PHE B O 1
ATOM 5877 N N . THR B 1 216 ? -9.836 14.852 -11.672 1 77.19 216 THR B N 1
ATOM 5878 C CA . THR B 1 216 ? -10.633 15.781 -12.469 1 77.19 216 THR B CA 1
ATOM 5879 C C . THR B 1 216 ? -10.602 15.391 -13.945 1 77.19 216 THR B C 1
ATOM 5881 O O . THR B 1 216 ? -9.672 14.711 -14.391 1 77.19 216 THR B O 1
ATOM 5884 N N . LEU B 1 217 ? -11.68 15.727 -14.609 1 75.88 217 LEU B N 1
ATOM 5885 C CA . LEU B 1 217 ? -11.734 15.461 -16.047 1 75.88 217 LEU B CA 1
ATOM 5886 C C . LEU B 1 217 ? -10.875 16.469 -16.812 1 75.88 217 LEU B C 1
ATOM 5888 O O . LEU B 1 217 ? -10.789 17.625 -16.438 1 75.88 217 LEU B O 1
ATOM 5892 N N . SER B 1 218 ? -10.273 15.961 -17.891 1 72.12 218 SER B N 1
ATOM 5893 C CA . SER B 1 218 ? -9.43 16.812 -18.719 1 72.12 218 SER B CA 1
ATOM 5894 C C . SER B 1 218 ? -10.266 17.688 -19.641 1 72.12 218 SER B C 1
ATOM 5896 O O . SER B 1 218 ? -11.086 17.188 -20.406 1 72.12 218 SER B O 1
ATOM 5898 N N . PRO B 1 219 ? -10.164 19.016 -19.578 1 67.38 219 PRO B N 1
ATOM 5899 C CA . PRO B 1 219 ? -10.914 19.875 -20.5 1 67.38 219 PRO B CA 1
ATOM 5900 C C . PRO B 1 219 ? -10.469 19.719 -21.953 1 67.38 219 PRO B C 1
ATOM 5902 O O . PRO B 1 219 ? -9.328 19.344 -22.203 1 67.38 219 PRO B O 1
ATOM 5905 N N . GLN B 1 220 ? -11.477 19.734 -22.953 1 61.44 220 GLN B N 1
ATOM 5906 C CA . GLN B 1 220 ? -11.156 19.688 -24.375 1 61.44 220 GLN B CA 1
ATOM 5907 C C . GLN B 1 220 ? -10.383 20.938 -24.797 1 61.44 220 GLN B C 1
ATOM 5909 O O . GLN B 1 220 ? -9.859 20.984 -25.922 1 61.44 220 GLN B O 1
ATOM 5914 N N . SER B 1 221 ? -10.305 21.984 -24.188 1 52.19 221 SER B N 1
ATOM 5915 C CA . SER B 1 221 ? -9.789 23.219 -24.766 1 52.19 221 SER B CA 1
ATOM 5916 C C . SER B 1 221 ? -8.531 22.969 -25.578 1 52.19 221 SER B C 1
ATOM 5918 O O . SER B 1 221 ? -7.688 22.156 -25.188 1 52.19 221 SER B O 1
ATOM 5920 N N . PHE B 1 222 ? -8.703 23.344 -26.984 1 39.84 222 PHE B N 1
ATOM 5921 C CA . PHE B 1 222 ? -7.738 23.578 -28.047 1 39.84 222 PHE B CA 1
ATOM 5922 C C . PHE B 1 222 ? -6.531 24.359 -27.531 1 39.84 222 PHE B C 1
ATOM 5924 O O . PHE B 1 222 ? -5.711 24.828 -28.312 1 39.84 222 PHE B O 1
ATOM 5931 N N . THR B 1 223 ? -6.602 25.234 -26.641 1 33.75 223 THR B N 1
ATOM 5932 C CA . THR B 1 223 ? -5.438 26.109 -26.641 1 33.75 223 THR B CA 1
ATOM 5933 C C . THR B 1 223 ? -4.148 25.297 -26.578 1 33.75 223 THR B C 1
ATOM 5935 O O . THR B 1 223 ? -3.988 24.438 -25.703 1 33.75 223 THR B O 1
ATOM 5938 N N . ARG B 1 224 ? -3.473 25.312 -27.766 1 32.56 224 ARG B N 1
ATOM 5939 C CA . ARG B 1 224 ? -2.035 25.109 -27.906 1 32.56 224 ARG B CA 1
ATOM 5940 C C . ARG B 1 224 ? -1.28 25.688 -26.719 1 32.56 224 ARG B C 1
ATOM 5942 O O . ARG B 1 224 ? -1.157 26.906 -26.594 1 32.56 224 ARG B O 1
ATOM 5949 N N . SER B 1 225 ? -1.622 25.438 -25.656 1 29.36 225 SER B N 1
ATOM 5950 C CA . SER B 1 225 ? -0.619 25.953 -24.734 1 29.36 225 SER B CA 1
ATOM 5951 C C . SER B 1 225 ? 0.789 25.781 -25.297 1 29.36 225 SER B C 1
ATOM 5953 O O . SER B 1 225 ? 1.217 24.672 -25.594 1 29.36 225 SER B O 1
ATOM 5955 N N . LEU B 1 226 ? 1.228 26.75 -26.047 1 29.17 226 LEU B N 1
ATOM 5956 C CA . LEU B 1 226 ? 2.623 27.078 -26.344 1 29.17 226 LEU B CA 1
ATOM 5957 C C . LEU B 1 226 ? 3.5 26.812 -25.125 1 29.17 226 LEU B C 1
ATOM 5959 O O . LEU B 1 226 ? 4.188 27.719 -24.641 1 29.17 226 LEU B O 1
ATOM 5963 N N . GLY B 1 227 ? 2.963 26.359 -24.078 1 29.31 227 GLY B N 1
ATOM 5964 C CA . GLY B 1 227 ? 4.023 26.172 -23.109 1 29.31 227 GLY B CA 1
ATOM 5965 C C . GLY B 1 227 ? 5.191 25.359 -23.641 1 29.31 227 GLY B C 1
ATOM 5966 O O . GLY B 1 227 ? 5 24.297 -24.234 1 29.31 227 GLY B O 1
ATOM 5967 N N . GLY B 1 228 ? 6.148 26.109 -24.172 1 27.91 228 GLY B N 1
ATOM 5968 C CA . GLY B 1 228 ? 7.508 25.672 -24.453 1 27.91 228 GLY B CA 1
ATOM 5969 C C . GLY B 1 228 ? 7.977 24.562 -23.531 1 27.91 228 GLY B C 1
ATOM 5970 O O . GLY B 1 228 ? 7.879 24.672 -22.312 1 27.91 228 GLY B O 1
ATOM 5971 N N . SER B 1 229 ? 7.527 23.484 -23.875 1 30.53 229 SER B N 1
ATOM 5972 C CA . SER B 1 229 ? 8.242 22.391 -23.219 1 30.53 229 SER B CA 1
ATOM 5973 C C . SER B 1 229 ? 9.703 22.766 -22.969 1 30.53 229 SER B C 1
ATOM 5975 O O . SER B 1 229 ? 10.422 23.125 -23.906 1 30.53 229 SER B O 1
ATOM 5977 N N . PRO B 1 230 ? 9.922 23.344 -21.828 1 30.56 230 PRO B N 1
ATOM 5978 C CA . PRO B 1 230 ? 11.336 23.688 -21.734 1 30.56 230 PRO B CA 1
ATOM 5979 C C . PRO B 1 230 ? 12.25 22.625 -22.328 1 30.56 230 PRO B C 1
ATOM 5981 O O . PRO B 1 230 ? 13.477 22.781 -22.312 1 30.56 230 PRO B O 1
ATOM 5984 N N . PHE B 1 231 ? 11.656 21.406 -22.297 1 30.3 231 PHE B N 1
ATOM 5985 C CA . PHE B 1 231 ? 12.609 20.516 -22.922 1 30.3 231 PHE B CA 1
ATOM 5986 C C . PHE B 1 231 ? 12.562 20.656 -24.453 1 30.3 231 PHE B C 1
ATOM 5988 O O . PHE B 1 231 ? 11.539 20.359 -25.062 1 30.3 231 PHE B O 1
ATOM 5995 N N . GLY B 1 232 ? 13.023 21.781 -25.078 1 26.78 232 GLY B N 1
ATOM 5996 C CA . GLY B 1 232 ? 13.219 22.016 -26.5 1 26.78 232 GLY B CA 1
ATOM 5997 C C . GLY B 1 232 ? 13.398 20.734 -27.297 1 26.78 232 GLY B C 1
ATOM 5998 O O . GLY B 1 232 ? 14.148 19.844 -26.875 1 26.78 232 GLY B O 1
ATOM 5999 N N . ARG B 1 233 ? 12.477 20.516 -28.109 1 29.95 233 ARG B N 1
ATOM 6000 C CA . ARG B 1 233 ? 12.625 19.562 -29.203 1 29.95 233 ARG B CA 1
ATOM 6001 C C . ARG B 1 233 ? 13.93 19.797 -29.953 1 29.95 233 ARG B C 1
ATOM 6003 O O . ARG B 1 233 ? 14.125 20.844 -30.562 1 29.95 233 ARG B O 1
ATOM 6010 N N . VAL B 1 234 ? 15.023 19.312 -29.672 1 28.16 234 VAL B N 1
ATOM 6011 C CA . VAL B 1 234 ? 16.125 19.344 -30.625 1 28.16 234 VAL B CA 1
ATOM 6012 C C . VAL B 1 234 ? 15.641 18.797 -31.984 1 28.16 234 VAL B C 1
ATOM 6014 O O . VAL B 1 234 ? 15.305 17.609 -32.094 1 28.16 234 VAL B O 1
ATOM 6017 N N . ALA B 1 235 ? 14.969 19.562 -32.844 1 26.45 235 ALA B N 1
ATOM 6018 C CA . ALA B 1 235 ? 14.805 19.266 -34.281 1 26.45 235 ALA B CA 1
ATOM 6019 C C . ALA B 1 235 ? 16.094 18.734 -34.875 1 26.45 235 ALA B C 1
ATOM 6021 O O . ALA B 1 235 ? 17.188 19.016 -34.375 1 26.45 235 ALA B O 1
ATOM 6022 N N . SER B 1 236 ? 16.016 17.875 -35.906 1 26.81 236 SER B N 1
ATOM 6023 C CA . SER B 1 236 ? 17.203 17.422 -36.625 1 26.81 236 SER B CA 1
ATOM 6024 C C . SER B 1 236 ? 17.969 18.609 -37.219 1 26.81 236 SER B C 1
ATOM 6026 O O . SER B 1 236 ? 17.391 19.5 -37.844 1 26.81 236 SER B O 1
ATOM 6028 N N . PRO B 1 237 ? 19.203 19.078 -36.844 1 26.88 237 PRO B N 1
ATOM 6029 C CA . PRO B 1 237 ? 19.969 20.156 -37.469 1 26.88 237 PRO B CA 1
ATOM 6030 C C . PRO B 1 237 ? 20.109 19.953 -38.969 1 26.88 237 PRO B C 1
ATOM 6032 O O . PRO B 1 237 ? 20.375 18.844 -39.438 1 26.88 237 PRO B O 1
ATOM 6035 N N . SER B 1 238 ? 19.453 20.641 -39.906 1 26.92 238 SER B N 1
ATOM 6036 C CA . SER B 1 238 ? 20.062 20.828 -41.219 1 26.92 238 SER B CA 1
ATOM 6037 C C . SER B 1 238 ? 21.453 21.438 -41.125 1 26.92 238 SER B C 1
ATOM 6039 O O . SER B 1 238 ? 21.797 22.047 -40.094 1 26.92 238 SER B O 1
ATOM 6041 N N . ARG B 1 239 ? 22.547 21.312 -42.25 1 27.3 239 ARG B N 1
ATOM 6042 C CA . ARG B 1 239 ? 23.938 21.734 -42.156 1 27.3 239 ARG B CA 1
ATOM 6043 C C . ARG B 1 239 ? 24.062 23.156 -41.656 1 27.3 239 ARG B C 1
ATOM 6045 O O . ARG B 1 239 ? 24.984 23.469 -40.875 1 27.3 239 ARG B O 1
ATOM 6052 N N . GLU B 1 240 ? 23.516 24.109 -42.469 1 26.45 240 GLU B N 1
ATOM 6053 C CA . GLU B 1 240 ? 23.812 25.531 -42.344 1 26.45 240 GLU B CA 1
ATOM 6054 C C . GLU B 1 240 ? 23.328 26.094 -41 1 26.45 240 GLU B C 1
ATOM 6056 O O . GLU B 1 240 ? 23.984 26.953 -40.406 1 26.45 240 GLU B O 1
ATOM 6061 N N . SER B 1 241 ? 22.078 25.922 -40.75 1 26.56 241 SER B N 1
ATOM 6062 C CA . SER B 1 241 ? 21.484 26.688 -39.656 1 26.56 241 SER B CA 1
ATOM 6063 C C . SER B 1 241 ? 21.891 26.125 -38.281 1 26.56 241 SER B C 1
ATOM 6065 O O . SER B 1 241 ? 21.344 26.516 -37.25 1 26.56 241 SER B O 1
ATOM 6067 N N . LEU B 1 242 ? 22.625 25.062 -38.188 1 27.11 242 LEU B N 1
ATOM 6068 C CA . LEU B 1 242 ? 23.141 24.578 -36.906 1 27.11 242 LEU B CA 1
ATOM 6069 C C . LEU B 1 242 ? 23.891 25.672 -36.188 1 27.11 242 LEU B C 1
ATOM 6071 O O . LEU B 1 242 ? 24.141 25.578 -34.969 1 27.11 242 LEU B O 1
ATOM 6075 N N . TYR B 1 243 ? 24.719 26.484 -36.938 1 26.48 243 TYR B N 1
ATOM 6076 C CA . TYR B 1 243 ? 25.766 27.375 -36.469 1 26.48 243 TYR B CA 1
ATOM 6077 C C . TYR B 1 243 ? 25.156 28.656 -35.906 1 26.48 243 TYR B C 1
ATOM 6079 O O . TYR B 1 243 ? 25.875 29.484 -35.344 1 26.48 243 TYR B O 1
ATOM 6087 N N . GLN B 1 244 ? 24.25 29.188 -36.625 1 26.7 244 GLN B N 1
ATOM 6088 C CA . GLN B 1 244 ? 24.109 30.609 -36.281 1 26.7 244 GLN B CA 1
ATOM 6089 C C . GLN B 1 244 ? 23.531 30.766 -34.875 1 26.7 244 GLN B C 1
ATOM 6091 O O . GLN B 1 244 ? 23.484 31.875 -34.344 1 26.7 244 GLN B O 1
ATOM 6096 N N . ASN B 1 245 ? 22.516 29.953 -34.656 1 26.47 245 ASN B N 1
ATOM 6097 C CA . ASN B 1 245 ? 21.953 30.5 -33.406 1 26.47 245 ASN B CA 1
ATOM 6098 C C . ASN B 1 245 ? 22.891 30.281 -32.219 1 26.47 245 ASN B C 1
ATOM 6100 O O . ASN B 1 245 ? 23.562 29.25 -32.156 1 26.47 245 ASN B O 1
ATOM 6104 N N . ASP B 1 246 ? 23.422 31.391 -31.609 1 25.98 246 ASP B N 1
ATOM 6105 C CA . ASP B 1 246 ? 24.453 31.406 -30.578 1 25.98 246 ASP B CA 1
ATOM 6106 C C . ASP B 1 246 ? 24.203 30.297 -29.547 1 25.98 246 ASP B C 1
ATOM 6108 O O . ASP B 1 246 ? 23.109 30.188 -29 1 25.98 246 ASP B O 1
ATOM 6112 N N . PRO B 1 247 ? 24.891 29.172 -29.75 1 28.11 247 PRO B N 1
ATOM 6113 C CA . PRO B 1 247 ? 24.844 28 -28.859 1 28.11 247 PRO B CA 1
ATOM 6114 C C . PRO B 1 247 ? 24.672 28.375 -27.391 1 28.11 247 PRO B C 1
ATOM 6116 O O . PRO B 1 247 ? 24.609 27.5 -26.531 1 28.11 247 PRO B O 1
ATOM 6119 N N . ASN B 1 248 ? 25.141 29.594 -27.094 1 25.8 248 ASN B N 1
ATOM 6120 C CA . ASN B 1 248 ? 25.281 30.109 -25.734 1 25.8 248 ASN B CA 1
ATOM 6121 C C . ASN B 1 248 ? 23.922 30.438 -25.125 1 25.8 248 ASN B C 1
ATOM 6123 O O . ASN B 1 248 ? 23.844 31.078 -24.078 1 25.8 248 ASN B O 1
ATOM 6127 N N . SER B 1 249 ? 23.047 30.719 -25.984 1 23.41 249 SER B N 1
ATOM 6128 C CA . SER B 1 249 ? 21.922 31.188 -25.203 1 23.41 249 SER B CA 1
ATOM 6129 C C . SER B 1 249 ? 21.344 30.062 -24.344 1 23.41 249 SER B C 1
ATOM 6131 O O . SER B 1 249 ? 20.734 29.125 -24.859 1 23.41 249 SER B O 1
ATOM 6133 N N . ARG B 1 250 ? 22.047 29.844 -23.281 1 25.23 250 ARG B N 1
ATOM 6134 C CA . ARG B 1 250 ? 21.578 29.031 -22.172 1 25.23 250 ARG B CA 1
ATOM 6135 C C . ARG B 1 250 ? 20.078 29.219 -21.953 1 25.23 250 ARG B C 1
ATOM 6137 O O . ARG B 1 250 ? 19.578 30.344 -21.969 1 25.23 250 ARG B O 1
ATOM 6144 N N . PRO B 1 251 ? 19.359 28.219 -22.453 1 27.08 251 PRO B N 1
ATOM 6145 C CA . PRO B 1 251 ? 17.969 28.453 -22.031 1 27.08 251 PRO B CA 1
ATOM 6146 C C . PRO B 1 251 ? 17.875 29.234 -20.719 1 27.08 251 PRO B C 1
ATOM 6148 O O . PRO B 1 251 ? 18.719 29.094 -19.844 1 27.08 251 PRO B O 1
ATOM 6151 N N . ARG B 1 252 ? 17.375 30.453 -20.766 1 25.02 252 ARG B N 1
ATOM 6152 C CA . ARG B 1 252 ? 17.125 31.234 -19.547 1 25.02 252 ARG B CA 1
ATOM 6153 C C . ARG B 1 252 ? 16.75 30.312 -18.391 1 25.02 252 ARG B C 1
ATOM 6155 O O . ARG B 1 252 ? 16.25 29.203 -18.594 1 25.02 252 ARG B O 1
ATOM 6162 N N . SER B 1 253 ? 17.375 30.719 -17.312 1 24.14 253 SER B N 1
ATOM 6163 C CA . SER B 1 253 ? 17.188 30.188 -15.969 1 24.14 253 SER B CA 1
ATOM 6164 C C . SER B 1 253 ? 15.742 29.766 -15.727 1 24.14 253 SER B C 1
ATOM 6166 O O . SER B 1 253 ? 14.828 30.578 -15.836 1 24.14 253 SER B O 1
ATOM 6168 N N . ALA B 1 254 ? 15.305 28.766 -16.359 1 27.7 254 ALA B N 1
ATOM 6169 C CA . ALA B 1 254 ? 14.078 28.328 -15.695 1 27.7 254 ALA B CA 1
ATOM 6170 C C . ALA B 1 254 ? 14.016 28.828 -14.258 1 27.7 254 ALA B C 1
ATOM 6172 O O . ALA B 1 254 ? 14.914 28.547 -13.461 1 27.7 254 ALA B O 1
ATOM 6173 N N . GLY B 1 255 ? 13.531 30 -14.047 1 25.3 255 GLY B N 1
ATOM 6174 C CA . GLY B 1 255 ? 13.5 30.625 -12.734 1 25.3 255 GLY B CA 1
ATOM 6175 C C . GLY B 1 255 ? 13.461 29.625 -11.602 1 25.3 255 GLY B C 1
ATOM 6176 O O . GLY B 1 255 ? 12.906 28.531 -11.742 1 25.3 255 GLY B O 1
ATOM 6177 N N . SER B 1 256 ? 14.492 29.531 -10.805 1 30.17 256 SER B N 1
ATOM 6178 C CA . SER B 1 256 ? 14.586 28.953 -9.469 1 30.17 256 SER B CA 1
ATOM 6179 C C . SER B 1 256 ? 13.25 29.016 -8.742 1 30.17 256 SER B C 1
ATOM 6181 O O . SER B 1 256 ? 13.133 29.672 -7.707 1 30.17 256 SER B O 1
ATOM 6183 N N . GLY B 1 257 ? 12.195 29.203 -9.398 1 31.25 257 GLY B N 1
ATOM 6184 C CA . GLY B 1 257 ? 10.992 29.359 -8.594 1 31.25 257 GLY B CA 1
ATOM 6185 C C . GLY B 1 257 ? 10.781 28.234 -7.609 1 31.25 257 GLY B C 1
ATOM 6186 O O . GLY B 1 257 ? 11.172 27.094 -7.875 1 31.25 257 GLY B O 1
ATOM 6187 N N . HIS B 1 258 ? 10.828 28.609 -6.406 1 35.72 258 HIS B N 1
ATOM 6188 C CA . HIS B 1 258 ? 10.508 27.875 -5.184 1 35.72 258 HIS B CA 1
ATOM 6189 C C . HIS B 1 258 ? 9.336 26.938 -5.395 1 35.72 258 HIS B C 1
ATOM 6191 O O . HIS B 1 258 ? 8.273 27.344 -5.875 1 35.72 258 HIS B O 1
ATOM 6197 N N . TYR B 1 259 ? 9.586 25.844 -5.699 1 38.88 259 TYR B N 1
ATOM 6198 C CA . TYR B 1 259 ? 8.469 24.922 -5.848 1 38.88 259 TYR B CA 1
ATOM 6199 C C . TYR B 1 259 ? 7.539 25 -4.641 1 38.88 259 TYR B C 1
ATOM 6201 O O . TYR B 1 259 ? 7.938 24.641 -3.525 1 38.88 259 TYR B O 1
ATOM 6209 N N . ILE B 1 260 ? 6.801 25.969 -4.484 1 42.12 260 ILE B N 1
ATOM 6210 C CA . ILE B 1 260 ? 5.68 25.797 -3.562 1 42.12 260 ILE B CA 1
ATOM 6211 C C . ILE B 1 260 ? 4.555 25.031 -4.25 1 42.12 260 ILE B C 1
ATOM 6213 O O . ILE B 1 260 ? 3.967 25.516 -5.223 1 42.12 260 ILE B O 1
ATOM 6217 N N . PRO B 1 261 ? 4.555 23.719 -4.113 1 47.53 261 PRO B N 1
ATOM 6218 C CA . PRO B 1 261 ? 3.408 23.062 -4.734 1 47.53 261 PRO B CA 1
ATOM 6219 C C . PRO B 1 261 ? 2.086 23.766 -4.434 1 47.53 261 PRO B C 1
ATOM 6221 O O . PRO B 1 261 ? 1.699 23.875 -3.268 1 47.53 261 PRO B O 1
ATOM 6224 N N . SER B 1 262 ? 1.783 24.828 -4.992 1 49.69 262 SER B N 1
ATOM 6225 C CA . SER B 1 262 ? 0.522 25.531 -4.793 1 49.69 262 SER B CA 1
ATOM 6226 C C . SER B 1 262 ? -0.67 24.609 -5.043 1 49.69 262 SER B C 1
ATOM 6228 O O . SER B 1 262 ? -1.804 24.953 -4.695 1 49.69 262 SER B O 1
ATOM 6230 N N . GLU B 1 263 ? -0.283 23.312 -5.504 1 63.72 263 GLU B N 1
ATOM 6231 C CA . GLU B 1 263 ? -1.489 22.562 -5.855 1 63.72 263 GLU B CA 1
ATOM 6232 C C . GLU B 1 263 ? -1.827 21.531 -4.793 1 63.72 263 GLU B C 1
ATOM 6234 O O . GLU B 1 263 ? -0.934 20.984 -4.133 1 63.72 263 GLU B O 1
ATOM 6239 N N . GLY B 1 264 ? -2.893 21.641 -4.137 1 73.12 264 GLY B N 1
ATOM 6240 C CA . GLY B 1 264 ? -3.428 20.703 -3.152 1 73.12 264 GLY B CA 1
ATOM 6241 C C . GLY B 1 264 ? -3.07 19.266 -3.438 1 73.12 264 GLY B C 1
ATOM 6242 O O . GLY B 1 264 ? -2.418 18.969 -4.441 1 73.12 264 GLY B O 1
ATOM 6243 N N . PRO B 1 265 ? -3.254 18.406 -2.527 1 80.88 265 PRO B N 1
ATOM 6244 C CA . PRO B 1 265 ? -2.854 17 -2.619 1 80.88 265 PRO B CA 1
ATOM 6245 C C . PRO B 1 265 ? -3.475 16.297 -3.82 1 80.88 265 PRO B C 1
ATOM 6247 O O . PRO B 1 265 ? -3.051 15.188 -4.176 1 80.88 265 PRO B O 1
ATOM 6250 N N . PHE B 1 266 ? -4.406 16.891 -4.461 1 83.56 266 PHE B N 1
ATOM 6251 C CA . PHE B 1 266 ? -5.125 16.219 -5.543 1 83.56 266 PHE B CA 1
ATOM 6252 C C . PHE B 1 266 ? -4.758 16.828 -6.891 1 83.56 266 PHE B C 1
ATOM 6254 O O . PHE B 1 266 ? -5.301 16.438 -7.922 1 83.56 266 PHE B O 1
ATOM 6261 N N . ALA B 1 267 ? -3.846 17.734 -6.883 1 75.12 267 ALA B N 1
ATOM 6262 C CA . ALA B 1 267 ? -3.492 18.406 -8.125 1 75.12 267 ALA B CA 1
ATOM 6263 C C . ALA B 1 267 ? -2.658 17.5 -9.023 1 75.12 267 ALA B C 1
ATOM 6265 O O . ALA B 1 267 ? -1.712 16.859 -8.562 1 75.12 267 ALA B O 1
ATOM 6266 N N . SER B 1 268 ? -3.148 17.328 -10.242 1 74.19 268 SER B N 1
ATOM 6267 C CA . SER B 1 268 ? -2.453 16.562 -11.266 1 74.19 268 SER B CA 1
ATOM 6268 C C . SER B 1 268 ? -2.592 17.203 -12.641 1 74.19 268 SER B C 1
ATOM 6270 O O . SER B 1 268 ? -3.705 17.453 -13.102 1 74.19 268 SER B O 1
ATOM 6272 N N . HIS B 1 269 ? -1.507 17.422 -13.211 1 70.19 269 HIS B N 1
ATOM 6273 C CA . HIS B 1 269 ? -1.546 18.016 -14.547 1 70.19 269 HIS B CA 1
ATOM 6274 C C . HIS B 1 269 ? -2.125 17.031 -15.562 1 70.19 269 HIS B C 1
ATOM 6276 O O . HIS B 1 269 ? -2.738 17.438 -16.547 1 70.19 269 HIS B O 1
ATOM 6282 N N . SER B 1 270 ? -1.979 15.773 -15.273 1 71.06 270 SER B N 1
ATOM 6283 C CA . SER B 1 270 ? -2.479 14.742 -16.172 1 71.06 270 SER B CA 1
ATOM 6284 C C . SER B 1 270 ? -3.934 14.398 -15.875 1 71.06 270 SER B C 1
ATOM 6286 O O . SER B 1 270 ? -4.559 13.625 -16.594 1 71.06 270 SER B O 1
ATOM 6288 N N . HIS B 1 271 ? -4.492 14.977 -14.812 1 74.44 271 HIS B N 1
ATOM 6289 C CA . HIS B 1 271 ? -5.859 14.711 -14.375 1 74.44 271 HIS B CA 1
ATOM 6290 C C . HIS B 1 271 ? -6.047 13.242 -14.016 1 74.44 271 HIS B C 1
ATOM 6292 O O . HIS B 1 271 ? -7.105 12.672 -14.281 1 74.44 271 HIS B O 1
ATOM 6298 N N . LEU B 1 272 ? -4.922 12.602 -13.625 1 75.19 272 LEU B N 1
ATOM 6299 C CA . LEU B 1 272 ? -4.938 11.227 -13.141 1 75.19 272 LEU B CA 1
ATOM 6300 C C . LEU B 1 272 ? -4.699 11.18 -11.641 1 75.19 272 LEU B C 1
ATOM 6302 O O . LEU B 1 272 ? -4.207 12.148 -11.047 1 75.19 272 LEU B O 1
ATOM 6306 N N . PRO B 1 273 ? -5.07 10.023 -11.094 1 75.19 273 PRO B N 1
ATOM 6307 C CA . PRO B 1 273 ? -4.809 9.891 -9.656 1 75.19 273 PRO B CA 1
ATOM 6308 C C . PRO B 1 273 ? -3.33 10.055 -9.312 1 75.19 273 PRO B C 1
ATOM 6310 O O . PRO B 1 273 ? -2.461 9.656 -10.094 1 75.19 273 PRO B O 1
ATOM 6313 N N . THR B 1 274 ? -3.045 10.648 -8.141 1 73.69 274 THR B N 1
ATOM 6314 C CA . THR B 1 274 ? -1.691 10.984 -7.715 1 73.69 274 THR B CA 1
ATOM 6315 C C . THR B 1 274 ? -1.235 10.078 -6.582 1 73.69 274 THR B C 1
ATOM 6317 O O . THR B 1 274 ? -0.203 10.32 -5.953 1 73.69 274 THR B O 1
ATOM 6320 N N . PHE B 1 275 ? -1.909 9.016 -6.375 1 77.12 275 PHE B N 1
ATOM 6321 C CA . PHE B 1 275 ? -1.596 8.156 -5.238 1 77.12 275 PHE B CA 1
ATOM 6322 C C . PHE B 1 275 ? -0.455 7.207 -5.574 1 77.12 275 PHE B C 1
ATOM 6324 O O . PHE B 1 275 ? -0.392 6.672 -6.684 1 77.12 275 PHE B O 1
ATOM 6331 N N . PHE B 1 276 ? 0.475 7.117 -4.516 1 81.94 276 PHE B N 1
ATOM 6332 C CA . PHE B 1 276 ? 1.49 6.07 -4.551 1 81.94 276 PHE B CA 1
ATOM 6333 C C . PHE B 1 276 ? 1.538 5.32 -3.227 1 81.94 276 PHE B C 1
ATOM 6335 O O . PHE B 1 276 ? 1.285 5.898 -2.168 1 81.94 276 PHE B O 1
ATOM 6342 N N . PRO B 1 277 ? 1.846 4.082 -3.275 1 85.69 277 PRO B N 1
ATOM 6343 C CA . PRO B 1 277 ? 1.937 3.301 -2.039 1 85.69 277 PRO B CA 1
ATOM 6344 C C . PRO B 1 277 ? 3.143 3.688 -1.185 1 85.69 277 PRO B C 1
ATOM 6346 O O . PRO B 1 277 ? 4.07 4.336 -1.676 1 85.69 277 PRO B O 1
ATOM 6349 N N . ALA B 1 278 ? 3.084 3.357 0.088 1 92.62 278 ALA B N 1
ATOM 6350 C CA . ALA B 1 278 ? 4.238 3.498 0.974 1 92.62 278 ALA B CA 1
ATOM 6351 C C . ALA B 1 278 ? 5.438 2.717 0.442 1 92.62 278 ALA B C 1
ATOM 6353 O O . ALA B 1 278 ? 5.273 1.654 -0.16 1 92.62 278 ALA B O 1
ATOM 6354 N N . PRO B 1 279 ? 6.605 3.25 0.65 1 94.12 279 PRO B N 1
ATOM 6355 C CA . PRO B 1 279 ? 7.801 2.578 0.135 1 94.12 279 PRO B CA 1
ATOM 6356 C C . PRO B 1 279 ? 8.125 1.291 0.89 1 94.12 279 PRO B C 1
ATOM 6358 O O . PRO B 1 279 ? 7.699 1.118 2.035 1 94.12 279 PRO B O 1
ATOM 6361 N N . PRO B 1 280 ? 8.898 0.383 0.248 1 94.31 280 PRO B N 1
ATOM 6362 C CA . PRO B 1 280 ? 9.352 -0.82 0.95 1 94.31 280 PRO B CA 1
ATOM 6363 C C . PRO B 1 280 ? 10.234 -0.504 2.156 1 94.31 280 PRO B C 1
ATOM 6365 O O . PRO B 1 280 ? 10.938 0.509 2.162 1 94.31 280 PRO B O 1
ATOM 6368 N N . SER B 1 281 ? 10.234 -1.4 3.105 1 94.5 281 SER B N 1
ATOM 6369 C CA . SER B 1 281 ? 11 -1.183 4.328 1 94.5 281 SER B CA 1
ATOM 6370 C C . SER B 1 281 ? 12.484 -1.446 4.105 1 94.5 281 SER B C 1
ATOM 6372 O O . SER B 1 281 ? 12.859 -2.451 3.494 1 94.5 281 SER B O 1
ATOM 6374 N N . GLN B 1 282 ? 13.258 -0.551 4.395 1 94.31 282 GLN B N 1
ATOM 6375 C CA . GLN B 1 282 ? 14.703 -0.667 4.59 1 94.31 282 GLN B CA 1
ATOM 6376 C C . GLN B 1 282 ? 15.133 0.011 5.887 1 94.31 282 GLN B C 1
ATOM 6378 O O . GLN B 1 282 ? 14.477 0.939 6.359 1 94.31 282 GLN B O 1
ATOM 6383 N N . PHE B 1 283 ? 16.188 -0.443 6.48 1 94.88 283 PHE B N 1
ATOM 6384 C CA . PHE B 1 283 ? 16.391 -0.078 7.879 1 94.88 283 PHE B CA 1
ATOM 6385 C C . PHE B 1 283 ? 17.656 0.737 8.055 1 94.88 283 PHE B C 1
ATOM 6387 O O . PHE B 1 283 ? 18.578 0.641 7.242 1 94.88 283 PHE B O 1
ATOM 6394 N N . THR B 1 284 ? 17.641 1.525 9 1 94.12 284 THR B N 1
ATOM 6395 C CA . THR B 1 284 ? 18.75 2.328 9.484 1 94.12 284 THR B CA 1
ATOM 6396 C C . THR B 1 284 ? 18.75 2.4 11.008 1 94.12 284 THR B C 1
ATOM 6398 O O . THR B 1 284 ? 17.969 1.713 11.664 1 94.12 284 THR B O 1
ATOM 6401 N N . PHE B 1 285 ? 19.734 3.111 11.578 1 94.69 285 PHE B N 1
ATOM 6402 C CA . PHE B 1 285 ? 19.844 3.246 13.023 1 94.69 285 PHE B CA 1
ATOM 6403 C C . PHE B 1 285 ? 19.875 4.715 13.43 1 94.69 285 PHE B C 1
ATOM 6405 O O . PHE B 1 285 ? 20.516 5.535 12.766 1 94.69 285 PHE B O 1
ATOM 6412 N N . THR B 1 286 ? 19.125 5.043 14.438 1 94.62 286 THR B N 1
ATOM 6413 C CA . THR B 1 286 ? 19.219 6.332 15.109 1 94.62 286 THR B CA 1
ATOM 6414 C C . THR B 1 286 ? 19.359 6.141 16.625 1 94.62 286 THR B C 1
ATOM 6416 O O . THR B 1 286 ? 18.484 5.551 17.266 1 94.62 286 THR B O 1
ATOM 6419 N N . ASN B 1 287 ? 20.438 6.586 17.172 1 92.88 287 ASN B N 1
ATOM 6420 C CA . ASN B 1 287 ? 20.703 6.48 18.594 1 92.88 287 ASN B CA 1
ATOM 6421 C C . ASN B 1 287 ? 20.5 5.051 19.094 1 92.88 287 ASN B C 1
ATOM 6423 O O . ASN B 1 287 ? 19.828 4.832 20.109 1 92.88 287 ASN B O 1
ATOM 6427 N N . GLY B 1 288 ? 20.922 4.172 18.344 1 93.44 288 GLY B N 1
ATOM 6428 C CA . GLY B 1 288 ? 20.906 2.775 18.75 1 93.44 288 GLY B CA 1
ATOM 6429 C C . GLY B 1 288 ? 19.578 2.09 18.469 1 93.44 288 GLY B C 1
ATOM 6430 O O . GLY B 1 288 ? 19.422 0.899 18.75 1 93.44 288 GLY B O 1
ATOM 6431 N N . VAL B 1 289 ? 18.625 2.801 17.969 1 96.31 289 VAL B N 1
ATOM 6432 C CA . VAL B 1 289 ? 17.312 2.221 17.672 1 96.31 289 VAL B CA 1
ATOM 6433 C C . VAL B 1 289 ? 17.203 1.919 16.188 1 96.31 289 VAL B C 1
ATOM 6435 O O . VAL B 1 289 ? 17.375 2.811 15.352 1 96.31 289 VAL B O 1
ATOM 6438 N N . ARG B 1 290 ? 16.984 0.624 15.875 1 96 290 ARG B N 1
ATOM 6439 C CA . ARG B 1 290 ? 16.781 0.218 14.492 1 96 290 ARG B CA 1
ATOM 6440 C C . ARG B 1 290 ? 15.367 0.564 14.031 1 96 290 ARG B C 1
ATOM 6442 O O . ARG B 1 290 ? 14.383 0.21 14.688 1 96 290 ARG B O 1
ATOM 6449 N N . HIS B 1 291 ? 15.258 1.305 12.984 1 97.06 291 HIS B N 1
ATOM 6450 C CA . HIS B 1 291 ? 13.961 1.687 12.43 1 97.06 291 HIS B CA 1
ATOM 6451 C C . HIS B 1 291 ? 14.023 1.817 10.914 1 97.06 291 HIS B C 1
ATOM 6453 O O . HIS B 1 291 ? 15.109 1.923 10.344 1 97.06 291 HIS B O 1
ATOM 6459 N N . PRO B 1 292 ? 12.867 1.761 10.234 1 96.75 292 PRO B N 1
ATOM 6460 C CA . PRO B 1 292 ? 12.883 1.96 8.781 1 96.75 292 PRO B CA 1
ATOM 6461 C C . PRO B 1 292 ? 13.359 3.355 8.383 1 96.75 292 PRO B C 1
ATOM 6463 O O . PRO B 1 292 ? 13.164 4.316 9.133 1 96.75 292 PRO B O 1
ATOM 6466 N N . ILE B 1 293 ? 14.008 3.389 7.238 1 95.81 293 ILE B N 1
ATOM 6467 C CA . ILE B 1 293 ? 14.219 4.695 6.629 1 95.81 293 ILE B CA 1
ATOM 6468 C C . ILE B 1 293 ? 12.875 5.344 6.309 1 95.81 293 ILE B C 1
ATOM 6470 O O . ILE B 1 293 ? 11.992 4.703 5.734 1 95.81 293 ILE B O 1
ATOM 6474 N N . ARG B 1 294 ? 12.742 6.566 6.773 1 96.94 294 ARG B N 1
ATOM 6475 C CA . ARG B 1 294 ? 11.438 7.223 6.684 1 96.94 294 ARG B CA 1
ATOM 6476 C C . ARG B 1 294 ? 11.305 7.992 5.375 1 96.94 294 ARG B C 1
ATOM 6478 O O . ARG B 1 294 ? 12.258 8.625 4.918 1 96.94 294 ARG B O 1
ATOM 6485 N N . GLN B 1 295 ? 10.117 7.902 4.766 1 95.06 295 GLN B N 1
ATOM 6486 C CA . GLN B 1 295 ? 9.797 8.773 3.643 1 95.06 295 GLN B CA 1
ATOM 6487 C C . GLN B 1 295 ? 9.805 10.242 4.062 1 95.06 295 GLN B C 1
ATOM 6489 O O . GLN B 1 295 ? 9.344 10.578 5.156 1 95.06 295 GLN B O 1
ATOM 6494 N N . LYS B 1 296 ? 10.234 11.07 3.158 1 93.88 296 LYS B N 1
ATOM 6495 C CA . LYS B 1 296 ? 10.25 12.5 3.459 1 93.88 296 LYS B CA 1
ATOM 6496 C C . LYS B 1 296 ? 8.836 13.039 3.609 1 93.88 296 LYS B C 1
ATOM 6498 O O . LYS B 1 296 ? 7.938 12.68 2.844 1 93.88 296 LYS B O 1
ATOM 6503 N N . PRO B 1 297 ? 8.641 13.891 4.629 1 94.94 297 PRO B N 1
ATOM 6504 C CA . PRO B 1 297 ? 7.34 14.562 4.746 1 94.94 297 PRO B CA 1
ATOM 6505 C C . PRO B 1 297 ? 7.082 15.547 3.607 1 94.94 297 PRO B C 1
ATOM 6507 O O . PRO B 1 297 ? 7.949 15.758 2.756 1 94.94 297 PRO B O 1
ATOM 6510 N N . PRO B 1 298 ? 5.84 16.109 3.559 1 91.81 298 PRO B N 1
ATOM 6511 C CA . PRO B 1 298 ? 5.547 17.156 2.566 1 91.81 298 PRO B CA 1
ATOM 6512 C C . PRO B 1 298 ? 6.469 18.359 2.688 1 91.81 298 PRO B C 1
ATOM 6514 O O . PRO B 1 298 ? 7.051 18.594 3.75 1 91.81 298 PRO B O 1
ATOM 6517 N N . HIS B 1 299 ? 6.496 19.125 1.667 1 89.69 299 HIS B N 1
ATOM 6518 C CA . HIS B 1 299 ? 7.359 20.297 1.627 1 89.69 299 HIS B CA 1
ATOM 6519 C C . HIS B 1 299 ? 6.785 21.438 2.471 1 89.69 299 HIS B C 1
ATOM 6521 O O . HIS B 1 299 ? 5.59 21.438 2.781 1 89.69 299 HIS B O 1
ATOM 6527 N N . GLN B 1 300 ? 7.707 22.375 2.785 1 92.31 300 GLN B N 1
ATOM 6528 C CA . GLN B 1 300 ? 7.219 23.547 3.484 1 92.31 300 GLN B CA 1
ATOM 6529 C C . GLN B 1 300 ? 6.102 24.234 2.699 1 92.31 300 GLN B C 1
ATOM 6531 O O . GLN B 1 300 ? 6.211 24.422 1.485 1 92.31 300 GLN B O 1
ATOM 6536 N N . GLY B 1 301 ? 5.051 24.453 3.375 1 90.19 301 GLY B N 1
ATOM 6537 C CA . GLY B 1 301 ? 3.936 25.156 2.768 1 90.19 301 GLY B CA 1
ATOM 6538 C C . GLY B 1 301 ? 2.955 24.234 2.066 1 90.19 301 GLY B C 1
ATOM 6539 O O . GLY B 1 301 ? 1.866 24.656 1.675 1 90.19 301 GLY B O 1
ATOM 6540 N N . GLU B 1 302 ? 3.268 23 1.982 1 90.38 302 GLU B N 1
ATOM 6541 C CA . GLU B 1 302 ? 2.445 22.062 1.225 1 90.38 302 GLU B CA 1
ATOM 6542 C C . GLU B 1 302 ? 1.263 21.562 2.055 1 90.38 302 GLU B C 1
ATOM 6544 O O . GLU B 1 302 ? 1.438 21.125 3.191 1 90.38 302 GLU B O 1
ATOM 6549 N N . VAL B 1 303 ? 0.064 21.688 1.454 1 93.25 303 VAL B N 1
ATOM 6550 C CA . VAL B 1 303 ? -1.123 21.094 2.051 1 93.25 303 VAL B CA 1
ATOM 6551 C C . VAL B 1 303 ? -1.152 19.594 1.742 1 93.25 303 VAL B C 1
ATOM 6553 O O . VAL B 1 303 ? -1.116 19.188 0.576 1 93.25 303 VAL B O 1
ATOM 6556 N N . PHE B 1 304 ? -1.251 18.797 2.818 1 93.5 304 PHE B N 1
ATOM 6557 C CA . PHE B 1 304 ? -1.128 17.359 2.564 1 93.5 304 PHE B CA 1
ATOM 6558 C C . PHE B 1 304 ? -2.395 16.625 2.986 1 93.5 304 PHE B C 1
ATOM 6560 O O . PHE B 1 304 ? -2.549 15.438 2.707 1 93.5 304 PHE B O 1
ATOM 6567 N N . TYR B 1 305 ? -3.305 17.266 3.619 1 95.88 305 TYR B N 1
ATOM 6568 C CA . TYR B 1 305 ? -4.574 16.688 4.043 1 95.88 305 TYR B CA 1
ATOM 6569 C C . TYR B 1 305 ? -5.699 17.703 3.959 1 95.88 305 TYR B C 1
ATOM 6571 O O . TYR B 1 305 ? -5.52 18.859 4.344 1 95.88 305 TYR B O 1
ATOM 6579 N N . VAL B 1 306 ? -6.879 17.281 3.445 1 94.69 306 VAL B N 1
ATOM 6580 C CA . VAL B 1 306 ? -8.047 18.156 3.344 1 94.69 306 VAL B CA 1
ATOM 6581 C C . VAL B 1 306 ? -9.32 17.328 3.486 1 94.69 306 VAL B C 1
ATOM 6583 O O . VAL B 1 306 ? -9.422 16.219 2.936 1 94.69 306 VAL B O 1
ATOM 6586 N N . ARG B 1 307 ? -10.234 17.875 4.227 1 95.25 307 ARG B N 1
ATOM 6587 C CA . ARG B 1 307 ? -11.562 17.281 4.34 1 95.25 307 ARG B CA 1
ATOM 6588 C C . ARG B 1 307 ? -12.609 18.344 4.645 1 95.25 307 ARG B C 1
ATOM 6590 O O . ARG B 1 307 ? -12.344 19.297 5.383 1 95.25 307 ARG B O 1
ATOM 6597 N N . TYR B 1 308 ? -13.734 18.172 4.074 1 94.5 308 TYR B N 1
ATOM 6598 C CA . TYR B 1 308 ? -14.875 19 4.461 1 94.5 308 TYR B CA 1
ATOM 6599 C C . TYR B 1 308 ? -15.578 18.422 5.684 1 94.5 308 TYR B C 1
ATOM 6601 O O . TYR B 1 308 ? -15.859 17.219 5.734 1 94.5 308 TYR B O 1
ATOM 6609 N N . ILE B 1 309 ? -15.797 19.266 6.645 1 95.62 309 ILE B N 1
ATOM 6610 C CA . ILE B 1 309 ? -16.469 18.875 7.875 1 95.62 309 ILE B CA 1
ATOM 6611 C C . ILE B 1 309 ? -17.891 19.406 7.883 1 95.62 309 ILE B C 1
ATOM 6613 O O . ILE B 1 309 ? -18.125 20.578 8.195 1 95.62 309 ILE B O 1
ATOM 6617 N N . PRO B 1 310 ? -18.812 18.562 7.703 1 93.56 310 PRO B N 1
ATOM 6618 C CA . PRO B 1 310 ? -20.203 19.047 7.559 1 93.56 310 PRO B CA 1
ATOM 6619 C C . PRO B 1 310 ? -20.734 19.703 8.828 1 93.56 310 PRO B C 1
ATOM 6621 O O . PRO B 1 310 ? -21.422 20.719 8.75 1 93.56 310 PRO B O 1
ATOM 6624 N N . SER B 1 311 ? -20.484 19.266 10 1 92.75 311 SER B N 1
ATOM 6625 C CA . SER B 1 311 ? -21.047 19.766 11.25 1 92.75 311 SER B CA 1
ATOM 6626 C C . SER B 1 311 ? -20.625 21.203 11.5 1 92.75 311 SER B C 1
ATOM 6628 O O . SER B 1 311 ? -21.344 21.953 12.18 1 92.75 311 SER B O 1
ATOM 6630 N N . VAL B 1 312 ? -19.484 21.578 10.984 1 92.69 312 VAL B N 1
ATOM 6631 C CA . VAL B 1 312 ? -19.031 22.953 11.172 1 92.69 312 VAL B CA 1
ATOM 6632 C C . VAL B 1 312 ? -19.062 23.703 9.836 1 92.69 312 VAL B C 1
ATOM 6634 O O . VAL B 1 312 ? -18.797 24.906 9.781 1 92.69 312 VAL B O 1
ATOM 6637 N N . GLN B 1 313 ? -19.391 23.016 8.758 1 93.06 313 GLN B N 1
ATOM 6638 C CA . GLN B 1 313 ? -19.531 23.547 7.406 1 93.06 313 GLN B CA 1
ATOM 6639 C C . GLN B 1 313 ? -18.266 24.281 6.965 1 93.06 313 GLN B C 1
ATOM 6641 O O . GLN B 1 313 ? -18.344 25.406 6.453 1 93.06 313 GLN B O 1
ATOM 6646 N N . GLN B 1 314 ? -17.094 23.703 7.207 1 93.75 314 GLN B N 1
ATOM 6647 C CA . GLN B 1 314 ? -15.805 24.25 6.816 1 93.75 314 GLN B CA 1
ATOM 6648 C C . GLN B 1 314 ? -14.859 23.156 6.328 1 93.75 314 GLN B C 1
ATOM 6650 O O . GLN B 1 314 ? -15.047 21.984 6.641 1 93.75 314 GLN B O 1
ATOM 6655 N N . TYR B 1 315 ? -13.891 23.594 5.559 1 93.88 315 TYR B N 1
ATOM 6656 C CA . TYR B 1 315 ? -12.805 22.703 5.191 1 93.88 315 TYR B CA 1
ATOM 6657 C C . TYR B 1 315 ? -11.703 22.719 6.246 1 93.88 315 TYR B C 1
ATOM 6659 O O . TYR B 1 315 ? -11.266 23.781 6.676 1 93.88 315 TYR B O 1
ATOM 6667 N N . LEU B 1 316 ? -11.383 21.562 6.684 1 96.12 316 LEU B N 1
ATOM 6668 C CA . LEU B 1 316 ? -10.211 21.359 7.523 1 96.12 316 LEU B CA 1
ATOM 6669 C C . LEU B 1 316 ? -9.008 20.938 6.684 1 96.12 316 LEU B C 1
ATOM 6671 O O . LEU B 1 316 ? -9.125 20.047 5.828 1 96.12 316 LEU B O 1
ATOM 6675 N N . SER B 1 317 ? -7.922 21.609 6.805 1 95.81 317 SER B N 1
ATOM 6676 C CA . SER B 1 317 ? -6.719 21.219 6.078 1 95.81 317 SER B CA 1
ATOM 6677 C C . SER B 1 317 ? -5.488 21.281 6.973 1 95.81 317 SER B C 1
ATOM 6679 O O . SER B 1 317 ? -5.473 22 7.973 1 95.81 317 SER B O 1
ATOM 6681 N N . PHE B 1 318 ? -4.531 20.453 6.703 1 97.25 318 PHE B N 1
ATOM 6682 C CA . PHE B 1 318 ? -3.229 20.422 7.359 1 97.25 318 PHE B CA 1
ATOM 6683 C C . PHE B 1 318 ? -2.113 20.719 6.363 1 97.25 318 PHE B C 1
ATOM 6685 O O . PHE B 1 318 ? -2.131 20.203 5.238 1 97.25 318 PHE B O 1
ATOM 6692 N N . ARG B 1 319 ? -1.178 21.578 6.742 1 95.69 319 ARG B N 1
ATOM 6693 C CA . ARG B 1 319 ? -0.037 21.906 5.895 1 95.69 319 ARG B CA 1
ATOM 6694 C C . ARG B 1 319 ? 1.238 22.031 6.719 1 95.69 319 ARG B C 1
ATOM 6696 O O . ARG B 1 319 ? 1.181 22.281 7.93 1 95.69 319 ARG B O 1
ATOM 6703 N N . VAL B 1 320 ? 2.332 21.781 6.066 1 96.44 320 VAL B N 1
ATOM 6704 C CA . VAL B 1 320 ? 3.615 22.047 6.707 1 96.44 320 VAL B CA 1
ATOM 6705 C C . VAL B 1 320 ? 3.869 23.547 6.762 1 96.44 320 VAL B C 1
ATOM 6707 O O . VAL B 1 320 ? 3.605 24.266 5.793 1 96.44 320 VAL B O 1
ATOM 6710 N N . PRO B 1 321 ? 4.348 24.078 7.902 1 96.06 321 PRO B N 1
ATOM 6711 C CA . PRO B 1 321 ? 4.625 25.516 7.977 1 96.06 321 PRO B CA 1
ATOM 6712 C C . PRO B 1 321 ? 5.711 25.953 6.996 1 96.06 321 PRO B C 1
ATOM 6714 O O . PRO B 1 321 ? 6.574 25.156 6.625 1 96.06 321 PRO B O 1
ATOM 6717 N N . TYR B 1 322 ? 5.594 27.188 6.652 1 92.75 322 TYR B N 1
ATOM 6718 C CA . TYR B 1 322 ? 6.598 27.797 5.789 1 92.75 322 TYR B CA 1
ATOM 6719 C C . TYR B 1 322 ? 7.457 28.781 6.57 1 92.75 322 TYR B C 1
ATOM 6721 O O . TYR B 1 322 ? 6.934 29.703 7.211 1 92.75 322 TYR B O 1
ATOM 6729 N N . LEU B 1 323 ? 8.734 28.594 6.578 1 92.56 323 LEU B N 1
ATOM 6730 C CA . LEU B 1 323 ? 9.711 29.469 7.199 1 92.56 323 LEU B CA 1
ATOM 6731 C C . LEU B 1 323 ? 10.672 30.047 6.16 1 92.56 323 LEU B C 1
ATOM 6733 O O . LEU B 1 323 ? 11.516 29.328 5.629 1 92.56 323 LEU B O 1
ATOM 6737 N N . PRO B 1 324 ? 10.562 31.266 5.859 1 83.75 324 PRO B N 1
ATOM 6738 C CA . PRO B 1 324 ? 11.445 31.859 4.855 1 83.75 324 PRO B CA 1
ATOM 6739 C C . PRO B 1 324 ? 12.922 31.766 5.242 1 83.75 324 PRO B C 1
ATOM 6741 O O . PRO B 1 324 ? 13.25 31.734 6.43 1 83.75 324 PRO B O 1
ATOM 6744 N N . PRO B 1 325 ? 13.789 31.672 4.152 1 81.44 325 PRO B N 1
ATOM 6745 C CA . PRO B 1 325 ? 15.227 31.609 4.449 1 81.44 325 PRO B CA 1
ATOM 6746 C C . PRO B 1 325 ? 15.719 32.844 5.219 1 81.44 325 PRO B C 1
ATOM 6748 O O . PRO B 1 325 ? 15.141 33.906 5.094 1 81.44 325 PRO B O 1
ATOM 6751 N N . ARG B 1 326 ? 16.875 32.625 5.996 1 72.75 326 ARG B N 1
ATOM 6752 C CA . ARG B 1 326 ? 17.484 33.719 6.758 1 72.75 326 ARG B CA 1
ATOM 6753 C C . ARG B 1 326 ? 18.094 34.75 5.828 1 72.75 326 ARG B C 1
ATOM 6755 O O . ARG B 1 326 ? 18.75 34.406 4.84 1 72.75 326 ARG B O 1
ATOM 6762 N N . GLY B 1 327 ? 17.953 36 6.082 1 62.22 327 GLY B N 1
ATOM 6763 C CA . GLY B 1 327 ? 18.562 37.094 5.363 1 62.22 327 GLY B CA 1
ATOM 6764 C C . GLY B 1 327 ? 17.688 37.656 4.258 1 62.22 327 GLY B C 1
ATOM 6765 O O . GLY B 1 327 ? 18 38.688 3.672 1 62.22 327 GLY B O 1
ATOM 6766 N N . ASP B 1 328 ? 16.891 36.812 3.613 1 53.12 328 ASP B N 1
ATOM 6767 C CA . ASP B 1 328 ? 16.047 37.375 2.574 1 53.12 328 ASP B CA 1
ATOM 6768 C C . ASP B 1 328 ? 14.93 38.219 3.184 1 53.12 328 ASP B C 1
ATOM 6770 O O . ASP B 1 328 ? 13.812 37.75 3.379 1 53.12 328 ASP B O 1
ATOM 6774 N N . GLU B 1 329 ? 15.273 39.125 3.979 1 46.28 329 GLU B N 1
ATOM 6775 C CA . GLU B 1 329 ? 14.312 40 4.621 1 46.28 329 GLU B CA 1
ATOM 6776 C C . GLU B 1 329 ? 13.383 40.656 3.594 1 46.28 329 GLU B C 1
ATOM 6778 O O . GLU B 1 329 ? 12.375 41.25 3.955 1 46.28 329 GLU B O 1
ATOM 6783 N N . THR B 1 330 ? 13.82 41 2.402 1 43.22 330 THR B N 1
ATOM 6784 C CA . THR B 1 330 ? 13.07 41.812 1.458 1 43.22 330 THR B CA 1
ATOM 6785 C C . THR B 1 330 ? 11.922 41 0.853 1 43.22 330 THR B C 1
ATOM 6787 O O . THR B 1 330 ? 11.023 41.562 0.222 1 43.22 330 THR B O 1
ATOM 6790 N N . LYS B 1 331 ? 12.094 39.75 0.721 1 46.56 331 LYS B N 1
ATOM 6791 C CA . LYS B 1 331 ? 10.977 39.094 0.033 1 46.56 331 LYS B CA 1
ATOM 6792 C C . LYS B 1 331 ? 9.992 38.5 1.03 1 46.56 331 LYS B C 1
ATOM 6794 O O . LYS B 1 331 ? 10.328 37.562 1.748 1 46.56 331 LYS B O 1
ATOM 6799 N N . ARG B 1 332 ? 9.273 39.438 1.532 1 40.12 332 ARG B N 1
ATOM 6800 C CA . ARG B 1 332 ? 8.172 38.969 2.367 1 40.12 332 ARG B CA 1
ATOM 6801 C C . ARG B 1 332 ? 7.652 37.625 1.877 1 40.12 332 ARG B C 1
ATOM 6803 O O . ARG B 1 332 ? 7.391 37.438 0.686 1 40.12 332 ARG B O 1
ATOM 6810 N N . PRO B 1 333 ? 7.777 36.625 2.715 1 43.94 333 PRO B N 1
ATOM 6811 C CA . PRO B 1 333 ? 7.395 35.25 2.311 1 43.94 333 PRO B CA 1
ATOM 6812 C C . PRO B 1 333 ? 6.008 35.219 1.671 1 43.94 333 PRO B C 1
ATOM 6814 O O . PRO B 1 333 ? 5.098 35.906 2.1 1 43.94 333 PRO B O 1
ATOM 6817 N N . THR B 1 334 ? 5.961 35.031 0.398 1 42.84 334 THR B N 1
ATOM 6818 C CA . THR B 1 334 ? 4.66 34.719 -0.182 1 42.84 334 THR B CA 1
ATOM 6819 C C . THR B 1 334 ? 3.863 33.781 0.748 1 42.84 334 THR B C 1
ATOM 6821 O O . THR B 1 334 ? 4.375 32.781 1.21 1 42.84 334 THR B O 1
ATOM 6824 N N . PRO B 1 335 ? 2.936 34.406 1.41 1 40.91 335 PRO B N 1
ATOM 6825 C CA . PRO B 1 335 ? 2.07 33.594 2.252 1 40.91 335 PRO B CA 1
ATOM 6826 C C . PRO B 1 335 ? 1.82 32.188 1.657 1 40.91 335 PRO B C 1
ATOM 6828 O O . PRO B 1 335 ? 1.798 32.031 0.434 1 40.91 335 PRO B O 1
ATOM 6831 N N . ALA B 1 336 ? 2.24 31.219 2.324 1 42.91 336 ALA B N 1
ATOM 6832 C CA . ALA B 1 336 ? 1.845 29.875 1.923 1 42.91 336 ALA B CA 1
ATOM 6833 C C . ALA B 1 336 ? 0.408 29.859 1.41 1 42.91 336 ALA B C 1
ATOM 6835 O O . ALA B 1 336 ? -0.494 30.406 2.051 1 42.91 336 ALA B O 1
ATOM 6836 N N . ARG B 1 337 ? 0.183 29.906 0.192 1 43.62 337 ARG B N 1
ATOM 6837 C CA . ARG B 1 337 ? -1.136 29.812 -0.429 1 43.62 337 ARG B CA 1
ATOM 6838 C C . ARG B 1 337 ? -2.033 28.844 0.318 1 43.62 337 ARG B C 1
ATOM 6840 O O . ARG B 1 337 ? -1.685 27.672 0.48 1 43.62 337 ARG B O 1
ATOM 6847 N N . ALA B 1 338 ? -2.797 29.359 1.275 1 47.62 338 ALA B N 1
ATOM 6848 C CA . ALA B 1 338 ? -3.85 28.578 1.913 1 47.62 338 ALA B CA 1
ATOM 6849 C C . ALA B 1 338 ? -4.691 27.844 0.873 1 47.62 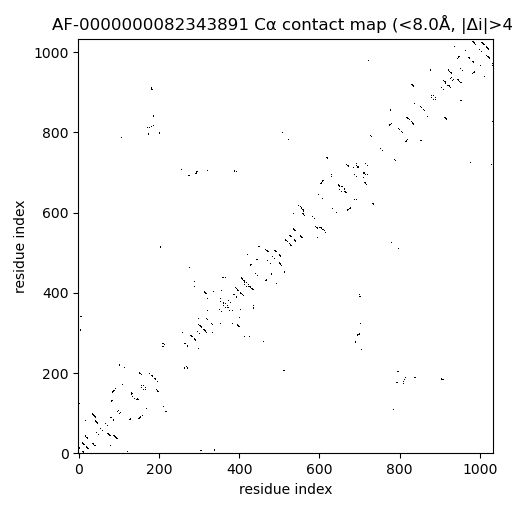338 ALA B C 1
ATOM 6851 O O . ALA B 1 338 ? -5.301 28.469 0.003 1 47.62 338 ALA B O 1
ATOM 6852 N N . PHE B 1 339 ? -4.234 26.688 0.466 1 48.94 339 PHE B N 1
ATOM 6853 C CA . PHE B 1 339 ? -5.113 25.922 -0.398 1 48.94 339 PHE B CA 1
ATOM 6854 C C . PHE B 1 339 ? -6.473 25.703 0.259 1 48.94 339 PHE B C 1
ATOM 6856 O O . PHE B 1 339 ? -6.551 25.359 1.438 1 48.94 339 PHE B O 1
ATOM 6863 N N . SER B 1 340 ? -7.434 26.484 -0.069 1 51.97 340 SER B N 1
ATOM 6864 C CA . SER B 1 340 ? -8.805 26.016 0.13 1 51.97 340 SER B CA 1
ATOM 6865 C C . SER B 1 340 ? -9.391 25.469 -1.166 1 51.97 340 SER B C 1
ATOM 6867 O O . SER B 1 340 ? -9.273 26.109 -2.221 1 51.97 340 SER B O 1
ATOM 6869 N N . PRO B 1 341 ? -9.578 24.047 -1.192 1 51 341 PRO B N 1
ATOM 6870 C CA . PRO B 1 341 ? -10.188 23.594 -2.441 1 51 341 PRO B CA 1
ATOM 6871 C C . PRO B 1 341 ? -11.234 24.562 -2.982 1 51 341 PRO B C 1
ATOM 6873 O O . PRO B 1 341 ? -11.578 24.5 -4.164 1 51 341 PRO B O 1
ATOM 6876 N N . VAL B 1 342 ? -12.031 25.188 -2.121 1 45.81 342 VAL B N 1
ATOM 6877 C CA . VAL B 1 342 ? -13.086 26.078 -2.598 1 45.81 342 VAL B CA 1
ATOM 6878 C C . VAL B 1 342 ? -12.492 27.438 -2.949 1 45.81 342 VAL B C 1
ATOM 6880 O O . VAL B 1 342 ? -12.914 28.078 -3.92 1 45.81 342 VAL B O 1
ATOM 6883 N N . SER B 1 343 ? -11.93 28.062 -1.95 1 44.47 343 SER B N 1
ATOM 6884 C CA . SER B 1 343 ? -11.734 29.5 -2.111 1 44.47 343 SER B CA 1
ATOM 6885 C C . SER B 1 343 ? -10.352 29.812 -2.684 1 44.47 343 SER B C 1
ATOM 6887 O O . SER B 1 343 ? -9.367 29.156 -2.336 1 44.47 343 SER B O 1
ATOM 6889 N N . THR B 1 344 ? -10.273 29.922 -4.012 1 41.34 344 THR B N 1
ATOM 6890 C CA . THR B 1 344 ? -9.125 30.703 -4.473 1 41.34 344 THR B CA 1
ATOM 6891 C C . THR B 1 344 ? -8.641 31.656 -3.385 1 41.34 344 THR B C 1
ATOM 6893 O O . THR B 1 344 ? -9.203 32.75 -3.205 1 41.34 344 THR B O 1
ATOM 6896 N N . ILE B 1 345 ? -8.539 31.281 -2.334 1 39.09 345 ILE B N 1
ATOM 6897 C CA . ILE B 1 345 ? -8.188 32.312 -1.383 1 39.09 345 ILE B CA 1
ATOM 6898 C C . ILE B 1 345 ? -7.137 33.25 -1.997 1 39.09 345 ILE B C 1
ATOM 6900 O O . ILE B 1 345 ? -6.109 32.781 -2.502 1 39.09 345 ILE B O 1
ATOM 6904 N N . ASP B 1 346 ? -7.609 34.438 -2.252 1 41.56 346 ASP B N 1
ATOM 6905 C CA . ASP B 1 346 ? -6.945 35.688 -2.67 1 41.56 346 ASP B CA 1
ATOM 6906 C C . ASP B 1 346 ? -5.504 35.719 -2.164 1 41.56 346 ASP B C 1
ATOM 6908 O O . ASP B 1 346 ? -5.184 35.125 -1.141 1 41.56 346 ASP B O 1
ATOM 6912 N N . LYS B 1 347 ? -4.773 36.344 -2.838 1 46.72 347 LYS B N 1
ATOM 6913 C CA . LYS B 1 347 ? -3.467 36.906 -2.484 1 46.72 347 LYS B CA 1
ATOM 6914 C C . LYS B 1 347 ? -3.412 37.281 -1.006 1 46.72 347 LYS B C 1
ATOM 6916 O O . LYS B 1 347 ? -4.219 38.094 -0.533 1 46.72 347 LYS B O 1
ATOM 6921 N N . GLN B 1 348 ? -3.148 36.188 -0.188 1 48.69 348 GLN B N 1
ATOM 6922 C CA . GLN B 1 348 ? -2.912 36.688 1.169 1 48.69 348 GLN B CA 1
ATOM 6923 C C . GLN B 1 348 ? -2.545 38.156 1.168 1 48.69 348 GLN B C 1
ATOM 6925 O O . GLN B 1 348 ? -1.684 38.594 0.399 1 48.69 348 GLN B O 1
ATOM 6930 N N . ALA B 1 349 ? -3.35 38.875 1.717 1 49.91 349 ALA B N 1
ATOM 6931 C CA . ALA B 1 349 ? -3.074 40.312 1.849 1 49.91 349 ALA B CA 1
ATOM 6932 C C . ALA B 1 349 ? -1.636 40.562 2.297 1 49.91 349 ALA B C 1
ATOM 6934 O O . ALA B 1 349 ? -1.062 39.75 3.029 1 49.91 349 ALA B O 1
ATOM 6935 N N . GLU B 1 350 ? -0.902 41.25 1.595 1 52.91 350 GLU B N 1
ATOM 6936 C CA . GLU B 1 350 ? 0.458 41.688 1.886 1 52.91 350 GLU B CA 1
ATOM 6937 C C . GLU B 1 350 ? 0.701 41.75 3.391 1 52.91 350 GLU B C 1
ATOM 6939 O O . GLU B 1 350 ? 1.816 41.531 3.857 1 52.91 350 GLU B O 1
ATOM 6944 N N . ASN B 1 351 ? -0.439 41.875 4.266 1 64.5 351 ASN B N 1
ATOM 6945 C CA . ASN B 1 351 ? -0.231 42.125 5.691 1 64.5 351 ASN B CA 1
ATOM 6946 C C . ASN B 1 351 ? -0.685 40.938 6.523 1 64.5 351 ASN B C 1
ATOM 6948 O O . ASN B 1 351 ? -0.955 41.062 7.719 1 64.5 351 ASN B O 1
ATOM 6952 N N . SER B 1 352 ? -0.69 39.688 5.945 1 78.88 352 SER B N 1
ATOM 6953 C CA . SER B 1 352 ? -1.119 38.531 6.727 1 78.88 352 SER B CA 1
ATOM 6954 C C . SER B 1 352 ? 0.037 37.969 7.535 1 78.88 352 SER B C 1
ATOM 6956 O O . SER B 1 352 ? 1.18 37.938 7.074 1 78.88 352 SER B O 1
ATOM 6958 N N . PRO B 1 353 ? -0.256 37.594 8.805 1 89.69 353 PRO B N 1
ATOM 6959 C CA . PRO B 1 353 ? 0.797 37.031 9.641 1 89.69 353 PRO B CA 1
ATOM 6960 C C . PRO B 1 353 ? 1.435 35.781 9.008 1 89.69 353 PRO B C 1
ATOM 6962 O O . PRO B 1 353 ? 0.748 35 8.344 1 89.69 353 PRO B O 1
ATOM 6965 N N . SER B 1 354 ? 2.713 35.656 9.141 1 91.5 354 SER B N 1
ATOM 6966 C CA . SER B 1 354 ? 3.432 34.469 8.727 1 91.5 354 SER B CA 1
ATOM 6967 C C . SER B 1 354 ? 3.176 33.312 9.688 1 91.5 354 SER B C 1
ATOM 6969 O O . SER B 1 354 ? 2.611 33.5 10.766 1 91.5 354 SER B O 1
ATOM 6971 N N . ASP B 1 355 ? 3.539 32.156 9.266 1 94.56 355 ASP B N 1
ATOM 6972 C CA . ASP B 1 355 ? 3.416 31 10.164 1 94.56 355 ASP B CA 1
ATOM 6973 C C . ASP B 1 355 ? 4.223 31.203 11.438 1 94.56 355 ASP B C 1
ATOM 6975 O O . ASP B 1 355 ? 3.799 30.797 12.523 1 94.56 355 ASP B O 1
ATOM 6979 N N . LEU B 1 356 ? 5.387 31.844 11.289 1 95.31 356 LEU B N 1
ATOM 6980 C CA . LEU B 1 356 ? 6.207 32.156 12.453 1 95.31 356 LEU B CA 1
ATOM 6981 C C . LEU B 1 356 ? 5.473 33.125 13.391 1 95.31 356 LEU B C 1
ATOM 6983 O O . LEU B 1 356 ? 5.543 32.969 14.609 1 95.31 356 LEU B O 1
ATOM 6987 N N . ASP B 1 357 ? 4.832 34.094 12.812 1 95.38 357 ASP B N 1
ATOM 6988 C CA . ASP B 1 357 ? 4.051 35.031 13.609 1 95.38 357 ASP B CA 1
ATOM 6989 C C . ASP B 1 357 ? 2.973 34.312 14.414 1 95.38 357 ASP B C 1
ATOM 6991 O O . ASP B 1 357 ? 2.785 34.562 15.602 1 95.38 357 ASP B O 1
ATOM 6995 N N . TYR B 1 358 ? 2.262 33.406 13.703 1 95.69 358 TYR B N 1
ATOM 6996 C CA . TYR B 1 358 ? 1.231 32.656 14.391 1 95.69 358 TYR B CA 1
ATOM 6997 C C . TYR B 1 358 ? 1.827 31.844 15.539 1 95.69 358 TYR B C 1
ATOM 6999 O O . TYR B 1 358 ? 1.306 31.859 16.656 1 95.69 358 TYR B O 1
ATOM 7007 N N . LEU B 1 359 ? 2.877 31.188 15.266 1 97.19 359 LEU B N 1
ATOM 7008 C CA . LEU B 1 359 ? 3.5 30.359 16.281 1 97.19 359 LEU B CA 1
ATOM 7009 C C . LEU B 1 359 ? 3.967 31.188 17.469 1 97.19 359 LEU B C 1
ATOM 7011 O O . LEU B 1 359 ? 3.803 30.797 18.625 1 97.19 359 LEU B O 1
ATOM 7015 N N . HIS B 1 360 ? 4.57 32.344 17.156 1 97.5 360 HIS B N 1
ATOM 7016 C CA . HIS B 1 360 ? 5.012 33.281 18.203 1 97.5 360 HIS B CA 1
ATOM 7017 C C . HIS B 1 360 ? 3.842 33.688 19.094 1 97.5 360 HIS B C 1
ATOM 7019 O O . HIS B 1 360 ? 3.951 33.688 20.312 1 97.5 360 HIS B O 1
ATOM 7025 N N . LYS B 1 361 ? 2.828 34.094 18.438 1 97.38 361 LYS B N 1
ATOM 7026 C CA . LYS B 1 361 ? 1.617 34.5 19.156 1 97.38 361 LYS B CA 1
ATOM 7027 C C . LYS B 1 361 ? 1.103 33.344 20.031 1 97.38 361 LYS B C 1
ATOM 7029 O O . LYS B 1 361 ? 0.831 33.531 21.219 1 97.38 361 LYS B O 1
ATOM 7034 N N . TRP B 1 362 ? 0.961 32.156 19.516 1 97.88 362 TRP B N 1
ATOM 7035 C CA . TRP B 1 362 ? 0.351 31.016 20.188 1 97.88 362 TRP B CA 1
ATOM 7036 C C . TRP B 1 362 ? 1.219 30.547 21.344 1 97.88 362 TRP B C 1
ATOM 7038 O O . TRP B 1 362 ? 0.715 30.297 22.438 1 97.88 362 TRP B O 1
ATOM 7048 N N . MET B 1 363 ? 2.506 30.438 21.125 1 97.5 363 MET B N 1
ATOM 7049 C CA . MET B 1 363 ? 3.414 29.906 22.141 1 97.5 363 MET B CA 1
ATOM 7050 C C . MET B 1 363 ? 3.531 30.859 23.328 1 97.5 363 MET B C 1
ATOM 7052 O O . MET B 1 363 ? 3.912 30.438 24.422 1 97.5 363 MET B O 1
ATOM 7056 N N . ASN B 1 364 ? 3.256 32.094 23.109 1 97.62 364 ASN B N 1
ATOM 7057 C CA . ASN B 1 364 ? 3.33 33.094 24.172 1 97.62 364 ASN B CA 1
ATOM 7058 C C . ASN B 1 364 ? 1.988 33.25 24.891 1 97.62 364 ASN B C 1
ATOM 7060 O O . ASN B 1 364 ? 1.872 34.031 25.844 1 97.62 364 ASN B O 1
ATOM 7064 N N . ASP B 1 365 ? 0.939 32.625 24.391 1 96.38 365 ASP B N 1
ATOM 7065 C CA . ASP B 1 365 ? -0.297 32.5 25.156 1 96.38 365 ASP B CA 1
ATOM 7066 C C . ASP B 1 365 ? -0.073 31.688 26.438 1 96.38 365 ASP B C 1
ATOM 7068 O O . ASP B 1 365 ? 0.446 30.578 26.391 1 96.38 365 ASP B O 1
ATOM 7072 N N . PRO B 1 366 ? -0.483 32.188 27.578 1 95.75 366 PRO B N 1
ATOM 7073 C CA . PRO B 1 366 ? -0.227 31.516 28.859 1 95.75 366 PRO B CA 1
ATOM 7074 C C . PRO B 1 366 ? -0.799 30.094 28.906 1 95.75 366 PRO B C 1
ATOM 7076 O O . PRO B 1 366 ? -0.185 29.203 29.469 1 95.75 366 PRO B O 1
ATOM 7079 N N . ARG B 1 367 ? -1.941 29.859 28.375 1 92.06 367 ARG B N 1
ATOM 7080 C CA . ARG B 1 367 ? -2.559 28.531 28.344 1 92.06 367 ARG B CA 1
ATOM 7081 C C . ARG B 1 367 ? -1.683 27.547 27.594 1 92.06 367 ARG B C 1
ATOM 7083 O O . ARG B 1 367 ? -1.469 26.422 28.047 1 92.06 367 ARG B O 1
ATOM 7090 N N . VAL B 1 368 ? -1.219 27.922 26.438 1 94.06 368 VAL B N 1
ATOM 7091 C CA . VAL B 1 368 ? -0.375 27.078 25.594 1 94.06 368 VAL B CA 1
ATOM 7092 C C . VAL B 1 368 ? 0.984 26.875 26.266 1 94.06 368 VAL B C 1
ATOM 7094 O O . VAL B 1 368 ? 1.488 25.766 26.328 1 94.06 368 VAL B O 1
ATOM 7097 N N . ASN B 1 369 ? 1.515 27.969 26.766 1 95.12 369 ASN B N 1
ATOM 7098 C CA . ASN B 1 369 ? 2.842 27.922 27.375 1 95.12 369 ASN B CA 1
ATOM 7099 C C . ASN B 1 369 ? 2.871 27.016 28.594 1 95.12 369 ASN B C 1
ATOM 7101 O O . ASN B 1 369 ? 3.904 26.422 28.891 1 95.12 369 ASN B O 1
ATOM 7105 N N . ALA B 1 370 ? 1.799 26.875 29.281 1 91.38 370 ALA B N 1
ATOM 7106 C CA . ALA B 1 370 ? 1.723 26 30.469 1 91.38 370 ALA B CA 1
ATOM 7107 C C . ALA B 1 370 ? 2.055 24.562 30.109 1 91.38 370 ALA B C 1
ATOM 7109 O O . ALA B 1 370 ? 2.611 23.828 30.922 1 91.38 370 ALA B O 1
ATOM 7110 N N . SER B 1 371 ? 1.767 24.172 28.906 1 90.25 371 SER B N 1
ATOM 7111 C CA . SER B 1 371 ? 1.989 22.781 28.5 1 90.25 371 SER B CA 1
ATOM 7112 C C . SER B 1 371 ? 3.246 22.656 27.656 1 90.25 371 SER B C 1
ATOM 7114 O O . SER B 1 371 ? 3.986 21.672 27.766 1 90.25 371 SER B O 1
ATOM 7116 N N . TRP B 1 372 ? 3.52 23.594 26.797 1 93.5 372 TRP B N 1
ATOM 7117 C CA . TRP B 1 372 ? 4.598 23.469 25.828 1 93.5 372 TRP B CA 1
ATOM 7118 C C . TRP B 1 372 ? 5.891 24.078 26.359 1 93.5 372 TRP B C 1
ATOM 7120 O O . TRP B 1 372 ? 6.984 23.578 26.078 1 93.5 372 TRP B O 1
ATOM 7130 N N . GLY B 1 373 ? 5.777 25.188 27.109 1 93.06 373 GLY B N 1
ATOM 7131 C CA . GLY B 1 373 ? 6.945 25.812 27.719 1 93.06 373 GLY B CA 1
ATOM 7132 C C . GLY B 1 373 ? 7.875 26.453 26.703 1 93.06 373 GLY B C 1
ATOM 7133 O O . GLY B 1 373 ? 9.094 26.422 26.859 1 93.06 373 GLY B O 1
ATOM 7134 N N . GLU B 1 374 ? 7.324 27.031 25.609 1 95.44 374 GLU B N 1
ATOM 7135 C CA . GLU B 1 374 ? 8.156 27.547 24.531 1 95.44 374 GLU B CA 1
ATOM 7136 C C . GLU B 1 374 ? 7.98 29.047 24.359 1 95.44 374 GLU B C 1
ATOM 7138 O O . GLU B 1 374 ? 8.266 29.594 23.297 1 95.44 374 GLU B O 1
ATOM 7143 N N . ALA B 1 375 ? 7.488 29.75 25.359 1 97.25 375 ALA B N 1
ATOM 7144 C CA . ALA B 1 375 ? 7.34 31.203 25.281 1 97.25 375 ALA B CA 1
ATOM 7145 C C . ALA B 1 375 ? 8.695 31.875 25.141 1 97.25 375 ALA B C 1
ATOM 7147 O O . ALA B 1 375 ? 9.719 31.359 25.578 1 97.25 375 ALA B O 1
ATOM 7148 N N . GLY B 1 376 ? 8.672 33.062 24.484 1 97.88 376 GLY B N 1
ATOM 7149 C CA . GLY B 1 376 ? 9.898 33.844 24.281 1 97.88 376 GLY B CA 1
ATOM 7150 C C . GLY B 1 376 ? 9.812 34.781 23.094 1 97.88 376 GLY B C 1
ATOM 7151 O O . GLY B 1 376 ? 8.742 34.969 22.516 1 97.88 376 GLY B O 1
ATOM 7152 N N . PRO B 1 377 ? 10.914 35.438 22.844 1 98 377 PRO B N 1
ATOM 7153 C CA . PRO B 1 377 ? 10.945 36.312 21.672 1 98 377 PRO B CA 1
ATOM 7154 C C . PRO B 1 377 ? 10.805 35.562 20.359 1 98 377 PRO B C 1
ATOM 7156 O O . PRO B 1 377 ? 10.859 34.312 20.359 1 98 377 PRO B O 1
ATOM 7159 N N . ILE B 1 378 ? 10.516 36.188 19.328 1 96.81 378 ILE B N 1
ATOM 7160 C CA . ILE B 1 378 ? 10.203 35.594 18.031 1 96.81 378 ILE B CA 1
ATOM 7161 C C . ILE B 1 378 ? 11.391 34.75 17.562 1 96.81 378 ILE B C 1
ATOM 7163 O O . ILE B 1 378 ? 11.203 33.719 16.906 1 96.81 378 ILE B O 1
ATOM 7167 N N . GLU B 1 379 ? 12.633 35.125 17.984 1 96.62 379 GLU B N 1
ATOM 7168 C CA . GLU B 1 379 ? 13.828 34.344 17.625 1 96.62 379 GLU B CA 1
ATOM 7169 C C . GLU B 1 379 ? 13.805 32.969 18.219 1 96.62 379 GLU B C 1
ATOM 7171 O O . GLU B 1 379 ? 14.312 32 17.609 1 96.62 379 GLU B O 1
ATOM 7176 N N . HIS B 1 380 ? 13.234 32.938 19.328 1 97.5 380 HIS B N 1
ATOM 7177 C CA . HIS B 1 380 ? 13.094 31.625 19.969 1 97.5 380 HIS B CA 1
ATOM 7178 C C . HIS B 1 380 ? 12.195 30.703 19.156 1 97.5 380 HIS B C 1
ATOM 7180 O O . HIS B 1 380 ? 12.531 29.531 18.938 1 97.5 380 HIS B O 1
ATOM 7186 N N . GLN B 1 381 ? 11.086 31.219 18.719 1 96.69 381 GLN B N 1
ATOM 7187 C CA . GLN B 1 381 ? 10.148 30.422 17.938 1 96.69 381 GLN B CA 1
ATOM 7188 C C . GLN B 1 381 ? 10.727 30.078 16.562 1 96.69 381 GLN B C 1
ATOM 7190 O O . GLN B 1 381 ? 10.445 29.016 16.016 1 96.69 381 GLN B O 1
ATOM 7195 N N . GLU B 1 382 ? 11.445 30.969 16.078 1 96.31 382 GLU B N 1
ATOM 7196 C CA . GLU B 1 382 ? 12.117 30.688 14.812 1 96.31 382 GLU B CA 1
ATOM 7197 C C . GLU B 1 382 ? 13.047 29.484 14.953 1 96.31 382 GLU B C 1
ATOM 7199 O O . GLU B 1 382 ? 13.047 28.594 14.102 1 96.31 382 GLU B O 1
ATOM 7204 N N . LYS B 1 383 ? 13.875 29.547 15.953 1 96.62 383 LYS B N 1
ATOM 7205 C CA . LYS B 1 383 ? 14.781 28.438 16.219 1 96.62 383 LYS B CA 1
ATOM 7206 C C . LYS B 1 383 ? 14.008 27.125 16.438 1 96.62 383 LYS B C 1
ATOM 7208 O O . LYS B 1 383 ? 14.391 26.078 15.922 1 96.62 383 LYS B O 1
ATOM 7213 N N . PHE B 1 384 ? 12.961 27.234 17.188 1 97.19 384 PHE B N 1
ATOM 7214 C CA . PHE B 1 384 ? 12.086 26.109 17.469 1 97.19 384 PHE B CA 1
ATOM 7215 C C . PHE B 1 384 ? 11.555 25.5 16.172 1 97.19 384 PHE B C 1
ATOM 7217 O O . PHE B 1 384 ? 11.656 24.281 15.969 1 97.19 384 PHE B O 1
ATOM 7224 N N . LEU B 1 385 ? 10.992 26.281 15.391 1 97.19 385 LEU B N 1
ATOM 7225 C CA . LEU B 1 385 ? 10.383 25.828 14.141 1 97.19 385 LEU B CA 1
ATOM 7226 C C . LEU B 1 385 ? 11.445 25.25 13.203 1 97.19 385 LEU B C 1
ATOM 7228 O O . LEU B 1 385 ? 11.219 24.219 12.57 1 97.19 385 LEU B O 1
ATOM 7232 N N . ARG B 1 386 ? 12.555 25.859 13.109 1 96.12 386 ARG B N 1
ATOM 7233 C CA . ARG B 1 386 ? 13.641 25.391 12.258 1 96.12 386 ARG B CA 1
ATOM 7234 C C . ARG B 1 386 ? 14.125 24.016 12.711 1 96.12 386 ARG B C 1
ATOM 7236 O O . ARG B 1 386 ? 14.422 23.156 11.875 1 96.12 386 ARG B O 1
ATOM 7243 N N . GLN B 1 387 ? 14.289 23.875 13.938 1 96.44 387 GLN B N 1
ATOM 7244 C CA . GLN B 1 387 ? 14.695 22.594 14.484 1 96.44 387 GLN B CA 1
ATOM 7245 C C . GLN B 1 387 ? 13.695 21.5 14.125 1 96.44 387 GLN B C 1
ATOM 7247 O O . GLN B 1 387 ? 14.078 20.391 13.742 1 96.44 387 GLN B O 1
ATOM 7252 N N . ASN B 1 388 ? 12.469 21.812 14.266 1 97.06 388 ASN B N 1
ATOM 7253 C CA . ASN B 1 388 ? 11.43 20.828 13.961 1 97.06 388 ASN B CA 1
ATOM 7254 C C . ASN B 1 388 ? 11.391 20.516 12.469 1 97.06 388 ASN B C 1
ATOM 7256 O O . ASN B 1 388 ? 11.133 19.375 12.078 1 97.06 388 ASN B O 1
ATOM 7260 N N . LEU B 1 389 ? 11.602 21.469 11.641 1 96.81 389 LEU B N 1
ATOM 7261 C CA . LEU B 1 389 ? 11.664 21.281 10.203 1 96.81 389 LEU B CA 1
ATOM 7262 C C . LEU B 1 389 ? 12.875 20.438 9.812 1 96.81 389 LEU B C 1
ATOM 7264 O O . LEU B 1 389 ? 12.922 19.875 8.719 1 96.81 389 LEU B O 1
ATOM 7268 N N . SER B 1 390 ? 13.852 20.344 10.711 1 95.69 390 SER B N 1
ATOM 7269 C CA . SER B 1 390 ? 15.086 19.609 10.445 1 95.69 390 SER B CA 1
ATOM 7270 C C . SER B 1 390 ? 15.07 18.234 11.094 1 95.69 390 SER B C 1
ATOM 7272 O O . SER B 1 390 ? 16.047 17.484 10.992 1 95.69 390 SER B O 1
ATOM 7274 N N . SER B 1 391 ? 14.039 17.938 11.766 1 96.88 391 SER B N 1
ATOM 7275 C CA . SER B 1 391 ? 13.93 16.641 12.406 1 96.88 391 SER B CA 1
ATOM 7276 C C . SER B 1 391 ? 13.664 15.539 11.383 1 96.88 391 SER B C 1
ATOM 7278 O O . SER B 1 391 ? 12.867 15.719 10.461 1 96.88 391 SER B O 1
ATOM 7280 N N . LYS B 1 392 ? 14.32 14.391 11.57 1 95.94 392 LYS B N 1
ATOM 7281 C CA . LYS B 1 392 ? 14.188 13.289 10.617 1 95.94 392 LYS B CA 1
ATOM 7282 C C . LYS B 1 392 ? 13.008 12.391 10.984 1 95.94 392 LYS B C 1
ATOM 7284 O O . LYS B 1 392 ? 12.578 11.562 10.172 1 95.94 392 LYS B O 1
ATOM 7289 N N . HIS B 1 393 ? 12.508 12.453 12.195 1 97.69 393 HIS B N 1
ATOM 7290 C CA . HIS B 1 393 ? 11.477 11.516 12.609 1 97.69 393 HIS B CA 1
ATOM 7291 C C . HIS B 1 393 ? 10.172 12.242 12.945 1 97.69 393 HIS B C 1
ATOM 7293 O O . HIS B 1 393 ? 9.211 11.625 13.414 1 97.69 393 HIS B O 1
ATOM 7299 N N . SER B 1 394 ? 10.172 13.609 12.742 1 98.06 394 SER B N 1
ATOM 7300 C CA . SER B 1 394 ? 9.023 14.445 13.07 1 98.06 394 SER B CA 1
ATOM 7301 C C . SER B 1 394 ? 8.898 15.617 12.117 1 98.06 394 SER B C 1
ATOM 7303 O O . SER B 1 394 ? 9.891 16.062 11.531 1 98.06 394 SER B O 1
ATOM 7305 N N . PHE B 1 395 ? 7.629 16.031 11.906 1 98.19 395 PHE B N 1
ATOM 7306 C CA . PHE B 1 395 ? 7.477 17.266 11.148 1 98.19 395 PHE B CA 1
ATOM 7307 C C . PHE B 1 395 ? 6.328 18.094 11.695 1 98.19 395 PHE B C 1
ATOM 7309 O O . PHE B 1 395 ? 5.355 17.562 12.227 1 98.19 395 PHE B O 1
ATOM 7316 N N . PRO B 1 396 ? 6.5 19.391 11.609 1 98.5 396 PRO B N 1
ATOM 7317 C CA . PRO B 1 396 ? 5.48 20.312 12.109 1 98.5 396 PRO B CA 1
ATOM 7318 C C . PRO B 1 396 ? 4.305 20.469 11.148 1 98.5 396 PRO B C 1
ATOM 7320 O O . PRO B 1 396 ? 4.469 20.312 9.938 1 98.5 396 PRO B O 1
ATOM 7323 N N . VAL B 1 397 ? 3.145 20.766 11.734 1 98.56 397 VAL B N 1
ATOM 7324 C CA . VAL B 1 397 ? 1.902 20.875 10.984 1 98.56 397 VAL B CA 1
ATOM 7325 C C . VAL B 1 397 ? 1.117 22.094 11.453 1 98.56 397 VAL B C 1
ATOM 7327 O O . VAL B 1 397 ? 0.996 22.344 12.656 1 98.56 397 VAL B O 1
ATOM 7330 N N . ILE B 1 398 ? 0.663 22.875 10.5 1 97.44 398 ILE B N 1
ATOM 7331 C CA . ILE B 1 398 ? -0.313 23.922 10.781 1 97.44 398 ILE B CA 1
ATOM 7332 C C . ILE B 1 398 ? -1.703 23.469 10.352 1 97.44 398 ILE B C 1
ATOM 7334 O O . ILE B 1 398 ? -1.891 23.016 9.219 1 97.44 398 ILE B O 1
ATOM 7338 N N . GLY B 1 399 ? -2.656 23.516 11.297 1 97.38 399 GLY B N 1
ATOM 7339 C CA . GLY B 1 399 ? -4.047 23.266 10.961 1 97.38 399 GLY B CA 1
ATOM 7340 C C . GLY B 1 399 ? -4.785 24.5 10.508 1 97.38 399 GLY B C 1
ATOM 7341 O O . GLY B 1 399 ? -4.582 25.594 11.062 1 97.38 399 GLY B O 1
ATOM 7342 N N . CYS B 1 400 ? -5.66 24.344 9.508 1 95.44 400 CYS B N 1
ATOM 7343 C CA . CYS B 1 400 ? -6.395 25.484 8.977 1 95.44 400 CYS B CA 1
ATOM 7344 C C . CYS B 1 400 ? -7.875 25.156 8.82 1 95.44 400 CYS B C 1
ATOM 7346 O O . CYS B 1 400 ? -8.227 24.047 8.383 1 95.44 400 CYS B O 1
ATOM 7348 N N . TRP B 1 401 ? -8.695 26.078 9.281 1 94.62 401 TRP B N 1
ATOM 7349 C CA . TRP B 1 401 ? -10.109 26.094 8.906 1 94.62 401 TRP B CA 1
ATOM 7350 C C . TRP B 1 401 ? -10.359 27.078 7.77 1 94.62 401 TRP B C 1
ATOM 7352 O O . TRP B 1 401 ? -10.148 28.281 7.926 1 94.62 401 TRP B O 1
ATOM 7362 N N . ASP B 1 402 ? -10.797 26.531 6.66 1 91.5 402 ASP B N 1
ATOM 7363 C CA . ASP B 1 402 ? -11 27.359 5.469 1 91.5 402 ASP B CA 1
ATOM 7364 C C . ASP B 1 402 ? -9.766 28.203 5.172 1 91.5 402 ASP B C 1
ATOM 7366 O O . ASP B 1 402 ? -9.883 29.406 4.91 1 91.5 402 ASP B O 1
ATOM 7370 N N . GLY B 1 403 ? -8.641 27.594 5.383 1 89 403 GLY B N 1
ATOM 7371 C CA . GLY B 1 403 ? -7.391 28.25 5.035 1 89 403 GLY B CA 1
ATOM 7372 C C . GLY B 1 403 ? -6.832 29.094 6.1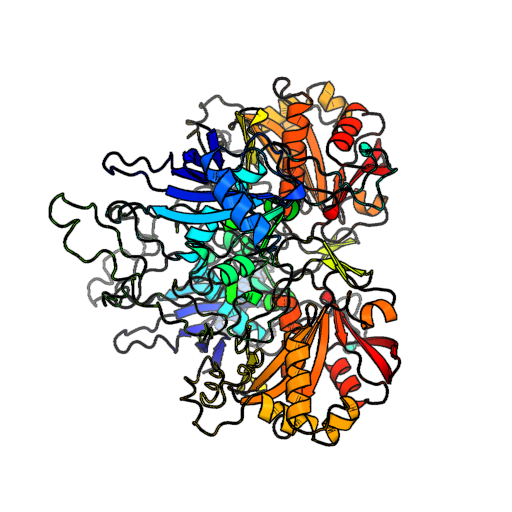64 1 89 403 GLY B C 1
ATOM 7373 O O . GLY B 1 403 ? -5.691 29.547 6.094 1 89 403 GLY B O 1
ATOM 7374 N N . GLN B 1 404 ? -7.555 29.328 7.176 1 91.25 404 GLN B N 1
ATOM 7375 C CA . GLN B 1 404 ? -7.113 30.141 8.305 1 91.25 404 GLN B CA 1
ATOM 7376 C C . GLN B 1 404 ? -6.434 29.297 9.367 1 91.25 404 GLN B C 1
ATOM 7378 O O . GLN B 1 404 ? -7.062 28.406 9.953 1 91.25 404 GLN B O 1
ATOM 7383 N N . PRO B 1 405 ? -5.16 29.641 9.688 1 94.81 405 PRO B N 1
ATOM 7384 C CA . PRO B 1 405 ? -4.453 28.844 10.703 1 94.81 405 PRO B CA 1
ATOM 7385 C C . PRO B 1 405 ? -5.121 28.922 12.078 1 94.81 405 PRO B C 1
ATOM 7387 O O . PRO B 1 405 ? -5.578 30 12.484 1 94.81 405 PRO B O 1
ATOM 7390 N N . PHE B 1 406 ? -5.23 27.812 12.75 1 96.5 406 PHE B N 1
ATOM 7391 C CA . PHE B 1 406 ? -5.863 27.828 14.062 1 96.5 406 PHE B CA 1
ATOM 7392 C C . PHE B 1 406 ? -4.988 27.125 15.094 1 96.5 406 PHE B C 1
ATOM 7394 O O . PHE B 1 406 ? -5.164 27.312 16.297 1 96.5 406 PHE B O 1
ATOM 7401 N N . GLY B 1 407 ? -4.113 26.219 14.656 1 97.62 407 GLY B N 1
ATOM 7402 C CA . GLY B 1 407 ? -3.354 25.406 15.586 1 97.62 407 GLY B CA 1
ATOM 7403 C C . GLY B 1 407 ? -2.074 24.844 14.984 1 97.62 407 GLY B C 1
ATOM 7404 O O . GLY B 1 407 ? -1.861 24.938 13.773 1 97.62 407 GLY B O 1
ATOM 7405 N N . TYR B 1 408 ? -1.216 24.359 15.891 1 98.25 408 TYR B N 1
ATOM 7406 C CA . TYR B 1 408 ? 0.074 23.766 15.57 1 98.25 408 TYR B CA 1
ATOM 7407 C C . TYR B 1 408 ? 0.142 22.328 16.062 1 98.25 408 TYR B C 1
ATOM 7409 O O . TYR B 1 408 ? -0.296 22.016 17.172 1 98.25 408 TYR B O 1
ATOM 7417 N N . PHE B 1 409 ? 0.63 21.453 15.219 1 98.69 409 PHE B N 1
ATOM 7418 C CA . PHE B 1 409 ? 0.772 20.031 15.555 1 98.69 409 PHE B CA 1
ATOM 7419 C C . PHE B 1 409 ? 2.135 19.516 15.125 1 98.69 409 PHE B C 1
ATOM 7421 O O . PHE B 1 409 ? 2.852 20.172 14.367 1 98.69 409 PHE B O 1
ATOM 7428 N N . GLU B 1 410 ? 2.525 18.422 15.672 1 98.75 410 GLU B N 1
ATOM 7429 C CA . GLU B 1 410 ? 3.654 17.609 15.227 1 98.75 410 GLU B CA 1
ATOM 7430 C C . GLU B 1 410 ? 3.244 16.156 15.031 1 98.75 410 GLU B C 1
ATOM 7432 O O . GLU B 1 410 ? 2.539 15.586 15.867 1 98.75 410 GLU B O 1
ATOM 7437 N N . ILE B 1 411 ? 3.549 15.602 13.93 1 98.81 411 ILE B N 1
ATOM 7438 C CA . ILE B 1 411 ? 3.369 14.18 13.672 1 98.81 411 ILE B CA 1
ATOM 7439 C C . ILE B 1 411 ? 4.73 13.492 13.609 1 98.81 411 ILE B C 1
ATOM 7441 O O . ILE B 1 411 ? 5.621 13.922 12.875 1 98.81 411 ILE B O 1
ATOM 7445 N N . TYR B 1 412 ? 4.918 12.453 14.406 1 98.69 412 TYR B N 1
ATOM 7446 C CA . TYR B 1 412 ? 6.258 11.883 14.477 1 98.69 412 TYR B CA 1
ATOM 7447 C C . TYR B 1 412 ? 6.207 10.367 14.539 1 98.69 412 TYR B C 1
ATOM 7449 O O . TYR B 1 412 ? 5.145 9.781 14.766 1 98.69 412 TYR B O 1
ATOM 7457 N N . TRP B 1 413 ? 7.312 9.703 14.195 1 98.75 413 TRP B N 1
ATOM 7458 C CA . TRP B 1 413 ? 7.508 8.266 14.352 1 98.75 413 TRP B CA 1
ATOM 7459 C C . TRP B 1 413 ? 7.938 7.922 15.773 1 98.75 413 TRP B C 1
ATOM 7461 O O . TRP B 1 413 ? 8.984 8.375 16.234 1 98.75 413 TRP B O 1
ATOM 7471 N N . VAL B 1 414 ? 7.215 7.09 16.453 1 98.75 414 VAL B N 1
ATOM 7472 C CA . VAL B 1 414 ? 7.375 6.859 17.891 1 98.75 414 VAL B CA 1
ATOM 7473 C C . VAL B 1 414 ? 8.656 6.062 18.141 1 98.75 414 VAL B C 1
ATOM 7475 O O . VAL B 1 414 ? 9.352 6.301 19.141 1 98.75 414 VAL B O 1
ATOM 7478 N N . LYS B 1 415 ? 8.906 5.121 17.266 1 98.38 415 LYS B N 1
ATOM 7479 C CA . LYS B 1 415 ? 9.953 4.133 17.516 1 98.38 415 LYS B CA 1
ATOM 7480 C C . LYS B 1 415 ? 11.289 4.809 17.797 1 98.38 415 LYS B C 1
ATOM 7482 O O . LYS B 1 415 ? 11.984 4.453 18.766 1 98.38 415 LYS B O 1
ATOM 7487 N N . GLU B 1 416 ? 11.672 5.785 17 1 96.94 416 GLU B N 1
ATOM 7488 C CA . GLU B 1 416 ? 12.969 6.434 17.188 1 96.94 416 GLU B CA 1
ATOM 7489 C C . GLU B 1 416 ? 12.828 7.73 17.984 1 96.94 416 GLU B C 1
ATOM 7491 O O . GLU B 1 416 ? 13.812 8.445 18.188 1 96.94 416 GLU B O 1
ATOM 7496 N N . ASP B 1 417 ? 11.672 8.078 18.375 1 97.44 417 ASP B N 1
ATOM 7497 C CA . ASP B 1 417 ? 11.438 9.172 19.312 1 97.44 417 ASP B CA 1
ATOM 7498 C C . ASP B 1 417 ? 11.797 8.758 20.734 1 97.44 417 ASP B C 1
ATOM 7500 O O . ASP B 1 417 ? 11.852 7.566 21.047 1 97.44 417 ASP B O 1
ATOM 7504 N N . ARG B 1 418 ? 11.953 9.75 21.578 1 95.38 418 ARG B N 1
ATOM 7505 C CA . ARG B 1 418 ? 12.234 9.477 22.969 1 95.38 418 ARG B CA 1
ATOM 7506 C C . ARG B 1 418 ? 11.156 8.594 23.594 1 95.38 418 ARG B C 1
ATOM 7508 O O . ARG B 1 418 ? 11.453 7.734 24.422 1 95.38 418 ARG B O 1
ATOM 7515 N N . LEU B 1 419 ? 9.93 8.781 23.219 1 97.44 419 LEU B N 1
ATOM 7516 C CA . LEU B 1 419 ? 8.82 8.008 23.766 1 97.44 419 LEU B CA 1
ATOM 7517 C C . LEU B 1 419 ? 9.039 6.512 23.531 1 97.44 419 LEU B C 1
ATOM 7519 O O . LEU B 1 419 ? 8.742 5.695 24.406 1 97.44 419 LEU B O 1
ATOM 7523 N N . GLY B 1 420 ? 9.508 6.133 22.359 1 97.5 420 GLY B N 1
ATOM 7524 C CA . GLY B 1 420 ? 9.719 4.73 22.047 1 97.5 420 GLY B CA 1
ATOM 7525 C C . GLY B 1 420 ? 10.562 4.004 23.062 1 97.5 420 GLY B C 1
ATOM 7526 O O . GLY B 1 420 ? 10.195 2.92 23.531 1 97.5 420 GLY B O 1
ATOM 7527 N N . SER B 1 421 ? 11.641 4.609 23.469 1 94.94 421 SER B N 1
ATOM 7528 C CA . SER B 1 421 ? 12.547 4.004 24.438 1 94.94 421 SER B CA 1
ATOM 7529 C C . SER B 1 421 ? 11.914 3.953 25.812 1 94.94 421 SER B C 1
ATOM 7531 O O . SER B 1 421 ? 12.117 2.99 26.562 1 94.94 421 SER B O 1
ATOM 7533 N N . LEU B 1 422 ? 11.188 4.938 26.125 1 95.62 422 LEU B N 1
ATOM 7534 C CA . LEU B 1 422 ? 10.617 5.055 27.469 1 95.62 422 LEU B CA 1
ATOM 7535 C C . LEU B 1 422 ? 9.508 4.027 27.672 1 95.62 422 LEU B C 1
ATOM 7537 O O . LEU B 1 422 ? 9.234 3.627 28.812 1 95.62 422 LEU B O 1
ATOM 7541 N N . ILE B 1 423 ? 8.906 3.561 26.609 1 96.31 423 ILE B N 1
ATOM 7542 C CA . ILE B 1 423 ? 7.785 2.646 26.797 1 96.31 423 ILE B CA 1
ATOM 7543 C C . ILE B 1 423 ? 8.211 1.227 26.438 1 96.31 423 ILE B C 1
ATOM 7545 O O . ILE B 1 423 ? 7.367 0.349 26.234 1 96.31 423 ILE B O 1
ATOM 7549 N N . GLY B 1 424 ? 9.414 0.964 26.266 1 92.94 424 GLY B N 1
ATOM 7550 C CA . GLY B 1 424 ? 9.938 -0.373 26.031 1 92.94 424 GLY B CA 1
ATOM 7551 C C . GLY B 1 424 ? 9.984 -0.749 24.562 1 92.94 424 GLY B C 1
ATOM 7552 O O . GLY B 1 424 ? 10.188 -1.915 24.219 1 92.94 424 GLY B O 1
ATOM 7553 N N . GLY B 1 425 ? 9.727 0.205 23.797 1 93.38 425 GLY B N 1
ATOM 7554 C CA . GLY B 1 425 ? 9.766 -0.041 22.359 1 93.38 425 GLY B CA 1
ATOM 7555 C C . GLY B 1 425 ? 8.445 0.236 21.672 1 93.38 425 GLY B C 1
ATOM 7556 O O . GLY B 1 425 ? 7.406 0.326 22.312 1 93.38 425 GLY B O 1
ATOM 7557 N N . ALA B 1 426 ? 8.516 0.465 20.344 1 97.06 426 ALA B N 1
ATOM 7558 C CA . ALA B 1 426 ? 7.359 0.697 19.469 1 97.06 426 ALA B CA 1
ATOM 7559 C C . ALA B 1 426 ? 7.508 -0.044 18.156 1 97.06 426 ALA B C 1
ATOM 7561 O O .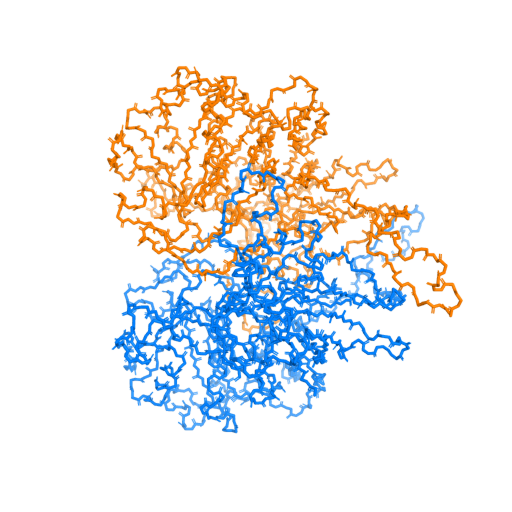 ALA B 1 426 ? 8.617 -0.409 17.75 1 97.06 426 ALA B O 1
ATOM 7562 N N . ASP B 1 427 ? 6.352 -0.369 17.562 1 97.06 427 ASP B N 1
ATOM 7563 C CA . ASP B 1 427 ? 6.391 -0.999 16.25 1 97.06 427 ASP B CA 1
ATOM 7564 C C . ASP B 1 427 ? 6.973 -0.049 15.195 1 97.06 427 ASP B C 1
ATOM 7566 O O . ASP B 1 427 ? 7.031 1.162 15.414 1 97.06 427 ASP B O 1
ATOM 7570 N N . ASN B 1 428 ? 7.371 -0.585 14.086 1 97.75 428 ASN B N 1
ATOM 7571 C CA . ASN B 1 428 ? 8.125 0.112 13.047 1 97.75 428 ASN B CA 1
ATOM 7572 C C . ASN B 1 428 ? 7.363 1.326 12.523 1 97.75 428 ASN B C 1
ATOM 7574 O O . ASN B 1 428 ? 7.969 2.289 12.055 1 97.75 428 ASN B O 1
ATOM 7578 N N . TYR B 1 429 ? 6.055 1.346 12.594 1 98.31 429 TYR B N 1
ATOM 7579 C CA . TYR B 1 429 ? 5.32 2.4 11.898 1 98.31 429 TYR B CA 1
ATOM 7580 C C . TYR B 1 429 ? 4.316 3.068 12.836 1 98.31 429 TYR B C 1
ATOM 7582 O O . TYR B 1 429 ? 3.342 3.668 12.375 1 98.31 429 TYR B O 1
ATOM 7590 N N . ASP B 1 430 ? 4.492 2.928 14.172 1 98.75 430 ASP B N 1
ATOM 7591 C CA . ASP B 1 430 ? 3.678 3.658 15.133 1 98.75 430 ASP B CA 1
ATOM 7592 C C . ASP B 1 430 ? 3.924 5.16 15.039 1 98.75 430 ASP B C 1
ATOM 7594 O O . ASP B 1 430 ? 5.062 5.602 14.859 1 98.75 430 ASP B O 1
ATOM 7598 N N . ARG B 1 431 ? 2.812 5.926 15.18 1 98.75 431 ARG B N 1
ATOM 7599 C CA . ARG B 1 431 ? 2.883 7.375 15.047 1 98.75 431 ARG B CA 1
ATOM 7600 C C . ARG B 1 431 ? 2.527 8.062 16.359 1 98.75 431 ARG B C 1
ATOM 7602 O O . ARG B 1 431 ? 1.812 7.5 17.188 1 98.75 431 ARG B O 1
ATOM 7609 N N . GLY B 1 432 ? 3.076 9.25 16.5 1 98.81 432 GLY B N 1
ATOM 7610 C CA . GLY B 1 432 ? 2.711 10.125 17.609 1 98.81 432 GLY B CA 1
ATOM 7611 C C . GLY B 1 432 ? 2.297 11.508 17.156 1 98.81 432 GLY B C 1
ATOM 7612 O O . GLY B 1 432 ? 2.66 11.945 16.062 1 98.81 432 GLY B O 1
ATOM 7613 N N . ILE B 1 433 ? 1.514 12.164 17.984 1 98.75 433 ILE B N 1
ATOM 7614 C CA . ILE B 1 433 ? 1.021 13.5 17.672 1 98.75 433 ILE B CA 1
ATOM 7615 C C . ILE B 1 433 ? 1.2 14.414 18.891 1 98.75 433 ILE B C 1
ATOM 7617 O O . ILE B 1 433 ? 0.894 14.023 20.016 1 98.75 433 ILE B O 1
ATOM 7621 N N . HIS B 1 434 ? 1.747 15.578 18.703 1 98.12 434 HIS B N 1
ATOM 7622 C CA . HIS B 1 434 ? 1.642 16.703 19.625 1 98.12 434 HIS B CA 1
ATOM 7623 C C . HIS B 1 434 ? 0.624 17.734 19.125 1 98.12 434 HIS B C 1
ATOM 7625 O O . HIS B 1 434 ? 0.446 17.906 17.922 1 98.12 434 HIS B O 1
ATOM 7631 N N . LEU B 1 435 ? -0.041 18.375 20.031 1 97.06 435 LEU B N 1
ATOM 7632 C CA . LEU B 1 435 ? -1.111 19.266 19.578 1 97.06 435 LEU B CA 1
ATOM 7633 C C . LEU B 1 435 ? -1.137 20.547 20.391 1 97.06 435 LEU B C 1
ATOM 7635 O O . LEU B 1 435 ? -0.872 20.516 21.609 1 97.06 435 LEU B O 1
ATOM 7639 N N . LEU B 1 436 ? -1.325 21.625 19.734 1 95.06 436 LEU B N 1
ATOM 7640 C CA . LEU B 1 436 ? -1.565 22.938 20.312 1 95.06 436 LEU B CA 1
ATOM 7641 C C . LEU B 1 436 ? -2.619 23.703 19.531 1 95.06 436 LEU B C 1
ATOM 7643 O O . LEU B 1 436 ? -2.537 23.797 18.297 1 95.06 436 LEU B O 1
ATOM 7647 N N . ILE B 1 437 ? -3.652 24.188 20.266 1 94.94 437 ILE B N 1
ATOM 7648 C CA . ILE B 1 437 ? -4.625 25.078 19.641 1 94.94 437 ILE B CA 1
ATOM 7649 C C . ILE B 1 437 ? -4.379 26.516 20.078 1 94.94 437 ILE B C 1
ATOM 7651 O O . ILE B 1 437 ? -4.418 26.812 21.281 1 94.94 437 ILE B O 1
ATOM 7655 N N . GLY B 1 438 ? -4.121 27.359 19.109 1 94.5 438 GLY B N 1
ATOM 7656 C CA . GLY B 1 438 ? -3.783 28.734 19.406 1 94.5 438 GLY B CA 1
ATOM 7657 C C . GLY B 1 438 ? -4.984 29.656 19.391 1 94.5 438 GLY B C 1
ATOM 7658 O O . GLY B 1 438 ? -5.258 30.359 20.359 1 94.5 438 GLY B O 1
ATOM 7659 N N . GLU B 1 439 ? -5.684 29.609 18.328 1 93.19 439 GLU B N 1
ATOM 7660 C CA . GLU B 1 439 ? -6.793 30.531 18.141 1 93.19 439 GLU B CA 1
ATOM 7661 C C . GLU B 1 439 ? -7.98 30.156 19.016 1 93.19 439 GLU B C 1
ATOM 7663 O O . GLU B 1 439 ? -8.562 29.078 18.859 1 93.19 439 GLU B O 1
ATOM 7668 N N . GLN B 1 440 ? -8.398 31.078 19.781 1 90.88 440 GLN B N 1
ATOM 7669 C CA . GLN B 1 440 ? -9.453 30.828 20.766 1 90.88 440 GLN B CA 1
ATOM 7670 C C . GLN B 1 440 ? -10.789 30.562 20.078 1 90.88 440 GLN B C 1
ATOM 7672 O O . GLN B 1 440 ? -11.578 29.75 20.562 1 90.88 440 GLN B O 1
ATOM 7677 N N . ASP B 1 441 ? -10.969 31.172 19.016 1 90.5 441 ASP B N 1
ATOM 7678 C CA . ASP B 1 441 ? -12.242 31.078 18.328 1 90.5 441 ASP B CA 1
ATOM 7679 C C . ASP B 1 441 ? -12.461 29.672 17.75 1 90.5 441 ASP B C 1
ATOM 7681 O O . ASP B 1 441 ? -13.578 29.312 17.375 1 90.5 441 ASP B O 1
ATOM 7685 N N . TYR B 1 442 ? -11.461 28.953 17.656 1 91.88 442 TYR B N 1
ATOM 7686 C CA . TYR B 1 442 ? -11.57 27.625 17.047 1 91.88 442 TYR B CA 1
ATOM 7687 C C . TYR B 1 442 ? -11.406 26.531 18.109 1 91.88 442 TYR B C 1
ATOM 7689 O O . TYR B 1 442 ? -11.07 25.391 17.781 1 91.88 442 TYR B O 1
ATOM 7697 N N . ARG B 1 443 ? -11.594 26.953 19.297 1 90 443 ARG B N 1
ATOM 7698 C CA . ARG B 1 443 ? -11.57 25.969 20.375 1 90 443 ARG B CA 1
ATOM 7699 C C . ARG B 1 443 ? -12.961 25.391 20.625 1 90 443 ARG B C 1
ATOM 7701 O O . ARG B 1 443 ? -13.945 25.859 20.047 1 90 443 ARG B O 1
ATOM 7708 N N . GLY B 1 444 ? -13.102 24.266 21.438 1 87.69 444 GLY B N 1
ATOM 7709 C CA . GLY B 1 444 ? -14.359 23.609 21.75 1 87.69 444 GLY B CA 1
ATOM 7710 C C . GLY B 1 444 ? -14.367 22.141 21.406 1 87.69 444 GLY B C 1
ATOM 7711 O O . GLY B 1 444 ? -13.625 21.703 20.516 1 87.69 444 GLY B O 1
ATOM 7712 N N . PRO B 1 445 ? -15.234 21.438 22.062 1 86.44 445 PRO B N 1
ATOM 7713 C CA . PRO B 1 445 ? -15.211 19.984 21.953 1 86.44 445 PRO B CA 1
ATOM 7714 C C . PRO B 1 445 ? -15.531 19.5 20.547 1 86.44 445 PRO B C 1
ATOM 7716 O O . PRO B 1 445 ? -14.961 18.5 20.078 1 86.44 445 PRO B O 1
ATOM 7719 N N . HIS B 1 446 ? -16.453 20.172 19.938 1 87.5 446 HIS B N 1
ATOM 7720 C CA . HIS B 1 446 ? -16.844 19.734 18.609 1 87.5 446 HIS B CA 1
ATOM 7721 C C . HIS B 1 446 ? -15.695 19.875 17.609 1 87.5 446 HIS B C 1
ATOM 7723 O O . HIS B 1 446 ? -15.461 18.969 16.797 1 87.5 446 HIS B O 1
ATOM 7729 N N . ARG B 1 447 ? -14.961 20.875 17.672 1 93.44 447 ARG B N 1
ATOM 7730 C CA . ARG B 1 447 ? -13.852 21.094 16.75 1 93.44 447 ARG B CA 1
ATOM 7731 C C . ARG B 1 447 ? -12.656 20.219 17.109 1 93.44 447 ARG B C 1
ATOM 7733 O O . ARG B 1 447 ? -11.93 19.766 16.219 1 93.44 447 ARG B O 1
ATOM 7740 N N . VAL B 1 448 ? -12.562 19.953 18.406 1 95.38 448 VAL B N 1
ATOM 7741 C CA . VAL B 1 448 ? -11.469 19.094 18.844 1 95.38 448 VAL B CA 1
ATOM 7742 C C . VAL B 1 448 ? -11.617 17.703 18.219 1 95.38 448 VAL B C 1
ATOM 7744 O O . VAL B 1 448 ? -10.656 17.172 17.656 1 95.38 448 VAL B O 1
ATOM 7747 N N . ASN B 1 449 ? -12.805 17.219 18.266 1 95.75 449 ASN B N 1
ATOM 7748 C CA . ASN B 1 449 ? -13.047 15.891 17.703 1 95.75 449 ASN B CA 1
ATOM 7749 C C . ASN B 1 449 ? -12.789 15.875 16.188 1 95.75 449 ASN B C 1
ATOM 7751 O O . ASN B 1 449 ? -12.227 14.922 15.664 1 95.75 449 ASN B O 1
ATOM 7755 N N . ALA B 1 450 ? -13.164 16.922 15.555 1 96.56 450 ALA B N 1
ATOM 7756 C CA . ALA B 1 450 ? -13.016 17.016 14.109 1 96.56 450 ALA B CA 1
ATOM 7757 C C . ALA B 1 450 ? -11.547 17 13.703 1 96.56 450 ALA B C 1
ATOM 7759 O O . ALA B 1 450 ? -11.125 16.156 12.906 1 96.56 450 ALA B O 1
ATOM 7760 N N . TRP B 1 451 ? -10.758 17.922 14.242 1 97.44 451 TRP B N 1
ATOM 7761 C CA . TRP B 1 451 ? -9.375 18 13.781 1 97.44 451 TRP B CA 1
ATOM 7762 C C . TRP B 1 451 ? -8.539 16.859 14.367 1 97.44 451 TRP B C 1
ATOM 7764 O O . TRP B 1 451 ? -7.602 16.375 13.719 1 97.44 451 TRP B O 1
ATOM 7774 N N . LEU B 1 452 ? -8.797 16.375 15.609 1 98.06 452 LEU B N 1
ATOM 7775 C CA . LEU B 1 452 ? -8.055 15.281 16.219 1 98.06 452 LEU B CA 1
ATOM 7776 C C . LEU B 1 452 ? -8.25 13.992 15.43 1 98.06 452 LEU B C 1
ATOM 7778 O O . LEU B 1 452 ? -7.281 13.305 15.094 1 98.06 452 LEU B O 1
ATOM 7782 N N . SER B 1 453 ? -9.508 13.648 15.133 1 97.88 453 SER B N 1
ATOM 7783 C CA . SER B 1 453 ? -9.797 12.445 14.359 1 97.88 453 SER B CA 1
ATOM 7784 C C . SER B 1 453 ? -9.234 12.547 12.945 1 97.88 453 SER B C 1
ATOM 7786 O O . SER B 1 453 ? -8.859 11.539 12.344 1 97.88 453 SER B O 1
ATOM 7788 N N . SER B 1 454 ? -9.133 13.75 12.406 1 98.19 454 SER B N 1
ATOM 7789 C CA . SER B 1 454 ? -8.562 13.953 11.086 1 98.19 454 SER B CA 1
ATOM 7790 C C . SER B 1 454 ? -7.051 13.734 11.094 1 98.19 454 SER B C 1
ATOM 7792 O O . SER B 1 454 ? -6.492 13.211 10.125 1 98.19 454 SER B O 1
ATOM 7794 N N . LEU B 1 455 ? -6.348 14.156 12.164 1 98.69 455 LEU B N 1
ATOM 7795 C CA . LEU B 1 455 ? -4.922 13.875 12.297 1 98.69 455 LEU B CA 1
ATOM 7796 C C . LEU B 1 455 ? -4.668 12.367 12.336 1 98.69 455 LEU B C 1
ATOM 7798 O O . LEU B 1 455 ? -3.758 11.867 11.672 1 98.69 455 LEU B O 1
ATOM 7802 N N . VAL B 1 456 ? -5.477 11.703 13.094 1 98.75 456 VAL B N 1
ATOM 7803 C CA . VAL B 1 456 ? -5.375 10.25 13.18 1 98.75 456 VAL B CA 1
ATOM 7804 C C . VAL B 1 456 ? -5.656 9.633 11.812 1 98.75 456 VAL B C 1
ATOM 7806 O O . VAL B 1 456 ? -4.938 8.727 11.375 1 98.75 456 VAL B O 1
ATOM 7809 N N . HIS B 1 457 ? -6.699 10.156 11.172 1 98.62 457 HIS B N 1
ATOM 7810 C CA . HIS B 1 457 ? -7.066 9.703 9.836 1 98.62 457 HIS B CA 1
ATOM 7811 C C . HIS B 1 457 ? -5.895 9.836 8.867 1 98.62 457 HIS B C 1
ATOM 7813 O O . HIS B 1 457 ? -5.605 8.906 8.109 1 98.62 457 HIS B O 1
ATOM 7819 N N . PHE B 1 458 ? -5.203 10.922 8.914 1 98.31 458 PHE B N 1
ATOM 7820 C CA . PHE B 1 458 ? -4.035 11.109 8.062 1 98.31 458 PHE B CA 1
ATOM 7821 C C . PHE B 1 458 ? -3.016 10 8.297 1 98.31 458 PHE B C 1
ATOM 7823 O O . PHE B 1 458 ? -2.449 9.461 7.34 1 98.31 458 PHE B O 1
ATOM 7830 N N . CYS B 1 459 ? -2.752 9.695 9.547 1 98.56 459 CYS B N 1
ATOM 7831 C CA . CYS B 1 459 ? -1.759 8.68 9.867 1 98.56 459 CYS B CA 1
ATOM 7832 C C . CYS B 1 459 ? -2.127 7.34 9.242 1 98.56 459 CYS B C 1
ATOM 7834 O O . CYS B 1 459 ? -1.261 6.633 8.719 1 98.56 459 CYS B O 1
ATOM 7836 N N . TRP B 1 460 ? -3.451 6.98 9.297 1 97.81 460 TRP B N 1
ATOM 7837 C CA . TRP B 1 460 ? -3.908 5.734 8.688 1 97.81 460 TRP B CA 1
ATOM 7838 C C . TRP B 1 460 ? -3.729 5.762 7.176 1 97.81 460 TRP B C 1
ATOM 7840 O O . TRP B 1 460 ? -3.354 4.758 6.57 1 97.81 460 TRP B O 1
ATOM 7850 N N . LEU B 1 461 ? -3.98 6.863 6.547 1 96.56 461 LEU B N 1
ATOM 7851 C CA . LEU B 1 461 ? -3.932 6.984 5.094 1 96.56 461 LEU B CA 1
ATOM 7852 C C . LEU B 1 461 ? -2.49 7 4.598 1 96.56 461 LEU B C 1
ATOM 7854 O O . LEU B 1 461 ? -2.193 6.461 3.531 1 96.56 461 LEU B O 1
ATOM 7858 N N . ALA B 1 462 ? -1.626 7.59 5.352 1 95.94 462 ALA B N 1
ATOM 7859 C CA . ALA B 1 462 ? -0.252 7.832 4.918 1 95.94 462 ALA B CA 1
ATOM 7860 C C . ALA B 1 462 ? 0.518 6.523 4.777 1 95.94 462 ALA B C 1
ATOM 7862 O O . ALA B 1 462 ? 1.391 6.402 3.914 1 95.94 462 ALA B O 1
ATOM 7863 N N . ASP B 1 463 ? 0.253 5.594 5.633 1 96.5 463 ASP B N 1
ATOM 7864 C CA . ASP B 1 463 ? 0.926 4.301 5.609 1 96.5 463 ASP B CA 1
ATOM 7865 C C . ASP B 1 463 ? 0.036 3.207 6.195 1 96.5 463 ASP B C 1
ATOM 7867 O O . ASP B 1 463 ? -0.277 3.229 7.391 1 96.5 463 ASP B O 1
ATOM 7871 N N . MET B 1 464 ? -0.314 2.232 5.398 1 95.06 464 MET B N 1
ATOM 7872 C CA . MET B 1 464 ? -1.252 1.198 5.824 1 95.06 464 MET B CA 1
ATOM 7873 C C . MET B 1 464 ? -0.628 0.305 6.891 1 95.06 464 MET B C 1
ATOM 7875 O O . MET B 1 464 ? -1.329 -0.468 7.547 1 95.06 464 MET B O 1
ATOM 7879 N N . ARG B 1 465 ? 0.675 0.38 7.152 1 96.31 465 ARG B N 1
ATOM 7880 C CA . ARG B 1 465 ? 1.354 -0.43 8.156 1 96.31 465 ARG B CA 1
ATOM 7881 C C . ARG B 1 465 ? 1.254 0.214 9.539 1 96.31 465 ARG B C 1
ATOM 7883 O O . ARG B 1 465 ? 1.553 -0.423 10.547 1 96.31 465 ARG B O 1
ATOM 7890 N N . THR B 1 466 ? 0.815 1.452 9.609 1 98.19 466 THR B N 1
ATOM 7891 C CA . THR B 1 466 ? 0.568 2.08 10.906 1 98.19 466 THR B CA 1
ATOM 7892 C C . THR B 1 466 ? -0.602 1.408 11.617 1 98.19 466 THR B C 1
ATOM 7894 O O . THR B 1 466 ? -1.721 1.388 11.102 1 98.19 466 THR B O 1
ATOM 7897 N N . GLN B 1 467 ? -0.326 0.909 12.852 1 97.75 467 GLN B N 1
ATOM 7898 C CA . GLN B 1 467 ? -1.371 0.18 13.562 1 97.75 467 GLN B CA 1
ATOM 7899 C C . GLN B 1 467 ? -1.761 0.897 14.852 1 97.75 467 GLN B C 1
ATOM 7901 O O . GLN B 1 467 ? -2.785 0.579 15.461 1 97.75 467 GLN B O 1
ATOM 7906 N N . THR B 1 468 ? -0.905 1.9 15.234 1 98.69 468 THR B N 1
ATOM 7907 C CA . THR B 1 468 ? -1.164 2.611 16.484 1 98.69 468 THR B CA 1
ATOM 7908 C C . THR B 1 468 ? -0.763 4.078 16.359 1 98.69 468 THR B C 1
ATOM 7910 O O . THR B 1 468 ? 0.274 4.398 15.773 1 98.69 468 THR B O 1
ATOM 7913 N N . VAL B 1 469 ? -1.569 4.957 16.875 1 98.81 469 VAL B N 1
ATOM 7914 C CA . VAL B 1 469 ? -1.257 6.371 17.047 1 98.81 469 VAL B CA 1
ATOM 7915 C C . VAL B 1 469 ? -1.271 6.73 18.531 1 98.81 469 VAL B C 1
ATOM 7917 O O . VAL B 1 469 ? -2.158 6.301 19.266 1 98.81 469 VAL B O 1
ATOM 7920 N N . MET B 1 470 ? -0.286 7.566 18.953 1 98.88 470 MET B N 1
ATOM 7921 C CA . MET B 1 470 ? -0.11 7.82 20.375 1 98.88 470 MET B CA 1
ATOM 7922 C C . MET B 1 470 ? -0.018 9.312 20.656 1 98.88 470 MET B C 1
ATOM 7924 O O . MET B 1 470 ? 0.395 10.086 19.797 1 98.88 470 MET B O 1
ATOM 7928 N N . LEU B 1 471 ? -0.444 9.719 21.797 1 98.62 471 LEU B N 1
ATOM 7929 C CA . LEU B 1 471 ? -0.194 11.016 22.422 1 98.62 471 LEU B CA 1
ATOM 7930 C C . LEU B 1 471 ? 0.251 10.852 23.859 1 98.62 471 LEU B C 1
ATOM 7932 O O . LEU B 1 471 ? -0.023 9.828 24.484 1 98.62 471 LEU B O 1
ATOM 7936 N N . GLU B 1 472 ? 0.98 11.844 24.391 1 97.94 472 GLU B N 1
ATOM 7937 C CA . GLU B 1 472 ? 1.479 11.75 25.766 1 97.94 472 GLU B CA 1
ATOM 7938 C C . GLU B 1 472 ? 1.303 13.07 26.5 1 97.94 472 GLU B C 1
ATOM 7940 O O . GLU B 1 472 ? 2.26 13.602 27.062 1 97.94 472 GLU B O 1
ATOM 7945 N N . PRO B 1 473 ? 0.11 13.508 26.641 1 97.06 473 PRO B N 1
ATOM 7946 C CA . PRO B 1 473 ? -0.122 14.719 27.438 1 97.06 473 PRO B CA 1
ATOM 7947 C C . PRO B 1 473 ? 0.283 14.562 28.891 1 97.06 473 PRO B C 1
ATOM 7949 O O . PRO B 1 473 ? 0.339 13.438 29.406 1 97.06 473 PRO B O 1
ATOM 7952 N N . ARG B 1 474 ? 0.562 15.695 29.484 1 96.56 474 ARG B N 1
ATOM 7953 C CA . ARG B 1 474 ? 0.805 15.672 30.938 1 96.56 474 ARG B CA 1
ATOM 7954 C C . ARG B 1 474 ? -0.383 15.078 31.672 1 96.56 474 ARG B C 1
ATOM 7956 O O . ARG B 1 474 ? -1.536 15.305 31.297 1 96.56 474 ARG B O 1
ATOM 7963 N N . VAL B 1 475 ? -0.128 14.414 32.781 1 96.62 475 VAL B N 1
ATOM 7964 C CA . VAL B 1 475 ? -1.145 13.641 33.5 1 96.62 475 VAL B CA 1
ATOM 7965 C C . VAL B 1 475 ? -2.189 14.594 34.062 1 96.62 475 VAL B C 1
ATOM 7967 O O . VAL B 1 475 ? -3.342 14.203 34.281 1 96.62 475 VAL B O 1
ATOM 7970 N N . ASP B 1 476 ? -1.781 15.852 34.344 1 95.94 476 ASP B N 1
ATOM 7971 C CA . ASP B 1 476 ? -2.711 16.781 34.969 1 95.94 476 ASP B CA 1
ATOM 7972 C C . ASP B 1 476 ? -3.531 17.531 33.938 1 95.94 476 ASP B C 1
ATOM 7974 O O . ASP B 1 476 ? -4.398 18.344 34.281 1 95.94 476 ASP B O 1
ATOM 7978 N N . ASN B 1 477 ? -3.234 17.359 32.688 1 94.62 477 ASN B N 1
ATOM 7979 C CA . ASN B 1 477 ? -4.07 17.938 31.656 1 94.62 477 ASN B CA 1
ATOM 7980 C C . ASN B 1 477 ? -5.309 17.078 31.391 1 94.62 477 ASN B C 1
ATOM 7982 O O . ASN B 1 477 ? -5.445 16.484 30.312 1 94.62 477 ASN B O 1
ATOM 7986 N N . THR B 1 478 ? -6.195 17.078 32.281 1 95.44 478 THR B N 1
ATOM 7987 C CA . THR B 1 478 ? -7.355 16.203 32.312 1 95.44 478 THR B CA 1
ATOM 7988 C C . THR B 1 478 ? -8.297 16.547 31.156 1 95.44 478 THR B C 1
ATOM 7990 O O . THR B 1 478 ? -8.992 15.672 30.625 1 95.44 478 THR B O 1
ATOM 7993 N N . LYS B 1 479 ? -8.281 17.75 30.781 1 93.19 479 LYS B N 1
ATOM 7994 C CA . LYS B 1 479 ? -9.156 18.172 29.688 1 93.19 479 LYS B CA 1
ATOM 7995 C C . LYS B 1 479 ? -8.789 17.484 28.391 1 93.19 479 LYS B C 1
ATOM 7997 O O . LYS B 1 479 ? -9.641 16.875 27.734 1 93.19 479 LYS B O 1
ATOM 8002 N N . VAL B 1 480 ? -7.539 17.547 28 1 94.69 480 VAL B N 1
ATOM 8003 C CA . VAL B 1 480 ? -7.086 16.922 26.766 1 94.69 480 VAL B CA 1
ATOM 8004 C C . VAL B 1 480 ? -7.27 15.414 26.844 1 94.69 480 VAL B C 1
ATOM 8006 O O . VAL B 1 480 ? -7.66 14.773 25.875 1 94.69 480 VAL B O 1
ATOM 8009 N N . ILE B 1 481 ? -6.98 14.82 27.984 1 97.06 481 ILE B N 1
ATOM 8010 C CA . ILE B 1 481 ? -7.129 13.383 28.188 1 97.06 481 ILE B CA 1
ATOM 8011 C C . ILE B 1 481 ? -8.586 12.977 27.953 1 97.06 481 ILE B C 1
ATOM 8013 O O . ILE B 1 481 ? -8.852 11.969 27.297 1 97.06 481 ILE B O 1
ATOM 8017 N N . SER B 1 482 ? -9.469 13.781 28.453 1 96.62 482 SER B N 1
ATOM 8018 C CA . SER B 1 482 ? -10.891 13.508 28.25 1 96.62 482 SER B CA 1
ATOM 8019 C C . SER B 1 482 ? -11.266 13.594 26.781 1 96.62 482 SER B C 1
ATOM 8021 O O . SER B 1 482 ? -12.039 12.773 26.281 1 96.62 482 SER B O 1
ATOM 8023 N N . TYR B 1 483 ? -10.773 14.602 26.078 1 95.81 483 TYR B N 1
ATOM 8024 C CA . TYR B 1 483 ? -11.016 14.719 24.656 1 95.81 483 TYR B CA 1
ATOM 8025 C C . TYR B 1 483 ? -10.508 13.484 23.906 1 95.81 483 TYR B C 1
ATOM 8027 O O . TYR B 1 483 ? -11.188 12.969 23.016 1 95.81 483 TYR B O 1
ATOM 8035 N N . LEU B 1 484 ? -9.312 13.023 24.281 1 97.56 484 LEU B N 1
ATOM 8036 C CA . LEU B 1 484 ? -8.711 11.852 23.641 1 97.56 484 LEU B CA 1
ATOM 8037 C C . LEU B 1 484 ? -9.57 10.609 23.875 1 97.56 484 LEU B C 1
ATOM 8039 O O . LEU B 1 484 ? -9.82 9.844 22.938 1 97.56 484 LEU B O 1
ATOM 8043 N N . GLN B 1 485 ? -10.016 10.461 25.047 1 96.62 485 GLN B N 1
ATOM 8044 C CA . GLN B 1 485 ? -10.883 9.32 25.359 1 96.62 485 GLN B CA 1
ATOM 8045 C C . GLN B 1 485 ? -12.18 9.391 24.547 1 96.62 485 GLN B C 1
ATOM 8047 O O . GLN B 1 485 ? -12.641 8.375 24.031 1 96.62 485 GLN B O 1
ATOM 8052 N N . GLY B 1 486 ? -12.68 10.547 24.469 1 93.62 486 GLY B N 1
ATOM 8053 C CA . GLY B 1 486 ? -13.875 10.742 23.656 1 93.62 486 GLY B CA 1
ATOM 8054 C C . GLY B 1 486 ? -13.656 10.445 22.188 1 93.62 486 GLY B C 1
ATOM 8055 O O . GLY B 1 486 ? -14.594 10.055 21.484 1 93.62 486 GLY B O 1
ATOM 8056 N N . ALA B 1 487 ? -12.43 10.578 21.734 1 94.19 487 ALA B N 1
ATOM 8057 C CA . ALA B 1 487 ? -12.086 10.375 20.344 1 94.19 487 ALA B CA 1
ATOM 8058 C C . ALA B 1 487 ? -11.68 8.922 20.078 1 94.19 487 ALA B C 1
ATOM 8060 O O . ALA B 1 487 ? -11.281 8.57 18.969 1 94.19 487 ALA B O 1
ATOM 8061 N N . GLY B 1 488 ? -11.711 8.078 21.062 1 94.94 488 GLY B N 1
ATOM 8062 C CA . GLY B 1 488 ? -11.477 6.66 20.891 1 94.94 488 GLY B CA 1
ATOM 8063 C C . GLY B 1 488 ? -10.133 6.203 21.438 1 94.94 488 GLY B C 1
ATOM 8064 O O . GLY B 1 488 ? -9.812 5.016 21.391 1 94.94 488 GLY B O 1
ATOM 8065 N N . PHE B 1 489 ? -9.352 7.141 22.047 1 98.06 489 PHE B N 1
ATOM 8066 C CA . PHE B 1 489 ? -8.086 6.754 22.656 1 98.06 489 PHE B CA 1
ATOM 8067 C C . PHE B 1 489 ? -8.32 6.082 24 1 98.06 489 PHE B C 1
ATOM 8069 O O . PHE B 1 489 ? -9.305 6.375 24.688 1 98.06 489 PHE B O 1
ATOM 8076 N N . HIS B 1 490 ? -7.422 5.188 24.344 1 97.88 490 HIS B N 1
ATOM 8077 C CA . HIS B 1 490 ? -7.402 4.621 25.688 1 97.88 490 HIS B CA 1
ATOM 8078 C C . HIS B 1 490 ? -6.082 4.93 26.391 1 97.88 490 HIS B C 1
ATOM 8080 O O . HIS B 1 490 ? -5.047 5.086 25.734 1 97.88 490 HIS B O 1
ATOM 8086 N N . LYS B 1 491 ? -6.117 5.051 27.641 1 97.81 491 LYS B N 1
ATOM 8087 C CA . LYS B 1 491 ? -4.914 5.273 28.422 1 97.81 491 LYS B CA 1
ATOM 8088 C C . LYS B 1 491 ? -4.172 3.963 28.688 1 97.81 491 LYS B C 1
ATOM 8090 O O . LYS B 1 491 ? -4.727 3.039 29.281 1 97.81 491 LYS B O 1
ATOM 8095 N N . ASP B 1 492 ? -3.025 3.906 28.188 1 97.5 492 ASP B N 1
ATOM 8096 C CA . ASP B 1 492 ? -2.184 2.73 28.375 1 97.5 492 ASP B CA 1
ATOM 8097 C C . ASP B 1 492 ? -1.084 2.998 29.406 1 97.5 492 ASP B C 1
ATOM 8099 O O . ASP B 1 492 ? 0.101 2.818 29.109 1 97.5 492 ASP B O 1
ATOM 8103 N N . GLY B 1 493 ? -1.44 3.455 30.547 1 96.75 493 GLY B N 1
ATOM 8104 C CA . GLY B 1 493 ? -0.503 3.742 31.625 1 96.75 493 GLY B CA 1
ATOM 8105 C C . GLY B 1 493 ? 0.07 5.145 31.562 1 96.75 493 GLY B C 1
ATOM 8106 O O . GLY B 1 493 ? -0.53 6.039 30.953 1 96.75 493 GLY B O 1
ATOM 8107 N N . GLU B 1 494 ? 1.095 5.324 32.375 1 97.31 494 GLU B N 1
ATOM 8108 C CA . GLU B 1 494 ? 1.805 6.602 32.438 1 97.31 494 GLU B CA 1
ATOM 8109 C C . GLU B 1 494 ? 3.291 6.418 32.125 1 97.31 494 GLU B C 1
ATOM 8111 O O . GLU B 1 494 ? 3.832 5.324 32.312 1 97.31 494 GLU B O 1
ATOM 8116 N N . VAL B 1 495 ? 3.848 7.445 31.625 1 97.31 495 VAL B N 1
ATOM 8117 C CA . VAL B 1 495 ? 5.27 7.422 31.281 1 97.31 495 VAL B CA 1
ATOM 8118 C C . VAL B 1 495 ? 5.965 8.633 31.906 1 97.31 495 VAL B C 1
ATOM 8120 O O . VAL B 1 495 ? 5.426 9.742 31.891 1 97.31 495 VAL B O 1
ATOM 8123 N N . THR B 1 496 ? 7.133 8.422 32.406 1 96.44 496 THR B N 1
ATOM 8124 C CA . THR B 1 496 ? 7.91 9.469 33.062 1 96.44 496 THR B CA 1
ATOM 8125 C C . THR B 1 496 ? 8.977 10.016 32.125 1 96.44 496 THR B C 1
ATOM 8127 O O . THR B 1 496 ? 9.898 9.297 31.734 1 96.44 496 THR B O 1
ATOM 8130 N N . PHE B 1 497 ? 8.766 11.219 31.719 1 93.75 497 PHE B N 1
ATOM 8131 C CA . PHE B 1 497 ? 9.82 11.961 31.047 1 93.75 497 PHE B CA 1
ATOM 8132 C C . PHE B 1 497 ? 10.664 12.742 32.031 1 93.75 497 PHE B C 1
ATOM 8134 O O . PHE B 1 497 ? 10.25 12.953 33.188 1 93.75 497 PHE B O 1
ATOM 8141 N N . PRO B 1 498 ? 11.891 13.148 31.641 1 91.56 498 PRO B N 1
ATOM 8142 C CA . PRO B 1 498 ? 12.703 13.93 32.562 1 91.56 498 PRO B CA 1
ATOM 8143 C C . PRO B 1 498 ? 11.992 15.188 33.062 1 91.56 498 PRO B C 1
ATOM 8145 O O . PRO B 1 498 ? 12.148 15.578 34.219 1 91.56 498 PRO B O 1
ATOM 8148 N N . HIS B 1 499 ? 11.117 15.75 32.219 1 90.69 499 HIS B N 1
ATOM 8149 C CA . HIS B 1 499 ? 10.57 17.062 32.531 1 90.69 499 HIS B CA 1
ATOM 8150 C C . HIS B 1 499 ? 9.078 16.969 32.844 1 90.69 499 HIS B C 1
ATOM 8152 O O . HIS B 1 499 ? 8.461 17.969 33.25 1 90.69 499 HIS B O 1
ATOM 8158 N N . LYS B 1 500 ? 8.461 15.812 32.656 1 92.62 500 LYS B N 1
ATOM 8159 C CA . LYS B 1 500 ? 7.027 15.719 32.906 1 92.62 500 LYS B CA 1
ATOM 8160 C C . LYS B 1 500 ? 6.602 14.266 33.125 1 92.62 500 LYS B C 1
ATOM 8162 O O . LYS B 1 500 ? 7.305 13.344 32.719 1 92.62 500 LYS B O 1
ATOM 8167 N N . GLN B 1 501 ? 5.414 14.164 33.844 1 96.56 501 GLN B N 1
ATOM 8168 C CA . GLN B 1 501 ? 4.656 12.914 33.906 1 96.56 501 GLN B CA 1
ATOM 8169 C C . GLN B 1 501 ? 3.506 12.938 32.875 1 96.56 501 GLN B C 1
ATOM 8171 O O . GLN B 1 501 ? 2.74 13.898 32.844 1 96.56 501 GLN B O 1
ATOM 8176 N N . SER B 1 502 ? 3.514 11.805 32.031 1 97.31 502 SER B N 1
ATOM 8177 C CA . SER B 1 502 ? 2.57 11.867 30.922 1 97.31 502 SER B CA 1
ATOM 8178 C C . SER B 1 502 ? 1.638 10.656 30.922 1 97.31 502 SER B C 1
ATOM 8180 O O . SER B 1 502 ? 2.023 9.57 31.359 1 97.31 502 SER B O 1
ATOM 8182 N N . ALA B 1 503 ? 0.41 10.914 30.578 1 98.38 503 ALA B N 1
ATOM 8183 C CA . ALA B 1 503 ? -0.503 9.828 30.234 1 98.38 503 ALA B CA 1
ATOM 8184 C C . ALA B 1 503 ? -0.22 9.281 28.844 1 98.38 503 ALA B C 1
ATOM 8186 O O . ALA B 1 503 ? -0.167 10.047 27.875 1 98.38 503 ALA B O 1
ATOM 8187 N N . LEU B 1 504 ? 0.052 7.992 28.75 1 98.62 504 LEU B N 1
ATOM 8188 C CA . LEU B 1 504 ? 0.219 7.375 27.438 1 98.62 504 LEU B CA 1
ATOM 8189 C C . LEU B 1 504 ? -1.133 7.043 26.828 1 98.62 504 LEU B C 1
ATOM 8191 O O . LEU B 1 504 ? -1.809 6.109 27.266 1 98.62 504 LEU B O 1
ATOM 8195 N N . MET B 1 505 ? -1.531 7.84 25.844 1 98.75 505 MET B N 1
ATOM 8196 C CA . MET B 1 505 ? -2.809 7.656 25.156 1 98.75 505 MET B CA 1
ATOM 8197 C C . MET B 1 505 ? -2.607 6.992 23.797 1 98.75 505 MET B C 1
ATOM 8199 O O . MET B 1 505 ? -1.798 7.453 23 1 98.75 505 MET B O 1
ATOM 8203 N N . LYS B 1 506 ? -3.365 5.844 23.531 1 98.75 506 LYS B N 1
ATOM 8204 C CA . LYS B 1 506 ? -3.201 5.094 22.281 1 98.75 506 LYS B CA 1
ATOM 8205 C C . LYS B 1 506 ? -4.543 4.879 21.594 1 98.75 506 LYS B C 1
ATOM 8207 O O . LYS B 1 506 ? -5.578 4.754 22.25 1 98.75 506 LYS B O 1
ATOM 8212 N N . ILE B 1 507 ? -4.562 4.93 20.344 1 98.5 507 ILE B N 1
ATOM 8213 C CA . ILE B 1 507 ? -5.672 4.434 19.531 1 98.5 507 ILE B CA 1
ATOM 8214 C C . ILE B 1 507 ? -5.152 3.434 18.5 1 98.5 507 ILE B C 1
ATOM 8216 O O . ILE B 1 507 ? -4.152 3.688 17.828 1 98.5 507 ILE B O 1
ATOM 8220 N N . ARG B 1 508 ? -5.789 2.275 18.453 1 97.75 508 ARG B N 1
ATOM 8221 C CA . ARG B 1 508 ? -5.41 1.229 17.516 1 97.75 508 ARG B CA 1
ATOM 8222 C C . ARG B 1 508 ? -6.254 1.309 16.234 1 97.75 508 ARG B C 1
ATOM 8224 O O . ARG B 1 508 ? -7.449 1.595 16.297 1 97.75 508 ARG B O 1
ATOM 8231 N N . ARG B 1 509 ? -5.633 1.021 15.133 1 97.44 509 ARG B N 1
ATOM 8232 C CA . ARG B 1 509 ? -6.289 1.051 13.828 1 97.44 509 ARG B CA 1
ATOM 8233 C C . ARG B 1 509 ? -7.535 0.171 13.828 1 97.44 509 ARG B C 1
ATOM 8235 O O . ARG B 1 509 ? -8.57 0.548 13.266 1 97.44 509 ARG B O 1
ATOM 8242 N N . GLU B 1 510 ? -7.512 -1.001 14.453 1 93.62 510 GLU B N 1
ATOM 8243 C CA . GLU B 1 510 ? -8.609 -1.967 14.438 1 93.62 510 GLU B CA 1
ATOM 8244 C C . GLU B 1 510 ? -9.828 -1.431 15.18 1 93.62 510 GLU B C 1
ATOM 8246 O O . GLU B 1 510 ? -10.945 -1.92 14.984 1 93.62 510 GLU B O 1
ATOM 8251 N N . HIS B 1 511 ? -9.594 -0.41 16 1 93.12 511 HIS B N 1
ATOM 8252 C CA . HIS B 1 511 ? -10.695 0.104 16.812 1 93.12 511 HIS B CA 1
ATOM 8253 C C . HIS B 1 511 ? -11.148 1.473 16.312 1 93.12 511 HIS B C 1
ATOM 8255 O O . HIS B 1 511 ? -11.953 2.139 16.984 1 93.12 511 HIS B O 1
ATOM 8261 N N . TRP B 1 512 ? -10.625 1.913 15.25 1 95.75 512 TRP B N 1
ATOM 8262 C CA . TRP B 1 512 ? -10.992 3.182 14.625 1 95.75 512 TRP B CA 1
ATOM 8263 C C . TRP B 1 512 ? -11.969 2.961 13.484 1 95.75 512 TRP B C 1
ATOM 8265 O O . TRP B 1 512 ? -11.773 2.072 12.648 1 95.75 512 TRP B O 1
ATOM 8275 N N . ASP B 1 513 ? -13.008 3.707 13.398 1 93.12 513 ASP B N 1
ATOM 8276 C CA . ASP B 1 513 ? -14.016 3.467 12.375 1 93.12 513 ASP B CA 1
ATOM 8277 C C . ASP B 1 513 ? -14.016 4.578 11.328 1 93.12 513 ASP B C 1
ATOM 8279 O O . ASP B 1 513 ? -14.016 4.309 10.125 1 93.12 513 ASP B O 1
ATOM 8283 N N . ALA B 1 514 ? -13.992 5.824 11.766 1 96.38 514 ALA B N 1
ATOM 8284 C CA . ALA B 1 514 ? -14.117 6.953 10.844 1 96.38 514 ALA B CA 1
ATOM 8285 C C . ALA B 1 514 ? -13.711 8.258 11.516 1 96.38 514 ALA B C 1
ATOM 8287 O O . ALA B 1 514 ? -13.711 8.352 12.75 1 96.38 514 ALA B O 1
ATOM 8288 N N . PRO B 1 515 ? -13.289 9.242 10.727 1 96.56 515 PRO B N 1
ATOM 8289 C CA . PRO B 1 515 ? -13.117 10.578 11.305 1 96.56 515 PRO B CA 1
ATOM 8290 C C . PRO B 1 515 ? -14.453 11.25 11.625 1 96.56 515 PRO B C 1
ATOM 8292 O O . PRO B 1 515 ? -15.477 10.938 11.008 1 96.56 515 PRO B O 1
ATOM 8295 N N . ALA B 1 516 ? -14.336 12.109 12.562 1 94 516 ALA B N 1
ATOM 8296 C CA . ALA B 1 516 ? -15.547 12.82 12.984 1 94 516 ALA B CA 1
ATOM 8297 C C . ALA B 1 516 ? -16.078 13.711 11.867 1 94 516 ALA B C 1
ATOM 8299 O O . ALA B 1 516 ? -15.297 14.273 11.086 1 94 516 ALA B O 1
ATOM 8300 N N . LYS B 1 517 ? -17.422 13.773 11.797 1 88.94 517 LYS B N 1
ATOM 8301 C CA . LYS B 1 517 ? -18.047 14.562 10.742 1 88.94 517 LYS B CA 1
ATOM 8302 C C . LYS B 1 517 ? -18.734 15.789 11.312 1 88.94 517 LYS B C 1
ATOM 8304 O O . LYS B 1 517 ? -19.125 15.805 12.484 1 88.94 517 LYS B O 1
#

Organism: NCBI:txid1220207

InterPro domains:
  IPR016181 Acyl-CoA N-acyltransferase [SSF55729] (284-511)
  IPR019432 Acyltransferase MbtK/IucB-like, conserved domain [SM01006] (337-395)

Foldseek 3Di:
DDKDAFFLGWIWDWADDVQWIKTFTPVQPDPPDPDGWTFTKGKWFWDFPVGDDPPPDPPVVVVVVVVVVVVVPSDTDTHGDDAADQEGMEMEIADTDDDDCQWFPPDPDPLLVRLLNVLSVVSVNLVTDDDQFFDDDPVCVVPPRVPHDGGFRKYWYACDHPNVDDCSLVVSVVLQNKDAPQPDPDPDVPDPVSRGTIMDTLLSSLLDDCLQRDFDTHTPDPPPPPPPPVVDDPDDDDDPVVPPPPPPPPPPDPPPPDPLVLRAQNDDPVRHRPDDADDDFDWDDDPRFIAGQDDDDDDALYWNDWDQAVVVRWIKTKGFFHDDDPPVVPPDPQASQLDDSHDSPPRPDPPDDGPLRLQQQQCQPPVNCVFVVQHDPSVSSSVVQVVQCPDRFKGKMFMDTSSHTFWIKMKGACFNDPNQVQVPHDDRLEIEMDIGTRHPVQDDLLSLQQVVLRVVSCSCNRHVPHFKYKYWGAPPPVVVVVSLVVNAWDFPDWTDDPVGITTITMHTSVRDRHGHD/DDKDAFFLGWIWDWADDVQWIKTFTPVQPDPPDPDGWTFTKGKWFWDFPVRDDPPPDPPVVVVVVVVVVVVVPRDTDTHGDDAADQEGMEMEIADTDDDDCQWFPPDPDPLLVRLLNVLSVVSVNLVTDDDQFFDDDPVCVVPPRVPHDGGFRKYWYACDHPNVDDCSLVVCVVLQNKDAPQPDPDPDVPDPVSRGTIMDTLLSSLLDDCLQRDFDTHTPDPPPPPPPPVVDDPDDDDPPPVPPPPPPPPPPDPPPPDPLVLRAQNDDPVRHRPDDADDDFDWDDDPRFIAGQDDDDDDALYWHDWDQAVVVRWIKTKGFFDDDDPPVPPPDPQASQLDDSHDSPPRPPPPDDGPLRLQQQQCQPPVNCVFVVQHDPSVSSSVVQVVQCPDRFKGKMFMDTSSHTFWIKMKGACFNDPNQVQVPHDDRLEIEMDIGTRHPVQDDLLSLQQVVLRVVSCSCNRHVPHFKYKYWGAPPPVVVVVSLVVNAWDFPDWTDDPVGITTITMHTSVRDRHGHD

Nearest PDB structures (foldseek):
  7qf6-assembly2_C  TM=6.688E-01  e=7.950E-27  Aspergillus fumigatus
  7qf6-assembly1_F  TM=6.988E-01  e=2.378E-25  Aspergillus fumigatus
  1yk3-assembly10_F  TM=9.295E-01  e=7.170E-12  Mycobacterium tuberculosis
  2qir-assembly1_A  TM=8.855E-01  e=1.150E-10  Salmonella enterica subsp. enterica serovar Typhimurium
  6bfh-assembly1_A  TM=7.838E-01  e=4.232E-10  Escherichia coli

Secondary structure (DSSP, 8-state):
-EEEE-TTS-EEEEEEETTEEEEEESS---TT-SS-SEEEEEEEEEE-GGGS-GGGS-HHHHHHHHHHHHTT----EEEEP-S--SS-EEEEEEEEEPPPTTTBPPPS-HHHHHHHHHHHHHHHHTTSPPPP-B---STTTTS-GGGS-B---EEEE-S-GGGGSTTHHHHHHHTTSSEES--S--S-TT-GGGGS-EEEEHHHHTTS-GGGT---PPB----------SS-------SSTTSSS-TT--------------S-TT--TTSS----PPPPP-EEEETTEEEEPPPPPPPTT-EEEEEEETTTTEEEEEE----PPTT--SS---------SS----S--TTPPPHHHHHHHHHTSHHHHHHH---S-HHHHHHHHHHHHT-SSEEEEEEEETTEEEEEEEEEETTTSHHHHHTT---TT-EEEEEEE--GGG-SHHHHHHHHHHHHHHHHHH-TT--EEEE--BTT-HHHHHHHHHTT-EEEEEEE-SS-EEEEEEEEGGG------/-EEEE-TTS-EEEEEEETTEEEEEESS---TT-SS-SEEEEEEEEEE-GGGS-GGGS-HHHHHHHHHHHHTT----EEEEP-S--SS-EEEEEEEEEPPPTTTBPPPS-HHHHHHHHHHHHHHHHTTSPPPP-B---STTTTS-GGGSPBPP-EEEE-S-GGGGSTTHHHHHHHTTSSEES--S--S-TT-GGGGS-EEEEHHHHTTS-GGGT---PPB----------SS-------SSTTTTS-TT--------------S-TT--TTSS----PPPPP-EEEETTEEEEPPPPPPPTT-EEEEEEETTTTEEEEEE----PPTT--SS---------SS-------TTPPPHHHHHHHHHTSHHHHHHH---S-HHHHHHHHHHHHT-SSEEEEEEEETTEEEEEEEEEESTTSHHHHHTT---TT-EEEEEEE--GGG-SHHHHHHHHHHHHHHHHHH-TT--EEEE--BTT-HHHHHHHHHTT-EEEEEEE-SS-EEEEEEEEGGG------

pLDDT: mean 81.47, std 22.4, range [23.41, 98.88]